Protein AF-0000000066034970 (afdb_homodimer)

Organism: Vibrio phage KVP40 (isolate Vibrio parahaemolyticus/Japan/Matsuzaki/1991) (NCBI:txid75320)

Foldseek 3Di:
DPFPPVDWAKWKWFFADQPPPPVLQRWTFTDTPPPFAFACDPVPGPPSVRGATAAEDDDPVAPSPPPGGDRNNADDGLWMWMWTARDDVSRYIYTYGTDWDAAADFFDLRTGRGHVVRPPPPPVRHRHTPPDCLQAQFQPPPVPPVVDDPVCVVVVNPPRRGPHDVLLVVQQVPWAFQCFFDDQVDTGGGGTHDHQLRDAHPRFWDWDAGPLGWIWIQGPPVPFGKTKTADSVGFIWMQTPVRDIDTDDPDDDDDDDPDDDDDDDPDDDTDDDPDDDDDDDPDDDDDDDPDDDGDDDPDDDDDDDPDDDDDDDPDDDDDDDPDDDDDDDPDDDDDDDPDDDDDDDPDDDDDDDPDDDDDDDPDDDDDDDPDDDDDDDPDDDDDDDPDDDDDDDPDDDDDDPDDDDDAPDDWDDDDPDIDSD/DDFPPVDWAKWKFFFADQPPPPVLQRWTFTATPPPAAFALDPVPHPPSVRGATAAEDDDPVAPSPPPGGDRNNADDGLWMWMWTARDDVSRYIYTYGTDWDAAADFFDLRTGRGHVVRPPPHPVRHRHTPPDLLQAQFQPPPVPPPVPDPVCVVVVNRPRRGPHDVLLVVQQVPWAFQCFFDPLPDGGGGGTHDHQLRDAHPRQWDWDAGPLGWIWIQGPPVPFGKTKTADSVGFIWMQTPVRDIDTDDPDDDDDDDPDDDDDDDPDDDTDDDPDDDDDDDPDDDDDDDPDDDRDHDPDDDDDDDPDDDDDDDPDDDDDDDPDDDDDDDPDDDDDDDPDDDDDDDPDDDDDDDPDDDDDDDPDDDDDDDPDDDDDDDPDDDDDDDPPDDDDDDPDDDDDDDPDDPPQVDDFDDDPPDTDSD

Nearest PDB structures (foldseek):
  1k28-assembly1_A  TM=7.660E-01  e=4.283E-24  Tequatrovirus T4
  2z6b-assembly1_A  TM=7.538E-01  e=1.970E-23  Tequatrovirus T4
  1wth-assembly1_A  TM=7.558E-01  e=2.085E-23  Tequatrovirus T4
  1k28-assembly1_A  TM=7.651E-01  e=2.099E-25  Tequatrovirus T4
  1wth-assembly1_A  TM=7.618E-01  e=1.270E-24  Tequatrovirus T4

InterPro domains:
  IPR009590 Protein Gp5, N-terminal OB-fold domain [PF06714] (34-162)
  IPR054030 Gp5/Type VI secretion system Vgr, C-terminal trimerisation domain [PF22178] (304-385)

Structure (mmCIF, N/CA/C/O backbone):
data_AF-0000000066034970-model_v1
#
loop_
_entity.id
_entity.type
_entity.pdbx_description
1 polymer 'Protein Gp5'
#
loop_
_atom_site.group_PDB
_atom_site.id
_atom_site.type_symbol
_atom_site.label_atom_id
_atom_site.label_alt_id
_atom_site.label_comp_id
_atom_site.label_asym_id
_atom_site.label_entity_id
_atom_site.label_seq_id
_atom_site.pdbx_PDB_ins_code
_atom_site.Cartn_x
_atom_site.Cartn_y
_atom_site.Cartn_z
_atom_site.occupancy
_atom_site.B_iso_or_equiv
_atom_site.auth_seq_id
_atom_site.auth_comp_id
_atom_site.auth_asym_id
_atom_site.auth_atom_id
_atom_site.pdbx_PDB_model_num
ATOM 1 N N . MET A 1 1 ? -17.391 -47.562 -35.406 1 32.03 1 MET A N 1
ATOM 2 C CA . MET A 1 1 ? -16.156 -47.875 -34.719 1 32.03 1 MET A CA 1
ATOM 3 C C . MET A 1 1 ? -15.773 -46.719 -33.75 1 32.03 1 MET A C 1
ATOM 5 O 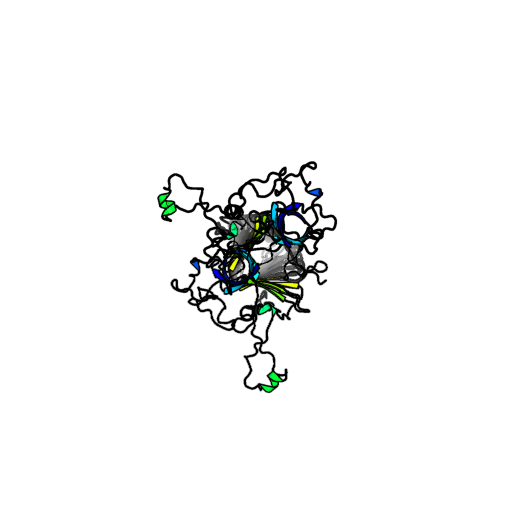O . MET A 1 1 ? -15.734 -45.562 -34.156 1 32.03 1 MET A O 1
ATOM 9 N N . PHE A 1 2 ? -16.141 -46.969 -32.562 1 37.25 2 PHE A N 1
ATOM 10 C CA . PHE A 1 2 ? -15.969 -45.938 -31.547 1 37.25 2 PHE A CA 1
ATOM 11 C C . PHE A 1 2 ? -14.523 -45.469 -31.484 1 37.25 2 PHE A C 1
ATOM 13 O O . PHE A 1 2 ? -13.594 -46.281 -31.516 1 37.25 2 PHE A O 1
ATOM 20 N N . MET A 1 3 ? -14.297 -44.375 -31.844 1 50.25 3 MET A N 1
ATOM 21 C CA . MET A 1 3 ? -13.016 -43.688 -31.719 1 50.25 3 MET A CA 1
ATOM 22 C C . MET A 1 3 ? -12.352 -44.031 -30.391 1 50.25 3 MET A C 1
ATOM 24 O O . MET A 1 3 ? -12.992 -44.031 -29.344 1 50.25 3 MET A O 1
ATOM 28 N N . GLY A 1 4 ? -11.227 -44.688 -30.375 1 55.44 4 GLY A N 1
ATOM 29 C CA . GLY A 1 4 ? -10.445 -45.031 -29.188 1 55.44 4 GLY A CA 1
ATOM 30 C C . GLY A 1 4 ? -10.359 -46.5 -28.938 1 55.44 4 GLY A C 1
ATOM 31 O O . GLY A 1 4 ? -9.555 -46.969 -28.109 1 55.44 4 GLY A O 1
ATOM 32 N N . LEU A 1 5 ? -11.227 -47.281 -29.562 1 56.97 5 LEU A N 1
ATOM 33 C CA . LEU A 1 5 ? -11.227 -48.719 -29.234 1 56.97 5 LEU A CA 1
ATOM 34 C C . LEU A 1 5 ? -10.094 -49.438 -29.969 1 56.97 5 LEU A C 1
ATOM 36 O O . LEU A 1 5 ? -9.68 -50.531 -29.562 1 56.97 5 LEU A O 1
ATOM 40 N N . ASP A 1 6 ? -9.734 -48.844 -31.094 1 58.19 6 ASP A N 1
ATOM 41 C CA . ASP A 1 6 ? -8.773 -49.562 -31.922 1 58.19 6 ASP A CA 1
ATOM 42 C C . ASP A 1 6 ? -7.348 -49.375 -31.391 1 58.19 6 ASP A C 1
ATOM 44 O O . ASP A 1 6 ? -6.395 -49.875 -32 1 58.19 6 ASP A O 1
ATOM 48 N N . GLY A 1 7 ? -7.145 -48.719 -30.219 1 70.88 7 GLY A N 1
ATOM 49 C CA . GLY A 1 7 ? -5.812 -48.656 -29.625 1 70.88 7 GLY A CA 1
ATOM 50 C C . GLY A 1 7 ? -5.359 -47.219 -29.359 1 70.88 7 GLY A C 1
ATOM 51 O O . GLY A 1 7 ? -6.035 -46.281 -29.75 1 70.88 7 GLY A O 1
ATOM 52 N N . PHE A 1 8 ? -4.516 -47.125 -28.531 1 80 8 PHE A N 1
ATOM 53 C CA . PHE A 1 8 ? -3.887 -45.875 -28.125 1 80 8 PHE A CA 1
ATOM 54 C C . PHE A 1 8 ? -2.451 -45.812 -28.641 1 80 8 PHE A C 1
ATOM 56 O O . PHE A 1 8 ? -1.542 -46.344 -28.016 1 80 8 PHE A O 1
ATOM 63 N N . GLU A 1 9 ? -2.328 -45.156 -29.906 1 83.5 9 GLU A N 1
ATOM 64 C CA . GLU A 1 9 ? -0.983 -45 -30.438 1 83.5 9 GLU A CA 1
ATOM 65 C C . GLU A 1 9 ? -0.372 -43.688 -30 1 83.5 9 GLU A C 1
ATOM 67 O O . GLU A 1 9 ? -0.836 -42.594 -30.391 1 83.5 9 GLU A O 1
ATOM 72 N N . TRP A 1 10 ? 0.595 -43.812 -29.188 1 88.88 10 TRP A N 1
ATOM 73 C CA . TRP A 1 10 ? 1.159 -42.594 -28.625 1 88.88 10 TRP A CA 1
ATOM 74 C C . TRP A 1 10 ? 2.527 -42.312 -29.234 1 88.88 10 TRP A C 1
ATOM 76 O O . TRP A 1 10 ? 3.113 -43.156 -29.906 1 88.88 10 TRP A O 1
ATOM 86 N N . TRP A 1 11 ? 2.984 -41.062 -29.156 1 89.75 11 TRP A N 1
ATOM 87 C CA . TRP A 1 11 ? 4.25 -40.562 -29.688 1 89.75 11 TRP A CA 1
ATOM 88 C C . TRP A 1 11 ? 4.855 -39.5 -28.781 1 89.75 11 TRP A C 1
ATOM 90 O O . TRP A 1 11 ? 4.16 -38.938 -27.922 1 89.75 11 TRP A O 1
ATOM 100 N N . THR A 1 12 ? 6.191 -39.438 -28.812 1 92.44 12 THR A N 1
ATOM 101 C CA . THR A 1 12 ? 6.914 -38.312 -28.234 1 92.44 12 THR A CA 1
ATOM 102 C C . THR A 1 12 ? 7.641 -37.5 -29.312 1 92.44 12 THR A C 1
ATOM 104 O O . THR A 1 12 ? 8.023 -38.062 -30.344 1 92.44 12 THR A O 1
ATOM 107 N N . GLY A 1 13 ? 7.68 -36.281 -29.062 1 94.25 13 GLY A N 1
ATOM 108 C CA . GLY A 1 13 ? 8.32 -35.438 -30.062 1 94.25 13 GLY A CA 1
ATOM 109 C C . GLY A 1 13 ? 8.711 -34.062 -29.531 1 94.25 13 GLY A C 1
ATOM 110 O O . GLY A 1 13 ? 8.602 -33.812 -28.328 1 94.25 13 GLY A O 1
ATOM 111 N N . VAL A 1 14 ? 9.258 -33.312 -30.453 1 95.06 14 VAL A N 1
ATOM 112 C CA . VAL A 1 14 ? 9.734 -31.969 -30.094 1 95.06 14 VAL A CA 1
ATOM 113 C C . VAL A 1 14 ? 8.984 -30.922 -30.922 1 95.06 14 VAL A C 1
ATOM 115 O O . VAL A 1 14 ? 8.766 -31.109 -32.125 1 95.06 14 VAL A O 1
ATOM 118 N N . VAL A 1 15 ? 8.555 -29.875 -30.219 1 96.25 15 VAL A N 1
ATOM 119 C CA . VAL A 1 15 ? 7.848 -28.797 -30.891 1 96.25 15 VAL A CA 1
ATOM 120 C C . VAL A 1 15 ? 8.828 -27.969 -31.719 1 96.25 15 VAL A C 1
ATOM 122 O O . VAL A 1 15 ? 9.836 -27.484 -31.203 1 96.25 15 VAL A O 1
ATOM 125 N N . GLU A 1 16 ? 8.5 -27.766 -32.969 1 96.38 16 GLU A N 1
ATOM 126 C CA . GLU A 1 16 ? 9.391 -27.016 -33.844 1 96.38 16 GLU A CA 1
ATOM 127 C C . GLU A 1 16 ? 8.75 -25.703 -34.312 1 96.38 16 GLU A C 1
ATOM 129 O O . GLU A 1 16 ? 9.438 -24.797 -34.75 1 96.38 16 GLU A O 1
ATOM 134 N N . ASP A 1 17 ? 7.441 -25.641 -34.219 1 95.56 17 ASP A N 1
ATOM 135 C CA . ASP A 1 17 ? 6.766 -24.422 -34.594 1 95.56 17 ASP A CA 1
ATOM 136 C C . ASP A 1 17 ? 5.477 -24.219 -33.812 1 95.56 17 ASP A C 1
ATOM 138 O O . ASP A 1 17 ? 4.68 -25.141 -33.656 1 95.56 17 ASP A O 1
ATOM 142 N N . ARG A 1 18 ? 5.309 -23 -33.344 1 94.19 18 ARG A N 1
ATOM 143 C CA . ARG A 1 18 ? 4.082 -22.625 -32.625 1 94.19 18 ARG A CA 1
ATOM 144 C C . ARG A 1 18 ? 3.543 -21.297 -33.156 1 94.19 18 ARG A C 1
ATOM 146 O O . ARG A 1 18 ? 2.461 -20.859 -32.781 1 94.19 18 ARG A O 1
ATOM 153 N N . THR A 1 19 ? 4.188 -20.562 -33.969 1 91.88 19 THR A N 1
ATOM 154 C CA . THR A 1 19 ? 3.916 -19.156 -34.25 1 91.88 19 THR A CA 1
ATOM 155 C C . THR A 1 19 ? 3.127 -19.016 -35.531 1 91.88 19 THR A C 1
ATOM 157 O O . THR A 1 19 ? 2.502 -17.969 -35.781 1 91.88 19 THR A O 1
ATOM 160 N N . THR A 1 20 ? 3.127 -20.016 -36.344 1 91.5 20 THR A N 1
ATOM 161 C CA . THR A 1 20 ? 2.572 -19.828 -37.656 1 91.5 20 THR A CA 1
ATOM 162 C C . THR A 1 20 ? 1.209 -20.5 -37.781 1 91.5 20 THR A C 1
ATOM 164 O O . THR A 1 20 ? 0.721 -20.734 -38.906 1 91.5 20 THR A O 1
ATOM 167 N N . ASP A 1 21 ? 0.642 -20.844 -36.719 1 93.62 21 ASP A N 1
ATOM 168 C CA . ASP A 1 21 ? -0.682 -21.453 -36.781 1 93.62 21 ASP A CA 1
ATOM 169 C C . ASP A 1 21 ? -1.706 -20.5 -37.375 1 93.62 21 ASP A C 1
ATOM 171 O O . ASP A 1 21 ? -2.102 -19.531 -36.75 1 93.62 21 ASP A O 1
ATOM 175 N N . PRO A 1 22 ? -2.229 -20.734 -38.531 1 92.06 22 PRO A N 1
ATOM 176 C CA . PRO A 1 22 ? -3.158 -19.797 -39.156 1 92.06 22 PRO A CA 1
ATOM 177 C C . PRO A 1 22 ? -4.496 -19.703 -38.438 1 92.06 22 PRO A C 1
ATOM 179 O O . PRO A 1 22 ? -5.168 -18.672 -38.5 1 92.06 22 PRO A O 1
ATOM 182 N N . LEU A 1 23 ? -4.953 -20.75 -37.75 1 92.31 23 LEU A N 1
ATOM 183 C CA . LEU A 1 23 ? -6.238 -20.75 -37.062 1 92.31 23 LEU A CA 1
ATOM 184 C C . LEU A 1 23 ? -6.105 -20.172 -35.656 1 92.31 23 LEU A C 1
ATOM 186 O O . LEU A 1 23 ? -7.109 -19.844 -35.031 1 92.31 23 LEU A O 1
ATOM 190 N N . LYS A 1 24 ? -4.938 -20.062 -35.156 1 92.19 24 LYS A N 1
ATOM 191 C CA . LYS A 1 24 ? -4.645 -19.516 -33.844 1 92.19 24 LYS A CA 1
ATOM 192 C C . LYS A 1 24 ? -5.406 -20.266 -32.75 1 92.19 24 LYS A C 1
ATOM 194 O O . LYS A 1 24 ? -5.996 -19.656 -31.859 1 92.19 24 LYS A O 1
ATOM 199 N N . LEU A 1 25 ? -5.438 -21.594 -32.875 1 90.31 25 LEU A N 1
ATOM 200 C CA . LEU A 1 25 ? -6.074 -22.484 -31.922 1 90.31 25 LEU A CA 1
ATOM 201 C C . LEU A 1 25 ? -5.051 -23.047 -30.938 1 90.31 25 LEU A C 1
ATOM 203 O O . LEU A 1 25 ? -5.367 -23.938 -30.141 1 90.31 25 LEU A O 1
ATOM 207 N N . GLY A 1 26 ? -3.898 -22.5 -31 1 91.44 26 GLY A N 1
ATOM 208 C CA . GLY A 1 26 ? -2.834 -23 -30.156 1 91.44 26 GLY A CA 1
ATOM 209 C C . GLY A 1 26 ? -2.207 -24.281 -30.688 1 91.44 26 GLY A C 1
ATOM 210 O O . GLY A 1 26 ? -1.59 -25.031 -29.938 1 91.44 26 GLY A O 1
ATOM 211 N N . ARG A 1 27 ? -2.373 -24.578 -32.031 1 94.44 27 ARG A N 1
ATOM 212 C CA . ARG A 1 27 ? -1.782 -25.781 -32.625 1 94.44 27 ARG A CA 1
ATOM 213 C C . ARG A 1 27 ? -0.275 -25.625 -32.781 1 94.44 27 ARG A C 1
ATOM 215 O O . ARG A 1 27 ? 0.228 -24.5 -32.906 1 94.44 27 ARG A O 1
ATOM 222 N N . ILE A 1 28 ? 0.365 -26.797 -32.719 1 95.69 28 ILE A N 1
ATOM 223 C CA . ILE A 1 28 ? 1.82 -26.797 -32.812 1 95.69 28 ILE A CA 1
ATOM 224 C C . ILE A 1 28 ? 2.27 -27.828 -33.844 1 95.69 28 ILE A C 1
ATOM 226 O O . ILE A 1 28 ? 1.534 -28.766 -34.156 1 95.69 28 ILE A O 1
ATOM 230 N N . LYS A 1 29 ? 3.41 -27.547 -34.438 1 96.25 29 LYS A N 1
ATOM 231 C CA . LYS A 1 29 ? 4.043 -28.547 -35.281 1 96.25 29 LYS A CA 1
ATOM 232 C C . LYS A 1 29 ? 5.105 -29.328 -34.5 1 96.25 29 LYS A C 1
ATOM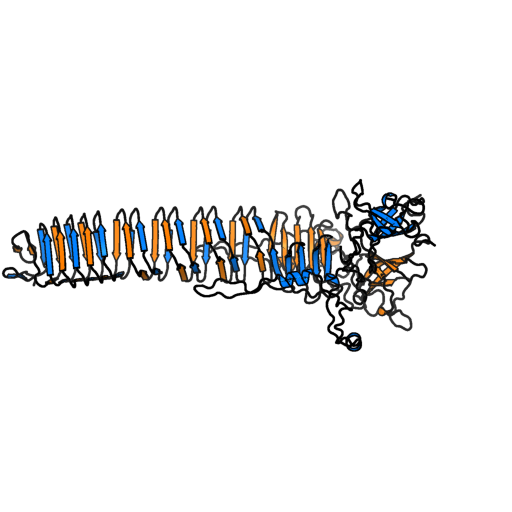 234 O O . LYS A 1 29 ? 6.027 -28.75 -33.938 1 96.25 29 LYS A O 1
ATOM 239 N N . VAL A 1 30 ? 4.906 -30.625 -34.5 1 96.25 30 VAL A N 1
ATOM 240 C CA . VAL A 1 30 ? 5.77 -31.469 -33.688 1 96.25 30 VAL A CA 1
ATOM 241 C C . VAL A 1 30 ? 6.473 -32.5 -34.562 1 96.25 30 VAL A C 1
ATOM 243 O O . VAL A 1 30 ? 5.848 -33.125 -35.438 1 96.25 30 VAL A O 1
ATOM 246 N N . ARG A 1 31 ? 7.848 -32.562 -34.406 1 95 31 ARG A N 1
ATOM 247 C CA . ARG A 1 31 ? 8.578 -33.688 -35.031 1 95 31 ARG A CA 1
ATOM 248 C C . ARG A 1 31 ? 8.594 -34.875 -34.094 1 95 31 ARG A C 1
ATOM 250 O O . ARG A 1 31 ? 9.133 -34.812 -33 1 95 31 ARG A O 1
ATOM 257 N N . MET A 1 32 ? 8.023 -35.938 -34.562 1 93.25 32 MET A N 1
ATOM 258 C CA . MET A 1 32 ? 7.773 -37.094 -33.719 1 93.25 32 MET A CA 1
ATOM 259 C C . MET A 1 32 ? 8.867 -38.156 -33.875 1 93.25 32 MET A C 1
ATOM 261 O O . MET A 1 32 ? 9.227 -38.5 -35 1 93.25 32 MET A O 1
ATOM 265 N N . ILE A 1 33 ? 9.344 -38.625 -32.812 1 91 33 ILE A N 1
ATOM 266 C CA . ILE A 1 33 ? 10.398 -39.625 -32.844 1 91 33 ILE A CA 1
ATOM 267 C C . ILE A 1 33 ? 9.883 -40.906 -33.469 1 91 33 ILE A C 1
ATOM 269 O O . ILE A 1 33 ? 8.797 -41.375 -33.125 1 91 33 ILE A O 1
ATOM 273 N N . GLY A 1 34 ? 10.664 -41.438 -34.344 1 86.75 34 GLY A N 1
ATOM 274 C CA . GLY A 1 34 ? 10.305 -42.688 -35 1 86.75 34 GLY A CA 1
ATOM 275 C C . GLY A 1 34 ? 9.469 -42.5 -36.25 1 86.75 34 GLY A C 1
ATOM 276 O O . GLY A 1 34 ? 9.453 -43.344 -37.125 1 86.75 34 GLY A O 1
ATOM 277 N N . LEU A 1 35 ? 8.758 -41.438 -36.312 1 87.44 35 LEU A N 1
ATOM 278 C CA . LEU A 1 35 ? 7.891 -41.188 -37.469 1 87.44 35 LEU A CA 1
ATOM 279 C C . LEU A 1 35 ? 8.523 -40.188 -38.438 1 87.44 35 LEU A C 1
ATOM 281 O O . LEU A 1 35 ? 8.258 -40.188 -39.625 1 87.44 35 LEU A O 1
ATOM 285 N N . HIS A 1 36 ? 9.266 -39.344 -37.844 1 89.25 36 HIS A N 1
ATOM 286 C CA . HIS A 1 36 ? 9.914 -38.312 -38.656 1 89.25 36 HIS A CA 1
ATOM 287 C C . HIS A 1 36 ? 11.43 -38.406 -38.531 1 89.25 36 HIS A C 1
ATOM 289 O O . HIS A 1 36 ? 11.969 -38.688 -37.469 1 89.25 36 HIS A O 1
ATOM 295 N N . PRO A 1 37 ? 12.102 -38.156 -39.656 1 88.5 37 PRO A N 1
ATOM 296 C CA . PRO A 1 37 ? 13.57 -38.156 -39.625 1 88.5 37 PRO A CA 1
ATOM 297 C C . PRO A 1 37 ? 14.141 -36.875 -38.969 1 88.5 37 PRO A C 1
ATOM 299 O O . PRO A 1 37 ? 13.406 -35.906 -38.781 1 88.5 37 PRO A O 1
ATOM 302 N N . ASP A 1 38 ? 15.406 -36.969 -38.625 1 89.81 38 ASP A N 1
ATOM 303 C CA . ASP A 1 38 ? 16.078 -35.844 -38.031 1 89.81 38 ASP A CA 1
ATOM 304 C C . ASP A 1 38 ? 16.531 -34.844 -39.125 1 89.81 38 ASP A C 1
ATOM 306 O O . ASP A 1 38 ? 16.859 -33.688 -38.812 1 89.81 38 ASP A O 1
ATOM 310 N N . LYS A 1 39 ? 16.516 -35.25 -40.375 1 89.44 39 LYS A N 1
ATOM 311 C CA . LYS A 1 39 ? 16.938 -34.406 -41.469 1 89.44 39 LYS A CA 1
ATOM 312 C C . LYS A 1 39 ? 15.789 -33.5 -41.906 1 89.44 39 LYS A C 1
ATOM 314 O O . LYS A 1 39 ? 14.656 -33.938 -42.062 1 89.44 39 LYS A O 1
ATOM 319 N N . LYS A 1 40 ? 16.109 -32.25 -42.062 1 88.19 40 LYS A N 1
ATOM 320 C CA . LYS A 1 40 ? 15.109 -31.234 -42.438 1 88.19 40 LYS A CA 1
ATOM 321 C C . LYS A 1 40 ? 15.148 -30.953 -43.938 1 88.19 40 LYS A C 1
ATOM 323 O O . LYS A 1 40 ? 14.312 -30.203 -44.469 1 88.19 40 LYS A O 1
ATOM 328 N N . SER A 1 41 ? 16.281 -31.531 -44.625 1 80 41 SER A N 1
ATOM 329 C CA . SER A 1 41 ? 16.422 -31.266 -46.062 1 80 41 SER A CA 1
ATOM 330 C C . SER A 1 41 ? 15.406 -32.094 -46.875 1 80 41 SER A C 1
ATOM 332 O O . SER A 1 41 ? 15.031 -33.188 -46.469 1 80 41 SER A O 1
ATOM 334 N N . SER A 1 42 ? 14.828 -31.484 -47.781 1 67.88 42 SER A N 1
ATOM 335 C CA . SER A 1 42 ? 13.727 -32 -48.594 1 67.88 42 SER A CA 1
ATOM 336 C C . SER A 1 42 ? 14.078 -33.344 -49.25 1 67.88 42 SER A C 1
ATOM 338 O O . SER A 1 42 ? 13.219 -34.219 -49.375 1 67.88 42 SER A O 1
ATOM 340 N N . GLU A 1 43 ? 15.312 -33.594 -49.625 1 72.25 43 GLU A N 1
ATOM 341 C CA . GLU A 1 43 ? 15.609 -34.812 -50.344 1 72.25 43 GLU A CA 1
ATOM 342 C C . GLU A 1 43 ? 15.531 -36.062 -49.438 1 72.25 43 GLU A C 1
ATOM 344 O O . GLU A 1 43 ? 15.023 -37.094 -49.844 1 72.25 43 GLU A O 1
ATOM 349 N N . GLN A 1 44 ? 15.938 -35.906 -48.188 1 76.56 44 GLN A N 1
ATOM 350 C CA . GLN A 1 44 ? 16 -37.062 -47.312 1 76.56 44 GLN A CA 1
ATOM 351 C C . GLN A 1 44 ? 15.273 -36.781 -46 1 76.56 44 GLN A C 1
ATOM 353 O O . GLN A 1 44 ? 15.109 -37.688 -45.156 1 76.56 44 GLN A O 1
ATOM 358 N N . GLY A 1 45 ? 14.734 -35.5 -45.969 1 83.31 45 GLY A N 1
ATOM 359 C CA . GLY A 1 45 ? 14.133 -35.156 -44.688 1 83.31 45 GLY A CA 1
ATOM 360 C C . GLY A 1 45 ? 12.781 -34.5 -44.812 1 83.31 45 GLY A C 1
ATOM 361 O O . GLY A 1 45 ? 12.172 -34.5 -45.875 1 83.31 45 GLY A O 1
ATOM 362 N N . ILE A 1 46 ? 12.094 -34.125 -43.75 1 88.62 46 ILE A N 1
ATOM 363 C CA . ILE A 1 46 ? 10.844 -33.375 -43.688 1 88.62 46 ILE A CA 1
ATOM 364 C C . ILE A 1 46 ? 11.094 -32 -43.062 1 88.62 46 ILE A C 1
ATOM 366 O O . ILE A 1 46 ? 11.633 -31.906 -41.969 1 88.62 46 ILE A O 1
ATOM 370 N N . ARG A 1 47 ? 10.805 -30.922 -44.125 1 89.31 47 ARG A N 1
ATOM 371 C CA . ARG A 1 47 ? 10.953 -29.562 -43.625 1 89.31 47 ARG A CA 1
ATOM 372 C C . ARG A 1 47 ? 9.945 -29.266 -42.531 1 89.31 47 ARG A C 1
ATOM 374 O O . ARG A 1 47 ? 8.875 -29.875 -42.469 1 89.31 47 ARG A O 1
ATOM 381 N N . THR A 1 48 ? 10.227 -28.438 -41.406 1 92.94 48 THR A N 1
ATOM 382 C CA . THR A 1 48 ? 9.359 -28.047 -40.312 1 92.94 48 THR A CA 1
ATOM 383 C C . THR A 1 48 ? 7.992 -27.609 -40.812 1 92.94 48 THR A C 1
ATOM 385 O O . THR A 1 48 ? 6.961 -27.922 -40.219 1 92.94 48 THR A O 1
ATOM 388 N N . GLU A 1 49 ? 7.969 -26.875 -41.938 1 90.94 49 GLU A N 1
ATOM 389 C CA . GLU A 1 49 ? 6.738 -26.328 -42.5 1 90.94 49 GLU A CA 1
ATOM 390 C C . GLU A 1 49 ? 5.812 -27.422 -43 1 90.94 49 GLU A C 1
ATOM 392 O O . GLU A 1 49 ? 4.609 -27.219 -43.156 1 90.94 49 GLU A O 1
ATOM 397 N N . GLU A 1 50 ? 6.395 -28.609 -43.188 1 90.81 50 GLU A N 1
ATOM 398 C CA . GLU A 1 50 ? 5.617 -29.703 -43.781 1 90.81 50 GLU A CA 1
ATOM 399 C C . GLU A 1 50 ? 5.078 -30.625 -42.688 1 90.81 50 GLU A C 1
ATOM 401 O O . GLU A 1 50 ? 4.316 -31.562 -42.969 1 90.81 50 GLU A O 1
ATOM 406 N N . LEU A 1 51 ? 5.438 -30.391 -41.469 1 93 51 LEU A N 1
ATOM 407 C CA . LEU A 1 51 ? 4.965 -31.219 -40.375 1 93 51 LEU A CA 1
ATOM 408 C C . LEU A 1 51 ? 3.473 -31.016 -40.125 1 93 51 LEU A C 1
ATOM 410 O O . LEU A 1 51 ? 2.936 -29.953 -40.469 1 93 51 LEU A O 1
ATOM 414 N N . LEU A 1 52 ? 2.85 -31.984 -39.625 1 90.88 52 LEU A N 1
ATOM 415 C CA . LEU A 1 52 ? 1.425 -31.922 -39.312 1 90.88 52 LEU A CA 1
ATOM 416 C C . LEU A 1 52 ? 1.154 -30.984 -38.125 1 90.88 52 LEU A C 1
ATOM 418 O O . LEU A 1 52 ? 1.969 -30.891 -37.219 1 90.88 52 LEU A O 1
ATOM 422 N N . TRP A 1 53 ? -0.008 -30.312 -38.281 1 94.31 53 TRP A N 1
ATOM 423 C CA . TRP A 1 53 ? -0.48 -29.547 -37.125 1 94.31 53 TRP A CA 1
ATOM 424 C C . TRP A 1 53 ? -1.044 -30.484 -36.031 1 94.31 53 TRP A C 1
ATOM 426 O O . TRP A 1 53 ? -1.889 -31.328 -36.344 1 94.31 53 TRP A O 1
ATOM 436 N N . VAL A 1 54 ? -0.539 -30.359 -34.875 1 95.5 54 VAL A N 1
ATOM 437 C CA . VAL A 1 54 ? -0.963 -31.156 -33.719 1 95.5 54 VAL A CA 1
ATOM 438 C C . VAL A 1 54 ? -1.871 -30.312 -32.812 1 95.5 54 VAL A C 1
ATOM 440 O O . VAL A 1 54 ? -1.54 -29.188 -32.469 1 95.5 54 VAL A O 1
ATOM 443 N N . HIS A 1 55 ? -3.072 -30.891 -32.438 1 93.56 55 HIS A N 1
ATOM 444 C CA . HIS A 1 55 ? -4.016 -30.203 -31.578 1 93.56 55 HIS A CA 1
ATOM 445 C C . HIS A 1 55 ? -3.611 -30.312 -30.109 1 93.56 55 HIS A C 1
ATOM 447 O O . HIS A 1 55 ? -3.289 -31.406 -29.641 1 93.56 55 HIS A O 1
ATOM 453 N N . PRO A 1 56 ? -3.617 -29.156 -29.438 1 91.81 56 PRO A N 1
ATOM 454 C CA . PRO A 1 56 ? -3.279 -29.219 -28 1 91.81 56 PRO A CA 1
ATOM 455 C C . PRO A 1 56 ? -4.457 -29.656 -27.141 1 91.81 56 PRO A C 1
ATOM 457 O O . PRO A 1 56 ? -5.547 -29.094 -27.234 1 91.81 56 PRO A O 1
ATOM 460 N N . MET A 1 57 ? -4.254 -30.656 -26.312 1 90.5 57 MET A N 1
ATOM 461 C CA . MET A 1 57 ? -5.207 -31.031 -25.281 1 90.5 57 MET A CA 1
ATOM 462 C C . MET A 1 57 ? -4.945 -30.234 -24 1 90.5 57 MET A C 1
ATOM 464 O O . MET A 1 57 ? -3.791 -30 -23.625 1 90.5 57 MET A O 1
ATOM 468 N N . GLN A 1 58 ? -6.043 -29.781 -23.375 1 86.19 58 GLN A N 1
ATOM 469 C CA . GLN A 1 58 ? -5.883 -29 -22.156 1 86.19 58 GLN A CA 1
ATOM 470 C C . GLN A 1 58 ? -6.426 -29.766 -20.953 1 86.19 58 GLN A C 1
ATOM 472 O O . GLN A 1 58 ? -7.184 -30.719 -21.109 1 86.19 58 GLN A O 1
ATOM 477 N N . SER A 1 59 ? -5.879 -29.375 -19.828 1 83.62 59 SER A N 1
ATOM 478 C CA . SER A 1 59 ? -6.309 -30 -18.578 1 83.62 59 SER A CA 1
ATOM 479 C C . SER A 1 59 ? -7.789 -29.734 -18.312 1 83.62 59 SER A C 1
ATOM 481 O O . SER A 1 59 ? -8.359 -28.781 -18.844 1 83.62 59 SER A O 1
ATOM 483 N N . LEU A 1 60 ? -8.484 -30.5 -17.5 1 74.19 60 LEU A N 1
ATOM 484 C CA . LEU A 1 60 ? -9.914 -30.406 -17.203 1 74.19 60 LEU A CA 1
ATOM 485 C C . LEU A 1 60 ? -10.219 -29.188 -16.359 1 74.19 60 LEU A C 1
ATOM 487 O O . LEU A 1 60 ? -11.375 -28.781 -16.234 1 74.19 60 LEU A O 1
ATOM 491 N N . ASP A 1 61 ? -9.133 -28.703 -15.797 1 77.62 61 ASP A N 1
ATOM 492 C CA . ASP A 1 61 ? -9.367 -27.469 -15.039 1 77.62 61 ASP A CA 1
ATOM 493 C C . ASP A 1 61 ? -9.539 -26.281 -15.969 1 77.62 61 ASP A C 1
ATOM 495 O O . ASP A 1 61 ? -9.859 -25.172 -15.523 1 77.62 61 ASP A O 1
ATOM 499 N N . ASN A 1 62 ? -9.453 -26.547 -17.234 1 81.19 62 ASN A N 1
ATOM 500 C CA . ASN A 1 62 ? -9.656 -25.516 -18.25 1 81.19 62 ASN A CA 1
ATOM 501 C C . ASN A 1 62 ? -10.953 -25.734 -19.016 1 81.19 62 ASN A C 1
ATOM 503 O O . ASN A 1 62 ? -11.281 -26.859 -19.406 1 81.19 62 ASN A O 1
ATOM 507 N N . ALA A 1 63 ? -11.742 -24.688 -19.219 1 75.31 63 ALA A N 1
ATOM 508 C CA . ALA A 1 63 ? -13.016 -24.797 -19.922 1 75.31 63 ALA A CA 1
ATOM 509 C C . ALA A 1 63 ? -12.789 -24.938 -21.438 1 75.31 63 ALA A C 1
ATOM 511 O O . ALA A 1 63 ? -13.469 -25.734 -22.094 1 75.31 63 ALA A O 1
ATOM 512 N N . ALA A 1 64 ? -11.812 -24.203 -21.953 1 81.75 64 ALA A N 1
ATOM 513 C CA . ALA A 1 64 ? -11.539 -24.172 -23.375 1 81.75 64 ALA A CA 1
ATOM 514 C C . ALA A 1 64 ? -12.82 -23.953 -24.188 1 81.75 64 ALA A C 1
ATOM 516 O O . ALA A 1 64 ? -13.094 -24.672 -25.141 1 81.75 64 ALA A O 1
ATOM 517 N N . MET A 1 65 ? -13.633 -23.047 -23.656 1 84.94 65 MET A N 1
ATOM 518 C CA . MET A 1 65 ? -14.898 -22.734 -24.312 1 84.94 65 MET A CA 1
ATOM 519 C C . MET A 1 65 ? -15.055 -21.234 -24.484 1 84.94 65 MET A C 1
ATOM 521 O O . MET A 1 65 ? -15.109 -20.484 -23.5 1 84.94 65 MET A O 1
ATOM 525 N N . ASN A 1 66 ? -15.078 -20.781 -25.781 1 86.38 66 ASN A N 1
ATOM 526 C CA . ASN A 1 66 ? -15.336 -19.391 -26.125 1 86.38 66 ASN A CA 1
ATOM 527 C C . ASN A 1 66 ? -14.453 -18.438 -25.328 1 86.38 66 ASN A C 1
ATOM 529 O O . ASN A 1 66 ? -14.922 -17.422 -24.812 1 86.38 66 ASN A O 1
ATOM 533 N N . GLY A 1 67 ? -13.312 -18.859 -25.156 1 84.62 67 GLY A N 1
ATOM 534 C CA . GLY A 1 67 ? -12.359 -17.969 -24.5 1 84.62 67 GLY A CA 1
ATOM 535 C C . GLY A 1 67 ? -12.336 -18.125 -23 1 84.62 67 GLY A C 1
ATOM 536 O O . GLY A 1 67 ? -11.531 -17.484 -22.312 1 84.62 67 GLY A O 1
ATOM 537 N N . ILE A 1 68 ? -13.289 -18.859 -22.422 1 86.62 68 ILE A N 1
ATOM 538 C CA . ILE A 1 68 ? -13.32 -19.109 -20.984 1 86.62 68 ILE A CA 1
ATOM 539 C C . ILE A 1 68 ? -12.25 -20.141 -20.609 1 86.62 68 ILE A C 1
ATOM 541 O O . ILE A 1 68 ? -12.125 -21.172 -21.266 1 86.62 68 ILE A O 1
ATOM 545 N N . GLY A 1 69 ? -11.453 -19.828 -19.656 1 86.62 69 GLY A N 1
ATOM 546 C CA . GLY A 1 69 ? -10.352 -20.672 -19.234 1 86.62 69 GLY A CA 1
ATOM 547 C C . GLY A 1 69 ? -8.992 -20.125 -19.641 1 86.62 69 GLY A C 1
ATOM 548 O O . GLY A 1 69 ? -8.82 -18.906 -19.766 1 86.62 69 GLY A O 1
ATOM 549 N N . ASN A 1 70 ? -7.992 -21.047 -19.688 1 85 70 ASN A N 1
ATOM 550 C CA . ASN A 1 70 ? -6.637 -20.672 -20.078 1 85 70 ASN A CA 1
ATOM 551 C C . ASN A 1 70 ? -6.426 -20.828 -21.578 1 85 70 ASN A C 1
ATOM 553 O O . ASN A 1 70 ? -6.961 -21.75 -22.188 1 85 70 ASN A O 1
ATOM 557 N N . ALA A 1 71 ? -5.695 -19.891 -22.141 1 83.5 71 ALA A N 1
ATOM 558 C CA . ALA A 1 71 ? -5.297 -20.047 -23.547 1 83.5 71 ALA A CA 1
ATOM 559 C C . ALA A 1 71 ? -4.277 -21.188 -23.688 1 83.5 71 ALA A C 1
ATOM 561 O O . ALA A 1 71 ? -3.375 -21.328 -22.859 1 83.5 71 ALA A O 1
ATOM 562 N N . PRO A 1 72 ? -4.363 -22.016 -24.609 1 82.25 72 PRO A N 1
ATOM 563 C CA . PRO A 1 72 ? -3.482 -23.172 -24.781 1 82.25 72 PRO A CA 1
ATOM 564 C C . PRO A 1 72 ? -2.188 -22.828 -25.5 1 82.25 72 PRO A C 1
ATOM 566 O O . PRO A 1 72 ? -1.811 -23.516 -26.453 1 82.25 72 PRO A O 1
ATOM 569 N N . ILE A 1 73 ? -1.441 -21.844 -25.109 1 84.81 73 ILE A N 1
ATOM 570 C CA . ILE A 1 73 ? -0.268 -21.359 -25.828 1 84.81 73 ILE A CA 1
ATOM 571 C C . ILE A 1 73 ? 0.938 -21.344 -24.891 1 84.81 73 ILE A C 1
ATOM 573 O O . ILE A 1 73 ? 1.74 -20.406 -24.922 1 84.81 73 ILE A O 1
ATOM 577 N N . GLY A 1 74 ? 1.108 -22.328 -24.125 1 86.88 74 GLY A N 1
ATOM 578 C CA . GLY A 1 74 ? 2.178 -22.328 -23.141 1 86.88 74 GLY A CA 1
ATOM 579 C C . GLY A 1 74 ? 3.475 -22.922 -23.656 1 86.88 74 GLY A C 1
ATOM 580 O O . GLY A 1 74 ? 4.562 -22.484 -23.266 1 86.88 74 GLY A O 1
ATOM 581 N N . VAL A 1 75 ? 3.457 -23.781 -24.641 1 92.25 75 VAL A N 1
ATOM 582 C CA . VAL A 1 75 ? 4.625 -24.516 -25.109 1 92.25 75 VAL A CA 1
ATOM 583 C C . VAL A 1 75 ? 5.492 -23.609 -25.984 1 92.25 75 VAL A C 1
ATOM 585 O O . VAL A 1 75 ? 4.977 -22.734 -26.672 1 92.25 75 VAL A O 1
ATOM 588 N N . VAL A 1 76 ? 6.789 -23.781 -25.891 1 93.5 76 VAL A N 1
ATOM 589 C CA . VAL A 1 76 ? 7.734 -23.078 -26.75 1 93.5 76 VAL A CA 1
ATOM 590 C C . VAL A 1 76 ? 8.461 -24.062 -27.656 1 93.5 76 VAL A C 1
ATOM 592 O O . VAL A 1 76 ? 8.375 -25.266 -27.469 1 93.5 76 VAL A O 1
ATOM 595 N N . GLU A 1 77 ? 9.102 -23.484 -28.688 1 95.25 77 GLU A N 1
ATOM 596 C CA . GLU A 1 77 ? 9.875 -24.359 -29.547 1 95.25 77 GLU A CA 1
ATOM 597 C C . GLU A 1 77 ? 10.977 -25.078 -28.781 1 95.25 77 GLU A C 1
ATOM 599 O O . GLU A 1 77 ? 11.633 -24.484 -27.922 1 95.25 77 GLU A O 1
ATOM 604 N N . GLY A 1 78 ? 11.133 -26.266 -29.094 1 93.69 78 GLY A N 1
ATOM 605 C CA . GLY A 1 78 ? 12.133 -27.047 -28.375 1 93.69 78 GLY A CA 1
ATOM 606 C C . GLY A 1 78 ? 11.547 -27.891 -27.266 1 93.69 78 GLY A C 1
ATOM 607 O O . GLY A 1 78 ? 12.211 -28.797 -26.75 1 93.69 78 GLY A O 1
ATOM 608 N N . THR A 1 79 ? 10.312 -27.594 -26.922 1 94.56 79 THR A N 1
ATOM 609 C CA . THR A 1 79 ? 9.656 -28.312 -25.844 1 94.56 79 THR A CA 1
ATOM 610 C C . THR A 1 79 ? 9.359 -29.75 -26.25 1 94.56 79 THR A C 1
ATOM 612 O O . THR A 1 79 ? 8.914 -30 -27.375 1 94.56 79 THR A O 1
ATOM 615 N N . TRP A 1 80 ? 9.602 -30.688 -25.359 1 94 80 TRP A N 1
ATOM 616 C CA . TRP A 1 80 ? 9.258 -32.094 -25.562 1 94 80 TRP A CA 1
ATOM 617 C C . TRP A 1 80 ? 7.809 -32.344 -25.172 1 94 80 TRP A C 1
ATOM 619 O O . TRP A 1 80 ? 7.367 -31.953 -24.094 1 94 80 TRP A O 1
ATOM 629 N N . VAL A 1 81 ? 7.109 -33 -26.141 1 94.25 81 VAL A N 1
ATOM 630 C CA . VAL A 1 81 ? 5.691 -33.219 -25.891 1 94.25 81 VAL A CA 1
ATOM 631 C C . VAL A 1 81 ? 5.355 -34.719 -26.094 1 94.25 81 VAL A C 1
ATOM 633 O O . VAL A 1 81 ? 6.109 -35.438 -26.734 1 94.25 81 VAL A O 1
ATOM 636 N N . PHE A 1 82 ? 4.32 -35.094 -25.406 1 93.19 82 PHE A N 1
ATOM 637 C CA . PHE A 1 82 ? 3.715 -36.406 -25.5 1 93.19 82 PHE A CA 1
ATOM 638 C C . PHE A 1 82 ? 2.311 -36.312 -26.078 1 93.19 82 PHE A C 1
ATOM 640 O O . PHE A 1 82 ? 1.548 -35.406 -25.734 1 93.19 82 PHE A O 1
ATOM 647 N N . GLY A 1 83 ? 2.012 -37.219 -27.031 1 92.62 83 GLY A N 1
ATOM 648 C CA . GLY A 1 83 ? 0.69 -37.188 -27.625 1 92.62 83 GLY A CA 1
ATOM 649 C C . GLY A 1 83 ? 0.275 -38.531 -28.219 1 92.62 83 GLY A C 1
ATOM 650 O O . GLY A 1 83 ? 0.915 -39.531 -27.969 1 92.62 83 GLY A O 1
ATOM 651 N N . PHE A 1 84 ? -0.913 -38.469 -28.891 1 90.31 84 PHE A N 1
ATOM 652 C CA . PHE A 1 84 ? -1.442 -39.656 -29.516 1 90.31 84 PHE A CA 1
ATOM 653 C C . PHE A 1 84 ? -2.203 -39.312 -30.797 1 90.31 84 PHE A C 1
ATOM 655 O O . PHE A 1 84 ? -2.494 -38.156 -31.047 1 90.31 84 PHE A O 1
ATOM 662 N N . PHE A 1 85 ? -2.369 -40.406 -31.594 1 89.19 85 PHE A N 1
ATOM 663 C CA . PHE A 1 85 ? -3.176 -40.25 -32.812 1 89.19 85 PHE A CA 1
ATOM 664 C C . PHE A 1 85 ? -4.621 -40.656 -32.531 1 89.19 85 PHE A C 1
ATOM 666 O O . PHE A 1 85 ? -4.871 -41.656 -31.875 1 89.19 85 PHE A O 1
ATOM 673 N N . ARG A 1 86 ? -5.465 -39.844 -33 1 86.06 86 ARG A N 1
ATOM 674 C CA . ARG A 1 86 ? -6.879 -40.156 -32.844 1 86.06 86 ARG A CA 1
ATOM 675 C C . ARG A 1 86 ? -7.363 -41.062 -33.969 1 86.06 86 ARG A C 1
ATOM 677 O O . ARG A 1 86 ? -8.438 -41.656 -33.875 1 86.06 86 ARG A O 1
ATOM 684 N N . ASP A 1 87 ? -6.547 -41.062 -35.062 1 83.12 87 ASP A N 1
ATOM 685 C CA . ASP A 1 87 ? -6.949 -41.875 -36.219 1 83.12 87 ASP A CA 1
ATOM 686 C C . ASP A 1 87 ? -5.914 -42.938 -36.531 1 83.12 87 ASP A C 1
ATOM 688 O O . ASP A 1 87 ? -4.766 -42.844 -36.094 1 83.12 87 ASP A O 1
ATOM 692 N N . LYS A 1 88 ? -6.246 -43.844 -37.375 1 79.56 88 LYS A N 1
ATOM 693 C CA . LYS A 1 88 ? -5.391 -44.969 -37.719 1 79.56 88 LYS A CA 1
ATOM 694 C C . LYS A 1 88 ? -4.344 -44.562 -38.75 1 79.56 88 LYS A C 1
ATOM 696 O O . LYS A 1 88 ? -3.256 -45.156 -38.812 1 79.56 88 LYS A O 1
ATOM 701 N N . LEU A 1 89 ? -4.695 -43.625 -39.562 1 82.69 89 LEU A N 1
ATOM 702 C CA . LEU A 1 89 ? -3.803 -43.219 -40.656 1 82.69 89 LEU A CA 1
ATOM 703 C C . LEU A 1 89 ? -2.785 -42.188 -40.156 1 82.69 89 LEU A C 1
ATOM 705 O O . LEU A 1 89 ? -1.983 -41.688 -40.969 1 82.69 89 LEU A O 1
ATOM 709 N N . ARG A 1 90 ? -2.822 -41.875 -38.875 1 87.12 90 ARG A N 1
ATOM 710 C CA . ARG A 1 90 ? -1.861 -41 -38.219 1 87.12 90 ARG A CA 1
ATOM 711 C C . ARG A 1 90 ? -1.855 -39.625 -38.875 1 87.12 90 ARG A C 1
ATOM 713 O O . ARG A 1 90 ? -0.791 -39.094 -39.156 1 87.12 90 ARG A O 1
ATOM 720 N N . GLN A 1 91 ? -3.07 -39.188 -39.188 1 86.81 91 GLN A N 1
ATOM 721 C CA . GLN A 1 91 ? -3.217 -37.875 -39.812 1 86.81 91 GLN A CA 1
ATOM 722 C C . GLN A 1 91 ? -3.766 -36.875 -38.812 1 86.81 91 GLN A C 1
ATOM 724 O O . GLN A 1 91 ? -3.736 -35.656 -39.062 1 86.81 91 GLN A O 1
ATOM 729 N N . ASP A 1 92 ? -4.27 -37.406 -37.75 1 90.5 92 ASP A N 1
ATOM 730 C CA . ASP A 1 92 ? -4.836 -36.531 -36.719 1 90.5 92 ASP A CA 1
ATOM 731 C C . ASP A 1 92 ? -4.152 -36.781 -35.375 1 90.5 92 ASP A C 1
ATOM 733 O O . ASP A 1 92 ? -4.484 -37.719 -34.656 1 90.5 92 ASP A O 1
ATOM 737 N N . ALA A 1 93 ? -3.256 -35.844 -35.031 1 92.12 93 ALA A N 1
ATOM 738 C CA . ALA A 1 93 ? -2.453 -36 -33.812 1 92.12 93 ALA A CA 1
ATOM 739 C C . ALA A 1 93 ? -2.869 -35 -32.75 1 92.12 93 ALA A C 1
ATOM 741 O O . ALA A 1 93 ? -3.219 -33.875 -33.062 1 92.12 93 ALA A O 1
ATOM 742 N N . VAL A 1 94 ? -2.857 -35.469 -31.484 1 93.38 94 VAL A N 1
ATOM 743 C CA . VAL A 1 94 ? -3.164 -34.625 -30.312 1 93.38 94 VAL A CA 1
ATOM 744 C C . VAL A 1 94 ? -1.996 -34.688 -29.328 1 93.38 94 VAL A C 1
ATOM 746 O O . VAL A 1 94 ? -1.435 -35.75 -29.078 1 93.38 94 VAL A O 1
ATOM 749 N N . ALA A 1 95 ? -1.578 -33.5 -28.969 1 93.5 95 ALA A N 1
ATOM 750 C CA . ALA A 1 95 ? -0.58 -33.438 -27.906 1 93.5 95 ALA A CA 1
ATOM 751 C C . ALA A 1 95 ? -1.243 -33.406 -26.531 1 93.5 95 ALA A C 1
ATOM 753 O O . ALA A 1 95 ? -2.158 -32.625 -26.297 1 93.5 95 ALA A O 1
ATOM 754 N N . MET A 1 96 ? -0.782 -34.188 -25.594 1 91 96 MET A N 1
ATOM 755 C CA . MET A 1 96 ? -1.447 -34.375 -24.297 1 91 96 MET A CA 1
ATOM 756 C C . MET A 1 96 ? -0.682 -33.656 -23.188 1 91 96 MET A C 1
ATOM 758 O O . MET A 1 96 ? -1.279 -33.188 -22.219 1 91 96 MET A O 1
ATOM 762 N N . GLY A 1 97 ? 0.607 -33.688 -23.281 1 92.62 97 GLY A N 1
ATOM 763 C CA . GLY A 1 97 ? 1.381 -33.094 -22.219 1 92.62 97 GLY A CA 1
ATOM 764 C C . GLY A 1 97 ? 2.818 -32.812 -22.609 1 92.62 97 GLY A C 1
ATOM 765 O O . GLY A 1 97 ? 3.25 -33.156 -23.703 1 92.62 97 GLY A O 1
ATOM 766 N N . VAL A 1 98 ? 3.449 -32.094 -21.719 1 93.25 98 VAL A N 1
ATOM 767 C CA . VAL A 1 98 ? 4.852 -31.75 -21.922 1 93.25 98 VAL A CA 1
ATOM 768 C C . VAL A 1 98 ? 5.73 -32.562 -20.984 1 93.25 98 VAL A C 1
ATOM 770 O O . VAL A 1 98 ? 5.305 -32.938 -19.891 1 93.25 98 VAL A O 1
ATOM 773 N N . LEU A 1 99 ? 6.922 -32.844 -21.375 1 91.44 99 LEU A N 1
ATOM 774 C CA . LEU A 1 99 ? 7.875 -33.656 -20.625 1 91.44 99 LEU A CA 1
ATOM 775 C C . LEU A 1 99 ? 9.125 -32.844 -20.297 1 91.44 99 LEU A C 1
ATOM 777 O O . LEU A 1 99 ? 10.008 -32.688 -21.141 1 91.44 99 LEU A O 1
ATOM 781 N N . PRO A 1 100 ? 9.164 -32.438 -19.016 1 90.94 100 PRO A N 1
ATOM 782 C CA . PRO A 1 100 ? 10.359 -31.703 -18.625 1 90.94 100 PRO A CA 1
ATOM 783 C C . PRO A 1 100 ? 11.617 -32.562 -18.609 1 90.94 100 PRO A C 1
ATOM 785 O O . PRO A 1 100 ? 11.516 -33.781 -18.531 1 90.94 100 PRO A O 1
ATOM 788 N N . GLY A 1 101 ? 12.82 -31.938 -18.75 1 91.56 101 GLY A N 1
ATOM 789 C CA . GLY A 1 101 ? 14.102 -32.625 -18.719 1 91.56 101 GLY A CA 1
ATOM 790 C C . GLY A 1 101 ? 15.258 -31.734 -18.328 1 91.56 101 GLY A C 1
ATOM 791 O O . GLY A 1 101 ? 15.086 -30.781 -17.578 1 91.56 101 GLY A O 1
ATOM 792 N N . ILE A 1 102 ? 16.422 -32.25 -18.578 1 91.12 102 ILE A N 1
ATOM 793 C CA . ILE A 1 102 ? 17.672 -31.531 -18.359 1 91.12 102 ILE A CA 1
ATOM 794 C C . ILE A 1 102 ? 18.391 -31.344 -19.703 1 91.12 102 ILE A C 1
ATOM 796 O O . ILE A 1 102 ? 19.172 -32.188 -20.109 1 91.12 102 ILE A O 1
ATOM 800 N N . PRO A 1 103 ? 18.062 -30.203 -20.312 1 91.38 103 PRO A N 1
ATOM 801 C CA . PRO A 1 103 ? 18.719 -29.984 -21.594 1 91.38 103 PRO A CA 1
ATOM 802 C C . PRO A 1 103 ? 20.234 -29.859 -21.453 1 91.38 103 PRO A C 1
ATOM 804 O O . PRO A 1 103 ? 20.734 -29.156 -20.562 1 91.38 103 PRO A O 1
ATOM 807 N N . GLU A 1 104 ? 20.984 -30.516 -22.328 1 89.94 104 GLU A N 1
ATOM 808 C CA . GLU A 1 104 ? 22.438 -30.562 -22.203 1 89.94 104 GLU A CA 1
ATOM 809 C C . GLU A 1 104 ? 23.109 -29.781 -23.344 1 89.94 104 GLU A C 1
ATOM 811 O O . GLU A 1 104 ? 24.219 -29.281 -23.188 1 89.94 104 GLU A O 1
ATOM 816 N N . ASP A 1 105 ? 22.438 -29.781 -24.5 1 91.38 105 ASP A N 1
ATOM 817 C CA . ASP A 1 105 ? 23.078 -29.188 -25.672 1 91.38 105 ASP A CA 1
ATOM 818 C C . ASP A 1 105 ? 22.281 -27.984 -26.172 1 91.38 105 ASP A C 1
ATOM 820 O O . ASP A 1 105 ? 21.062 -27.906 -26.016 1 91.38 105 ASP A O 1
ATOM 824 N N . LEU A 1 106 ? 23.031 -27.109 -26.797 1 93.25 106 LEU A N 1
ATOM 825 C CA . LEU A 1 106 ? 22.406 -26 -27.484 1 93.25 106 LEU A CA 1
ATOM 826 C C . LEU A 1 106 ? 21.625 -26.484 -28.688 1 93.25 106 LEU A C 1
ATOM 828 O O . LEU A 1 106 ? 21.984 -27.484 -29.312 1 93.25 106 LEU A O 1
ATOM 832 N N . PRO A 1 107 ? 20.562 -25.688 -28.984 1 93.38 107 PRO A N 1
ATOM 833 C CA . PRO A 1 107 ? 19.766 -26.109 -30.141 1 93.38 107 PRO A CA 1
ATOM 834 C C . PRO A 1 107 ? 20.5 -25.891 -31.469 1 93.38 107 PRO A C 1
ATOM 836 O O . PRO A 1 107 ? 21.234 -24.906 -31.609 1 93.38 107 PRO A O 1
ATOM 839 N N . ASN A 1 108 ? 20.406 -26.859 -32.344 1 93.12 108 ASN A N 1
ATOM 840 C CA . ASN A 1 108 ? 20.844 -26.734 -33.719 1 93.12 108 ASN A CA 1
ATOM 841 C C . ASN A 1 108 ? 19.656 -26.641 -34.688 1 93.12 108 ASN A C 1
ATOM 843 O O . ASN A 1 108 ? 19 -27.641 -34.969 1 93.12 108 ASN A O 1
ATOM 847 N N . GLY A 1 109 ? 19.391 -25.5 -35.156 1 91.31 109 GLY A N 1
ATOM 848 C CA . GLY A 1 109 ? 18.219 -25.234 -35.969 1 91.31 109 GLY A CA 1
ATOM 849 C C . GLY A 1 109 ? 18.219 -25.984 -37.281 1 91.31 109 GLY A C 1
ATOM 850 O O . GLY A 1 109 ? 17.172 -26.109 -37.938 1 91.31 109 GLY A O 1
ATOM 851 N N . SER A 1 110 ? 19.359 -26.562 -37.656 1 89.88 110 SER A N 1
ATOM 852 C CA . SER A 1 110 ? 19.484 -27.266 -38.938 1 89.88 110 SER A CA 1
ATOM 853 C C . SER A 1 110 ? 19.156 -28.75 -38.781 1 89.88 110 SER A C 1
ATOM 855 O O . SER A 1 110 ? 19 -29.469 -39.781 1 89.88 110 SER A O 1
ATOM 857 N N . VAL A 1 111 ? 19.109 -29.188 -37.531 1 91.75 111 VAL A N 1
ATOM 858 C CA . VAL A 1 111 ? 18.812 -30.594 -37.25 1 91.75 111 VAL A CA 1
ATOM 859 C C . VAL A 1 111 ? 17.406 -30.719 -36.688 1 91.75 111 VAL A C 1
ATOM 861 O O . VAL A 1 111 ? 16.969 -29.875 -35.938 1 91.75 111 VAL A O 1
ATOM 864 N N . GLY A 1 112 ? 16.703 -31.766 -37.094 1 92.12 112 GLY A N 1
ATOM 865 C CA . GLY A 1 112 ? 15.383 -32.031 -36.531 1 92.12 112 GLY A CA 1
ATOM 866 C C . GLY A 1 112 ? 15.391 -32.25 -35.031 1 92.12 112 GLY A C 1
ATOM 867 O O . GLY A 1 112 ? 16.453 -32.438 -34.438 1 92.12 112 GLY A O 1
ATOM 868 N N . PHE A 1 113 ? 14.242 -32.094 -34.406 1 94.06 113 PHE A N 1
ATOM 869 C CA . PHE A 1 113 ? 14.031 -32.281 -33 1 94.06 113 PHE A CA 1
ATOM 870 C C . PHE A 1 113 ? 14.688 -31.172 -32.188 1 94.06 113 PHE A C 1
ATOM 872 O O . PHE A 1 113 ? 15.117 -31.391 -31.047 1 94.06 113 PHE A O 1
ATOM 879 N N . ASN A 1 114 ? 14.953 -30.141 -32.844 1 93.94 114 ASN A N 1
ATOM 880 C CA . ASN A 1 114 ? 15.492 -28.938 -32.219 1 93.94 114 ASN A CA 1
ATOM 881 C C . ASN A 1 114 ? 14.641 -27.719 -32.531 1 93.94 114 ASN A C 1
ATOM 883 O O . ASN A 1 114 ? 13.859 -27.719 -33.469 1 93.94 114 ASN A O 1
ATOM 887 N N . ASP A 1 115 ? 14.758 -26.672 -31.641 1 94.88 115 ASP A N 1
ATOM 888 C CA . ASP A 1 115 ? 14.164 -25.375 -31.953 1 94.88 115 ASP A CA 1
ATOM 889 C C . ASP A 1 115 ? 14.781 -24.766 -33.219 1 94.88 115 ASP A C 1
ATOM 891 O O . ASP A 1 115 ? 15.969 -24.438 -33.25 1 94.88 115 ASP A O 1
ATOM 895 N N . PRO A 1 116 ? 14 -24.609 -34.156 1 94.06 116 PRO A N 1
ATOM 896 C CA . PRO A 1 116 ? 14.547 -24.047 -35.406 1 94.06 116 PRO A CA 1
ATOM 897 C C . PRO A 1 116 ? 15.086 -22.641 -35.25 1 94.06 116 PRO A C 1
ATOM 899 O O . PRO A 1 116 ? 15.922 -22.188 -36.031 1 94.06 116 PRO A O 1
ATOM 902 N N . ASN A 1 117 ? 14.625 -21.891 -34.281 1 93.88 117 ASN A N 1
ATOM 903 C CA . ASN A 1 117 ? 15.047 -20.516 -34.031 1 93.88 117 ASN A CA 1
ATOM 904 C C . ASN A 1 117 ? 16.297 -20.469 -33.188 1 93.88 117 ASN A C 1
ATOM 906 O O . ASN A 1 117 ? 16.859 -19.391 -32.938 1 93.88 117 ASN A O 1
ATOM 910 N N . GLU A 1 118 ? 16.703 -21.594 -32.656 1 95.12 118 GLU A N 1
ATOM 911 C CA . GLU A 1 118 ? 17.922 -21.766 -31.844 1 95.12 118 GLU A CA 1
ATOM 912 C C . GLU A 1 118 ? 17.875 -20.891 -30.594 1 95.12 118 GLU A C 1
ATOM 914 O O . GLU A 1 118 ? 18.875 -20.312 -30.188 1 95.12 118 GLU A O 1
ATOM 919 N N . LYS A 1 119 ? 16.734 -20.766 -30.141 1 94 119 LYS A N 1
ATOM 920 C CA . LYS A 1 119 ? 16.578 -20 -28.906 1 94 119 LYS A CA 1
ATOM 921 C C . LYS A 1 119 ? 16.578 -20.906 -27.688 1 94 119 LYS A C 1
ATOM 923 O O . LYS A 1 119 ? 17.266 -20.609 -26.703 1 94 119 LYS A O 1
ATOM 928 N N . TYR A 1 120 ? 15.82 -21.969 -27.734 1 94.31 120 TYR A N 1
ATOM 929 C CA . TYR A 1 120 ? 15.695 -22.891 -26.609 1 94.31 120 TYR A CA 1
ATOM 930 C C . TYR A 1 120 ? 16.375 -24.219 -26.906 1 94.31 120 TYR A C 1
ATOM 932 O O . TYR A 1 120 ? 16.328 -24.703 -28.031 1 94.31 120 TYR A O 1
ATOM 940 N N . PRO A 1 121 ? 16.891 -24.797 -25.922 1 93.88 121 PRO A N 1
ATOM 941 C CA . PRO A 1 121 ? 17.109 -24.328 -24.547 1 93.88 121 PRO A CA 1
ATOM 942 C C . PRO A 1 121 ? 18.031 -23.125 -24.469 1 93.88 121 PRO A C 1
ATOM 944 O O . PRO A 1 121 ? 18.891 -22.922 -25.344 1 93.88 121 PRO A O 1
ATOM 947 N N . LEU A 1 122 ? 17.828 -22.359 -23.453 1 91.75 122 LEU A N 1
ATOM 948 C CA . LEU A 1 122 ? 18.641 -21.156 -23.25 1 91.75 122 LEU A CA 1
ATOM 949 C C . LEU A 1 122 ? 20.078 -21.531 -22.875 1 91.75 122 LEU A C 1
ATOM 951 O O . LEU A 1 122 ? 20.297 -22.469 -22.094 1 91.75 122 LEU A O 1
ATOM 955 N N . ALA A 1 123 ? 21.016 -20.797 -23.312 1 89.62 123 ALA A N 1
ATOM 956 C CA . ALA A 1 123 ? 22.438 -21.094 -23.172 1 89.62 123 ALA A CA 1
ATOM 957 C C . ALA A 1 123 ? 22.859 -21.062 -21.703 1 89.62 123 ALA A C 1
ATOM 959 O O . ALA A 1 123 ? 23.688 -21.875 -21.281 1 89.62 123 ALA A O 1
ATOM 960 N N . ASP A 1 124 ? 22.328 -20.172 -20.922 1 85 124 ASP A N 1
ATOM 961 C CA . ASP A 1 124 ? 22.766 -20 -19.547 1 85 124 ASP A CA 1
ATOM 962 C C . ASP A 1 124 ? 22.062 -20.984 -18.609 1 85 124 ASP A C 1
ATOM 964 O O . ASP A 1 124 ? 22.25 -20.953 -17.406 1 85 124 ASP A O 1
ATOM 968 N N . LYS A 1 125 ? 21.234 -21.875 -19.141 1 87.75 125 LYS A N 1
ATOM 969 C CA . LYS A 1 125 ? 20.469 -22.797 -18.312 1 87.75 125 LYS A CA 1
ATOM 970 C C . LYS A 1 125 ? 20.656 -24.234 -18.766 1 87.75 125 LYS A C 1
ATOM 972 O O . LYS A 1 125 ? 19.781 -25.078 -18.578 1 87.75 125 LYS A O 1
ATOM 977 N N . LEU A 1 126 ? 21.766 -24.531 -19.391 1 87.19 126 LEU A N 1
ATOM 978 C CA . LEU A 1 126 ? 22.078 -25.891 -19.812 1 87.19 126 LEU A CA 1
ATOM 979 C C . LEU A 1 126 ? 22.516 -26.734 -18.625 1 87.19 126 LEU A C 1
ATOM 981 O O . LEU A 1 126 ? 23.062 -26.203 -17.641 1 87.19 126 LEU A O 1
ATOM 985 N N . ASN A 1 127 ? 22.219 -27.984 -18.672 1 85.62 127 ASN A N 1
ATOM 986 C CA . ASN A 1 127 ? 22.609 -28.969 -17.672 1 85.62 127 ASN A CA 1
ATOM 987 C C . ASN A 1 127 ? 21.906 -28.688 -16.344 1 85.62 127 ASN A C 1
ATOM 989 O O . ASN A 1 127 ? 22.5 -28.906 -15.273 1 85.62 127 ASN A O 1
ATOM 993 N N . GLU A 1 128 ? 20.828 -28.031 -16.406 1 85.44 128 GLU A N 1
ATOM 994 C CA . GLU A 1 128 ? 19.969 -27.844 -15.242 1 85.44 128 GLU A CA 1
ATOM 995 C C . GLU A 1 128 ? 18.547 -28.297 -15.531 1 85.44 128 GLU A C 1
ATOM 997 O O . GLU A 1 128 ? 18.109 -28.312 -16.688 1 85.44 128 GLU A O 1
ATOM 1002 N N . PRO A 1 129 ? 17.875 -28.719 -14.453 1 89 129 PRO A N 1
ATOM 1003 C CA . PRO A 1 129 ? 16.484 -29.141 -14.672 1 89 129 PRO A CA 1
ATOM 1004 C C . PRO A 1 129 ? 15.602 -28.016 -15.195 1 89 129 PRO A C 1
ATOM 1006 O O . PRO A 1 129 ? 15.844 -26.844 -14.891 1 89 129 PRO A O 1
ATOM 1009 N N . ASP A 1 130 ? 14.57 -28.344 -15.945 1 91.69 130 ASP A N 1
ATOM 1010 C CA . ASP A 1 130 ? 13.617 -27.375 -16.469 1 91.69 130 ASP A CA 1
ATOM 1011 C C . ASP A 1 130 ? 12.805 -26.734 -15.352 1 91.69 130 ASP A C 1
ATOM 1013 O O . ASP A 1 130 ? 12.086 -25.75 -15.578 1 91.69 130 ASP A O 1
ATOM 1017 N N . THR A 1 131 ? 12.922 -27.297 -14.125 1 90.81 131 THR A N 1
ATOM 1018 C CA . THR A 1 131 ? 12.289 -26.672 -12.969 1 90.81 131 THR A CA 1
ATOM 1019 C C . THR A 1 131 ? 12.93 -25.328 -12.672 1 90.81 131 THR A C 1
ATOM 1021 O O . THR A 1 131 ? 14.156 -25.203 -12.633 1 90.81 131 THR A O 1
ATOM 1024 N N . ASN A 1 132 ? 12.117 -24.344 -12.492 1 92.69 132 ASN A N 1
ATOM 1025 C CA . ASN A 1 132 ? 12.578 -22.984 -12.305 1 92.69 132 ASN A CA 1
ATOM 1026 C C . ASN A 1 132 ? 13.586 -22.875 -11.156 1 92.69 132 ASN A C 1
ATOM 1028 O O . ASN A 1 132 ? 13.406 -23.516 -10.117 1 92.69 132 ASN A O 1
ATOM 1032 N N . ARG A 1 133 ? 14.625 -22.062 -11.305 1 90.06 133 ARG A N 1
ATOM 1033 C CA . ARG A 1 133 ? 15.656 -21.891 -10.289 1 90.06 133 ARG A CA 1
ATOM 1034 C C . ARG A 1 133 ? 15.055 -21.406 -8.977 1 90.06 133 ARG A C 1
ATOM 1036 O O . ARG A 1 133 ? 15.539 -21.766 -7.898 1 90.06 133 ARG A O 1
ATOM 1043 N N . LEU A 1 134 ? 14.008 -20.562 -9.031 1 92.62 134 LEU A N 1
ATOM 1044 C CA . LEU A 1 134 ? 13.367 -20.031 -7.828 1 92.62 134 LEU A CA 1
ATOM 1045 C C . LEU A 1 134 ? 12.719 -21.156 -7.031 1 92.62 134 LEU A C 1
ATOM 1047 O O . LEU A 1 134 ? 12.578 -21.062 -5.809 1 92.62 134 LEU A O 1
ATOM 1051 N N . ALA A 1 135 ? 12.297 -22.234 -7.715 1 92.94 135 ALA A N 1
ATOM 1052 C CA . ALA A 1 135 ? 11.656 -23.375 -7.051 1 92.94 135 ALA A CA 1
ATOM 1053 C C . ALA A 1 135 ? 12.703 -24.312 -6.465 1 92.94 135 ALA A C 1
ATOM 1055 O O . ALA A 1 135 ? 12.422 -25.031 -5.504 1 92.94 135 ALA A O 1
ATOM 1056 N N . ARG A 1 136 ? 13.891 -24.344 -7.07 1 89.75 136 ARG A N 1
ATOM 1057 C CA . ARG A 1 136 ? 14.906 -25.312 -6.68 1 89.75 136 ARG A CA 1
ATOM 1058 C C . ARG A 1 136 ? 15.852 -24.734 -5.641 1 89.75 136 ARG A C 1
ATOM 1060 O O . ARG A 1 136 ? 16.25 -25.422 -4.699 1 89.75 136 ARG A O 1
ATOM 1067 N N . ASN A 1 137 ? 16.078 -23.422 -5.816 1 86.25 137 ASN A N 1
ATOM 1068 C CA . ASN A 1 137 ? 17.062 -22.75 -4.973 1 86.25 137 ASN A CA 1
ATOM 1069 C C . ASN A 1 137 ? 18.344 -23.578 -4.84 1 86.25 137 ASN A C 1
ATOM 1071 O O . ASN A 1 137 ? 18.828 -23.797 -3.73 1 86.25 137 ASN A O 1
ATOM 1075 N N . ASP A 1 138 ? 18.812 -24.172 -6.047 1 74.25 138 ASP A N 1
ATOM 1076 C CA . ASP A 1 138 ? 19.953 -25.078 -6.113 1 74.25 138 ASP A CA 1
ATOM 1077 C C . ASP A 1 138 ? 21.25 -24.344 -5.75 1 74.25 138 ASP A C 1
ATOM 1079 O O . ASP A 1 138 ? 21.359 -23.141 -5.949 1 74.25 138 ASP A O 1
ATOM 1083 N N . VAL A 1 139 ? 21.984 -25.078 -5.031 1 59.34 139 VAL A N 1
ATOM 1084 C CA . VAL A 1 139 ? 23.359 -24.656 -4.781 1 59.34 139 VAL A CA 1
ATOM 1085 C C . VAL A 1 139 ? 24.266 -25.094 -5.938 1 59.34 139 VAL A C 1
ATOM 1087 O O . VAL A 1 139 ? 24.078 -26.172 -6.492 1 59.34 139 VAL A O 1
ATOM 1090 N N . ASP A 1 140 ? 24.656 -24.25 -6.898 1 53.25 140 ASP A N 1
ATOM 1091 C CA . ASP A 1 140 ? 25.5 -24.594 -8.023 1 53.25 140 ASP A CA 1
ATOM 1092 C C . ASP A 1 140 ? 26.609 -25.562 -7.598 1 53.25 140 ASP A C 1
ATOM 1094 O O . ASP A 1 140 ? 27.422 -25.25 -6.727 1 53.25 140 ASP A O 1
ATOM 1098 N N . PRO A 1 141 ? 26.453 -26.781 -8.133 1 46.44 141 PRO A N 1
ATOM 1099 C CA . PRO A 1 141 ? 27.531 -27.734 -7.84 1 46.44 141 PRO A CA 1
ATOM 1100 C C . PRO A 1 141 ? 28.891 -27.25 -8.328 1 46.44 141 PRO A C 1
ATOM 1102 O O . PRO A 1 141 ? 29.922 -27.578 -7.73 1 46.44 141 PRO A O 1
ATOM 1105 N N . ASP A 1 142 ? 28.953 -26.75 -9.547 1 45.66 142 ASP A N 1
ATOM 1106 C CA . ASP A 1 142 ? 30.234 -26.5 -10.203 1 45.66 142 ASP A CA 1
ATOM 1107 C C . ASP A 1 142 ? 30.969 -25.344 -9.531 1 45.66 142 ASP A C 1
ATOM 1109 O O . ASP A 1 142 ? 32.125 -25.062 -9.867 1 45.66 142 ASP A O 1
ATOM 1113 N N . VAL A 1 143 ? 30.344 -24.297 -9.164 1 45.28 143 VAL A N 1
ATOM 1114 C CA . VAL A 1 143 ? 31.234 -23.266 -8.648 1 45.28 143 VAL A CA 1
ATOM 1115 C C . VAL A 1 143 ? 31.891 -23.734 -7.355 1 45.28 143 VAL A C 1
ATOM 1117 O O . VAL A 1 143 ? 31.297 -23.656 -6.281 1 45.28 143 VAL A O 1
ATOM 1120 N N . TYR A 1 144 ? 32.5 -24.891 -7.402 1 40.47 144 TYR A N 1
ATOM 1121 C CA . TYR A 1 144 ? 33.594 -25.344 -6.566 1 40.47 144 TYR A CA 1
ATOM 1122 C C . TYR A 1 144 ? 34.594 -24.203 -6.312 1 40.47 144 TYR A C 1
ATOM 1124 O O . TYR A 1 144 ? 35.156 -23.641 -7.258 1 40.47 144 TYR A O 1
ATOM 1132 N N . ASP A 1 145 ? 34.438 -23.375 -5.336 1 42.84 145 ASP A N 1
ATOM 1133 C CA . ASP A 1 145 ? 35.719 -22.75 -4.988 1 42.84 145 ASP A CA 1
ATOM 1134 C C . ASP A 1 145 ? 36.844 -23.766 -4.984 1 42.84 145 ASP A C 1
ATOM 1136 O O . ASP A 1 145 ? 36.781 -24.781 -4.289 1 42.84 145 ASP A O 1
ATOM 1140 N N . GLU A 1 146 ? 37.688 -23.969 -5.992 1 41.91 146 GLU A N 1
ATOM 1141 C CA . GLU A 1 146 ? 38.969 -24.703 -6.078 1 41.91 146 GLU A CA 1
ATOM 1142 C C . GLU A 1 146 ? 39.594 -24.859 -4.703 1 41.91 146 GLU A C 1
ATOM 1144 O O . GLU A 1 146 ? 40.344 -25.812 -4.461 1 41.91 146 GLU A O 1
ATOM 1149 N N . SER A 1 147 ? 39.688 -23.859 -3.865 1 41.12 147 SER A N 1
ATOM 1150 C CA . SER A 1 147 ? 40.406 -24.031 -2.598 1 41.12 147 SER A CA 1
ATOM 1151 C C . SER A 1 147 ? 39.656 -25 -1.685 1 41.12 147 SER A C 1
ATOM 1153 O O . SER A 1 147 ? 40.188 -25.406 -0.645 1 41.12 147 SER A O 1
ATOM 1155 N N . GLN A 1 148 ? 38.312 -25.219 -1.886 1 43.19 148 GLN A N 1
ATOM 1156 C CA . GLN A 1 148 ? 37.688 -26.188 -1.006 1 43.19 148 GLN A CA 1
ATOM 1157 C C . GLN A 1 148 ? 37.688 -27.578 -1.64 1 43.19 148 GLN A C 1
ATOM 1159 O O . GLN A 1 148 ? 37.562 -27.703 -2.857 1 43.19 148 GLN A O 1
ATOM 1164 N N . SER A 1 149 ? 38.344 -28.609 -0.991 1 42.84 149 SER A N 1
ATOM 1165 C CA . SER A 1 149 ? 38.625 -29.984 -1.411 1 42.84 149 SER A CA 1
ATOM 1166 C C . SER A 1 149 ? 37.344 -30.703 -1.851 1 42.84 149 SER A C 1
ATOM 1168 O O . SER A 1 149 ? 36.25 -30.391 -1.384 1 42.84 149 SER A O 1
ATOM 1170 N N . GLN A 1 150 ? 37.281 -31.438 -2.973 1 42.78 150 GLN A N 1
ATOM 1171 C CA . GLN A 1 150 ? 36.281 -32.438 -3.332 1 42.78 150 GLN A CA 1
ATOM 1172 C C . GLN A 1 150 ? 35.781 -33.156 -2.1 1 42.78 150 GLN A C 1
ATOM 1174 O O . GLN A 1 150 ? 34.594 -33.469 -1.996 1 42.78 150 GLN A O 1
ATOM 1179 N N . THR A 1 151 ? 36.594 -33.438 -1.099 1 46.25 151 THR A N 1
ATOM 1180 C CA . THR A 1 151 ? 36.281 -34.156 0.145 1 46.25 151 THR A CA 1
ATOM 1181 C C . THR A 1 151 ? 35.312 -33.312 1 1 46.25 151 THR A C 1
ATOM 1183 O O . THR A 1 151 ? 34.375 -33.875 1.567 1 46.25 151 THR A O 1
ATOM 1186 N N . ALA A 1 152 ? 35.625 -31.969 1.216 1 46.78 152 ALA A N 1
ATOM 1187 C CA . ALA A 1 152 ? 34.719 -31.156 2.029 1 46.78 152 ALA A CA 1
ATOM 1188 C C . ALA A 1 152 ? 33.375 -31 1.358 1 46.78 152 ALA A C 1
ATOM 1190 O O . ALA A 1 152 ? 32.344 -30.922 2.037 1 46.78 152 ALA A O 1
ATOM 1191 N N . PHE A 1 153 ? 33.25 -31.047 -0.042 1 43.09 153 PHE A N 1
ATOM 1192 C CA . PHE A 1 153 ? 32.031 -31.141 -0.804 1 43.09 153 PHE A CA 1
ATOM 1193 C C . PHE A 1 153 ? 31.344 -32.469 -0.553 1 43.09 153 PHE A C 1
ATOM 1195 O O . PHE A 1 153 ? 30.141 -32.531 -0.279 1 43.09 153 PHE A O 1
ATOM 1202 N N . ASP A 1 154 ? 32.031 -33.5 -0.684 1 44.19 154 ASP A N 1
ATOM 1203 C CA . ASP A 1 154 ? 31.531 -34.875 -0.475 1 44.19 154 ASP A CA 1
ATOM 1204 C C . ASP A 1 154 ? 31.109 -35.094 0.975 1 44.19 154 ASP A C 1
ATOM 1206 O O . ASP A 1 154 ? 30.188 -35.844 1.249 1 44.19 154 ASP A O 1
ATOM 1210 N N . ASN A 1 155 ? 31.812 -34.375 1.927 1 47.91 155 ASN A N 1
ATOM 1211 C CA . ASN A 1 155 ? 31.5 -34.562 3.34 1 47.91 155 ASN A CA 1
ATOM 1212 C C . ASN A 1 155 ? 30.5 -33.5 3.816 1 47.91 155 ASN A C 1
ATOM 1214 O O . ASN A 1 155 ? 30.234 -33.375 5.016 1 47.91 155 ASN A O 1
ATOM 1218 N N . GLY A 1 156 ? 29.703 -32.719 2.961 1 43.22 156 GLY A N 1
ATOM 1219 C CA . GLY A 1 156 ? 28.688 -31.734 3.264 1 43.22 156 GLY A CA 1
ATOM 1220 C C . GLY A 1 156 ? 29.266 -30.438 3.799 1 43.22 156 GLY A C 1
ATOM 1221 O O . GLY A 1 156 ? 28.531 -29.609 4.34 1 43.22 156 GLY A O 1
ATOM 1222 N N . GLU A 1 157 ? 30.469 -30.172 3.971 1 45.06 157 GLU A N 1
ATOM 1223 C CA . GLU A 1 157 ? 31.141 -29.031 4.59 1 45.06 157 GLU A CA 1
ATOM 1224 C C . GLU A 1 157 ? 31.406 -27.922 3.57 1 45.06 157 GLU A C 1
ATOM 1226 O O . GLU A 1 157 ? 31.797 -26.812 3.936 1 45.06 157 GLU A O 1
ATOM 1231 N N . ALA A 1 158 ? 31.766 -28.078 2.312 1 45.09 158 ALA A N 1
ATOM 1232 C CA . ALA A 1 158 ? 32 -26.984 1.367 1 45.09 158 ALA A CA 1
ATOM 1233 C C . ALA A 1 158 ? 30.766 -26.125 1.178 1 45.09 158 ALA A C 1
ATOM 1235 O O . ALA A 1 158 ? 29.656 -26.641 1.024 1 45.09 158 ALA A O 1
ATOM 1236 N N . PRO A 1 159 ? 30.891 -24.75 1.483 1 40.78 159 PRO A N 1
ATOM 1237 C CA . PRO A 1 159 ? 29.719 -23.906 1.289 1 40.78 159 PRO A CA 1
ATOM 1238 C C . PRO A 1 159 ? 29.125 -24.031 -0.118 1 40.78 159 PRO A C 1
ATOM 1240 O O . PRO A 1 159 ? 29.875 -24.141 -1.093 1 40.78 159 PRO A O 1
ATOM 1243 N N . TYR A 1 160 ? 28.047 -24.672 -0.488 1 42.25 160 TYR A N 1
ATOM 1244 C CA . TYR A 1 160 ? 27.125 -24.781 -1.613 1 42.25 160 TYR A CA 1
ATOM 1245 C C . TYR A 1 160 ? 27 -23.453 -2.35 1 42.25 160 TYR A C 1
ATOM 1247 O O . TYR A 1 160 ? 26.828 -22.391 -1.724 1 42.25 160 TYR A O 1
ATOM 1255 N N . VAL A 1 161 ? 27.875 -23.203 -3.383 1 45.53 161 VAL A N 1
ATOM 1256 C CA . VAL A 1 161 ? 27.641 -21.922 -4.035 1 45.53 161 VAL A CA 1
ATOM 1257 C C . VAL A 1 161 ? 26.234 -21.891 -4.645 1 45.53 161 VAL A C 1
ATOM 1259 O O . VAL A 1 161 ? 25.906 -22.75 -5.473 1 45.53 161 VAL A O 1
ATOM 1262 N N . TYR A 1 162 ? 25.203 -21.359 -4.383 1 54.66 162 TYR A N 1
ATOM 1263 C CA . TYR A 1 162 ? 23.828 -20.953 -4.672 1 54.66 162 TYR A CA 1
ATOM 1264 C C . TYR A 1 162 ? 23.75 -20.219 -6 1 54.66 162 TYR A C 1
ATOM 1266 O O . TYR A 1 162 ? 24.578 -19.344 -6.277 1 54.66 162 TYR A O 1
ATOM 1274 N N . ARG A 1 163 ? 23.344 -20.938 -7.32 1 68.25 163 ARG A N 1
ATOM 1275 C CA . ARG A 1 163 ? 22.953 -20.172 -8.5 1 68.25 163 ARG A CA 1
ATOM 1276 C C . ARG A 1 163 ? 21.594 -19.5 -8.297 1 68.25 163 ARG A C 1
ATOM 1278 O O . ARG A 1 163 ? 20.578 -20.031 -8.75 1 68.25 163 ARG A O 1
ATOM 1285 N N . PRO A 1 164 ? 21.594 -18.547 -7.805 1 74.12 164 PRO A N 1
ATOM 1286 C CA . PRO A 1 164 ? 20.328 -17.875 -7.516 1 74.12 164 PRO A CA 1
ATOM 1287 C C . PRO A 1 164 ? 19.656 -17.297 -8.766 1 74.12 164 PRO A C 1
ATOM 1289 O O . PRO A 1 164 ? 20.344 -17.047 -9.766 1 74.12 164 PRO A O 1
ATOM 1292 N N . HIS A 1 165 ? 18.438 -17.5 -8.883 1 87.62 165 HIS A N 1
ATOM 1293 C CA . HIS A 1 165 ? 17.734 -16.781 -9.93 1 87.62 165 HIS A CA 1
ATOM 1294 C C . HIS A 1 165 ? 18.125 -15.305 -9.969 1 87.62 165 HIS A C 1
ATOM 1296 O O . HIS A 1 165 ? 18.219 -14.664 -8.922 1 87.62 165 HIS A O 1
ATOM 1302 N N . PRO A 1 166 ? 18.438 -14.734 -11.055 1 87.12 166 PRO A N 1
ATOM 1303 C CA . PRO A 1 166 ? 18.953 -13.367 -11.164 1 87.12 166 PRO A CA 1
ATOM 1304 C C . PRO A 1 166 ? 18.031 -12.336 -10.508 1 87.12 166 PRO A C 1
ATOM 1306 O O . PRO A 1 166 ? 18.5 -11.289 -10.055 1 87.12 166 PRO A O 1
ATOM 1309 N N . ILE A 1 167 ? 16.766 -12.609 -10.438 1 90.56 167 ILE A N 1
ATOM 1310 C CA . ILE A 1 167 ? 15.836 -11.594 -9.938 1 90.56 167 ILE A CA 1
ATOM 1311 C C . ILE A 1 167 ? 16.094 -11.352 -8.453 1 90.56 167 ILE A C 1
ATOM 1313 O O . ILE A 1 167 ? 15.836 -10.258 -7.945 1 90.56 167 ILE A O 1
ATOM 1317 N N . ILE A 1 168 ? 16.484 -12.414 -7.711 1 90.25 168 ILE A N 1
ATOM 1318 C CA . ILE A 1 168 ? 16.719 -12.25 -6.281 1 90.25 168 ILE A CA 1
ATOM 1319 C C . ILE A 1 168 ? 17.875 -11.281 -6.059 1 90.25 168 ILE A C 1
ATOM 1321 O O . ILE A 1 168 ? 17.781 -10.367 -5.23 1 90.25 168 ILE A O 1
ATOM 1325 N N . ALA A 1 169 ? 18.984 -11.453 -6.805 1 85.38 169 ALA A N 1
ATOM 1326 C CA . ALA A 1 169 ? 20.109 -10.539 -6.727 1 85.38 169 ALA A CA 1
ATOM 1327 C C . ALA A 1 169 ? 19.703 -9.117 -7.121 1 85.38 169 ALA A C 1
ATOM 1329 O O . ALA A 1 169 ? 20.094 -8.148 -6.477 1 85.38 169 ALA A O 1
ATOM 1330 N N . SER A 1 170 ? 18.953 -9.055 -8.188 1 90.31 170 SER A N 1
ATOM 1331 C CA . SER A 1 170 ? 18.5 -7.746 -8.656 1 90.31 170 SER A CA 1
ATOM 1332 C C . SER A 1 170 ? 17.641 -7.051 -7.609 1 90.31 170 SER A C 1
ATOM 1334 O O . SER A 1 170 ? 17.797 -5.852 -7.367 1 90.31 170 SER A O 1
ATOM 1336 N N . LYS A 1 171 ? 16.719 -7.734 -6.98 1 91.88 171 LYS A N 1
ATOM 1337 C CA . LYS A 1 171 ? 15.852 -7.16 -5.953 1 91.88 171 LYS A CA 1
ATOM 1338 C C . LYS A 1 171 ? 16.656 -6.707 -4.742 1 91.88 171 LYS A C 1
ATOM 1340 O O . LYS A 1 171 ? 16.391 -5.648 -4.172 1 91.88 171 LYS A O 1
ATOM 1345 N N . ARG A 1 172 ? 17.625 -7.57 -4.32 1 90.62 172 ARG A N 1
ATOM 1346 C CA . ARG A 1 172 ? 18.453 -7.215 -3.168 1 90.62 172 ARG A CA 1
ATOM 1347 C C . ARG A 1 172 ? 19.312 -5.992 -3.465 1 90.62 172 ARG A C 1
ATOM 1349 O O . ARG A 1 172 ? 19.484 -5.129 -2.602 1 90.62 172 ARG A O 1
ATOM 1356 N N . ALA A 1 173 ? 19.812 -5.887 -4.652 1 89.75 173 ALA A N 1
ATOM 1357 C CA . ALA A 1 173 ? 20.625 -4.742 -5.062 1 89.75 173 ALA A CA 1
ATOM 1358 C C . ALA A 1 173 ? 19.781 -3.475 -5.145 1 89.75 173 ALA A C 1
ATOM 1360 O O . ALA A 1 173 ? 20.281 -2.369 -4.93 1 89.75 173 ALA A O 1
ATOM 1361 N N . ALA A 1 174 ? 18.5 -3.643 -5.438 1 92.19 174 ALA A N 1
ATOM 1362 C CA . ALA A 1 174 ? 17.625 -2.496 -5.645 1 92.19 174 ALA A CA 1
ATOM 1363 C C . ALA A 1 174 ? 16.922 -2.111 -4.348 1 92.19 174 ALA A C 1
ATOM 1365 O O . ALA A 1 174 ? 16.062 -1.224 -4.344 1 92.19 174 ALA A O 1
ATOM 1366 N N . GLU A 1 175 ? 17.234 -2.758 -3.264 1 92.94 175 GLU A N 1
ATOM 1367 C CA . GLU A 1 175 ? 16.625 -2.422 -1.983 1 92.94 175 GLU A CA 1
ATOM 1368 C C . GLU A 1 175 ? 16.922 -0.979 -1.587 1 92.94 175 GLU A C 1
ATOM 1370 O O . GLU A 1 175 ? 18.078 -0.543 -1.643 1 92.94 175 GLU A O 1
ATOM 1375 N N . GLU A 1 176 ? 15.922 -0.202 -1.259 1 94.31 176 GLU A N 1
ATOM 1376 C CA . GLU A 1 176 ? 16.125 1.166 -0.791 1 94.31 176 GLU A CA 1
ATOM 1377 C C . GLU A 1 176 ? 16.672 1.188 0.636 1 94.31 176 GLU A C 1
ATOM 1379 O O . GLU A 1 176 ? 16.094 0.567 1.532 1 94.31 176 GLU A O 1
ATOM 1384 N N . LYS A 1 177 ? 17.734 1.783 0.775 1 93.75 177 LYS A N 1
ATOM 1385 C CA . LYS A 1 177 ? 18.359 1.906 2.088 1 93.75 177 LYS A CA 1
ATOM 1386 C C . LYS A 1 177 ? 18.328 3.352 2.578 1 93.75 177 LYS A C 1
ATOM 1388 O O . LYS A 1 177 ? 18.25 4.281 1.775 1 93.75 177 LYS A O 1
ATOM 1393 N N . GLU A 1 178 ? 18.344 3.57 3.949 1 94.19 178 GLU A N 1
ATOM 1394 C CA . GLU A 1 178 ? 18.469 4.859 4.621 1 94.19 178 GLU A CA 1
ATOM 1395 C C . GLU A 1 178 ? 17.391 5.836 4.152 1 94.19 178 GLU A C 1
ATOM 1397 O O . GLU A 1 178 ? 17.703 6.98 3.805 1 94.19 178 GLU A O 1
ATOM 1402 N N . ILE A 1 179 ? 16.156 5.359 4.078 1 93.44 179 ILE A N 1
ATOM 1403 C CA . ILE A 1 179 ? 15.031 6.223 3.744 1 93.44 179 ILE A CA 1
ATOM 1404 C C . ILE A 1 179 ? 14.781 7.211 4.879 1 93.44 179 ILE A C 1
ATOM 1406 O O . ILE A 1 179 ? 14.516 6.805 6.016 1 93.44 179 ILE A O 1
ATOM 1410 N N . PRO A 1 180 ? 14.836 8.492 4.633 1 94 180 PRO A N 1
ATOM 1411 C CA . PRO A 1 180 ? 14.711 9.477 5.711 1 94 180 PRO A CA 1
ATOM 1412 C C . PRO A 1 180 ? 13.258 9.695 6.137 1 94 180 PRO A C 1
ATOM 1414 O O . PRO A 1 180 ? 12.352 9.664 5.301 1 94 180 PRO A O 1
ATOM 1417 N N . LEU A 1 181 ? 13.023 9.867 7.395 1 93.31 181 LEU A N 1
ATOM 1418 C CA . LEU A 1 181 ? 11.773 10.344 7.973 1 93.31 181 LEU A CA 1
ATOM 1419 C C . LEU A 1 181 ? 11.898 11.797 8.422 1 93.31 181 LEU A C 1
ATOM 1421 O O . LEU A 1 181 ? 13.016 12.297 8.609 1 93.31 181 LEU A O 1
ATOM 1425 N N . ALA A 1 182 ? 10.805 12.414 8.516 1 90.81 182 ALA A N 1
ATOM 1426 C CA . ALA A 1 182 ? 10.828 13.805 8.969 1 90.81 182 ALA A CA 1
ATOM 1427 C C . ALA A 1 182 ? 11.375 13.914 10.391 1 90.81 182 ALA A C 1
ATOM 1429 O O . ALA A 1 182 ? 11.062 13.086 11.242 1 90.81 182 ALA A O 1
ATOM 1430 N N . GLY A 1 183 ? 12.375 14.836 10.484 1 83.5 183 GLY A N 1
ATOM 1431 C CA . GLY A 1 183 ? 12.883 15.242 11.781 1 83.5 183 GLY A CA 1
ATOM 1432 C C . GLY A 1 183 ? 12.625 16.703 12.086 1 83.5 183 GLY A C 1
ATOM 1433 O O . GLY A 1 183 ? 12.656 17.547 11.18 1 83.5 183 GLY A O 1
ATOM 1434 N N . TYR A 1 184 ? 11.711 16.969 12.93 1 84.19 184 TYR A N 1
ATOM 1435 C CA . TYR A 1 184 ? 11.461 18.359 13.297 1 84.19 184 TYR A CA 1
ATOM 1436 C C . TYR A 1 184 ? 12.742 19.016 13.812 1 84.19 184 TYR A C 1
ATOM 1438 O O . TYR A 1 184 ? 13.211 18.703 14.906 1 84.19 184 TYR A O 1
ATOM 1446 N N . ASN A 1 185 ? 13.328 20.031 13.023 1 78.44 185 ASN A N 1
ATOM 1447 C CA . ASN A 1 185 ? 14.516 20.828 13.305 1 78.44 185 ASN A CA 1
ATOM 1448 C C . ASN A 1 185 ? 15.742 19.953 13.523 1 78.44 185 ASN A C 1
ATOM 1450 O O . ASN A 1 185 ? 16.625 20.297 14.305 1 78.44 185 ASN A O 1
ATOM 1454 N N . ALA A 1 186 ? 15.75 18.703 13.133 1 83.19 186 ALA A N 1
ATOM 1455 C CA . ALA A 1 186 ? 16.844 17.719 13.188 1 83.19 186 ALA A CA 1
ATOM 1456 C C . ALA A 1 186 ? 16.672 16.656 12.117 1 83.19 186 ALA A C 1
ATOM 1458 O O . ALA A 1 186 ? 15.648 16.594 11.438 1 83.19 186 ALA A O 1
ATOM 1459 N N . GLU A 1 187 ? 17.875 16.078 11.938 1 85.94 187 GLU A N 1
ATOM 1460 C CA . GLU A 1 187 ? 17.75 14.945 11.031 1 85.94 187 GLU A CA 1
ATOM 1461 C C . GLU A 1 187 ? 16.859 13.859 11.617 1 85.94 187 GLU A C 1
ATOM 1463 O O . GLU A 1 187 ? 16.984 13.523 12.797 1 85.94 187 GLU A O 1
ATOM 1468 N N . GL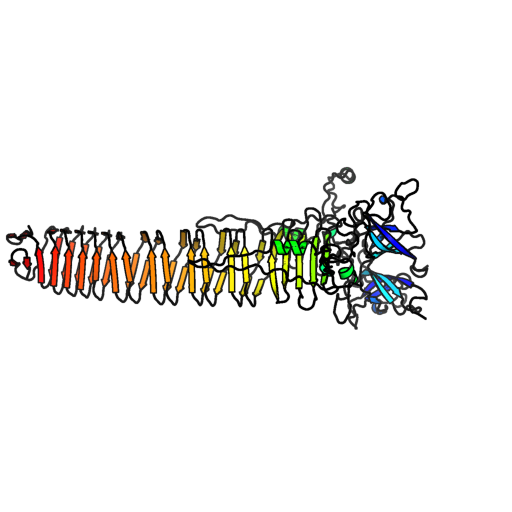Y A 1 188 ? 15.852 13.453 10.836 1 88.69 188 GLY A N 1
ATOM 1469 C CA . GLY A 1 188 ? 14.969 12.406 11.312 1 88.69 188 GLY A CA 1
ATOM 1470 C C . GLY A 1 188 ? 15.594 11.023 11.242 1 88.69 188 GLY A C 1
ATOM 1471 O O . GLY A 1 188 ? 16.656 10.852 10.648 1 88.69 188 GLY A O 1
ATOM 1472 N N . PRO A 1 189 ? 14.969 10.133 11.898 1 91.12 189 PRO A N 1
ATOM 1473 C CA . PRO A 1 189 ? 15.453 8.758 11.773 1 91.12 189 PRO A CA 1
ATOM 1474 C C . PRO A 1 189 ? 15.367 8.234 10.344 1 91.12 189 PRO A C 1
ATOM 1476 O O . PRO A 1 189 ? 14.695 8.82 9.5 1 91.12 189 PRO A O 1
ATOM 1479 N N . LYS A 1 190 ? 16.234 7.27 10.055 1 93.88 190 LYS A N 1
ATOM 1480 C CA . LYS A 1 190 ? 16.234 6.605 8.75 1 93.88 190 LYS A CA 1
ATOM 1481 C C . LYS A 1 190 ? 15.852 5.137 8.883 1 93.88 190 LYS A C 1
ATOM 1483 O O . LYS A 1 190 ? 16 4.543 9.953 1 93.88 190 LYS A O 1
ATOM 1488 N N . TYR A 1 191 ? 15.164 4.609 7.871 1 93.44 191 TYR A N 1
ATOM 1489 C CA . TYR A 1 191 ? 14.844 3.186 7.844 1 93.44 191 TYR A CA 1
ATOM 1490 C C . TYR A 1 191 ? 15.125 2.588 6.473 1 93.44 191 TYR A C 1
ATOM 1492 O O . TYR A 1 191 ? 15.352 3.316 5.504 1 93.44 191 TYR A O 1
ATOM 1500 N N . ASP A 1 192 ? 15.195 1.205 6.387 1 94.94 192 ASP A N 1
ATOM 1501 C CA . ASP A 1 192 ? 15.445 0.489 5.141 1 94.94 192 ASP A CA 1
ATOM 1502 C C . ASP A 1 192 ? 14.195 -0.246 4.664 1 94.94 192 ASP A C 1
ATOM 1504 O O . ASP A 1 192 ? 13.359 -0.641 5.473 1 94.94 192 ASP A O 1
ATOM 1508 N N . GLU A 1 193 ? 14.078 -0.29 3.355 1 94.5 193 GLU A N 1
ATOM 1509 C CA . GLU A 1 193 ? 13.094 -1.206 2.795 1 94.5 193 GLU A CA 1
ATOM 1510 C C . GLU A 1 193 ? 13.281 -2.621 3.336 1 94.5 193 GLU A C 1
ATOM 1512 O O . GLU A 1 193 ? 14.414 -3.066 3.539 1 94.5 193 GLU A O 1
ATOM 1517 N N . LYS A 1 194 ? 12.188 -3.262 3.6 1 93.81 194 LYS A N 1
ATOM 1518 C CA . LYS A 1 194 ? 12.305 -4.648 4.047 1 93.81 194 LYS A CA 1
ATOM 1519 C C . LYS A 1 194 ? 12.805 -5.547 2.92 1 93.81 194 LYS A C 1
ATOM 1521 O O . LYS A 1 194 ? 12.172 -5.629 1.861 1 93.81 194 LYS A O 1
ATOM 1526 N N . GLY A 1 195 ? 13.867 -6.16 3.105 1 92.81 195 GLY A N 1
ATOM 1527 C CA . GLY A 1 195 ? 14.461 -7.012 2.086 1 92.81 195 GLY A CA 1
ATOM 1528 C C . GLY A 1 195 ? 13.664 -8.281 1.835 1 92.81 195 GLY A C 1
ATOM 1529 O O . GLY A 1 195 ? 12.914 -8.734 2.703 1 92.81 195 GLY A O 1
ATOM 1530 N N . THR A 1 196 ? 13.812 -8.836 0.604 1 93.88 196 THR A N 1
ATOM 1531 C CA . THR A 1 196 ? 13.117 -10.07 0.262 1 93.88 196 THR A CA 1
ATOM 1532 C C . THR A 1 196 ? 13.555 -11.211 1.186 1 93.88 196 THR A C 1
ATOM 1534 O O . THR A 1 196 ? 14.75 -11.43 1.387 1 93.88 196 THR A O 1
ATOM 1537 N N . PRO A 1 197 ? 12.641 -11.875 1.749 1 92.69 197 PRO A N 1
ATOM 1538 C CA . PRO A 1 197 ? 12.945 -13.008 2.633 1 92.69 197 PRO A CA 1
ATOM 1539 C C . PRO A 1 197 ? 13.086 -14.328 1.879 1 92.69 197 PRO A C 1
ATOM 1541 O O . PRO A 1 197 ? 12.82 -15.391 2.438 1 92.69 197 PRO A O 1
ATOM 1544 N N . TYR A 1 198 ? 13.406 -14.312 0.62 1 93.25 198 TYR A N 1
ATOM 1545 C CA . TYR A 1 198 ? 13.492 -15.508 -0.214 1 93.25 198 TYR A CA 1
ATOM 1546 C C . TYR A 1 198 ? 14.445 -16.531 0.4 1 93.25 198 TYR A C 1
ATOM 1548 O O . TYR A 1 198 ? 15.617 -16.234 0.646 1 93.25 198 TYR A O 1
ATOM 1556 N N . ALA A 1 199 ? 13.945 -17.719 0.682 1 91 199 ALA A N 1
ATOM 1557 C CA . ALA A 1 199 ? 14.664 -18.875 1.196 1 91 199 ALA A CA 1
ATOM 1558 C C . ALA A 1 199 ? 13.93 -20.172 0.863 1 91 199 ALA A C 1
ATOM 1560 O O . ALA A 1 199 ? 13.695 -21 1.742 1 91 199 ALA A O 1
ATOM 1561 N N . ALA A 1 200 ? 13.656 -20.344 -0.396 1 91.88 200 ALA A N 1
ATOM 1562 C CA . ALA A 1 200 ? 12.812 -21.438 -0.849 1 91.88 200 ALA A CA 1
ATOM 1563 C C . ALA A 1 200 ? 13.5 -22.781 -0.64 1 91.88 200 ALA A C 1
ATOM 1565 O O . ALA A 1 200 ? 14.719 -22.906 -0.814 1 91.88 200 ALA A O 1
ATOM 1566 N N . GLN A 1 201 ? 12.758 -23.781 -0.24 1 90.06 201 GLN A N 1
ATOM 1567 C CA . GLN A 1 201 ? 13.172 -25.172 -0.191 1 90.06 201 GLN A CA 1
ATOM 1568 C C . GLN A 1 201 ? 12.367 -26.016 -1.168 1 90.06 201 GLN A C 1
ATOM 1570 O O . GLN A 1 201 ? 11.141 -25.922 -1.227 1 90.06 201 GLN A O 1
ATOM 1575 N N . TYR A 1 202 ? 13.109 -26.781 -1.99 1 89.88 202 TYR A N 1
ATOM 1576 C CA . TYR A 1 202 ? 12.438 -27.688 -2.918 1 89.88 202 TYR A CA 1
ATOM 1577 C C . TYR A 1 202 ? 11.68 -28.781 -2.168 1 89.88 202 TYR A C 1
ATOM 1579 O O . TYR A 1 202 ? 12.188 -29.344 -1.193 1 89.88 202 TYR A O 1
ATOM 1587 N N . PRO A 1 203 ? 10.484 -29.125 -2.512 1 94.25 203 PRO A N 1
ATOM 1588 C CA . PRO A 1 203 ? 9.664 -28.641 -3.613 1 94.25 203 PRO A CA 1
ATOM 1589 C C . PRO A 1 203 ? 8.492 -27.781 -3.135 1 94.25 203 PRO A C 1
ATOM 1591 O O . PRO A 1 203 ? 7.363 -27.953 -3.605 1 94.25 203 PRO A O 1
ATOM 1594 N N . TYR A 1 204 ? 8.773 -26.719 -2.316 1 94.31 204 TYR A N 1
ATOM 1595 C CA . TYR A 1 204 ? 7.672 -26.047 -1.638 1 94.31 204 TYR A CA 1
ATOM 1596 C C . TYR A 1 204 ? 7.391 -24.688 -2.268 1 94.31 204 TYR A C 1
ATOM 1598 O O . TYR A 1 204 ? 6.402 -24.031 -1.928 1 94.31 204 TYR A O 1
ATOM 1606 N N . ASN A 1 205 ? 8.195 -24.188 -3.102 1 95 205 ASN A N 1
ATOM 1607 C CA . ASN A 1 205 ? 7.953 -22.922 -3.779 1 95 205 ASN A CA 1
ATOM 1608 C C . ASN A 1 205 ? 7.375 -23.141 -5.176 1 95 205 ASN A C 1
ATOM 1610 O O . ASN A 1 205 ? 8.078 -23.578 -6.086 1 95 205 ASN A O 1
ATOM 1614 N N . HIS A 1 206 ? 6.121 -22.828 -5.367 1 95 206 HIS A N 1
ATOM 1615 C CA . HIS A 1 206 ? 5.453 -22.922 -6.66 1 95 206 HIS A CA 1
ATOM 1616 C C . HIS A 1 206 ? 5.703 -21.688 -7.5 1 95 206 HIS A C 1
ATOM 1618 O O . HIS A 1 206 ? 5.23 -20.594 -7.16 1 95 206 HIS A O 1
ATOM 1624 N N . VAL A 1 207 ? 6.449 -21.859 -8.562 1 95.44 207 VAL A N 1
ATOM 1625 C CA . VAL A 1 207 ? 6.898 -20.719 -9.359 1 95.44 207 VAL A CA 1
ATOM 1626 C C . VAL A 1 207 ? 6.328 -20.812 -10.773 1 95.44 207 VAL A C 1
ATOM 1628 O O . VAL A 1 207 ? 6.309 -21.891 -11.367 1 95.44 207 VAL A O 1
ATOM 1631 N N . ARG A 1 208 ? 5.82 -19.781 -11.281 1 95.12 208 ARG A N 1
ATOM 1632 C CA . ARG A 1 208 ? 5.488 -19.609 -12.688 1 95.12 208 ARG A CA 1
ATOM 1633 C C . ARG A 1 208 ? 6.277 -18.453 -13.297 1 95.12 208 ARG A C 1
ATOM 1635 O O . ARG A 1 208 ? 6.223 -17.328 -12.797 1 95.12 208 ARG A O 1
ATOM 1642 N N . GLU A 1 209 ? 7.012 -18.703 -14.305 1 94.75 209 GLU A N 1
ATOM 1643 C CA . GLU A 1 209 ? 7.762 -17.656 -15.016 1 94.75 209 GLU A CA 1
ATOM 1644 C C . GLU A 1 209 ? 7.398 -17.641 -16.5 1 94.75 209 GLU A C 1
ATOM 1646 O O . GLU A 1 209 ? 7.34 -18.688 -17.141 1 94.75 209 GLU A O 1
ATOM 1651 N N . SER A 1 210 ? 7.098 -16.484 -17.016 1 94.25 210 SER A N 1
ATOM 1652 C CA . SER A 1 210 ? 6.77 -16.312 -18.438 1 94.25 210 SER A CA 1
ATOM 1653 C C . SER A 1 210 ? 8.031 -16.141 -19.281 1 94.25 210 SER A C 1
ATOM 1655 O O . SER A 1 210 ? 9.133 -16.016 -18.734 1 94.25 210 SER A O 1
ATOM 1657 N N . GLU A 1 211 ? 7.816 -16.141 -20.609 1 93.12 211 GLU A N 1
ATOM 1658 C CA . GLU A 1 211 ? 8.93 -16.094 -21.547 1 93.12 211 GLU A CA 1
ATOM 1659 C C . GLU A 1 211 ? 9.734 -14.812 -21.391 1 93.12 211 GLU A C 1
ATOM 1661 O O . GLU A 1 211 ? 10.953 -14.812 -21.578 1 93.12 211 GLU A O 1
ATOM 1666 N N . SER A 1 212 ? 9.008 -13.719 -21.047 1 94 212 SER A N 1
ATOM 1667 C CA . SER A 1 212 ? 9.688 -12.43 -20.984 1 94 212 SER A CA 1
ATOM 1668 C C . SER A 1 212 ? 10.258 -12.18 -19.594 1 94 212 SER A C 1
ATOM 1670 O O . SER A 1 212 ? 11 -11.219 -19.375 1 94 212 SER A O 1
ATOM 1672 N N . GLY A 1 213 ? 9.812 -12.984 -18.578 1 94.19 213 GLY A N 1
ATOM 1673 C CA . GLY A 1 213 ? 10.43 -12.852 -17.266 1 94.19 213 GLY A CA 1
ATOM 1674 C C . GLY A 1 213 ? 9.461 -12.391 -16.203 1 94.19 213 GLY A C 1
ATOM 1675 O O . GLY A 1 213 ? 9.875 -11.906 -15.141 1 94.19 213 GLY A O 1
ATOM 1676 N N . HIS A 1 214 ? 8.141 -12.414 -16.406 1 96.81 214 HIS A N 1
ATOM 1677 C CA . HIS A 1 214 ? 7.18 -12.203 -15.336 1 96.81 214 HIS A CA 1
ATOM 1678 C C . HIS A 1 214 ? 7.129 -13.406 -14.398 1 96.81 214 HIS A C 1
ATOM 1680 O O . HIS A 1 214 ? 7.215 -14.555 -14.852 1 96.81 214 HIS A O 1
ATOM 1686 N N . ILE A 1 215 ? 7.008 -13.125 -13.188 1 97 215 ILE A N 1
ATOM 1687 C CA . ILE A 1 215 ? 7.094 -14.234 -12.234 1 97 215 ILE A CA 1
ATOM 1688 C C . ILE A 1 215 ? 5.922 -14.164 -11.258 1 97 215 ILE A C 1
ATOM 1690 O O . ILE A 1 215 ? 5.527 -13.078 -10.828 1 97 215 ILE A O 1
ATOM 1694 N N . HIS A 1 216 ? 5.332 -15.258 -10.914 1 97.06 216 HIS A N 1
ATOM 1695 C CA . HIS A 1 216 ? 4.379 -15.469 -9.828 1 97.06 216 HIS A CA 1
ATOM 1696 C C . HIS A 1 216 ? 4.812 -16.625 -8.938 1 97.06 216 HIS A C 1
ATOM 1698 O O . HIS A 1 216 ? 5.086 -17.719 -9.422 1 97.06 216 HIS A O 1
ATOM 1704 N N . GLU A 1 217 ? 4.902 -16.391 -7.645 1 97.31 217 GLU A N 1
ATOM 1705 C CA . GLU A 1 217 ? 5.355 -17.406 -6.703 1 97.31 217 GLU A CA 1
ATOM 1706 C C . GLU A 1 217 ? 4.371 -17.562 -5.551 1 97.31 217 GLU A C 1
ATOM 1708 O O . GLU A 1 217 ? 3.855 -16.578 -5.02 1 97.31 217 GLU A O 1
ATOM 1713 N N . ILE A 1 218 ? 4.082 -18.75 -5.195 1 97.5 218 ILE A N 1
ATOM 1714 C CA . ILE A 1 218 ? 3.424 -19.172 -3.965 1 97.5 218 ILE A CA 1
ATOM 1715 C C . ILE A 1 218 ? 4.359 -20.078 -3.164 1 97.5 218 ILE A C 1
ATOM 1717 O O . ILE A 1 218 ? 4.469 -21.281 -3.441 1 97.5 218 ILE A O 1
ATOM 1721 N N . ASP A 1 219 ? 5.043 -19.531 -2.227 1 97.31 219 ASP A N 1
ATOM 1722 C CA . ASP A 1 219 ? 6.074 -20.234 -1.468 1 97.31 219 ASP A CA 1
ATOM 1723 C C . ASP A 1 219 ? 5.523 -20.766 -0.148 1 97.31 219 ASP A C 1
ATOM 1725 O O . ASP A 1 219 ? 5.105 -19.984 0.714 1 97.31 219 ASP A O 1
ATOM 1729 N N . ASP A 1 220 ? 5.57 -22.047 -0.016 1 97.06 220 ASP A N 1
ATOM 1730 C CA . ASP A 1 220 ? 5.074 -22.719 1.185 1 97.06 220 ASP A CA 1
ATOM 1731 C C . ASP A 1 220 ? 6.23 -23.203 2.053 1 97.06 220 ASP A C 1
ATOM 1733 O O . ASP A 1 220 ? 6.031 -24.047 2.936 1 97.06 220 ASP A O 1
ATOM 1737 N N . THR A 1 221 ? 7.422 -22.719 1.725 1 95.5 221 THR A N 1
ATOM 1738 C CA . THR A 1 221 ? 8.578 -23.109 2.529 1 95.5 221 THR A CA 1
ATOM 1739 C C . THR A 1 221 ? 8.367 -22.734 3.992 1 95.5 221 THR A C 1
ATOM 1741 O O . THR A 1 221 ? 8.047 -21.594 4.301 1 95.5 221 THR A O 1
ATOM 1744 N N . GLU A 1 222 ? 8.609 -23.766 4.848 1 94.62 222 GLU A N 1
ATOM 1745 C CA . GLU A 1 222 ? 8.398 -23.516 6.27 1 94.62 222 GLU A CA 1
ATOM 1746 C C . GLU A 1 222 ? 9.289 -22.391 6.773 1 94.62 222 GLU A C 1
ATOM 1748 O O . GLU A 1 222 ? 10.516 -22.453 6.629 1 94.62 222 GLU A O 1
ATOM 1753 N N . GLY A 1 223 ? 8.68 -21.375 7.297 1 94 223 GLY A N 1
ATOM 1754 C CA . GLY A 1 223 ? 9.406 -20.234 7.84 1 94 223 GLY A CA 1
ATOM 1755 C C . GLY A 1 223 ? 9.664 -19.141 6.816 1 94 223 GLY A C 1
ATOM 1756 O O . GLY A 1 223 ? 10.117 -18.047 7.16 1 94 223 GLY A O 1
ATOM 1757 N N . ALA A 1 224 ? 9.477 -19.438 5.578 1 95.19 224 ALA A N 1
ATOM 1758 C CA . ALA A 1 224 ? 9.703 -18.484 4.5 1 95.19 224 ALA A CA 1
ATOM 1759 C C . ALA A 1 224 ? 8.5 -18.406 3.561 1 95.19 224 ALA A C 1
ATOM 1761 O O . ALA A 1 224 ? 8.664 -18.281 2.346 1 95.19 224 ALA A O 1
ATOM 1762 N N . GLU A 1 225 ? 7.309 -18.656 4.16 1 97.44 225 GLU A N 1
ATOM 1763 C CA . GLU A 1 225 ? 6.086 -18.594 3.359 1 97.44 225 GLU A CA 1
ATOM 1764 C C . GLU A 1 225 ? 5.871 -17.203 2.771 1 97.44 225 GLU A C 1
ATOM 1766 O O . GLU A 1 225 ? 5.863 -16.219 3.502 1 97.44 225 GLU A O 1
ATOM 1771 N N . ARG A 1 226 ? 5.656 -17.125 1.485 1 96.94 226 ARG A N 1
ATOM 1772 C CA . ARG A 1 226 ? 5.535 -15.797 0.895 1 96.94 226 ARG A CA 1
ATOM 1773 C C . ARG A 1 226 ? 4.75 -15.852 -0.412 1 96.94 226 ARG A C 1
ATOM 1775 O O . ARG A 1 226 ? 4.664 -16.906 -1.048 1 96.94 226 ARG A O 1
ATOM 1782 N N . LEU A 1 227 ? 4.09 -14.812 -0.75 1 98.19 227 LEU A N 1
ATOM 1783 C CA . LEU A 1 227 ? 3.482 -14.562 -2.053 1 98.19 227 LEU A CA 1
ATOM 1784 C C . LEU A 1 227 ? 4.25 -13.484 -2.812 1 98.19 227 LEU A C 1
ATOM 1786 O O . LEU A 1 227 ? 4.652 -12.477 -2.229 1 98.19 227 LEU A O 1
ATOM 1790 N N . HIS A 1 228 ? 4.543 -13.719 -4.031 1 97.75 228 HIS A N 1
ATOM 1791 C CA . HIS A 1 228 ? 5.387 -12.797 -4.789 1 97.75 228 HIS A CA 1
ATOM 1792 C C . HIS A 1 228 ? 4.914 -12.68 -6.234 1 97.75 228 HIS A C 1
ATOM 1794 O O . HIS A 1 228 ? 4.68 -13.695 -6.902 1 97.75 228 HIS A O 1
ATOM 1800 N N . THR A 1 229 ? 4.617 -11.5 -6.719 1 98 229 THR A N 1
ATOM 1801 C CA . THR A 1 229 ? 4.348 -11.172 -8.117 1 98 229 THR A CA 1
ATOM 1802 C C . THR A 1 229 ? 5.348 -10.133 -8.625 1 98 229 THR A C 1
ATOM 1804 O O . THR A 1 229 ? 5.516 -9.07 -8.016 1 98 229 THR A O 1
ATOM 1807 N N . TYR A 1 230 ? 6.035 -10.43 -9.742 1 97.81 230 TYR A N 1
ATOM 1808 C CA . TYR A 1 230 ? 7.137 -9.609 -10.234 1 97.81 230 TYR A CA 1
ATOM 1809 C C . TYR A 1 230 ? 6.992 -9.344 -11.734 1 97.81 230 TYR A C 1
ATOM 1811 O O . TYR A 1 230 ? 6.836 -10.273 -12.523 1 97.81 230 TYR A O 1
ATOM 1819 N N . HIS A 1 231 ? 6.973 -8.07 -12.156 1 97.62 231 HIS A N 1
ATOM 1820 C CA . HIS A 1 231 ? 7.074 -7.664 -13.547 1 97.62 231 HIS A CA 1
ATOM 1821 C C . HIS A 1 231 ? 8.531 -7.574 -13.992 1 97.62 231 HIS A C 1
ATOM 1823 O O . HIS A 1 231 ? 9.391 -7.141 -13.227 1 97.62 231 HIS A O 1
ATOM 1829 N N . ARG A 1 232 ? 8.789 -7.914 -15.211 1 95.94 232 ARG A N 1
ATOM 1830 C CA . ARG A 1 232 ? 10.148 -8.008 -15.734 1 95.94 232 ARG A CA 1
ATOM 1831 C C . ARG A 1 232 ? 10.891 -6.691 -15.547 1 95.94 232 ARG A C 1
ATOM 1833 O O . ARG A 1 232 ? 12.125 -6.668 -15.562 1 95.94 232 ARG A O 1
ATOM 1840 N N . THR A 1 233 ? 10.234 -5.551 -15.328 1 95.38 233 THR A N 1
ATOM 1841 C CA . THR A 1 233 ? 10.875 -4.242 -15.211 1 95.38 233 THR A CA 1
ATOM 1842 C C . THR A 1 233 ? 11.422 -4.039 -13.797 1 95.38 233 THR A C 1
ATOM 1844 O O . THR A 1 233 ? 12.227 -3.135 -13.562 1 95.38 233 THR A O 1
ATOM 1847 N N . GLY A 1 234 ? 10.891 -4.836 -12.875 1 95.81 234 GLY A N 1
ATOM 1848 C CA . GLY A 1 234 ? 11.32 -4.672 -11.5 1 95.81 234 GLY A CA 1
ATOM 1849 C C . GLY A 1 234 ? 10.188 -4.289 -10.562 1 95.81 234 GLY A C 1
ATOM 1850 O O . GLY A 1 234 ? 10.352 -4.297 -9.336 1 95.81 234 GLY A O 1
ATOM 1851 N N . THR A 1 235 ? 9.055 -3.834 -11.172 1 97.12 235 THR A N 1
ATOM 1852 C CA . THR A 1 235 ? 7.875 -3.602 -10.344 1 97.12 235 THR A CA 1
ATOM 1853 C C . THR A 1 235 ? 7.383 -4.906 -9.719 1 97.12 235 THR A C 1
ATOM 1855 O O . THR A 1 235 ? 7.301 -5.93 -10.398 1 97.12 235 THR A O 1
ATOM 1858 N N . PHE A 1 236 ? 7.137 -4.898 -8.422 1 97.94 236 PHE A N 1
ATOM 1859 C CA . PHE A 1 236 ? 6.707 -6.152 -7.82 1 97.94 236 PHE A CA 1
ATOM 1860 C C . PHE A 1 236 ? 5.867 -5.895 -6.578 1 97.94 236 PHE A C 1
ATOM 1862 O O . PHE A 1 236 ? 5.789 -4.762 -6.098 1 97.94 236 PHE A O 1
ATOM 1869 N N . GLU A 1 237 ? 5.16 -6.852 -6.105 1 97.94 237 GLU A N 1
ATOM 1870 C CA . GLU A 1 237 ? 4.488 -6.98 -4.812 1 97.94 237 GLU A CA 1
ATOM 1871 C C . GLU A 1 237 ? 4.863 -8.289 -4.125 1 97.94 237 GLU A C 1
ATOM 1873 O O . GLU A 1 237 ? 4.895 -9.344 -4.758 1 97.94 237 GLU A O 1
ATOM 1878 N N . GLU A 1 238 ? 5.242 -8.211 -2.932 1 98 238 GLU A N 1
ATOM 1879 C CA . GLU A 1 238 ? 5.656 -9.383 -2.166 1 98 238 GLU A CA 1
ATOM 1880 C C . GLU A 1 238 ? 5.109 -9.336 -0.742 1 98 238 GLU A C 1
ATOM 1882 O O . GLU A 1 238 ? 5.195 -8.305 -0.073 1 98 238 GLU A O 1
ATOM 1887 N N . ILE A 1 239 ? 4.469 -10.367 -0.264 1 98.38 239 ILE A N 1
ATOM 1888 C CA . ILE A 1 239 ? 4.027 -10.523 1.117 1 98.38 239 ILE A CA 1
ATOM 1889 C C . ILE A 1 239 ? 4.957 -11.477 1.855 1 98.38 239 ILE A C 1
ATOM 1891 O O . ILE A 1 239 ? 5.098 -12.641 1.466 1 98.38 239 ILE A O 1
ATOM 1895 N N . HIS A 1 240 ? 5.543 -11.023 2.879 1 98.06 240 HIS A N 1
ATOM 1896 C CA . HIS A 1 240 ? 6.57 -11.734 3.631 1 98.06 240 HIS A CA 1
ATOM 1897 C C . HIS A 1 240 ? 5.953 -12.711 4.633 1 98.06 240 HIS A C 1
ATOM 1899 O O . HIS A 1 240 ? 4.742 -12.68 4.859 1 98.06 240 HIS A O 1
ATOM 1905 N N . PRO A 1 241 ? 6.809 -13.586 5.203 1 97.12 241 PRO A N 1
ATOM 1906 C CA . PRO A 1 241 ? 6.293 -14.602 6.129 1 97.12 241 PRO A CA 1
ATOM 1907 C C . PRO A 1 241 ? 5.609 -13.992 7.352 1 97.12 241 PRO A C 1
ATOM 1909 O O . PRO A 1 241 ? 4.754 -14.625 7.965 1 97.12 241 PRO A O 1
ATOM 1912 N N . ASP A 1 242 ? 5.906 -12.75 7.684 1 96.75 242 ASP A N 1
ATOM 1913 C CA . ASP A 1 242 ? 5.316 -12.125 8.859 1 96.75 242 ASP A CA 1
ATOM 1914 C C . ASP A 1 242 ? 4.066 -11.328 8.492 1 96.75 242 ASP A C 1
ATOM 1916 O O . ASP A 1 242 ? 3.502 -10.625 9.336 1 96.75 242 ASP A O 1
ATOM 1920 N N . GLY A 1 243 ? 3.684 -11.398 7.219 1 97 243 GLY A N 1
ATOM 1921 C CA . GLY A 1 243 ? 2.469 -10.727 6.781 1 97 243 GLY A CA 1
ATOM 1922 C C . GLY A 1 243 ? 2.713 -9.32 6.258 1 97 243 GLY A C 1
ATOM 1923 O O . GLY A 1 243 ? 1.777 -8.641 5.836 1 97 243 GLY A O 1
ATOM 1924 N N . SER A 1 244 ? 3.984 -8.844 6.309 1 97.62 244 SER A N 1
ATOM 1925 C CA . SER A 1 244 ? 4.312 -7.543 5.742 1 97.62 244 SER A CA 1
ATOM 1926 C C . SER A 1 244 ? 4.227 -7.562 4.219 1 97.62 244 SER A C 1
ATOM 1928 O O . SER A 1 244 ? 4.449 -8.602 3.592 1 97.62 244 SER A O 1
ATOM 1930 N N . ARG A 1 245 ? 3.891 -6.465 3.646 1 98 245 ARG A N 1
ATOM 1931 C CA . ARG A 1 245 ? 3.805 -6.324 2.195 1 98 245 ARG A CA 1
ATOM 1932 C C . ARG A 1 245 ? 4.793 -5.277 1.688 1 98 245 ARG A C 1
ATOM 1934 O O . ARG A 1 245 ? 4.945 -4.215 2.295 1 98 245 ARG A O 1
ATOM 1941 N N . VAL A 1 246 ? 5.559 -5.566 0.745 1 97.5 246 VAL A N 1
ATOM 1942 C CA . VAL A 1 246 ? 6.438 -4.625 0.056 1 97.5 246 VAL A CA 1
ATOM 1943 C C . VAL A 1 246 ? 5.988 -4.465 -1.395 1 97.5 246 VAL A C 1
ATOM 1945 O O . VAL A 1 246 ? 5.938 -5.441 -2.146 1 97.5 246 VAL A O 1
ATOM 1948 N N . THR A 1 247 ? 5.562 -3.336 -1.774 1 97.69 247 THR A N 1
ATOM 1949 C CA . THR A 1 247 ? 5.227 -2.988 -3.15 1 97.69 247 THR A CA 1
ATOM 1950 C C . THR A 1 247 ? 6.219 -1.976 -3.711 1 97.69 247 THR A C 1
ATOM 1952 O O . THR A 1 247 ? 6.434 -0.916 -3.117 1 97.69 247 THR A O 1
ATOM 1955 N N . LYS A 1 248 ? 6.902 -2.307 -4.766 1 96.88 248 LYS A N 1
ATOM 1956 C CA . LYS A 1 248 ? 7.82 -1.402 -5.449 1 96.88 248 LYS A CA 1
ATOM 1957 C C . LYS A 1 248 ? 7.352 -1.115 -6.875 1 96.88 248 LYS A C 1
ATOM 1959 O O . LYS A 1 248 ? 7.051 -2.041 -7.629 1 96.88 248 LYS A O 1
ATOM 1964 N N . ILE A 1 249 ? 7.188 0.121 -7.242 1 97.31 249 ILE A N 1
ATOM 1965 C CA . ILE A 1 249 ? 6.762 0.565 -8.562 1 97.31 249 ILE A CA 1
ATOM 1966 C C . ILE A 1 249 ? 7.887 1.354 -9.234 1 97.31 249 ILE A C 1
ATOM 1968 O O . ILE A 1 249 ? 8.242 2.447 -8.781 1 97.31 249 ILE A O 1
ATOM 1972 N N . ILE A 1 250 ? 8.359 0.86 -10.281 1 96.12 250 ILE A N 1
ATOM 1973 C CA . ILE A 1 250 ? 9.523 1.458 -10.93 1 96.12 250 ILE A CA 1
ATOM 1974 C C . ILE A 1 250 ? 9.086 2.668 -11.75 1 96.12 250 ILE A C 1
ATOM 1976 O O . ILE A 1 250 ? 9.805 3.666 -11.828 1 96.12 250 ILE A O 1
ATOM 1980 N N . GLY A 1 251 ? 7.934 2.641 -12.422 1 95.94 251 GLY A N 1
ATOM 1981 C CA . GLY A 1 251 ? 7.402 3.762 -13.18 1 95.94 251 GLY A CA 1
ATOM 1982 C C . GLY A 1 251 ? 6.484 4.652 -12.367 1 95.94 251 GLY A C 1
ATOM 1983 O O . GLY A 1 251 ? 6.703 4.848 -11.172 1 95.94 251 GLY A O 1
ATOM 1984 N N . ASP A 1 252 ? 5.465 5.254 -13.047 1 95.5 252 ASP A N 1
ATOM 1985 C CA . ASP A 1 252 ? 4.453 6.059 -12.359 1 95.5 252 ASP A CA 1
ATOM 1986 C C . ASP A 1 252 ? 3.346 5.18 -11.789 1 95.5 252 ASP A C 1
ATOM 1988 O O . ASP A 1 252 ? 3.023 4.129 -12.352 1 95.5 252 ASP A O 1
ATOM 1992 N N . ASP A 1 253 ? 2.852 5.625 -10.727 1 96.31 253 ASP A N 1
ATOM 1993 C CA . ASP A 1 253 ? 1.723 4.934 -10.109 1 96.31 253 ASP A CA 1
ATOM 1994 C C . ASP A 1 253 ? 0.444 5.762 -10.234 1 96.31 253 ASP A C 1
ATOM 1996 O O . ASP A 1 253 ? 0.432 6.945 -9.898 1 96.31 253 ASP A O 1
ATOM 2000 N N . PHE A 1 254 ? -0.627 5.195 -10.75 1 95 254 PHE A N 1
ATOM 2001 C CA . PHE A 1 254 ? -1.943 5.816 -10.836 1 95 254 PHE A CA 1
ATOM 2002 C C . PHE A 1 254 ? -2.969 5.023 -10.039 1 95 254 PHE A C 1
ATOM 2004 O O . PHE A 1 254 ? -3.174 3.834 -10.281 1 95 254 PHE A O 1
ATOM 2011 N N . GLU A 1 255 ? -3.561 5.594 -9.023 1 94.81 255 GLU A N 1
ATOM 2012 C CA . GLU A 1 255 ? -4.676 5.027 -8.273 1 94.81 255 GLU A CA 1
ATOM 2013 C C . GLU A 1 255 ? -5.926 5.895 -8.398 1 94.81 255 GLU A C 1
ATOM 2015 O O . GLU A 1 255 ? -5.941 7.039 -7.941 1 94.81 255 GLU A O 1
ATOM 2020 N N . ILE A 1 256 ? -7 5.434 -9.031 1 95.56 256 ILE A N 1
ATOM 2021 C CA . ILE A 1 256 ? -8.258 6.141 -9.242 1 95.56 256 ILE A CA 1
ATOM 2022 C C . ILE A 1 256 ? -9.391 5.406 -8.531 1 95.56 256 ILE A C 1
ATOM 2024 O O . ILE A 1 256 ? -9.656 4.238 -8.82 1 95.56 256 ILE A O 1
ATOM 2028 N N . VAL A 1 257 ? -9.953 5.984 -7.574 1 95.38 257 VAL A N 1
ATOM 2029 C CA . VAL A 1 257 ? -11.055 5.438 -6.789 1 95.38 257 VAL A CA 1
ATOM 2030 C C . VAL A 1 257 ? -12.352 6.168 -7.133 1 95.38 257 VAL A C 1
ATOM 2032 O O . VAL A 1 257 ? -12.461 7.379 -6.926 1 95.38 257 VAL A O 1
ATOM 2035 N N . HIS A 1 258 ? -13.297 5.453 -7.57 1 94 258 HIS A N 1
ATOM 2036 C CA . HIS A 1 258 ? -14.516 6.078 -8.07 1 94 258 HIS A CA 1
ATOM 2037 C C . HIS A 1 258 ? -15.438 6.469 -6.926 1 94 258 HIS A C 1
ATOM 2039 O O . HIS A 1 258 ? -16.312 7.316 -7.094 1 94 258 HIS A O 1
ATOM 2045 N N . LYS A 1 259 ? -15.266 5.812 -5.719 1 96.12 259 LYS A N 1
ATOM 2046 C CA . LYS A 1 259 ? -16.047 6.168 -4.535 1 96.12 259 LYS A CA 1
ATOM 2047 C C . LYS A 1 259 ? -15.133 6.566 -3.375 1 96.12 259 LYS A C 1
ATOM 2049 O O . LYS A 1 259 ? -14.234 7.391 -3.541 1 96.12 259 LYS A O 1
ATOM 2054 N N . ASN A 1 260 ? -15.344 6.039 -2.195 1 95.62 260 ASN A N 1
ATOM 2055 C CA . ASN A 1 260 ? -14.578 6.5 -1.043 1 95.62 260 ASN A CA 1
ATOM 2056 C C . ASN A 1 260 ? -13.336 5.645 -0.818 1 95.62 260 ASN A C 1
ATOM 2058 O O . ASN A 1 260 ? -13.336 4.449 -1.114 1 95.62 260 ASN A O 1
ATOM 2062 N N . GLN A 1 261 ? -12.328 6.254 -0.394 1 96.06 261 GLN A N 1
ATOM 2063 C CA . GLN A 1 261 ? -11.141 5.559 0.082 1 96.06 261 GLN A CA 1
ATOM 2064 C C . GLN A 1 261 ? -10.992 5.699 1.595 1 96.06 261 GLN A C 1
ATOM 2066 O O . GLN A 1 261 ? -10.992 6.812 2.123 1 96.06 261 GLN A O 1
ATOM 2071 N N . ASN A 1 262 ? -11.031 4.656 2.271 1 96.25 262 ASN A N 1
ATOM 2072 C CA . ASN A 1 262 ? -10.844 4.598 3.719 1 96.25 262 ASN A CA 1
ATOM 2073 C C . ASN A 1 262 ? -9.539 3.898 4.086 1 96.25 262 ASN A C 1
ATOM 2075 O O . ASN A 1 262 ? -9.312 2.752 3.699 1 96.25 262 ASN A O 1
ATOM 2079 N N . VAL A 1 263 ? -8.656 4.586 4.734 1 96 263 VAL A N 1
ATOM 2080 C CA . VAL A 1 263 ? -7.371 4.043 5.156 1 96 263 VAL A CA 1
ATOM 2081 C C . VAL A 1 263 ? -7.285 4.039 6.68 1 96 263 VAL A C 1
ATOM 2083 O O . VAL A 1 263 ? -7.492 5.07 7.32 1 96 263 VAL A O 1
ATOM 2086 N N . TYR A 1 264 ? -7.168 2.908 7.332 1 96.19 264 TYR A N 1
ATOM 2087 C CA . TYR A 1 264 ? -7.023 2.744 8.773 1 96.19 264 TYR A CA 1
ATOM 2088 C C . TYR A 1 264 ? -5.695 2.082 9.117 1 96.19 264 TYR A C 1
ATOM 2090 O O . TYR A 1 264 ? -5.461 0.925 8.766 1 96.19 264 TYR A O 1
ATOM 2098 N N . ILE A 1 265 ? -4.793 2.822 9.734 1 96.62 265 ILE A N 1
ATOM 2099 C CA . ILE A 1 265 ? -3.455 2.359 10.086 1 96.62 265 ILE A CA 1
ATOM 2100 C C . ILE A 1 265 ? -3.33 2.244 11.602 1 96.62 265 ILE A C 1
ATOM 2102 O O . ILE A 1 265 ? -3.379 3.252 12.312 1 96.62 265 ILE A O 1
ATOM 2106 N N . LYS A 1 266 ? -3.178 1.107 12.125 1 95.56 266 LYS A N 1
ATOM 2107 C CA . LYS A 1 266 ? -3.143 0.878 13.57 1 95.56 266 LYS A CA 1
ATOM 2108 C C . LYS A 1 266 ? -1.757 1.164 14.133 1 95.56 266 LYS A C 1
ATOM 2110 O O . LYS A 1 266 ? -1.596 1.308 15.352 1 95.56 266 LYS A O 1
ATOM 2115 N N . GLY A 1 267 ? -0.7 1.246 13.336 1 96.06 267 GLY A N 1
ATOM 2116 C CA . GLY A 1 267 ? 0.638 1.662 13.727 1 96.06 267 GLY A CA 1
ATOM 2117 C C . GLY A 1 267 ? 0.949 3.098 13.352 1 96.06 267 GLY A C 1
ATOM 2118 O O . GLY A 1 267 ? 0.181 4.008 13.672 1 96.06 267 GLY A O 1
ATOM 2119 N N . ASN A 1 268 ? 2.17 3.281 12.734 1 96.12 268 ASN A N 1
ATOM 2120 C CA . ASN A 1 268 ? 2.584 4.609 12.297 1 96.12 268 ASN A CA 1
ATOM 2121 C C . ASN A 1 268 ? 2.479 4.762 10.781 1 96.12 268 ASN A C 1
ATOM 2123 O O . ASN A 1 268 ? 2.549 3.775 10.055 1 96.12 268 ASN A O 1
ATOM 2127 N N . LEU A 1 269 ? 2.223 5.969 10.312 1 96.75 269 LEU A N 1
ATOM 2128 C CA . LEU A 1 269 ? 2.258 6.328 8.906 1 96.75 269 LEU A CA 1
ATOM 2129 C C . LEU A 1 269 ? 3.48 7.188 8.594 1 96.75 269 LEU A C 1
ATOM 2131 O O . LEU A 1 269 ? 3.689 8.227 9.219 1 96.75 269 LEU A O 1
ATOM 2135 N N . ASN A 1 270 ? 4.355 6.762 7.793 1 95.88 270 ASN A N 1
ATOM 2136 C CA . ASN A 1 270 ? 5.516 7.523 7.328 1 95.88 270 ASN A CA 1
ATOM 2137 C C . ASN A 1 270 ? 5.488 7.711 5.812 1 95.88 270 ASN A C 1
ATOM 2139 O O . ASN A 1 270 ? 5.578 6.742 5.059 1 95.88 270 ASN A O 1
ATOM 2143 N N . ILE A 1 271 ? 5.301 8.898 5.367 1 95.94 271 ILE A N 1
ATOM 2144 C CA . ILE A 1 271 ? 5.332 9.227 3.945 1 95.94 271 ILE A CA 1
ATOM 2145 C C . ILE A 1 271 ? 6.512 10.148 3.652 1 95.94 271 ILE A C 1
ATOM 2147 O O . ILE A 1 271 ? 6.652 11.203 4.273 1 95.94 271 ILE A O 1
ATOM 2151 N N . THR A 1 272 ? 7.418 9.734 2.848 1 95.75 272 THR A N 1
ATOM 2152 C CA . THR A 1 272 ? 8.523 10.555 2.361 1 95.75 272 THR A CA 1
ATOM 2153 C C . THR A 1 272 ? 8.422 10.758 0.852 1 95.75 272 THR A C 1
ATOM 2155 O O . THR A 1 272 ? 8.305 9.789 0.097 1 95.75 272 THR A O 1
ATOM 2158 N N . VAL A 1 273 ? 8.375 11.953 0.416 1 95.81 273 VAL A N 1
ATOM 2159 C CA . VAL A 1 273 ? 8.32 12.32 -0.995 1 95.81 273 VAL A CA 1
ATOM 2160 C C . VAL A 1 273 ? 9.578 13.102 -1.37 1 95.81 273 VAL A C 1
ATOM 2162 O O . VAL A 1 273 ? 9.852 14.164 -0.8 1 95.81 273 VAL A O 1
ATOM 2165 N N . VAL A 1 274 ? 10.281 12.57 -2.213 1 94.88 274 VAL A N 1
ATOM 2166 C CA . VAL A 1 274 ? 11.531 13.203 -2.615 1 94.88 274 VAL A CA 1
ATOM 2167 C C . VAL A 1 274 ? 11.234 14.414 -3.498 1 94.88 274 VAL A C 1
ATOM 2169 O O . VAL A 1 274 ? 11.891 15.453 -3.385 1 94.88 274 VAL A O 1
ATOM 2172 N N . GLY A 1 275 ? 10.227 14.336 -4.406 1 95.5 275 GLY A N 1
ATOM 2173 C CA . GLY A 1 275 ? 9.82 15.445 -5.254 1 95.5 275 GLY A CA 1
ATOM 2174 C C . GLY A 1 275 ? 8.836 16.375 -4.578 1 95.5 275 GLY A C 1
ATOM 2175 O O . GLY A 1 275 ? 8.992 16.719 -3.404 1 95.5 275 GLY A O 1
ATOM 2176 N N . ASP A 1 276 ? 7.824 16.875 -5.348 1 95.75 276 ASP A N 1
ATOM 2177 C CA . ASP A 1 276 ? 6.773 17.75 -4.836 1 95.75 276 ASP A CA 1
ATOM 2178 C C . ASP A 1 276 ? 5.535 16.953 -4.438 1 95.75 276 ASP A C 1
ATOM 2180 O O . ASP A 1 276 ? 5.297 15.859 -4.969 1 95.75 276 ASP A O 1
ATOM 2184 N N . ALA A 1 277 ? 4.859 17.391 -3.467 1 95.31 277 ALA A N 1
ATOM 2185 C CA . ALA A 1 277 ? 3.576 16.812 -3.078 1 95.31 277 ALA A CA 1
ATOM 2186 C C . ALA A 1 277 ? 2.436 17.797 -3.297 1 95.31 277 ALA A C 1
ATOM 2188 O O . ALA A 1 277 ? 2.543 18.969 -2.928 1 95.31 277 ALA A O 1
ATOM 2189 N N . THR A 1 278 ? 1.433 17.453 -4.02 1 95.25 278 THR A N 1
ATOM 2190 C CA . THR A 1 278 ? 0.228 18.25 -4.215 1 95.25 278 THR A CA 1
ATOM 2191 C C . THR A 1 278 ? -0.991 17.547 -3.631 1 95.25 278 THR A C 1
ATOM 2193 O O . THR A 1 278 ? -1.183 16.344 -3.848 1 95.25 278 THR A O 1
ATOM 2196 N N . PHE A 1 279 ? -1.731 18.203 -2.797 1 94.88 279 PHE A N 1
ATOM 2197 C CA . PHE A 1 279 ? -2.99 17.734 -2.236 1 94.88 279 PHE A CA 1
ATOM 2198 C C . PHE A 1 279 ? -4.133 18.672 -2.602 1 94.88 279 PHE A C 1
ATOM 2200 O O . PHE A 1 279 ? -4.164 19.828 -2.162 1 94.88 279 PHE A O 1
ATOM 2207 N N . TYR A 1 280 ? -5.059 18.266 -3.471 1 95.12 280 TYR A N 1
ATOM 2208 C CA . TYR A 1 280 ? -6.195 19.062 -3.932 1 95.12 280 TYR A CA 1
ATOM 2209 C C . TYR A 1 280 ? -7.512 18.406 -3.525 1 95.12 280 TYR A C 1
ATOM 2211 O O . TYR A 1 280 ? -7.852 17.328 -4.004 1 95.12 280 TYR A O 1
ATOM 2219 N N . CYS A 1 281 ? -8.195 19.016 -2.658 1 95.31 281 CYS A N 1
ATOM 2220 C CA . CYS A 1 281 ? -9.508 18.562 -2.211 1 95.31 281 CYS A CA 1
ATOM 2221 C C . CYS A 1 281 ? -10.602 19.531 -2.648 1 95.31 281 CYS A C 1
ATOM 2223 O O . CYS A 1 281 ? -10.602 20.688 -2.244 1 95.31 281 CYS A O 1
ATOM 2225 N N . GLN A 1 282 ? -11.469 19.062 -3.334 1 93 282 GLN A N 1
ATOM 2226 C CA . GLN A 1 282 ? -12.453 19.938 -3.973 1 93 282 GLN A CA 1
ATOM 2227 C C . GLN A 1 282 ? -13.633 20.203 -3.043 1 93 282 GLN A C 1
ATOM 2229 O O . GLN A 1 282 ? -14.609 20.844 -3.439 1 93 282 GLN A O 1
ATOM 2234 N N . GLN A 1 283 ? -13.602 19.719 -1.766 1 96.06 283 GLN A N 1
ATOM 2235 C CA . GLN A 1 283 ? -14.586 20.016 -0.728 1 96.06 283 GLN A CA 1
ATOM 2236 C C . GLN A 1 283 ? -13.906 20.328 0.6 1 96.06 283 GLN A C 1
ATOM 2238 O O . GLN A 1 283 ? -13.023 21.188 0.663 1 96.06 283 GLN A O 1
ATOM 2243 N N . ASN A 1 284 ? -14.258 19.656 1.695 1 93.88 284 ASN A N 1
ATOM 2244 C CA . ASN A 1 284 ? -13.75 20.047 3.004 1 93.88 284 ASN A CA 1
ATOM 2245 C C . ASN A 1 284 ? -12.688 19.062 3.504 1 93.88 284 ASN A C 1
ATOM 2247 O O . ASN A 1 284 ? -12.703 17.891 3.15 1 93.88 284 ASN A O 1
ATOM 2251 N N . VAL A 1 285 ? -11.766 19.562 4.227 1 94.19 285 VAL A N 1
ATOM 2252 C CA . VAL A 1 285 ? -10.773 18.75 4.918 1 94.19 285 VAL A CA 1
ATOM 2253 C C . VAL A 1 285 ? -10.93 18.922 6.43 1 94.19 285 VAL A C 1
ATOM 2255 O O . VAL A 1 285 ? -11.031 20.031 6.93 1 94.19 285 VAL A O 1
ATOM 2258 N N . THR A 1 286 ? -11.164 17.859 7.129 1 93.31 286 THR A N 1
ATOM 2259 C CA . THR A 1 286 ? -11.125 17.828 8.586 1 93.31 286 THR A CA 1
ATOM 2260 C C . THR A 1 286 ? -9.914 17.047 9.078 1 93.31 286 THR A C 1
ATOM 2262 O O . THR A 1 286 ? -9.734 15.875 8.734 1 93.31 286 THR A O 1
ATOM 2265 N N . GLN A 1 287 ? -9.086 17.719 9.781 1 93.5 287 GLN A N 1
ATOM 2266 C CA . GLN A 1 287 ? -7.887 17.109 10.344 1 93.5 287 GLN A CA 1
ATOM 2267 C C . GLN A 1 287 ? -7.902 17.172 11.867 1 93.5 287 GLN A C 1
ATOM 2269 O O . GLN A 1 287 ? -8.016 18.266 12.445 1 93.5 287 GLN A O 1
ATOM 2274 N N . GLN A 1 288 ? -7.875 16.047 12.523 1 93.69 288 GLN A N 1
ATOM 2275 C CA . GLN A 1 288 ? -7.805 15.969 13.977 1 93.69 288 GLN A CA 1
ATOM 2276 C C . GLN A 1 288 ? -6.559 15.211 14.43 1 93.69 288 GLN A C 1
ATOM 2278 O O . GLN A 1 288 ? -6.289 14.109 13.945 1 93.69 288 GLN A O 1
ATOM 2283 N N . ILE A 1 289 ? -5.746 15.766 15.258 1 94.56 289 ILE A N 1
ATOM 2284 C CA . ILE A 1 289 ? -4.535 15.188 15.82 1 94.56 289 ILE A CA 1
ATOM 2285 C C . ILE A 1 289 ? -4.648 15.141 17.344 1 94.56 289 ILE A C 1
ATOM 2287 O O . ILE A 1 289 ? -4.719 16.188 18 1 94.56 289 ILE A O 1
ATOM 2291 N N . ASP A 1 290 ? -4.719 14.016 17.891 1 92.44 290 ASP A N 1
ATOM 2292 C CA . ASP A 1 290 ? -4.922 13.875 19.328 1 92.44 290 ASP A CA 1
ATOM 2293 C C . ASP A 1 290 ? -3.619 14.109 20.094 1 92.44 290 ASP A C 1
ATOM 2295 O O . ASP A 1 290 ? -3.629 14.266 21.312 1 92.44 290 ASP A O 1
ATOM 2299 N N . GLY A 1 291 ? -2.482 14.148 19.391 1 94.56 291 GLY A N 1
ATOM 2300 C CA . GLY A 1 291 ? -1.193 14.5 19.969 1 94.56 291 GLY A CA 1
ATOM 2301 C C . GLY A 1 291 ? -0.693 15.859 19.547 1 94.56 291 GLY A C 1
ATOM 2302 O O . GLY A 1 291 ? -1.437 16.844 19.578 1 94.56 291 GLY A O 1
ATOM 2303 N N . ASP A 1 292 ? 0.657 15.953 19.156 1 94 292 ASP A N 1
ATOM 2304 C CA . ASP A 1 292 ? 1.28 17.203 18.734 1 94 292 ASP A CA 1
ATOM 2305 C C . ASP A 1 292 ? 1.401 17.281 17.219 1 94 292 ASP A C 1
ATOM 2307 O O . ASP A 1 292 ? 1.499 16.25 16.547 1 94 292 ASP A O 1
ATOM 2311 N N . LEU A 1 293 ? 1.272 18.469 16.672 1 94.44 293 LEU A N 1
ATOM 2312 C CA . LEU A 1 293 ? 1.578 18.75 15.266 1 94.44 293 LEU A CA 1
ATOM 2313 C C . LEU A 1 293 ? 2.873 19.547 15.141 1 94.44 293 LEU A C 1
ATOM 2315 O O . LEU A 1 293 ? 2.973 20.656 15.656 1 94.44 293 LEU A O 1
ATOM 2319 N N . LYS A 1 294 ? 3.918 18.953 14.641 1 93.06 294 LYS A N 1
ATOM 2320 C CA . LYS A 1 294 ? 5.176 19.641 14.359 1 93.06 294 LYS A CA 1
ATOM 2321 C C . LYS A 1 294 ? 5.387 19.797 12.852 1 93.06 294 LYS A C 1
ATOM 2323 O O . LYS A 1 294 ? 5.363 18.812 12.109 1 93.06 294 LYS A O 1
ATOM 2328 N N . GLN A 1 295 ? 5.516 21.047 12.414 1 93.25 295 GLN A N 1
ATOM 2329 C CA . GLN A 1 295 ? 5.727 21.359 11 1 93.25 295 GLN A CA 1
ATOM 2330 C C . GLN A 1 295 ? 7 22.172 10.805 1 93.25 295 GLN A C 1
ATOM 2332 O O . GLN A 1 295 ? 7.168 23.234 11.414 1 93.25 295 GLN A O 1
ATOM 2337 N N . HIS A 1 296 ? 7.965 21.641 10.047 1 92.5 296 HIS A N 1
ATOM 2338 C CA . HIS A 1 296 ? 9.188 22.344 9.68 1 92.5 296 HIS A CA 1
ATOM 2339 C C . HIS A 1 296 ? 9.258 22.594 8.18 1 92.5 296 HIS A C 1
ATOM 2341 O O . HIS A 1 296 ? 9.312 21.641 7.395 1 92.5 296 HIS A O 1
ATOM 2347 N N . VAL A 1 297 ? 9.156 23.812 7.719 1 93 297 VAL A N 1
ATOM 2348 C CA . VAL A 1 297 ? 9.211 24.188 6.312 1 93 297 VAL A CA 1
ATOM 2349 C C . VAL A 1 297 ? 10.492 24.984 6.043 1 93 297 VAL A C 1
ATOM 2351 O O . VAL A 1 297 ? 10.672 26.094 6.559 1 93 297 VAL A O 1
ATOM 2354 N N . LYS A 1 298 ? 11.367 24.422 5.336 1 89.88 298 LYS A N 1
ATOM 2355 C CA . LYS A 1 298 ? 12.648 25.078 5.059 1 89.88 298 LYS A CA 1
ATOM 2356 C C . LYS A 1 298 ? 12.477 26.219 4.07 1 89.88 298 LYS A C 1
ATOM 2358 O O . LYS A 1 298 ? 13.281 27.156 4.055 1 89.88 298 LYS A O 1
ATOM 2363 N N . GLY A 1 299 ? 11.453 26.234 3.277 1 93.06 299 GLY A N 1
ATOM 2364 C CA . GLY A 1 299 ? 11.148 27.312 2.346 1 93.06 299 GLY A CA 1
ATOM 2365 C C . GLY A 1 299 ? 10.117 28.281 2.877 1 93.06 299 GLY A C 1
ATOM 2366 O O . GLY A 1 299 ? 10.227 28.75 4.016 1 93.06 299 GLY A O 1
ATOM 2367 N N . ASN A 1 300 ? 9.133 28.719 1.969 1 90.44 300 ASN A N 1
ATOM 2368 C CA . ASN A 1 300 ? 8.078 29.688 2.303 1 90.44 300 ASN A CA 1
ATOM 2369 C C . ASN A 1 300 ? 6.75 28.984 2.557 1 90.44 300 ASN A C 1
ATOM 2371 O O . ASN A 1 300 ? 6.516 27.875 2.061 1 90.44 300 ASN A O 1
ATOM 2375 N N . VAL A 1 301 ? 5.953 29.469 3.451 1 92.38 301 VAL A N 1
ATOM 2376 C CA . VAL A 1 301 ? 4.555 29.078 3.59 1 92.38 301 VAL A CA 1
ATOM 2377 C C . VAL A 1 301 ? 3.66 30.172 3.01 1 92.38 301 VAL A C 1
ATOM 2379 O O . VAL A 1 301 ? 3.707 31.328 3.453 1 92.38 301 VAL A O 1
ATOM 2382 N N . ASP A 1 302 ? 2.965 29.938 1.939 1 91.25 302 ASP A N 1
ATOM 2383 C CA . ASP A 1 302 ? 1.968 30.828 1.343 1 91.25 302 ASP A CA 1
ATOM 2384 C C . ASP A 1 302 ? 0.559 30.266 1.52 1 91.25 302 ASP A C 1
ATOM 2386 O O . ASP A 1 302 ? 0.227 29.219 0.954 1 91.25 302 ASP A O 1
ATOM 2390 N N . GLN A 1 303 ? -0.228 30.938 2.344 1 91.94 303 GLN A N 1
ATOM 2391 C CA . GLN A 1 303 ? -1.6 30.5 2.604 1 91.94 303 GLN A CA 1
ATOM 2392 C C . GLN A 1 303 ? -2.6 31.562 2.137 1 91.94 303 GLN A C 1
ATOM 2394 O O . GLN A 1 303 ? -2.496 32.719 2.512 1 91.94 303 GLN A O 1
ATOM 2399 N N . HIS A 1 304 ? -3.48 31.234 1.21 1 92.31 304 HIS A N 1
ATOM 2400 C CA . HIS A 1 304 ? -4.594 32.062 0.793 1 92.31 304 HIS A CA 1
ATOM 2401 C C . HIS A 1 304 ? -5.93 31.453 1.186 1 92.31 304 HIS A C 1
ATOM 2403 O O . HIS A 1 304 ? -6.266 30.344 0.733 1 92.31 304 HIS A O 1
ATOM 2409 N N . VAL A 1 305 ? -6.641 32.031 2.043 1 92.62 305 VAL A N 1
ATOM 2410 C CA . VAL A 1 305 ? -7.953 31.594 2.498 1 92.62 305 VAL A CA 1
ATOM 2411 C C . VAL A 1 305 ? -9.023 32.562 1.983 1 92.62 305 VAL A C 1
ATOM 2413 O O . VAL A 1 305 ? -9.023 33.75 2.328 1 92.62 305 VAL A O 1
ATOM 2416 N N . GLU A 1 306 ? -9.875 32.125 1.212 1 89.19 306 GLU A N 1
ATOM 2417 C CA . GLU A 1 306 ? -10.852 32.969 0.545 1 89.19 306 GLU A CA 1
ATOM 2418 C C . GLU A 1 306 ? -11.969 33.375 1.499 1 89.19 306 GLU A C 1
ATOM 2420 O O . GLU A 1 306 ? -12.703 34.312 1.228 1 89.19 306 GLU A O 1
ATOM 2425 N N . MET A 1 307 ? -12.125 32.688 2.678 1 93.94 307 MET A N 1
ATOM 2426 C CA . MET A 1 307 ? -13.156 33.031 3.652 1 93.94 307 MET A CA 1
ATOM 2427 C C . MET A 1 307 ? -12.539 33.375 5 1 93.94 307 MET A C 1
ATOM 2429 O O . MET A 1 307 ? -11.672 34.25 5.078 1 93.94 307 MET A O 1
ATOM 2433 N N . ASN A 1 308 ? -13.031 32.75 6.09 1 90.56 308 ASN A N 1
ATOM 2434 C CA . ASN A 1 308 ? -12.586 33.156 7.426 1 90.56 308 ASN A CA 1
ATOM 2435 C C . ASN A 1 308 ? -11.555 32.156 7.984 1 90.56 308 ASN A C 1
ATOM 2437 O O . ASN A 1 308 ? -11.508 31 7.574 1 90.56 308 ASN A O 1
ATOM 2441 N N . VAL A 1 309 ? -10.617 32.594 8.711 1 90.88 309 VAL A N 1
ATOM 2442 C CA . VAL A 1 309 ? -9.766 31.75 9.555 1 90.88 309 VAL A CA 1
ATOM 2443 C C . VAL A 1 309 ? -10.18 31.906 11.016 1 90.88 309 VAL A C 1
ATOM 2445 O O . VAL A 1 309 ? -10.266 33.031 11.531 1 90.88 309 VAL A O 1
ATOM 2448 N N . THR A 1 310 ? -10.602 30.875 11.648 1 87.31 310 THR A N 1
ATOM 2449 C CA . THR A 1 310 ? -10.828 30.844 13.094 1 87.31 310 THR A CA 1
ATOM 2450 C C . THR A 1 310 ? -9.82 29.938 13.781 1 87.31 310 THR A C 1
ATOM 2452 O O . THR A 1 310 ? -9.711 28.75 13.438 1 87.31 310 THR A O 1
ATOM 2455 N N . GLN A 1 311 ? -9.008 30.469 14.672 1 90 311 GLN A N 1
ATOM 2456 C CA . GLN A 1 311 ? -8.047 29.719 15.461 1 90 311 GLN A CA 1
ATOM 2457 C C . GLN A 1 311 ? -8.344 29.844 16.953 1 90 311 GLN A C 1
ATOM 2459 O O . GLN A 1 311 ? -8.391 30.953 17.5 1 90 311 GLN A O 1
ATOM 2464 N N . THR A 1 312 ? -8.656 28.703 17.641 1 87.75 312 THR A N 1
ATOM 2465 C CA . THR A 1 312 ? -8.789 28.656 19.078 1 87.75 312 THR A CA 1
ATOM 2466 C C . THR A 1 312 ? -7.652 27.844 19.703 1 87.75 312 THR A C 1
ATOM 2468 O O . THR A 1 312 ? -7.445 26.688 19.359 1 87.75 312 THR A O 1
ATOM 2471 N N . VAL A 1 313 ? -6.895 28.453 20.562 1 89.81 313 VAL A N 1
ATOM 2472 C CA . VAL A 1 313 ? -5.797 27.812 21.297 1 89.81 313 VAL A CA 1
ATOM 2473 C C . VAL A 1 313 ? -6.094 27.828 22.797 1 89.81 313 VAL A C 1
ATOM 2475 O O . VAL A 1 313 ? -6.223 28.891 23.406 1 89.81 313 VAL A O 1
ATOM 2478 N N . ASP A 1 314 ? -6.219 26.75 23.391 1 86.12 314 ASP A N 1
ATOM 2479 C CA . ASP A 1 314 ? -6.648 26.641 24.781 1 86.12 314 ASP A CA 1
ATOM 2480 C C . ASP A 1 314 ? -5.559 27.109 25.734 1 86.12 314 ASP A C 1
ATOM 2482 O O . ASP A 1 314 ? -5.844 27.516 26.859 1 86.12 314 ASP A O 1
ATOM 2486 N N . LYS A 1 315 ? -4.258 27.094 25.266 1 92.56 315 LYS A N 1
ATOM 2487 C CA . LYS A 1 315 ? -3.152 27.531 26.109 1 92.56 315 LYS A CA 1
ATOM 2488 C C . LYS A 1 315 ? -2.4 28.688 25.484 1 92.56 315 LYS A C 1
ATOM 2490 O O . LYS A 1 315 ? -3 29.719 25.156 1 92.56 315 LYS A O 1
ATOM 2495 N N . ASP A 1 316 ? -1.067 28.547 25.172 1 87.5 316 ASP A N 1
ATOM 2496 C CA . ASP A 1 316 ? -0.247 29.688 24.781 1 87.5 316 ASP A CA 1
ATOM 2497 C C . ASP A 1 316 ? 0.071 29.656 23.297 1 87.5 316 ASP A C 1
ATOM 2499 O O . ASP A 1 316 ? 0.096 28.578 22.688 1 87.5 316 ASP A O 1
ATOM 2503 N N . VAL A 1 317 ? 0.098 30.766 22.609 1 89.75 317 VAL A N 1
ATOM 2504 C CA . VAL A 1 317 ? 0.706 30.938 21.297 1 89.75 317 VAL A CA 1
ATOM 2505 C C . VAL A 1 317 ? 2.068 31.609 21.422 1 89.75 317 VAL A C 1
ATOM 2507 O O . VAL A 1 317 ? 2.18 32.656 22.047 1 89.75 317 VAL A O 1
ATOM 2510 N N . THR A 1 318 ? 3.121 30.953 21.016 1 87 318 THR A N 1
ATOM 2511 C CA . THR A 1 318 ? 4.441 31.547 20.906 1 87 318 THR A CA 1
ATOM 2512 C C . THR A 1 318 ? 4.848 31.688 19.438 1 87 318 THR A C 1
ATOM 2514 O O . THR A 1 318 ? 4.883 30.688 18.703 1 87 318 THR A O 1
ATOM 2517 N N . GLN A 1 319 ? 5.074 32.969 18.922 1 88.38 319 GLN A N 1
ATOM 2518 C CA . GLN A 1 319 ? 5.543 33.219 17.578 1 88.38 319 GLN A CA 1
ATOM 2519 C C . GLN A 1 319 ? 6.898 33.938 17.594 1 88.38 319 GLN A C 1
ATOM 2521 O O . GLN A 1 319 ? 7.043 35 18.203 1 88.38 319 GLN A O 1
ATOM 2526 N N . VAL A 1 320 ? 7.91 33.312 16.969 1 86.44 320 VAL A N 1
ATOM 2527 C CA . VAL A 1 320 ? 9.219 33.938 16.781 1 86.44 320 VAL A CA 1
ATOM 2528 C C . VAL A 1 320 ? 9.461 34.188 15.305 1 86.44 320 VAL A C 1
ATOM 2530 O O . VAL A 1 320 ? 9.445 33.25 14.492 1 86.44 320 VAL A O 1
ATOM 2533 N N . VAL A 1 321 ? 9.641 35.438 14.891 1 88.31 321 VAL A N 1
ATOM 2534 C CA . VAL A 1 321 ? 9.945 35.844 13.523 1 88.31 321 VAL A CA 1
ATOM 2535 C C . VAL A 1 321 ? 11.305 36.562 13.484 1 88.31 321 VAL A C 1
ATOM 2537 O O . VAL A 1 321 ? 11.477 37.625 14.102 1 88.31 321 VAL A O 1
ATOM 2540 N N . HIS A 1 322 ? 12.227 36.062 12.836 1 86.31 322 HIS A N 1
ATOM 2541 C CA . HIS A 1 322 ? 13.602 36.562 12.875 1 86.31 322 HIS A CA 1
ATOM 2542 C C . HIS A 1 322 ? 13.781 37.781 11.992 1 86.31 322 HIS A C 1
ATOM 2544 O O . HIS A 1 322 ? 14.828 38.438 12.031 1 86.31 322 HIS A O 1
ATOM 2550 N N . GLN A 1 323 ? 12.805 38.156 11.164 1 89.94 323 GLN A N 1
ATOM 2551 C CA . GLN A 1 323 ? 12.852 39.375 10.375 1 89.94 323 GLN A CA 1
ATOM 2552 C C . GLN A 1 323 ? 11.594 40.219 10.602 1 89.94 323 GLN A C 1
ATOM 2554 O O . GLN A 1 323 ? 11.305 40.625 11.734 1 89.94 323 GLN A O 1
ATOM 2559 N N . ASN A 1 324 ? 10.742 40.438 9.555 1 80.75 324 ASN A N 1
ATOM 2560 C CA . ASN A 1 324 ? 9.656 41.406 9.664 1 80.75 324 ASN A CA 1
ATOM 2561 C C . ASN A 1 324 ? 8.289 40.719 9.703 1 80.75 324 ASN A C 1
ATOM 2563 O O . ASN A 1 324 ? 8.133 39.625 9.188 1 80.75 324 ASN A O 1
ATOM 2567 N N . VAL A 1 325 ? 7.348 41.188 10.453 1 86.06 325 VAL A N 1
ATOM 2568 C CA . VAL A 1 325 ? 5.926 40.906 10.312 1 86.06 325 VAL A CA 1
ATOM 2569 C C . VAL A 1 325 ? 5.219 42.062 9.617 1 86.06 325 VAL A C 1
ATOM 2571 O O . VAL A 1 325 ? 5.344 43.219 10.031 1 86.06 325 VAL A O 1
ATOM 2574 N N . THR A 1 326 ? 4.641 41.781 8.414 1 81.88 326 THR A N 1
ATOM 2575 C CA . THR A 1 326 ? 3.775 42.75 7.742 1 81.88 326 THR A CA 1
ATOM 2576 C C . THR A 1 326 ? 2.332 42.25 7.727 1 81.88 326 THR A C 1
ATOM 2578 O O . THR A 1 326 ? 2.049 41.156 7.238 1 81.88 326 THR A O 1
ATOM 2581 N N . GLN A 1 327 ? 1.423 43 8.391 1 86.06 327 GLN A N 1
ATOM 2582 C CA . GLN A 1 327 ? 0.001 42.688 8.406 1 86.06 327 GLN A CA 1
ATOM 2583 C C . GLN A 1 327 ? -0.83 43.812 7.785 1 86.06 327 GLN A C 1
ATOM 2585 O O . GLN A 1 327 ? -0.709 44.969 8.18 1 86.06 327 GLN A O 1
ATOM 2590 N N . THR A 1 328 ? -1.609 43.438 6.719 1 80.31 328 THR A N 1
ATOM 2591 C CA . THR A 1 328 ? -2.605 44.344 6.16 1 80.31 328 THR A CA 1
ATOM 2592 C C . THR A 1 328 ? -4.016 43.812 6.402 1 80.31 328 THR A C 1
ATOM 2594 O O . THR A 1 328 ? -4.336 42.688 6.016 1 80.31 328 THR A O 1
ATOM 2597 N N . VAL A 1 329 ? -4.824 44.594 7.137 1 83.12 329 VAL A N 1
ATOM 2598 C CA . VAL A 1 329 ? -6.223 44.281 7.41 1 83.12 329 VAL A CA 1
ATOM 2599 C C . VAL A 1 329 ? -7.133 45.312 6.746 1 83.12 329 VAL A C 1
ATOM 2601 O O . VAL A 1 329 ? -7.082 46.5 7.078 1 83.12 329 VAL A O 1
ATOM 2604 N N . ASP A 1 330 ? -7.879 44.938 5.848 1 77.75 330 ASP A N 1
ATOM 2605 C CA . ASP A 1 330 ? -8.688 45.844 5.047 1 77.75 330 ASP A CA 1
ATOM 2606 C C . ASP A 1 330 ? -9.82 46.469 5.879 1 77.75 330 ASP A C 1
ATOM 2608 O O . ASP A 1 330 ? -10.344 47.531 5.547 1 77.75 330 ASP A O 1
ATOM 2612 N N . MET A 1 331 ? -10.289 45.75 7.02 1 87.5 331 MET A N 1
ATOM 2613 C CA . MET A 1 331 ? -11.383 46.25 7.848 1 87.5 331 MET A CA 1
ATOM 2614 C C . MET A 1 331 ? -10.914 46.469 9.281 1 87.5 331 MET A C 1
ATOM 2616 O O . MET A 1 331 ? -10.031 47.312 9.531 1 87.5 331 MET A O 1
ATOM 2620 N N . ASN A 1 332 ? -11.484 45.75 10.273 1 73.75 332 ASN A N 1
ATOM 2621 C CA . ASN A 1 332 ? -11.242 46.094 11.672 1 73.75 332 ASN A CA 1
ATOM 2622 C C . ASN A 1 332 ? -10.367 45.031 12.359 1 73.75 332 ASN A C 1
ATOM 2624 O O . ASN A 1 332 ? -10.344 43.875 11.953 1 73.75 332 ASN A O 1
ATOM 2628 N N . VAL A 1 333 ? -9.445 45.406 13.242 1 81.5 333 VAL A N 1
ATOM 2629 C CA . VAL A 1 333 ? -8.797 44.531 14.211 1 81.5 333 VAL A CA 1
ATOM 2630 C C . VAL A 1 333 ? -9.469 44.688 15.578 1 81.5 333 VAL A C 1
ATOM 2632 O O . VAL A 1 333 ? -9.578 45.781 16.109 1 81.5 333 VAL A O 1
ATOM 2635 N N . THR A 1 334 ? -10.133 43.625 16.109 1 69.69 334 THR A N 1
ATOM 2636 C CA . THR A 1 334 ? -10.641 43.594 17.469 1 69.69 334 THR A CA 1
ATOM 2637 C C . THR A 1 334 ? -9.812 42.656 18.344 1 69.69 334 THR A C 1
ATOM 2639 O O . THR A 1 334 ? -9.68 41.469 18.031 1 69.69 334 THR A O 1
ATOM 2642 N N . GLN A 1 335 ? -9.148 43.219 19.391 1 79.69 335 GLN A N 1
ATOM 2643 C CA . GLN A 1 335 ? -8.352 42.438 20.312 1 79.69 335 GLN A CA 1
ATOM 2644 C C . GLN A 1 335 ? -8.867 42.594 21.75 1 79.69 335 GLN A C 1
ATOM 2646 O O . GLN A 1 335 ? -8.977 43.719 22.25 1 79.69 335 GLN A O 1
ATOM 2651 N N . THR A 1 336 ? -9.328 41.438 22.375 1 70.38 336 THR A N 1
ATOM 2652 C CA . THR A 1 336 ? -9.648 41.406 23.797 1 70.38 336 THR A CA 1
ATOM 2653 C C . THR A 1 336 ? -8.602 40.594 24.562 1 70.38 336 THR A C 1
ATOM 2655 O O . THR A 1 336 ? -8.398 39.406 24.297 1 70.38 336 THR A O 1
ATOM 2658 N N . VAL A 1 337 ? -7.887 41.25 25.469 1 76.88 337 VAL A N 1
ATOM 2659 C CA . VAL A 1 337 ? -6.887 40.625 26.312 1 76.88 337 VAL A CA 1
ATOM 2660 C C . VAL A 1 337 ? -7.371 40.594 27.766 1 76.88 337 VAL A C 1
ATOM 2662 O O . VAL A 1 337 ? -7.488 41.656 28.391 1 76.88 337 VAL A O 1
ATOM 2665 N N . HIS A 1 338 ? -7.688 39.531 28.297 1 75.69 338 HIS A N 1
ATOM 2666 C CA . HIS A 1 338 ? -8.305 39.406 29.609 1 75.69 338 HIS A CA 1
ATOM 2667 C C . HIS A 1 338 ? -7.289 39.625 30.719 1 75.69 338 HIS A C 1
ATOM 2669 O O . HIS A 1 338 ? -7.664 39.812 31.891 1 75.69 338 HIS A O 1
ATOM 2675 N N . GLN A 1 339 ? -5.977 39.625 30.422 1 83.25 339 GLN A N 1
ATOM 2676 C CA . GLN A 1 339 ? -4.945 39.938 31.406 1 83.25 339 GLN A CA 1
ATOM 2677 C C . GLN A 1 339 ? -4.059 41.094 30.922 1 83.25 339 GLN A C 1
ATOM 2679 O O . GLN A 1 339 ? -4.555 42.156 30.594 1 83.25 339 GLN A O 1
ATOM 2684 N N . ASN A 1 340 ? -2.732 40.875 30.719 1 70.25 340 ASN A N 1
ATOM 2685 C CA . ASN A 1 340 ? -1.827 42 30.484 1 70.25 340 ASN A CA 1
ATOM 2686 C C . ASN A 1 340 ? -1.271 41.969 29.062 1 70.25 340 ASN A C 1
ATOM 2688 O O . ASN A 1 340 ? -1.216 40.906 28.422 1 70.25 340 ASN A O 1
ATOM 2692 N N . VAL A 1 341 ? -1.072 43.094 28.406 1 76.81 341 VAL A N 1
ATOM 2693 C CA . VAL A 1 341 ? -0.28 43.281 27.188 1 76.81 341 VAL A CA 1
ATOM 2694 C C . VAL A 1 341 ? 1.096 43.844 27.531 1 76.81 341 VAL A C 1
ATOM 2696 O O . VAL A 1 341 ? 1.198 44.875 28.203 1 76.81 341 VAL A O 1
ATOM 2699 N N . THR A 1 342 ? 2.191 43.094 27.266 1 70.94 342 THR A N 1
ATOM 2700 C CA . THR A 1 342 ? 3.559 43.594 27.359 1 70.94 342 THR A CA 1
ATOM 2701 C C . THR A 1 342 ? 4.211 43.656 25.984 1 70.94 342 THR A C 1
ATOM 2703 O O . THR A 1 342 ? 4.262 42.656 25.266 1 70.94 342 THR A O 1
ATOM 2706 N N . GLN A 1 343 ? 4.582 44.875 25.516 1 77.19 343 GLN A N 1
ATOM 2707 C CA . GLN A 1 343 ? 5.262 45.062 24.25 1 77.19 343 GLN A CA 1
ATOM 2708 C C . GLN A 1 343 ? 6.629 45.719 24.438 1 77.19 343 GLN A C 1
ATOM 2710 O O . GLN A 1 343 ? 6.73 46.75 25.062 1 77.19 343 GLN A O 1
ATOM 2715 N N . THR A 1 344 ? 7.762 45.031 23.984 1 70.31 344 THR A N 1
ATOM 2716 C CA . THR A 1 344 ? 9.094 45.625 23.938 1 70.31 344 THR A CA 1
ATOM 2717 C C . THR A 1 344 ? 9.539 45.844 22.484 1 70.31 344 THR A C 1
ATOM 2719 O O . THR 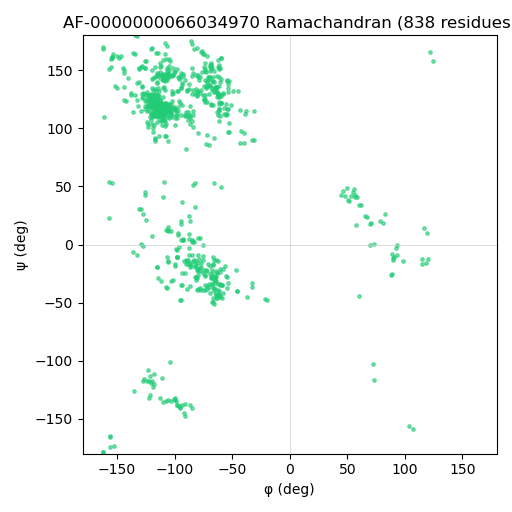A 1 344 ? 9.586 44.906 21.703 1 70.31 344 THR A O 1
ATOM 2722 N N . VAL A 1 345 ? 9.734 47.125 22.141 1 73.31 345 VAL A N 1
ATOM 2723 C CA . VAL A 1 345 ? 10.203 47.5 20.812 1 73.31 345 VAL A CA 1
ATOM 2724 C C . VAL A 1 345 ? 11.586 48.156 20.922 1 73.31 345 VAL A C 1
ATOM 2726 O O . VAL A 1 345 ? 11.734 49.219 21.516 1 73.31 345 VAL A O 1
ATOM 2729 N N . ASP A 1 346 ? 12.578 47.562 20.469 1 68.81 346 ASP A N 1
ATOM 2730 C CA . ASP A 1 346 ? 13.938 48.094 20.531 1 68.81 346 ASP A CA 1
ATOM 2731 C C . ASP A 1 346 ? 14.094 49.344 19.656 1 68.81 346 ASP A C 1
ATOM 2733 O O . ASP A 1 346 ? 14.898 50.219 19.953 1 68.81 346 ASP A O 1
ATOM 2737 N N . GLY A 1 347 ? 13.297 49.469 18.625 1 76.81 347 GLY A N 1
ATOM 2738 C CA . GLY A 1 347 ? 13.359 50.594 17.703 1 76.81 347 GLY A CA 1
ATOM 2739 C C . GLY A 1 347 ? 12.328 51.656 17.984 1 76.81 347 GLY A C 1
ATOM 2740 O O . GLY A 1 347 ? 12.188 52.125 19.125 1 76.81 347 GLY A O 1
ATOM 2741 N N . ASP A 1 348 ? 11.586 52.188 16.828 1 70 348 ASP A N 1
ATOM 2742 C CA . ASP A 1 348 ? 10.594 53.25 16.938 1 70 348 ASP A CA 1
ATOM 2743 C C . ASP A 1 348 ? 9.18 52.688 16.781 1 70 348 ASP A C 1
ATOM 2745 O O . ASP A 1 348 ? 8.969 51.688 16.125 1 70 348 ASP A O 1
ATOM 2749 N N . VAL A 1 349 ? 8.195 53.219 17.484 1 74.69 349 VAL A N 1
ATOM 2750 C CA . VAL A 1 349 ? 6.773 53 17.219 1 74.69 349 VAL A CA 1
ATOM 2751 C C . VAL A 1 349 ? 6.219 54.188 16.438 1 74.69 349 VAL A C 1
ATOM 2753 O O . VAL A 1 349 ? 6.277 55.344 16.891 1 74.69 349 VAL A O 1
ATOM 2756 N N . ASN A 1 350 ? 5.867 53.938 15.188 1 71.88 350 ASN A N 1
ATOM 2757 C CA . ASN A 1 350 ? 5.172 54.906 14.367 1 71.88 350 ASN A CA 1
ATOM 2758 C C . ASN A 1 350 ? 3.721 54.531 14.117 1 71.88 350 ASN A C 1
ATOM 2760 O O . ASN A 1 350 ? 3.451 53.438 13.562 1 71.88 350 ASN A O 1
ATOM 2764 N N . GLN A 1 351 ? 2.814 55.281 14.562 1 77.94 351 GLN A N 1
ATOM 2765 C CA . GLN A 1 351 ? 1.388 55.031 14.383 1 77.94 351 GLN A CA 1
ATOM 2766 C C . GLN A 1 351 ? 0.716 56.188 13.648 1 77.94 351 GLN A C 1
ATOM 2768 O O . GLN A 1 351 ? 0.869 57.344 14.039 1 77.94 351 GLN A O 1
ATOM 2773 N N . THR A 1 352 ? 0.088 55.906 12.477 1 69.56 352 THR A N 1
ATOM 2774 C CA . THR A 1 352 ? -0.785 56.875 11.805 1 69.56 352 THR A CA 1
ATOM 2775 C C . THR A 1 352 ? -2.225 56.375 11.789 1 69.56 352 THR A C 1
ATOM 2777 O O . THR A 1 352 ? -2.498 55.25 11.312 1 69.56 352 THR A O 1
ATOM 2780 N N . VAL A 1 353 ? -3.105 57.125 12.375 1 76.06 353 VAL A N 1
ATOM 2781 C CA . VAL A 1 353 ? -4.52 56.75 12.453 1 76.06 353 VAL A CA 1
ATOM 2782 C C . VAL A 1 353 ? -5.359 57.812 11.742 1 76.06 353 VAL A C 1
ATOM 2784 O O . VAL A 1 353 ? -5.363 58.969 12.125 1 76.06 353 VAL A O 1
ATOM 2787 N N . GLY A 1 354 ? -5.938 57.5 10.719 1 69.56 354 GLY A N 1
ATOM 2788 C CA . GLY A 1 354 ? -6.785 58.406 9.953 1 69.56 354 GLY A CA 1
ATOM 2789 C C . GLY A 1 354 ? -8.07 58.75 10.672 1 69.56 354 GLY A C 1
ATOM 2790 O O . GLY A 1 354 ? -8.719 59.75 10.336 1 69.56 354 GLY A O 1
ATOM 2791 N N . GLY A 1 355 ? -8.516 58.031 11.641 1 78.62 355 GLY A N 1
ATOM 2792 C CA . GLY A 1 355 ? -9.711 58.25 12.438 1 78.62 355 GLY A CA 1
ATOM 2793 C C . GLY A 1 355 ? -9.406 58.594 13.883 1 78.62 355 GLY A C 1
ATOM 2794 O O . GLY A 1 355 ? -8.602 59.469 14.164 1 78.62 355 GLY A O 1
ATOM 2795 N N . ASN A 1 356 ? -10.164 57.844 14.82 1 74.94 356 ASN A N 1
ATOM 2796 C CA . ASN A 1 356 ? -9.992 58.094 16.25 1 74.94 356 ASN A CA 1
ATOM 2797 C C . ASN A 1 356 ? -9.18 56.969 16.906 1 74.94 356 ASN A C 1
ATOM 2799 O O . ASN A 1 356 ? -9.102 55.875 16.375 1 74.94 356 ASN A O 1
ATOM 2803 N N . VAL A 1 357 ? -8.367 57.25 17.922 1 74.75 357 VAL A N 1
ATOM 2804 C CA . VAL A 1 357 ? -7.758 56.25 18.781 1 74.75 357 VAL A CA 1
ATOM 2805 C C . VAL A 1 357 ? -8.594 56.094 20.062 1 74.75 357 VAL A C 1
ATOM 2807 O O . VAL A 1 357 ? -8.906 57.094 20.719 1 74.75 357 VAL A O 1
ATOM 2810 N N . GLN A 1 358 ? -9.148 54.906 20.188 1 72.56 358 GLN A N 1
ATOM 2811 C CA . GLN A 1 358 ? -9.805 54.594 21.453 1 72.56 358 GLN A CA 1
ATOM 2812 C C . GLN A 1 358 ? -9.102 53.438 22.156 1 72.56 358 GLN A C 1
ATOM 2814 O O . GLN A 1 358 ? -8.953 52.344 21.578 1 72.56 358 GLN A O 1
ATOM 2819 N N . SER A 1 359 ? -8.562 53.719 23.375 1 76.38 359 SER A N 1
ATOM 2820 C CA . SER A 1 359 ? -7.934 52.688 24.203 1 76.38 359 SER A CA 1
ATOM 2821 C C . SER A 1 359 ? -8.547 52.656 25.609 1 76.38 359 SER A C 1
ATOM 2823 O O . SER A 1 359 ? -8.672 53.688 26.25 1 76.38 359 SER A O 1
ATOM 2825 N N . ASN A 1 360 ? -9.078 51.469 26.062 1 73.31 360 ASN A N 1
ATOM 2826 C CA . ASN A 1 360 ? -9.562 51.219 27.422 1 73.31 360 ASN A CA 1
ATOM 2827 C C . ASN A 1 360 ? -8.688 50.219 28.172 1 73.31 360 ASN A C 1
ATOM 2829 O O . ASN A 1 360 ? -8.516 49.094 27.719 1 73.31 360 ASN A O 1
ATOM 2833 N N . VAL A 1 361 ? -8.102 50.625 29.297 1 75 361 VAL A N 1
ATOM 2834 C CA . VAL A 1 361 ? -7.254 49.781 30.125 1 75 361 VAL A CA 1
ATOM 2835 C C . VAL A 1 361 ? -7.816 49.75 31.547 1 75 361 VAL A C 1
ATOM 2837 O O . VAL A 1 361 ? -7.957 50.781 32.219 1 75 361 VAL A O 1
ATOM 2840 N N . THR A 1 362 ? -8.266 48.594 32 1 77 362 THR A N 1
ATOM 2841 C CA . THR A 1 362 ? -8.836 48.469 33.344 1 77 362 THR A CA 1
ATOM 2842 C C . THR A 1 362 ? -7.742 48.531 34.406 1 77 362 THR A C 1
ATOM 2844 O O . THR A 1 362 ? -7.98 49.031 35.531 1 77 362 THR A O 1
ATOM 2847 N N . GLY A 1 363 ? -6.547 48.156 34.094 1 81.25 363 GLY A N 1
ATOM 2848 C CA . GLY A 1 363 ? -5.418 48.219 35 1 81.25 363 GLY A CA 1
ATOM 2849 C C . GLY A 1 363 ? -4.582 49.5 34.812 1 81.25 363 GLY A C 1
ATOM 2850 O O . GLY A 1 363 ? -5.125 50.594 34.688 1 81.25 363 GLY A O 1
ATOM 2851 N N . ASP A 1 364 ? -3.205 49.312 34.906 1 76.12 364 ASP A N 1
ATOM 2852 C CA . ASP A 1 364 ? -2.262 50.438 34.75 1 76.12 364 ASP A CA 1
ATOM 2853 C C . ASP A 1 364 ? -1.748 50.531 33.312 1 76.12 364 ASP A C 1
ATOM 2855 O O . ASP A 1 364 ? -1.695 49.562 32.594 1 76.12 364 ASP A O 1
ATOM 2859 N N . TYR A 1 365 ? -1.538 51.75 32.844 1 83.94 365 TYR A N 1
ATOM 2860 C CA . TYR A 1 365 ? -0.845 52.031 31.578 1 83.94 365 TYR A CA 1
ATOM 2861 C C . TYR A 1 365 ? 0.536 52.625 31.844 1 83.94 365 TYR A C 1
ATOM 2863 O O . TYR A 1 365 ? 0.657 53.719 32.344 1 83.94 365 TYR A O 1
ATOM 2871 N N . THR A 1 366 ? 1.579 51.781 31.609 1 79.31 366 THR A N 1
ATOM 2872 C CA . THR A 1 366 ? 2.957 52.219 31.781 1 79.31 366 THR A CA 1
ATOM 2873 C C . THR A 1 366 ? 3.693 52.25 30.453 1 79.31 366 THR A C 1
ATOM 2875 O O . THR A 1 366 ? 3.703 51.25 29.719 1 79.31 366 THR A O 1
ATOM 2878 N N . GLN A 1 367 ? 4.25 53.344 30.062 1 84.75 367 GLN A N 1
ATOM 2879 C CA . GLN A 1 367 ? 5.078 53.469 28.859 1 84.75 367 GLN A CA 1
ATOM 2880 C C . GLN A 1 367 ? 6.461 54 29.219 1 84.75 367 GLN A C 1
ATOM 2882 O O . GLN A 1 367 ? 6.574 55.062 29.859 1 84.75 367 GLN A O 1
ATOM 2887 N N . ASN A 1 368 ? 7.512 53.281 28.875 1 80.94 368 ASN A N 1
ATOM 2888 C CA . ASN A 1 368 ? 8.898 53.719 28.969 1 80.94 368 ASN A CA 1
ATOM 2889 C C . ASN A 1 368 ? 9.508 53.938 27.578 1 80.94 368 ASN A C 1
ATOM 2891 O O . ASN A 1 368 ? 9.688 53 26.812 1 80.94 368 ASN A O 1
ATOM 2895 N N . ILE A 1 369 ? 9.82 55.219 27.312 1 80.38 369 ILE A N 1
ATOM 2896 C CA . ILE A 1 369 ? 10.359 55.594 26 1 80.38 369 ILE A CA 1
ATOM 2897 C C . ILE A 1 369 ? 11.766 56.156 26.172 1 80.38 369 ILE A C 1
ATOM 2899 O O . ILE A 1 369 ? 11.945 57.188 26.844 1 80.38 369 ILE A O 1
ATOM 2903 N N . SER A 1 370 ? 12.758 55.562 25.688 1 79.12 370 SER A N 1
ATOM 2904 C CA . SER A 1 370 ? 14.133 56.031 25.797 1 79.12 370 SER A CA 1
ATOM 2905 C C . SER A 1 370 ? 14.336 57.281 24.953 1 79.12 370 SER A C 1
ATOM 2907 O O . SER A 1 370 ? 15.117 58.188 25.344 1 79.12 370 SER A O 1
ATOM 2909 N N . GLY A 1 371 ? 13.68 57.406 23.828 1 80.69 371 GLY A N 1
ATOM 2910 C CA . GLY A 1 371 ? 13.797 58.531 22.938 1 80.69 371 GLY A CA 1
ATOM 2911 C C . GLY A 1 371 ? 12.781 59.625 23.234 1 80.69 371 GLY A C 1
ATOM 2912 O O . GLY A 1 371 ? 12.586 60 24.391 1 80.69 371 GLY A O 1
ATOM 2913 N N . ASN A 1 372 ? 12.211 60.156 22.094 1 76.31 372 ASN A N 1
ATOM 2914 C CA . ASN A 1 372 ? 11.219 61.25 22.219 1 76.31 372 ASN A CA 1
ATOM 2915 C C . ASN A 1 372 ? 9.797 60.688 22.078 1 76.31 372 ASN A C 1
ATOM 2917 O O . ASN A 1 372 ? 9.578 59.656 21.453 1 76.31 372 ASN A O 1
ATOM 2921 N N . TYR A 1 373 ? 8.852 61.344 22.797 1 84.19 373 TYR A N 1
ATOM 2922 C CA . TYR A 1 373 ? 7.426 61.094 22.656 1 84.19 373 TYR A CA 1
ATOM 2923 C C . TYR A 1 373 ? 6.727 62.281 21.984 1 84.19 373 TYR A C 1
ATOM 2925 O O . TYR A 1 373 ? 6.73 63.375 22.516 1 84.19 373 TYR A O 1
ATOM 2933 N N . THR A 1 374 ? 6.32 62.062 20.75 1 76.5 374 THR A N 1
ATOM 2934 C CA . THR A 1 374 ? 5.57 63.094 20.031 1 76.5 374 THR A CA 1
ATOM 2935 C C . THR A 1 374 ? 4.184 62.562 19.641 1 76.5 374 THR A C 1
ATOM 2937 O O . THR A 1 374 ? 4.062 61.562 18.969 1 76.5 374 THR A O 1
ATOM 2940 N N . ILE A 1 375 ? 3.113 63.188 20.062 1 81.56 375 ILE A N 1
ATOM 2941 C CA . ILE A 1 375 ? 1.769 62.875 19.594 1 81.56 375 ILE A CA 1
ATOM 2942 C C . ILE A 1 375 ? 1.12 64.125 19.016 1 81.56 375 ILE A C 1
ATOM 2944 O O . ILE A 1 375 ? 1.165 65.188 19.641 1 81.56 375 ILE A O 1
ATOM 2948 N N . THR A 1 376 ? 0.651 64.062 17.781 1 75.88 376 THR A N 1
ATOM 2949 C CA . THR A 1 376 ? -0.14 65.125 17.125 1 75.88 376 THR A CA 1
ATOM 2950 C C . THR A 1 376 ? -1.58 64.625 16.922 1 75.88 376 THR A C 1
ATOM 2952 O O . THR A 1 376 ? -1.828 63.625 16.266 1 75.88 376 THR A O 1
ATOM 2955 N N . VAL A 1 377 ? -2.477 65.375 17.547 1 79.12 377 VAL A N 1
ATOM 2956 C CA . VAL A 1 377 ? -3.895 65.062 17.469 1 79.12 377 VAL A CA 1
ATOM 2957 C C . VAL A 1 377 ? -4.645 66.125 16.703 1 79.12 377 VAL A C 1
ATOM 2959 O O . VAL A 1 377 ? -4.672 67.312 17.125 1 79.12 377 VAL A O 1
ATOM 2962 N N . GLY A 1 378 ? -5.125 65.812 15.539 1 71.56 378 GLY A N 1
ATOM 2963 C CA . GLY A 1 378 ? -5.875 66.75 14.727 1 71.56 378 GLY A CA 1
ATOM 2964 C C . GLY A 1 378 ? -7.188 67.188 15.359 1 71.56 378 GLY A C 1
ATOM 2965 O O . GLY A 1 378 ? -7.691 68.25 15.094 1 71.56 378 GLY A O 1
ATOM 2966 N N . GLY A 1 379 ? -7.809 66.375 16.188 1 79.38 379 GLY A N 1
ATOM 2967 C CA . GLY A 1 379 ? -9.023 66.625 16.938 1 79.38 379 GLY A CA 1
ATOM 2968 C C . GLY A 1 379 ? -8.758 67 18.391 1 79.38 379 GLY A C 1
ATOM 2969 O O . GLY A 1 379 ? -7.91 67.812 18.688 1 79.38 379 GLY A O 1
ATOM 2970 N N . SER A 1 380 ? -9.578 66.312 19.328 1 77.31 380 SER A N 1
ATOM 2971 C CA . SER A 1 380 ? -9.422 66.562 20.766 1 77.31 380 SER A CA 1
ATOM 2972 C C . SER A 1 380 ? -8.703 65.375 21.438 1 77.31 380 SER A C 1
ATOM 2974 O O . SER A 1 380 ? -8.758 64.25 20.953 1 77.31 380 SER A O 1
ATOM 2976 N N . MET A 1 381 ? -7.906 65.688 22.406 1 77.81 381 MET A N 1
ATOM 2977 C CA . MET A 1 381 ? -7.254 64.688 23.25 1 77.81 381 MET A CA 1
ATOM 2978 C C . MET A 1 381 ? -7.875 64.688 24.641 1 77.81 381 MET A C 1
ATOM 2980 O O . MET A 1 381 ? -8.023 65.688 25.281 1 77.81 381 MET A O 1
ATOM 2984 N N . SER A 1 382 ? -8.445 63.5 24.938 1 75.44 382 SER A N 1
ATOM 2985 C CA . SER A 1 382 ? -9.023 63.312 26.266 1 75.44 382 SER A CA 1
ATOM 2986 C C . SER A 1 382 ? -8.336 62.125 26.984 1 75.44 382 SER A C 1
ATOM 2988 O O . SER A 1 382 ? -8.336 61 26.484 1 75.44 382 SER A O 1
ATOM 2990 N N . GLU A 1 383 ? -7.691 62.375 28.125 1 77.5 383 GLU A N 1
ATOM 2991 C CA . GLU A 1 383 ? -7.094 61.344 29 1 77.5 383 GLU A CA 1
ATOM 2992 C C . GLU A 1 383 ? -7.754 61.344 30.375 1 77.5 383 GLU A C 1
ATOM 2994 O O . GLU A 1 383 ? -7.672 62.312 31.109 1 77.5 383 GLU A O 1
ATOM 2999 N N . SER A 1 384 ? -8.531 60.25 30.672 1 75.69 384 SER A N 1
ATOM 3000 C CA . SER A 1 384 ? -9.188 60.062 31.969 1 75.69 384 SER A CA 1
ATOM 3001 C C . SER A 1 384 ? -8.531 58.938 32.781 1 75.69 384 SER A C 1
ATOM 3003 O O . SER A 1 384 ? -8.562 57.781 32.375 1 75.69 384 SER A O 1
ATOM 3005 N N . VAL A 1 385 ? -7.883 59.344 33.875 1 71.75 385 VAL A N 1
ATOM 3006 C CA . VAL A 1 385 ? -7.168 58.406 34.75 1 71.75 385 VAL A CA 1
ATOM 3007 C C . VAL A 1 385 ? -7.809 58.375 36.125 1 71.75 385 VAL A C 1
ATOM 3009 O O . VAL A 1 385 ? -7.988 59.438 36.75 1 71.75 385 VAL A O 1
ATOM 3012 N N . SER A 1 386 ? -8.336 57.219 36.562 1 72.44 386 SER A N 1
ATOM 3013 C CA . SER A 1 386 ? -9.047 57.156 37.844 1 72.44 386 SER A CA 1
ATOM 3014 C C . SER A 1 386 ? -8.109 57.438 39 1 72.44 386 SER A C 1
ATOM 3016 O O . SER A 1 386 ? -8.531 58 40.031 1 72.44 386 SER A O 1
ATOM 3018 N N . SER A 1 387 ? -6.844 57.094 38.875 1 79.12 387 SER A N 1
ATOM 3019 C CA . SER A 1 387 ? -5.891 57.281 39.969 1 79.12 387 SER A CA 1
ATOM 3020 C C . SER A 1 387 ? -4.875 58.375 39.625 1 79.12 387 SER A C 1
ATOM 3022 O O . SER A 1 387 ? -5.238 59.531 39.469 1 79.12 387 SER A O 1
ATOM 3024 N N . SER A 1 388 ? -3.484 58 39.469 1 71.75 388 SER A N 1
ATOM 3025 C CA . SER A 1 388 ? -2.443 59 39.281 1 71.75 388 SER A CA 1
ATOM 3026 C C . SER A 1 388 ? -2.016 59.094 37.812 1 71.75 388 SER A C 1
ATOM 3028 O O . SER A 1 388 ? -1.901 58.062 37.125 1 71.75 388 SER A O 1
ATOM 3030 N N . TYR A 1 389 ? -1.945 60.375 37.312 1 78.69 389 TYR A N 1
ATOM 3031 C CA . TYR A 1 389 ? -1.368 60.688 36 1 78.69 389 TYR A CA 1
ATOM 3032 C C . TYR A 1 389 ? 0.02 61.312 36.188 1 78.69 389 TYR A C 1
ATOM 3034 O O . TYR A 1 389 ? 0.163 62.406 36.719 1 78.69 389 TYR A O 1
ATOM 3042 N N . THR A 1 390 ? 1.065 60.5 35.812 1 72.19 390 THR A N 1
ATOM 3043 C CA . THR A 1 390 ? 2.438 60.969 36 1 72.19 390 THR A CA 1
ATOM 3044 C C . THR A 1 390 ? 3.186 61 34.656 1 72.19 390 THR A C 1
ATOM 3046 O O . THR A 1 390 ? 3.225 60 33.938 1 72.19 390 THR A O 1
ATOM 3049 N N . ARG A 1 391 ? 3.812 62.062 34.219 1 78.31 391 ARG A N 1
ATOM 3050 C CA . ARG A 1 391 ? 4.73 62.188 33.094 1 78.31 391 ARG A CA 1
ATOM 3051 C C . ARG A 1 391 ? 6.113 62.625 33.562 1 78.31 391 ARG A C 1
ATOM 3053 O O . ARG A 1 391 ? 6.23 63.5 34.406 1 78.31 391 ARG A O 1
ATOM 3060 N N . SER A 1 392 ? 7.141 61.969 33.219 1 74.12 392 SER A N 1
ATOM 3061 C CA . SER A 1 392 ? 8.523 62.375 33.438 1 74.12 392 SER A CA 1
ATOM 3062 C C . SER A 1 392 ? 9.289 62.438 32.125 1 74.12 392 SER A C 1
ATOM 3064 O O . SER A 1 392 ? 9.273 61.5 31.328 1 74.12 392 SER A O 1
ATOM 3066 N N . ALA A 1 393 ? 9.867 63.688 31.828 1 73.75 393 ALA A N 1
ATOM 3067 C CA . ALA A 1 393 ? 10.641 63.875 30.609 1 73.75 393 ALA A CA 1
ATOM 3068 C C . ALA A 1 393 ? 11.727 64.938 30.812 1 73.75 393 ALA A C 1
ATOM 3070 O O . ALA A 1 393 ? 11.766 65.625 31.844 1 73.75 393 ALA A O 1
ATOM 3071 N N . ALA A 1 394 ? 12.727 64.938 29.906 1 68.31 394 ALA A N 1
ATOM 3072 C CA . ALA A 1 394 ? 13.695 66 29.953 1 68.31 394 ALA A CA 1
ATOM 3073 C C . ALA A 1 394 ? 13.008 67.375 29.797 1 68.31 394 ALA A C 1
ATOM 3075 O O . ALA A 1 394 ? 13.398 68.375 30.453 1 68.31 394 ALA A O 1
ATOM 3076 N N . SER A 1 395 ? 12.008 67.438 28.844 1 64.62 395 SER A N 1
ATOM 3077 C CA . SER A 1 395 ? 11.117 68.562 28.672 1 64.62 395 SER A CA 1
ATOM 3078 C C . SER A 1 395 ? 9.711 68.125 28.281 1 64.62 395 SER A C 1
ATOM 3080 O O . SER A 1 395 ? 9.531 67.062 27.656 1 64.62 395 SER A O 1
ATOM 3082 N N . ILE A 1 396 ? 8.711 68.938 28.766 1 67 396 ILE A N 1
ATOM 3083 C CA . ILE A 1 396 ? 7.312 68.688 28.453 1 67 396 ILE A CA 1
ATOM 3084 C C . ILE A 1 396 ? 6.703 69.875 27.781 1 67 396 ILE A C 1
ATOM 3086 O O . ILE A 1 396 ? 6.762 71 28.328 1 67 396 ILE A O 1
ATOM 3090 N N . SER A 1 397 ? 6.316 69.688 26.594 1 64.62 397 SER A N 1
ATOM 3091 C CA . SER A 1 397 ? 5.637 70.75 25.875 1 64.62 397 SER A CA 1
ATOM 3092 C C . SER A 1 397 ? 4.227 70.312 25.469 1 64.62 397 SER A C 1
ATOM 3094 O O . SER A 1 397 ? 4.039 69.312 24.844 1 64.62 397 SER A O 1
ATOM 3096 N N . ASP A 1 398 ? 3.16 71.125 25.922 1 66.12 398 ASP A N 1
ATOM 3097 C CA . ASP A 1 398 ? 1.772 70.938 25.5 1 66.12 398 ASP A CA 1
ATOM 3098 C C . ASP A 1 398 ? 1.273 72.125 24.703 1 66.12 398 ASP A C 1
ATOM 3100 O O . ASP A 1 398 ? 1.323 73.25 25.188 1 66.12 398 ASP A O 1
ATOM 3104 N N . ASP A 1 399 ? 0.959 71.938 23.453 1 59.81 399 ASP A N 1
ATOM 3105 C CA . ASP A 1 399 ? 0.398 72.938 22.609 1 59.81 399 ASP A CA 1
ATOM 3106 C C . ASP A 1 399 ? -1.042 72.625 22.219 1 59.81 399 ASP A C 1
ATOM 3108 O O . ASP A 1 399 ? -1.307 71.625 21.594 1 59.81 399 ASP A O 1
ATOM 3112 N N . GLY A 1 400 ? -2.039 73.375 22.828 1 58.5 400 GLY A N 1
ATOM 3113 C CA . GLY A 1 400 ? -3.416 73.062 22.469 1 58.5 400 GLY A CA 1
ATOM 3114 C C . GLY A 1 400 ? -4.305 74.312 22.422 1 58.5 400 GLY A C 1
ATOM 3115 O O . GLY A 1 400 ? -4.004 75.312 23.062 1 58.5 400 GLY A O 1
ATOM 3116 N N . GLY A 1 401 ? -5.133 74.5 21.438 1 49.97 401 GLY A N 1
ATOM 3117 C CA . GLY A 1 401 ? -6.031 75.625 21.375 1 49.97 401 GLY A CA 1
ATOM 3118 C C . GLY A 1 401 ? -6.781 75.875 22.688 1 49.97 401 GLY A C 1
ATOM 3119 O O . GLY A 1 401 ? -7.215 77 22.969 1 49.97 401 GLY A O 1
ATOM 3120 N N . GLY A 1 402 ? -6.945 74.812 23.656 1 48.41 402 GLY A N 1
ATOM 3121 C CA . GLY A 1 402 ? -7.574 74.875 24.969 1 48.41 402 GLY A CA 1
ATOM 3122 C C . GLY A 1 402 ? -7.191 73.75 25.844 1 48.41 402 GLY A C 1
ATOM 3123 O O . GLY A 1 402 ? -7.16 72.562 25.406 1 48.41 402 GLY A O 1
ATOM 3124 N N . ALA A 1 403 ? -6.406 74 26.875 1 53.47 403 ALA A N 1
ATOM 3125 C CA . ALA A 1 403 ? -5.984 72.875 27.766 1 53.47 403 ALA A CA 1
ATOM 3126 C C . ALA A 1 403 ? -6.652 73 29.141 1 53.47 403 ALA A C 1
ATOM 3128 O O . ALA A 1 403 ? -6.801 74.125 29.672 1 53.47 403 ALA A O 1
ATOM 3129 N N . THR A 1 404 ? -7.559 72.062 29.406 1 48.97 404 THR A N 1
ATOM 3130 C CA . THR A 1 404 ? -8.094 72 30.75 1 48.97 404 THR A CA 1
ATOM 3131 C C . THR A 1 404 ? -7.457 70.812 31.516 1 48.97 404 THR A C 1
ATOM 3133 O O . THR A 1 404 ? -7.371 69.688 31.016 1 48.97 404 THR A O 1
ATOM 3136 N N . LEU A 1 405 ? -6.785 71.25 32.562 1 54.28 405 LEU A N 1
ATOM 3137 C CA . LEU A 1 405 ? -6.34 70.25 33.531 1 54.28 405 LEU A CA 1
ATOM 3138 C C . LEU A 1 405 ? -7.27 70.188 34.75 1 54.28 405 LEU A C 1
ATOM 3140 O O . LEU A 1 405 ? -7.457 71.188 35.438 1 54.28 405 LEU A O 1
ATOM 3144 N N . ASN A 1 406 ? -8.086 69.25 34.844 1 46.47 406 ASN A N 1
ATOM 3145 C CA . ASN A 1 406 ? -8.938 69.062 36.031 1 46.47 406 ASN A CA 1
ATOM 3146 C C . ASN A 1 406 ? -8.227 68.25 37.125 1 46.47 406 ASN A C 1
ATOM 3148 O O . ASN A 1 406 ? -7.859 67.125 36.938 1 46.47 406 ASN A O 1
ATOM 3152 N N . LEU A 1 407 ? -7.898 69.062 38.188 1 46.44 407 LEU A N 1
ATOM 3153 C CA . LEU A 1 407 ? -7.203 68.5 39.344 1 46.44 407 LEU A CA 1
ATOM 3154 C C . LEU A 1 407 ? -8.188 68.188 40.469 1 46.44 407 LEU A C 1
ATOM 3156 O O . LEU A 1 407 ? -9.211 68.812 40.625 1 46.44 407 LEU A O 1
ATOM 3160 N N . ALA A 1 408 ? -8.102 67.062 41 1 46.88 408 ALA A N 1
ATOM 3161 C CA . ALA A 1 408 ? -8.945 66.75 42.156 1 46.88 408 ALA A CA 1
ATOM 3162 C C . ALA A 1 408 ? -8.664 67.688 43.312 1 46.88 408 ALA A C 1
ATOM 3164 O O . ALA A 1 408 ? -9.531 67.938 44.125 1 46.88 408 ALA A O 1
ATOM 3165 N N . GLY A 1 409 ? -7.441 68.188 43.562 1 44.31 409 GLY A N 1
ATOM 3166 C CA . GLY A 1 409 ? -7.09 69.125 44.625 1 44.31 409 GLY A CA 1
ATOM 3167 C C . GLY A 1 409 ? -6.82 70.5 44.125 1 44.31 409 GLY A C 1
ATOM 3168 O O . GLY A 1 409 ? -6.891 70.75 42.906 1 44.31 409 GLY A O 1
ATOM 3169 N N . SER A 1 410 ? -6.691 71.438 45.188 1 45.44 410 SER A N 1
ATOM 3170 C CA . SER A 1 410 ? -6.527 72.875 44.938 1 45.44 410 SER A CA 1
ATOM 3171 C C . SER A 1 410 ? -5.227 73.188 44.188 1 45.44 410 SER A C 1
ATOM 3173 O O . SER A 1 410 ? -4.172 72.625 44.562 1 45.44 410 SER A O 1
ATOM 3175 N N . ALA A 1 411 ? -5.227 73.625 43.094 1 49.69 411 ALA A N 1
ATOM 3176 C CA . ALA A 1 411 ? -4.074 74.125 42.344 1 49.69 411 ALA A CA 1
ATOM 3177 C C . ALA A 1 411 ? -3.697 75.5 42.781 1 49.69 411 ALA A C 1
ATOM 3179 O O . ALA A 1 411 ? -4.551 76.312 43.25 1 49.69 411 ALA A O 1
ATOM 3180 N N . ALA A 1 412 ? -2.418 75.688 43.062 1 51.81 412 ALA A N 1
ATOM 3181 C CA . ALA A 1 412 ? -1.951 77 43.375 1 51.81 412 ALA A CA 1
ATOM 3182 C C . ALA A 1 412 ? -1.047 77.562 42.281 1 51.81 412 ALA A C 1
ATOM 3184 O O . ALA A 1 412 ? -0.292 76.75 41.656 1 51.81 412 ALA A O 1
ATOM 3185 N N . LEU A 1 413 ? -1.419 78.625 41.719 1 48.5 413 LEU A N 1
ATOM 3186 C CA . LEU A 1 413 ? -0.594 79.312 40.719 1 48.5 413 LEU A CA 1
ATOM 3187 C C . LEU A 1 413 ? 0.375 80.25 41.406 1 48.5 413 LEU A C 1
ATOM 3189 O O . LEU A 1 413 ? -0.044 81.125 42.156 1 48.5 413 LEU A O 1
ATOM 3193 N N . ASP A 1 414 ? 1.529 79.75 41.406 1 51.09 414 ASP A N 1
ATOM 3194 C CA . ASP A 1 414 ? 2.549 80.75 41.812 1 51.09 414 ASP A CA 1
ATOM 3195 C C . ASP A 1 414 ? 3.4 81.188 40.625 1 51.09 414 ASP A C 1
ATOM 3197 O O . ASP A 1 414 ? 4.363 80.5 40.25 1 51.09 414 ASP A O 1
ATOM 3201 N N . GLY A 1 415 ? 3.072 82.188 40 1 48.12 415 GLY A N 1
ATOM 3202 C CA . GLY A 1 415 ? 3.75 82.688 38.812 1 48.12 415 GLY A CA 1
ATOM 3203 C C . GLY A 1 415 ? 3.459 81.812 37.594 1 48.12 415 GLY A C 1
ATOM 3204 O O . GLY A 1 415 ? 2.312 81.75 37.156 1 48.12 415 GLY A O 1
ATOM 3205 N N . THR A 1 416 ? 4.535 81.25 37.156 1 46.06 416 THR A N 1
ATOM 3206 C CA . THR A 1 416 ? 4.438 80.438 35.938 1 46.06 416 THR A CA 1
ATOM 3207 C C . THR A 1 416 ? 4.277 78.938 36.281 1 46.06 416 THR A C 1
ATOM 3209 O O . THR A 1 416 ? 4.184 78.125 35.375 1 46.06 416 THR A O 1
ATOM 3212 N N . THR A 1 417 ? 4.324 78.812 37.531 1 51.31 417 THR A N 1
ATOM 3213 C CA . THR A 1 417 ? 4.25 77.438 38 1 51.31 417 THR A CA 1
ATOM 3214 C C . THR A 1 417 ? 2.867 77.125 38.562 1 51.31 417 THR A C 1
ATOM 3216 O O . THR A 1 417 ? 2.316 77.875 39.344 1 51.31 417 THR A O 1
ATOM 3219 N N . VAL A 1 418 ? 2.273 76.188 37.906 1 53.12 418 VAL A N 1
ATOM 3220 C CA . VAL A 1 418 ? 1.057 75.688 38.5 1 53.12 418 VAL A CA 1
ATOM 3221 C C . VAL A 1 418 ? 1.396 74.438 39.344 1 53.12 418 VAL A C 1
ATOM 3223 O O . VAL A 1 418 ? 1.991 73.5 38.844 1 53.12 418 VAL A O 1
ATOM 3226 N N . SER A 1 419 ? 1.277 74.562 40.688 1 52.38 419 SER A N 1
ATOM 3227 C CA . SER A 1 419 ? 1.404 73.438 41.594 1 52.38 419 SER A CA 1
ATOM 3228 C C . SER A 1 419 ? 0.078 72.75 41.75 1 52.38 419 SER A C 1
ATOM 3230 O O . SER A 1 419 ? -0.938 73.312 42.094 1 52.38 419 SER A O 1
ATOM 3232 N N . LEU A 1 420 ? -0.042 71.5 41.219 1 51.75 420 LEU A N 1
ATOM 3233 C CA . LEU A 1 420 ? -1.288 70.75 41.188 1 51.75 420 LEU A CA 1
ATOM 3234 C C . LEU A 1 420 ? -1.513 70.062 42.531 1 51.75 420 LEU A C 1
ATOM 3236 O O . LEU A 1 420 ? -2.35 69.125 42.594 1 51.75 420 LEU A O 1
ATOM 3240 N N . GLY A 1 421 ? -1.146 70.5 43.656 1 46.72 421 GLY A N 1
ATOM 3241 C CA . GLY A 1 421 ? -1.367 70 45 1 46.72 421 GLY A CA 1
ATOM 3242 C C . GLY A 1 421 ? -0.719 68.688 45.281 1 46.72 421 GLY A C 1
ATOM 3243 O O . GLY A 1 421 ? -0.525 67.875 44.344 1 46.72 421 GLY A O 1
ATOM 3244 N N . MET B 1 1 ? 11.141 -50.906 -32.875 1 32.59 1 MET B N 1
ATOM 3245 C CA . MET B 1 1 ? 9.781 -50.812 -32.375 1 32.59 1 MET B CA 1
ATOM 3246 C C . MET B 1 1 ? 9.484 -49.406 -31.844 1 32.59 1 MET B C 1
ATOM 3248 O O . MET B 1 1 ? 10.289 -48.844 -31.109 1 32.59 1 MET B O 1
ATOM 3252 N N . PHE B 1 2 ? 8.703 -48.75 -32.562 1 41 2 PHE B N 1
ATOM 3253 C CA . PHE B 1 2 ? 8.398 -47.344 -32.344 1 41 2 PHE B CA 1
ATOM 3254 C C . PHE B 1 2 ? 7.738 -47.125 -30.969 1 41 2 PHE B C 1
ATOM 3256 O O . PHE B 1 2 ? 6.863 -47.906 -30.594 1 41 2 PHE B O 1
ATOM 3263 N N . MET B 1 3 ? 8.32 -46.5 -30.188 1 49 3 MET B N 1
ATOM 3264 C CA . MET B 1 3 ? 7.742 -46.156 -28.891 1 49 3 MET B CA 1
ATOM 3265 C C . MET B 1 3 ? 6.293 -45.719 -29.047 1 49 3 MET B C 1
ATOM 3267 O O . MET B 1 3 ? 5.98 -44.906 -29.922 1 49 3 MET B O 1
ATOM 3271 N N . GLY B 1 4 ? 5.332 -46.375 -28.531 1 54.34 4 GLY B N 1
ATOM 3272 C CA . GLY B 1 4 ? 3.932 -46 -28.469 1 54.34 4 GLY B CA 1
ATOM 3273 C C . GLY B 1 4 ? 3.023 -46.906 -29.266 1 54.34 4 GLY B C 1
ATOM 3274 O O . GLY B 1 4 ? 1.798 -46.812 -29.172 1 54.34 4 GLY B O 1
ATOM 3275 N N . LEU B 1 5 ? 3.73 -47.781 -30.156 1 55.16 5 LEU B N 1
ATOM 3276 C CA . LEU B 1 5 ? 2.871 -48.594 -30.984 1 55.16 5 LEU B CA 1
ATOM 3277 C C . LEU B 1 5 ? 2.494 -49.875 -30.25 1 55.16 5 LEU B C 1
ATOM 3279 O O . LEU B 1 5 ? 1.5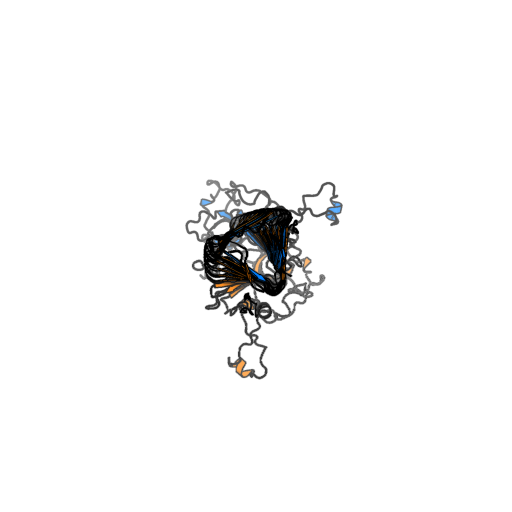91 -50.625 -30.672 1 55.16 5 LEU B O 1
ATOM 3283 N N . ASP B 1 6 ? 3.293 -50.188 -29.234 1 59.94 6 ASP B N 1
ATOM 3284 C CA . ASP B 1 6 ? 3.127 -51.5 -28.625 1 59.94 6 ASP B CA 1
ATOM 3285 C C . ASP B 1 6 ? 2.076 -51.469 -27.516 1 59.94 6 ASP B C 1
ATOM 3287 O O . ASP B 1 6 ? 1.955 -52.406 -26.734 1 59.94 6 ASP B O 1
ATOM 3291 N N . GLY B 1 7 ? 1.386 -50.406 -27.391 1 73.75 7 GLY B N 1
ATOM 3292 C CA . GLY B 1 7 ? 0.303 -50.406 -26.422 1 73.75 7 GLY B CA 1
ATOM 3293 C C . GLY B 1 7 ? 0.454 -49.312 -25.375 1 73.75 7 GLY B C 1
ATOM 3294 O O . GLY B 1 7 ? 1.406 -48.531 -25.422 1 73.75 7 GLY B O 1
ATOM 3295 N N . PHE B 1 8 ? -0.526 -49.062 -24.688 1 81.81 8 PHE B N 1
ATOM 3296 C CA . PHE B 1 8 ? -0.64 -48.125 -23.594 1 81.81 8 PHE B CA 1
ATOM 3297 C C . PHE B 1 8 ? -0.888 -48.844 -22.266 1 81.81 8 PHE B C 1
ATOM 3299 O O . PHE B 1 8 ? -2.021 -49.219 -21.969 1 81.81 8 PHE B O 1
ATOM 3306 N N . GLU B 1 9 ? 0.293 -49.125 -21.516 1 86.12 9 GLU B N 1
ATOM 3307 C CA . GLU B 1 9 ? 0.164 -49.75 -20.203 1 86.12 9 GLU B CA 1
ATOM 3308 C C . GLU B 1 9 ? 0.051 -48.719 -19.094 1 86.12 9 GLU B C 1
ATOM 3310 O O . GLU B 1 9 ? 1.021 -48.031 -18.797 1 86.12 9 GLU B O 1
ATOM 3315 N N . TRP B 1 10 ? -1.112 -48.719 -18.578 1 89.25 10 TRP B N 1
ATOM 3316 C CA . TRP B 1 10 ? -1.363 -47.688 -17.594 1 89.25 10 TRP B CA 1
ATOM 3317 C C . TRP B 1 10 ? -1.368 -48.25 -16.172 1 89.25 10 TRP B C 1
ATOM 3319 O O . TRP B 1 10 ? -1.404 -49.469 -16 1 89.25 10 TRP B O 1
ATOM 3329 N N . TRP B 1 11 ? -1.169 -47.438 -15.133 1 92.25 11 TRP B N 1
ATOM 3330 C CA . TRP B 1 11 ? -1.152 -47.781 -13.719 1 92.25 11 TRP B CA 1
ATOM 3331 C C . TRP B 1 11 ? -1.748 -46.656 -12.867 1 92.25 11 TRP B C 1
ATOM 3333 O O . TRP B 1 11 ? -1.891 -45.531 -13.336 1 92.25 11 TRP B O 1
ATOM 3343 N N . THR B 1 12 ? -2.316 -47.062 -11.703 1 95 12 THR B N 1
ATOM 3344 C CA . THR B 1 12 ? -2.689 -46.125 -10.648 1 95 12 THR B CA 1
ATOM 3345 C C . THR B 1 12 ? -1.896 -46.406 -9.375 1 95 12 THR B C 1
ATOM 3347 O O . THR B 1 12 ? -1.489 -47.531 -9.125 1 95 12 THR B O 1
ATOM 3350 N N . GLY B 1 13 ? -1.581 -45.344 -8.711 1 95.69 13 GLY B N 1
ATOM 3351 C CA . GLY B 1 13 ? -0.796 -45.531 -7.496 1 95.69 13 GLY B CA 1
ATOM 3352 C C . GLY B 1 13 ? -0.859 -44.312 -6.578 1 95.69 13 GLY B C 1
ATOM 3353 O O . GLY B 1 13 ? -1.646 -43.406 -6.805 1 95.69 13 GLY B O 1
ATOM 3354 N N . VAL B 1 14 ? -0.113 -44.469 -5.477 1 95.5 14 VAL B N 1
ATOM 3355 C CA . VAL B 1 14 ? -0.087 -43.406 -4.469 1 95.5 14 VAL B CA 1
ATOM 3356 C C . VAL B 1 14 ? 1.332 -42.875 -4.328 1 95.5 14 VAL B C 1
ATOM 3358 O O . VAL B 1 14 ? 2.297 -43.625 -4.293 1 95.5 14 VAL B O 1
ATOM 3361 N N . VAL B 1 15 ? 1.399 -41.531 -4.332 1 96.5 15 VAL B N 1
ATOM 3362 C CA . VAL B 1 15 ? 2.697 -40.875 -4.168 1 96.5 15 VAL B CA 1
ATOM 3363 C C . VAL B 1 15 ? 3.189 -41.062 -2.734 1 96.5 15 VAL B C 1
ATOM 3365 O O . VAL B 1 15 ? 2.484 -40.75 -1.781 1 96.5 15 VAL B O 1
ATOM 3368 N N . GLU B 1 16 ? 4.445 -41.531 -2.588 1 96.19 16 GLU B N 1
ATOM 3369 C CA . GLU B 1 16 ? 4.996 -41.781 -1.255 1 96.19 16 GLU B CA 1
ATOM 3370 C C . GLU B 1 16 ? 6.176 -40.844 -0.978 1 96.19 16 GLU B C 1
ATOM 3372 O O . GLU B 1 16 ? 6.551 -40.625 0.178 1 96.19 16 GLU B O 1
ATOM 3377 N N . ASP B 1 17 ? 6.746 -40.281 -2.041 1 95.19 17 ASP B N 1
ATOM 3378 C CA . ASP B 1 17 ? 7.867 -39.375 -1.846 1 95.19 17 ASP B CA 1
ATOM 3379 C C . ASP B 1 17 ? 7.945 -38.344 -2.973 1 95.19 17 ASP B C 1
ATOM 3381 O O . ASP B 1 17 ? 7.812 -38.688 -4.148 1 95.19 17 ASP B O 1
ATOM 3385 N N . ARG B 1 18 ? 8.18 -37.094 -2.596 1 94.19 18 ARG B N 1
ATOM 3386 C CA . ARG B 1 18 ? 8.367 -36.031 -3.561 1 94.19 18 ARG B CA 1
ATOM 3387 C C . ARG B 1 18 ? 9.547 -35.125 -3.174 1 94.19 18 ARG B C 1
ATOM 3389 O O . ARG B 1 18 ? 9.93 -34.25 -3.928 1 94.19 18 ARG B O 1
ATOM 3396 N N . THR B 1 19 ? 10.148 -35.281 -2.047 1 90.31 19 THR B N 1
ATOM 3397 C CA . THR B 1 19 ? 11.055 -34.312 -1.466 1 90.31 19 THR B CA 1
ATOM 3398 C C . THR B 1 19 ? 12.508 -34.719 -1.729 1 90.31 19 THR B C 1
ATOM 3400 O O . THR B 1 19 ? 13.406 -33.875 -1.646 1 90.31 19 THR B O 1
ATOM 3403 N N . THR B 1 20 ? 12.75 -35.906 -2.074 1 89.12 20 THR B N 1
ATOM 3404 C CA . THR B 1 20 ? 14.133 -36.375 -2.109 1 89.12 20 THR B CA 1
ATOM 3405 C C . THR B 1 20 ? 14.617 -36.5 -3.549 1 89.12 20 THR B C 1
ATOM 3407 O O . THR B 1 20 ? 15.617 -37.188 -3.809 1 89.12 20 THR B O 1
ATOM 3410 N N . ASP B 1 21 ? 13.867 -35.969 -4.48 1 90.69 21 ASP B N 1
ATOM 3411 C CA . ASP B 1 21 ? 14.305 -36.031 -5.871 1 90.69 21 ASP B CA 1
ATOM 3412 C C . ASP B 1 21 ? 15.656 -35.312 -6.051 1 90.69 21 ASP B C 1
ATOM 3414 O O . ASP B 1 21 ? 15.734 -34.094 -5.977 1 90.69 21 ASP B O 1
ATOM 3418 N N . PRO B 1 22 ? 16.656 -36 -6.297 1 85.94 22 PRO B N 1
ATOM 3419 C CA . PRO B 1 22 ? 17.984 -35.406 -6.41 1 85.94 22 PRO B CA 1
ATOM 3420 C C . PRO B 1 22 ? 18.094 -34.469 -7.621 1 85.94 22 PRO B C 1
ATOM 3422 O O . PRO B 1 22 ? 18.906 -33.531 -7.617 1 85.94 22 PRO B O 1
ATOM 3425 N N . LEU B 1 23 ? 17.312 -34.719 -8.656 1 87.56 23 LEU B N 1
ATOM 3426 C CA . LEU B 1 23 ? 17.406 -33.906 -9.867 1 87.56 23 LEU B CA 1
ATOM 3427 C C . LEU B 1 23 ? 16.5 -32.688 -9.797 1 87.56 23 LEU B C 1
ATOM 3429 O O . LEU B 1 23 ? 16.609 -31.781 -10.617 1 87.56 23 LEU B O 1
ATOM 3433 N N . LYS B 1 24 ? 15.602 -32.688 -8.836 1 88.44 24 LYS B N 1
ATOM 3434 C CA . LYS B 1 24 ? 14.664 -31.594 -8.625 1 88.44 24 LYS B CA 1
ATOM 3435 C C . LYS B 1 24 ? 13.891 -31.266 -9.898 1 88.44 24 LYS B C 1
ATOM 3437 O O . LYS B 1 24 ? 13.766 -30.094 -10.281 1 88.44 24 LYS B O 1
ATOM 3442 N N . LEU B 1 25 ? 13.477 -32.344 -10.594 1 90.25 25 LEU B N 1
ATOM 3443 C CA . LEU B 1 25 ? 12.688 -32.219 -11.82 1 90.25 25 LEU B CA 1
ATOM 3444 C C . LEU B 1 25 ? 11.203 -32.375 -11.523 1 90.25 25 LEU B C 1
ATOM 3446 O O . LEU B 1 25 ? 10.383 -32.469 -12.445 1 90.25 25 LEU B O 1
ATOM 3450 N N . GLY B 1 26 ? 10.922 -32.406 -10.25 1 91.44 26 GLY B N 1
ATOM 3451 C CA . GLY B 1 26 ? 9.539 -32.625 -9.867 1 91.44 26 GLY B CA 1
ATOM 3452 C C . GLY B 1 26 ? 9.141 -34.094 -9.906 1 91.44 26 GLY B C 1
ATOM 3453 O O . GLY B 1 26 ? 7.957 -34.406 -10 1 91.44 26 GLY B O 1
ATOM 3454 N N . ARG B 1 27 ? 10.141 -35.031 -9.891 1 94.56 27 ARG B N 1
ATOM 3455 C CA . ARG B 1 27 ? 9.828 -36.469 -9.922 1 94.56 27 ARG B CA 1
ATOM 3456 C C . ARG B 1 27 ? 9.297 -36.938 -8.57 1 94.56 27 ARG B C 1
ATOM 3458 O O . ARG B 1 27 ? 9.602 -36.344 -7.535 1 94.56 27 ARG B O 1
ATOM 3465 N N . ILE B 1 28 ? 8.508 -37.969 -8.719 1 95.75 28 ILE B N 1
ATOM 3466 C CA . ILE B 1 28 ? 7.867 -38.5 -7.523 1 95.75 28 ILE B CA 1
ATOM 3467 C C . ILE B 1 28 ? 8.055 -40.031 -7.465 1 95.75 28 ILE B C 1
ATOM 3469 O O . ILE B 1 28 ? 8.273 -40.656 -8.492 1 95.75 28 ILE B O 1
ATOM 3473 N N . LYS B 1 29 ? 8.086 -40.531 -6.25 1 96.31 29 LYS B N 1
ATOM 3474 C CA . LYS B 1 29 ? 8.047 -41.969 -6.062 1 96.31 29 LYS B CA 1
ATOM 3475 C C . LYS B 1 29 ? 6.617 -42.469 -5.801 1 96.31 29 LYS B C 1
ATOM 3477 O O . LYS B 1 29 ? 5.957 -41.969 -4.875 1 96.31 29 LYS B O 1
ATOM 3482 N N . VAL B 1 30 ? 6.168 -43.375 -6.656 1 96.19 30 VAL B N 1
ATOM 3483 C CA . VAL B 1 30 ? 4.777 -43.812 -6.594 1 96.19 30 VAL B CA 1
ATOM 3484 C C . VAL B 1 30 ? 4.723 -45.312 -6.359 1 96.19 30 VAL B C 1
ATOM 3486 O O . VAL B 1 30 ? 5.445 -46.094 -7.004 1 96.19 30 VAL B O 1
ATOM 3489 N N . ARG B 1 31 ? 3.955 -45.75 -5.344 1 95.5 31 ARG B N 1
ATOM 3490 C CA . ARG B 1 31 ? 3.633 -47.156 -5.191 1 95.5 31 ARG B CA 1
ATOM 3491 C C . ARG B 1 31 ? 2.428 -47.562 -6.043 1 95.5 31 ARG B C 1
ATOM 3493 O O . ARG B 1 31 ? 1.324 -47.031 -5.832 1 95.5 31 ARG B O 1
ATOM 3500 N N . MET B 1 32 ? 2.641 -48.375 -6.965 1 95.06 32 MET B N 1
ATOM 3501 C CA . MET B 1 32 ? 1.639 -48.688 -7.98 1 95.06 32 MET B CA 1
ATOM 3502 C C . MET B 1 32 ? 0.832 -49.938 -7.598 1 95.06 32 MET B C 1
ATOM 3504 O O . MET B 1 32 ? 1.401 -50.969 -7.227 1 95.06 32 MET B O 1
ATOM 3508 N N . ILE B 1 33 ? -0.451 -49.875 -7.746 1 93.56 33 ILE B N 1
ATOM 3509 C CA . ILE B 1 33 ? -1.35 -50.969 -7.414 1 93.56 33 ILE B CA 1
ATOM 3510 C C . ILE B 1 33 ? -1.107 -52.125 -8.367 1 93.56 33 ILE B C 1
ATOM 3512 O O . ILE B 1 33 ? -1.045 -51.938 -9.586 1 93.56 33 ILE B O 1
ATOM 3516 N N . GLY B 1 34 ? -0.998 -53.281 -7.84 1 90.12 34 GLY B N 1
ATOM 3517 C CA . GLY B 1 34 ? -0.823 -54.469 -8.656 1 90.12 34 GLY B CA 1
ATOM 3518 C C . GLY B 1 34 ? 0.631 -54.781 -8.953 1 90.12 34 GLY B C 1
ATOM 3519 O O . GLY B 1 34 ? 0.978 -55.938 -9.258 1 90.12 34 GLY B O 1
ATOM 3520 N N . LEU B 1 35 ? 1.444 -53.781 -8.93 1 89.44 35 LEU B N 1
ATOM 3521 C CA . LEU B 1 35 ? 2.855 -53.969 -9.242 1 89.44 35 LEU B CA 1
ATOM 3522 C C . LEU B 1 35 ? 3.697 -53.969 -7.969 1 89.44 35 LEU B C 1
ATOM 3524 O O . LEU B 1 35 ? 4.754 -54.625 -7.918 1 89.44 35 LEU B O 1
ATOM 3528 N N . HIS B 1 36 ? 3.24 -53.219 -7.02 1 90.06 36 HIS B N 1
ATOM 3529 C CA . HIS B 1 36 ? 3.963 -53.125 -5.758 1 90.06 36 HIS B CA 1
ATOM 3530 C C . HIS B 1 36 ? 3.111 -53.625 -4.594 1 90.06 36 HIS B C 1
ATOM 3532 O O . HIS B 1 36 ? 1.899 -53.406 -4.562 1 90.06 36 HIS B O 1
ATOM 3538 N N . PRO B 1 37 ? 3.791 -54.281 -3.676 1 89.5 37 PRO B N 1
ATOM 3539 C CA . PRO B 1 37 ? 3.057 -54.75 -2.49 1 89.5 37 PRO B CA 1
ATOM 3540 C C . PRO B 1 37 ? 2.783 -53.594 -1.5 1 89.5 37 PRO B C 1
ATOM 3542 O O . PRO B 1 37 ? 3.359 -52.531 -1.621 1 89.5 37 PRO B O 1
ATOM 3545 N N . ASP B 1 38 ? 1.88 -53.906 -0.59 1 89.62 38 ASP B N 1
ATOM 3546 C CA . ASP B 1 38 ? 1.548 -52.938 0.446 1 89.62 38 ASP B CA 1
ATOM 3547 C C . ASP B 1 38 ? 2.566 -52.969 1.584 1 89.62 38 ASP B C 1
ATOM 3549 O O . ASP B 1 38 ? 2.654 -52.031 2.377 1 89.62 38 ASP B O 1
ATOM 3553 N N . LYS B 1 39 ? 3.35 -54.031 1.71 1 89.5 39 LYS B N 1
ATOM 3554 C CA . LYS B 1 39 ? 4.355 -54.156 2.76 1 89.5 39 LYS B CA 1
ATOM 3555 C C . LYS B 1 39 ? 5.617 -53.375 2.424 1 89.5 39 LYS B C 1
ATOM 3557 O O . LYS B 1 39 ? 6.105 -53.438 1.294 1 89.5 39 LYS B O 1
ATOM 3562 N N . LYS B 1 40 ? 6.117 -52.594 3.365 1 88.38 40 LYS B N 1
ATOM 3563 C CA . LYS B 1 40 ? 7.285 -51.75 3.172 1 88.38 40 LYS B CA 1
ATOM 3564 C C . LYS B 1 40 ? 8.547 -52.406 3.707 1 88.38 40 LYS B C 1
ATOM 3566 O O . LYS B 1 40 ? 9.656 -51.906 3.549 1 88.38 40 LYS B O 1
ATOM 3571 N N . SER B 1 41 ? 8.312 -53.625 4.527 1 79.88 41 SER B N 1
ATOM 3572 C CA . SER B 1 41 ? 9.461 -54.312 5.109 1 79.88 41 SER B CA 1
ATOM 3573 C C . SER B 1 41 ? 10.258 -55.062 4.051 1 79.88 41 SER B C 1
ATOM 3575 O O . SER B 1 41 ? 9.688 -55.5 3.055 1 79.88 41 SER B O 1
ATOM 3577 N N . SER B 1 42 ? 11.5 -55 4.074 1 67.62 42 SER B N 1
ATOM 3578 C CA . SER B 1 42 ? 12.469 -55.469 3.098 1 67.62 42 SER B CA 1
ATOM 3579 C C . SER B 1 42 ? 12.25 -56.938 2.791 1 67.62 42 SER B C 1
ATOM 3581 O O . SER B 1 42 ? 12.398 -57.375 1.646 1 67.62 42 SER B O 1
ATOM 3583 N N . GLU B 1 43 ? 11.883 -57.812 3.717 1 70.69 43 GLU B N 1
ATOM 3584 C CA . GLU B 1 43 ? 11.828 -59.219 3.443 1 70.69 43 GLU B CA 1
ATOM 3585 C C . GLU B 1 43 ? 10.68 -59.562 2.504 1 70.69 43 GLU B C 1
ATOM 3587 O O . GLU B 1 43 ? 10.836 -60.406 1.597 1 70.69 43 GLU B O 1
ATOM 3592 N N . GLN B 1 44 ? 9.562 -58.906 2.611 1 75.12 44 GLN B N 1
ATOM 3593 C CA . GLN B 1 44 ? 8.391 -59.219 1.813 1 75.12 44 GLN B CA 1
ATOM 3594 C C . GLN B 1 44 ? 7.84 -58 1.096 1 75.12 44 GLN B C 1
ATOM 3596 O O . GLN B 1 44 ? 6.93 -58.125 0.274 1 75.12 44 GLN B O 1
ATOM 3601 N N . GLY B 1 45 ? 8.555 -56.844 1.367 1 83.69 45 GLY B N 1
ATOM 3602 C CA . GLY B 1 45 ? 7.965 -55.625 0.798 1 83.69 45 GLY B CA 1
ATOM 3603 C C . GLY B 1 45 ? 8.977 -54.75 0.076 1 83.69 45 GLY B C 1
ATOM 3604 O O . GLY B 1 45 ? 10.102 -55.188 -0.177 1 83.69 45 GLY B O 1
ATOM 3605 N N . ILE B 1 46 ? 8.594 -53.625 -0.506 1 89.06 46 ILE B N 1
ATOM 3606 C CA . ILE B 1 46 ? 9.422 -52.625 -1.159 1 89.06 46 ILE B CA 1
ATOM 3607 C C . ILE B 1 46 ? 9.367 -51.312 -0.373 1 89.06 46 ILE B C 1
ATOM 3609 O O . ILE B 1 46 ? 8.281 -50.781 -0.151 1 89.06 46 ILE B O 1
ATOM 3613 N N . ARG B 1 47 ? 10.75 -51.125 0.233 1 89.75 47 ARG B N 1
ATOM 3614 C CA . ARG B 1 47 ? 10.828 -49.844 0.968 1 89.75 47 ARG B CA 1
ATOM 3615 C C . ARG B 1 47 ? 10.594 -48.656 0.045 1 89.75 47 ARG B C 1
ATOM 3617 O O . ARG B 1 47 ? 10.828 -48.75 -1.162 1 89.75 47 ARG B O 1
ATOM 3624 N N . THR B 1 48 ? 9.898 -47.438 0.42 1 92.62 48 THR B N 1
ATOM 3625 C CA . THR B 1 48 ? 9.617 -46.219 -0.337 1 92.62 48 THR B CA 1
ATOM 3626 C C . THR B 1 48 ? 10.852 -45.75 -1.088 1 92.62 48 THR B C 1
ATOM 3628 O O . THR B 1 48 ? 10.758 -45.312 -2.234 1 92.62 48 THR B O 1
ATOM 3631 N N . GLU B 1 49 ? 12.023 -45.844 -0.45 1 90.56 49 GLU B N 1
ATOM 3632 C CA . GLU B 1 49 ? 13.273 -45.344 -1.027 1 90.56 49 GLU B CA 1
ATOM 3633 C C . GLU B 1 49 ? 13.672 -46.156 -2.252 1 90.56 49 GLU B C 1
ATOM 3635 O O . GLU B 1 49 ? 14.461 -45.688 -3.08 1 90.56 49 GLU B O 1
ATOM 3640 N N . GLU B 1 50 ? 13.078 -47.344 -2.4 1 90.44 50 GLU B N 1
ATOM 3641 C CA . GLU B 1 50 ? 13.469 -48.219 -3.484 1 90.44 50 GLU B CA 1
ATOM 3642 C C . GLU B 1 50 ? 12.508 -48.125 -4.664 1 90.44 50 GLU B C 1
ATOM 3644 O O . GLU B 1 50 ? 12.727 -48.75 -5.707 1 90.44 50 GLU B O 1
ATOM 3649 N N . LEU B 1 51 ? 11.5 -47.375 -4.496 1 92.5 51 LEU B N 1
ATOM 3650 C CA . LEU B 1 51 ? 10.531 -47.188 -5.574 1 92.5 51 LEU B CA 1
ATOM 3651 C C . LEU B 1 51 ? 11.141 -46.406 -6.734 1 92.5 51 LEU B C 1
ATOM 3653 O O . LEU B 1 51 ? 12.07 -45.625 -6.535 1 92.5 51 LEU B O 1
ATOM 3657 N N . LEU B 1 52 ? 10.641 -46.625 -7.855 1 91 52 LEU B N 1
ATOM 3658 C CA . LEU B 1 52 ? 11.109 -45.938 -9.062 1 91 52 LEU B CA 1
ATOM 3659 C C . LEU B 1 52 ? 10.695 -44.469 -9.062 1 91 52 LEU B C 1
ATOM 3661 O O . LEU B 1 52 ? 9.617 -44.125 -8.57 1 91 52 LEU B O 1
ATOM 3665 N N . TRP B 1 53 ? 11.617 -43.688 -9.609 1 94.06 53 TRP B N 1
ATOM 3666 C CA . TRP B 1 53 ? 11.25 -42.281 -9.859 1 94.06 53 TRP B CA 1
ATOM 3667 C C . TRP B 1 53 ? 10.32 -42.188 -11.07 1 94.06 53 TRP B C 1
ATOM 3669 O O . TRP B 1 53 ? 10.625 -42.719 -12.141 1 94.06 53 TRP B O 1
ATOM 3679 N N . VAL B 1 54 ? 9.211 -41.594 -10.867 1 95.12 54 VAL B N 1
ATOM 3680 C CA . VAL B 1 54 ? 8.219 -41.375 -11.914 1 95.12 54 VAL B CA 1
ATOM 3681 C C . VAL B 1 54 ? 8.289 -39.938 -12.414 1 95.12 54 VAL B C 1
ATOM 3683 O O . VAL B 1 54 ? 8.312 -39 -11.609 1 95.12 54 VAL B O 1
ATOM 3686 N N . HIS B 1 55 ? 8.352 -39.75 -13.75 1 93.56 55 HIS B N 1
ATOM 3687 C CA . HIS B 1 55 ? 8.414 -38.406 -14.336 1 93.56 55 HIS B CA 1
ATOM 3688 C C . HIS B 1 55 ? 7.027 -37.781 -14.414 1 93.56 55 HIS B C 1
ATOM 3690 O O . HIS B 1 55 ? 6.062 -38.438 -14.805 1 93.56 55 HIS B O 1
ATOM 3696 N N . PRO B 1 56 ? 6.996 -36.5 -13.977 1 92 56 PRO B N 1
ATOM 3697 C CA . PRO B 1 56 ? 5.699 -35.812 -14.086 1 92 56 PRO B CA 1
ATOM 3698 C C . PRO B 1 56 ? 5.438 -35.281 -15.492 1 92 56 PRO B C 1
ATOM 3700 O O . PRO B 1 56 ? 6.32 -34.656 -16.094 1 92 56 PRO B O 1
ATOM 3703 N N . MET B 1 57 ? 4.27 -35.594 -16.062 1 91.81 57 MET B N 1
ATOM 3704 C CA . MET B 1 57 ? 3.797 -34.938 -17.281 1 91.81 57 MET B CA 1
ATOM 3705 C C . MET B 1 57 ? 2.977 -33.688 -16.938 1 91.81 57 MET B C 1
ATOM 3707 O O . MET B 1 57 ? 2.133 -33.719 -16.047 1 91.81 57 MET B O 1
ATOM 3711 N N . GLN B 1 58 ? 3.281 -32.594 -17.625 1 88.62 58 GLN B N 1
ATOM 3712 C CA . GLN B 1 58 ? 2.561 -31.344 -17.359 1 88.62 58 GLN B CA 1
ATOM 3713 C C . GLN B 1 58 ? 1.626 -31 -18.516 1 88.62 58 GLN B C 1
ATOM 3715 O O . GLN B 1 58 ? 1.718 -31.594 -19.594 1 88.62 58 GLN B O 1
ATOM 3720 N N . SER B 1 59 ? 0.758 -30.109 -18.172 1 85.81 59 SER B N 1
ATOM 3721 C CA . SER B 1 59 ? -0.202 -29.672 -19.188 1 85.81 59 SER B CA 1
ATOM 3722 C C . SER B 1 59 ? 0.466 -28.812 -20.25 1 85.81 59 SER B C 1
ATOM 3724 O O . SER B 1 59 ? 1.562 -28.281 -20.031 1 85.81 59 SER B O 1
ATOM 3726 N N . LEU B 1 60 ? -0.183 -28.672 -21.359 1 84.12 60 LEU B N 1
ATOM 3727 C CA . LEU B 1 60 ? 0.38 -27.969 -22.516 1 84.12 60 LEU B CA 1
ATOM 3728 C C . LEU B 1 60 ? 0.362 -26.469 -22.297 1 84.12 60 LEU B C 1
ATOM 3730 O O . LEU B 1 60 ? 0.97 -25.719 -23.062 1 84.12 60 LEU B O 1
ATOM 3734 N N . ASP B 1 61 ? -0.317 -26.109 -21.266 1 79.12 61 ASP B N 1
ATOM 3735 C CA . ASP B 1 61 ? -0.258 -24.688 -20.953 1 79.12 61 ASP B CA 1
ATOM 3736 C C . ASP B 1 61 ? 1.052 -24.328 -20.25 1 79.12 61 ASP B C 1
ATOM 3738 O O . ASP B 1 61 ? 1.29 -23.172 -19.922 1 79.12 61 ASP B O 1
ATOM 3742 N N . ASN B 1 62 ? 1.848 -25.281 -20.188 1 84.88 62 ASN B N 1
ATOM 3743 C CA . ASN B 1 62 ? 3.162 -25.125 -19.578 1 84.88 62 ASN B CA 1
ATOM 3744 C C . ASN B 1 62 ? 4.281 -25.312 -20.594 1 84.88 62 ASN B C 1
ATOM 3746 O O . ASN B 1 62 ? 4.191 -26.172 -21.484 1 84.88 62 ASN B O 1
ATOM 3750 N N . ALA B 1 63 ? 5.281 -24.547 -20.531 1 82.81 63 ALA B N 1
ATOM 3751 C CA . ALA B 1 63 ? 6.41 -24.672 -21.453 1 82.81 63 ALA B CA 1
ATOM 3752 C C . ALA B 1 63 ? 7.352 -25.781 -21.016 1 82.81 63 ALA B C 1
ATOM 3754 O O . ALA B 1 63 ? 7.824 -26.562 -21.844 1 82.81 63 ALA B O 1
ATOM 3755 N N . ALA B 1 64 ? 7.543 -25.875 -19.703 1 85.5 64 ALA B N 1
ATOM 3756 C CA . ALA B 1 64 ? 8.492 -26.828 -19.125 1 85.5 64 ALA B CA 1
ATOM 3757 C C . ALA B 1 64 ? 9.844 -26.734 -19.828 1 85.5 64 ALA B C 1
ATOM 3759 O O . ALA B 1 64 ? 10.406 -27.75 -20.25 1 85.5 64 ALA B O 1
ATOM 3760 N N . MET B 1 65 ? 10.336 -25.516 -19.984 1 87 65 MET B N 1
ATOM 3761 C CA . MET B 1 65 ? 11.602 -25.219 -20.656 1 87 65 MET B CA 1
ATOM 3762 C C . MET B 1 65 ? 12.406 -24.188 -19.875 1 87 65 MET B C 1
ATOM 3764 O O . MET B 1 65 ? 11.969 -23.047 -19.719 1 87 65 MET B O 1
ATOM 3768 N N . ASN B 1 66 ? 13.594 -24.641 -19.328 1 88.31 66 ASN B N 1
ATOM 3769 C CA . ASN B 1 66 ? 14.539 -23.734 -18.688 1 88.31 66 ASN B CA 1
ATOM 3770 C C . ASN B 1 66 ? 13.859 -22.859 -17.641 1 88.31 66 ASN B C 1
ATOM 3772 O O . ASN B 1 66 ? 14.109 -21.656 -17.594 1 88.31 66 ASN B O 1
ATOM 3776 N N . GLY B 1 67 ? 12.953 -23.453 -16.969 1 86.69 67 GLY B N 1
ATOM 3777 C CA . GLY B 1 67 ? 12.32 -22.719 -15.898 1 86.69 67 GLY B CA 1
ATOM 3778 C C . GLY B 1 67 ? 11.109 -21.922 -16.344 1 86.69 67 GLY B C 1
ATOM 3779 O O . GLY B 1 67 ? 10.391 -21.359 -15.516 1 86.69 67 GLY B O 1
ATOM 3780 N N . ILE B 1 68 ? 10.844 -21.828 -17.594 1 87.12 68 ILE B N 1
ATOM 3781 C CA . ILE B 1 68 ? 9.672 -21.125 -18.125 1 87.12 68 ILE B CA 1
ATOM 3782 C C . ILE B 1 68 ? 8.43 -22 -17.938 1 87.12 68 ILE B C 1
ATOM 3784 O O . ILE B 1 68 ? 8.453 -23.203 -18.234 1 87.12 68 ILE B O 1
ATOM 3788 N N . GLY B 1 69 ? 7.387 -21.344 -17.422 1 88.69 69 GLY B N 1
ATOM 3789 C CA . GLY B 1 69 ? 6.16 -22.047 -17.109 1 88.69 69 GLY B CA 1
ATOM 3790 C C . GLY B 1 69 ? 5.98 -22.297 -15.625 1 88.69 69 GLY B C 1
ATOM 3791 O O . GLY B 1 69 ? 6.461 -21.531 -14.797 1 88.69 69 GLY B O 1
ATOM 3792 N N . ASN B 1 70 ? 5.172 -23.328 -15.312 1 88.5 70 ASN B N 1
ATOM 3793 C CA . ASN B 1 70 ? 4.898 -23.703 -13.93 1 88.5 70 ASN B CA 1
ATOM 3794 C C . ASN B 1 70 ? 5.852 -24.781 -13.445 1 88.5 70 ASN B C 1
ATOM 3796 O O . ASN B 1 70 ? 6.176 -25.719 -14.188 1 88.5 70 ASN B O 1
ATOM 3800 N N . ALA B 1 71 ? 6.285 -24.625 -12.242 1 86 71 ALA B N 1
ATOM 3801 C CA . ALA B 1 71 ? 7.043 -25.719 -11.641 1 86 71 ALA B CA 1
ATOM 3802 C C . ALA B 1 71 ? 6.16 -26.953 -11.406 1 86 71 ALA B C 1
ATOM 3804 O O . ALA B 1 71 ? 5.008 -26.812 -10.992 1 86 71 ALA B O 1
ATOM 3805 N N . PRO B 1 72 ? 6.637 -28.078 -11.742 1 84.69 72 PRO B N 1
ATOM 3806 C CA . PRO B 1 72 ? 5.832 -29.297 -11.633 1 84.69 72 PRO B CA 1
ATOM 3807 C C . PRO B 1 72 ? 5.844 -29.875 -10.219 1 84.69 72 PRO B C 1
ATOM 3809 O O . PRO B 1 72 ? 6.098 -31.078 -10.047 1 84.69 72 PRO B O 1
ATOM 3812 N N . ILE B 1 73 ? 5.539 -29.172 -9.203 1 83.19 73 ILE B N 1
ATOM 3813 C CA . ILE B 1 73 ? 5.699 -29.609 -7.82 1 83.19 73 ILE B CA 1
ATOM 3814 C C . ILE B 1 73 ? 4.371 -29.469 -7.074 1 83.19 73 ILE B C 1
ATOM 3816 O O . ILE B 1 73 ? 4.352 -29.094 -5.902 1 83.19 73 ILE B O 1
ATOM 3820 N N . GLY B 1 74 ? 3.338 -29.875 -7.664 1 86.5 74 GLY B N 1
ATOM 3821 C CA . GLY B 1 74 ? 2.035 -29.656 -7.051 1 86.5 74 GLY B CA 1
ATOM 3822 C C . GLY B 1 74 ? 1.576 -30.844 -6.211 1 86.5 74 GLY B C 1
ATOM 3823 O O . GLY B 1 74 ? 0.806 -30.672 -5.262 1 86.5 74 GLY B O 1
ATOM 3824 N N . VAL B 1 75 ? 2.064 -32.062 -6.473 1 92.19 75 VAL B N 1
ATOM 3825 C CA . VAL B 1 75 ? 1.572 -33.25 -5.816 1 92.19 75 VAL B CA 1
ATOM 3826 C C . VAL B 1 75 ? 2.195 -33.375 -4.426 1 92.19 75 VAL B C 1
ATOM 3828 O O . VAL B 1 75 ? 3.342 -32.969 -4.215 1 92.19 75 VAL B O 1
ATOM 3831 N N . VAL B 1 76 ? 1.384 -33.875 -3.529 1 94.06 76 VAL B N 1
ATOM 3832 C CA . VAL B 1 76 ? 1.886 -34.156 -2.188 1 94.06 76 VAL B CA 1
ATOM 3833 C C . VAL B 1 76 ? 1.821 -35.656 -1.911 1 94.06 76 VAL B C 1
ATOM 3835 O O . VAL B 1 76 ? 1.216 -36.406 -2.678 1 94.06 76 VAL B O 1
ATOM 3838 N N . GLU B 1 77 ? 2.531 -36.062 -0.863 1 95.62 77 GLU B N 1
ATOM 3839 C CA . GLU B 1 77 ? 2.473 -37.469 -0.493 1 95.62 77 GLU B CA 1
ATOM 3840 C C . GLU B 1 77 ? 1.046 -37.875 -0.163 1 95.62 77 GLU B C 1
ATOM 3842 O O . GLU B 1 77 ? 0.302 -37.156 0.477 1 95.62 77 GLU B O 1
ATOM 3847 N N . GLY B 1 78 ? 0.737 -39.031 -0.543 1 94.44 78 GLY B N 1
ATOM 3848 C CA . GLY B 1 78 ? -0.613 -39.531 -0.311 1 94.44 78 GLY B CA 1
ATOM 3849 C C . GLY B 1 78 ? -1.542 -39.281 -1.487 1 94.44 78 GLY B C 1
ATOM 3850 O O . GLY B 1 78 ? -2.631 -39.844 -1.547 1 94.44 78 GLY B O 1
ATOM 3851 N N . THR B 1 79 ? -1.104 -38.5 -2.465 1 95.19 79 THR B N 1
ATOM 3852 C CA . THR B 1 79 ? -1.919 -38.188 -3.637 1 95.19 79 THR B CA 1
ATOM 3853 C C . THR B 1 79 ? -2.047 -39.406 -4.539 1 95.19 79 THR B C 1
ATOM 3855 O O . THR B 1 79 ? -1.067 -40.125 -4.773 1 95.19 79 THR B O 1
ATOM 3858 N N . TRP B 1 80 ? -3.24 -39.656 -5 1 94.62 80 TRP B N 1
ATOM 3859 C CA . TRP B 1 80 ? -3.48 -40.688 -5.992 1 94.62 80 TRP B CA 1
ATOM 3860 C C . TRP B 1 80 ? -3.191 -40.188 -7.398 1 94.62 80 TRP B C 1
ATOM 3862 O O . TRP B 1 80 ? -3.648 -39.094 -7.777 1 94.62 80 TRP B O 1
ATOM 3872 N N . VAL B 1 81 ? -2.383 -41 -8.133 1 95.06 81 VAL B N 1
ATOM 3873 C CA . VAL B 1 81 ? -1.98 -40.562 -9.461 1 95.06 81 VAL B CA 1
ATOM 3874 C C . VAL B 1 81 ? -2.25 -41.656 -10.484 1 95.06 81 VAL B C 1
ATOM 3876 O O . VAL B 1 81 ? -2.406 -42.812 -10.125 1 95.06 81 VAL B O 1
ATOM 3879 N N . PHE B 1 82 ? -2.467 -41.219 -11.719 1 94.69 82 PHE B N 1
ATOM 3880 C CA . PHE B 1 82 ? -2.613 -42.062 -12.898 1 94.69 82 PHE B CA 1
ATOM 3881 C C . PHE B 1 82 ? -1.453 -41.844 -13.867 1 94.69 82 PHE B C 1
ATOM 3883 O O . PHE B 1 82 ? -1.021 -40.688 -14.078 1 94.69 82 PHE B O 1
ATOM 3890 N N . GLY B 1 83 ? -0.878 -42.938 -14.336 1 93.25 83 GLY B N 1
ATOM 3891 C CA . GLY B 1 83 ? 0.244 -42.844 -15.258 1 93.25 83 GLY B CA 1
ATOM 3892 C C . GLY B 1 83 ? 0.383 -44.031 -16.188 1 93.25 83 GLY B C 1
ATOM 3893 O O . GLY B 1 83 ? -0.54 -44.844 -16.297 1 93.25 83 GLY B O 1
ATOM 3894 N N . PHE B 1 84 ? 1.504 -44.031 -16.953 1 91.44 84 PHE B N 1
ATOM 3895 C CA . PHE B 1 84 ? 1.778 -45.125 -17.891 1 91.44 84 PHE B CA 1
ATOM 3896 C C . PHE B 1 84 ? 3.279 -45.344 -18.031 1 91.44 84 PHE B C 1
ATOM 3898 O O . PHE B 1 84 ? 4.082 -44.531 -17.562 1 91.44 84 PHE B O 1
ATOM 3905 N N . PHE B 1 85 ? 3.568 -46.531 -18.516 1 90.62 85 PHE B N 1
ATOM 3906 C CA . PHE B 1 85 ? 4.961 -46.844 -18.797 1 90.62 85 PHE B CA 1
ATOM 3907 C C . PHE B 1 85 ? 5.309 -46.531 -20.25 1 90.62 85 PHE B C 1
ATOM 3909 O O . PHE B 1 85 ? 4.516 -46.812 -21.156 1 90.62 85 PHE B O 1
ATOM 3916 N N . ARG B 1 86 ? 6.457 -45.938 -20.391 1 86.38 86 ARG B N 1
ATOM 3917 C CA . ARG B 1 86 ? 6.902 -45.625 -21.734 1 86.38 86 ARG B CA 1
ATOM 3918 C C . ARG B 1 86 ? 7.668 -46.781 -22.344 1 86.38 86 ARG B C 1
ATOM 3920 O O . ARG B 1 86 ? 7.938 -46.781 -23.547 1 86.38 86 ARG B O 1
ATOM 3927 N N . ASP B 1 87 ? 8.102 -47.719 -21.469 1 84 87 ASP B N 1
ATOM 3928 C CA . ASP B 1 87 ? 8.883 -48.844 -21.953 1 84 87 ASP B CA 1
ATOM 3929 C C . ASP B 1 87 ? 8.188 -50.156 -21.625 1 84 87 ASP B C 1
ATOM 3931 O O . ASP B 1 87 ? 7.316 -50.219 -20.766 1 84 87 ASP B O 1
ATOM 3935 N N . LYS B 1 88 ? 8.719 -51.156 -22.234 1 82 88 LYS B N 1
ATOM 3936 C CA . LYS B 1 88 ? 8.125 -52.469 -22.062 1 82 88 LYS B CA 1
ATOM 3937 C C . LYS B 1 88 ? 8.57 -53.125 -20.75 1 82 88 LYS B C 1
ATOM 3939 O O . LYS B 1 88 ? 7.844 -53.906 -20.156 1 82 88 LYS B O 1
ATOM 3944 N N . LEU B 1 89 ? 9.734 -52.75 -20.344 1 83.88 89 LEU B N 1
ATOM 3945 C CA . LEU B 1 89 ? 10.297 -53.344 -19.141 1 83.88 89 LEU B CA 1
ATOM 3946 C C . LEU B 1 89 ? 9.812 -52.625 -17.891 1 83.88 89 LEU B C 1
ATOM 3948 O O . LEU B 1 89 ? 10.258 -52.938 -16.781 1 83.88 89 LEU B O 1
ATOM 3952 N N . ARG B 1 90 ? 8.914 -51.656 -18.062 1 87.75 90 ARG B N 1
ATOM 3953 C CA . ARG B 1 90 ? 8.281 -50.938 -16.969 1 87.75 90 ARG B CA 1
ATOM 3954 C C . ARG B 1 90 ? 9.32 -50.281 -16.062 1 87.75 90 ARG B C 1
ATOM 3956 O O . ARG B 1 90 ? 9.25 -50.375 -14.844 1 87.75 90 ARG B O 1
ATOM 3963 N N . GLN B 1 91 ? 10.328 -49.719 -16.703 1 87.5 91 GLN B N 1
ATOM 3964 C CA . GLN B 1 91 ? 11.391 -49.031 -15.969 1 87.5 91 GLN B CA 1
ATOM 3965 C C . GLN B 1 91 ? 11.266 -47.531 -16.109 1 87.5 91 GLN B C 1
ATOM 3967 O O . GLN B 1 91 ? 11.922 -46.781 -15.375 1 87.5 91 GLN B O 1
ATOM 3972 N N . ASP B 1 92 ? 10.477 -47.188 -17.031 1 91.19 92 ASP B N 1
ATOM 3973 C CA . ASP B 1 92 ? 10.281 -45.75 -17.266 1 91.19 92 ASP B CA 1
ATOM 3974 C C . ASP B 1 92 ? 8.805 -45.375 -17.156 1 91.19 92 ASP B C 1
ATOM 3976 O O . ASP B 1 92 ? 8.047 -45.531 -18.109 1 91.19 92 ASP B O 1
ATOM 3980 N N . ALA B 1 93 ? 8.461 -44.812 -16.031 1 92.88 93 ALA B N 1
ATOM 3981 C CA . ALA B 1 93 ? 7.066 -44.5 -15.758 1 92.88 93 ALA B CA 1
ATOM 3982 C C . ALA B 1 93 ? 6.828 -42.969 -15.805 1 92.88 93 ALA B C 1
ATOM 3984 O O . ALA B 1 93 ? 7.695 -42.188 -15.406 1 92.88 93 ALA B O 1
ATOM 3985 N N . VAL B 1 94 ? 5.672 -42.594 -16.312 1 93.69 94 VAL B N 1
ATOM 3986 C CA . VAL B 1 94 ? 5.25 -41.188 -16.391 1 93.69 94 VAL B CA 1
ATOM 3987 C C . VAL B 1 94 ? 3.896 -41.031 -15.711 1 93.69 94 VAL B C 1
ATOM 3989 O O . VAL B 1 94 ? 2.986 -41.844 -15.914 1 93.69 94 VAL B O 1
ATOM 3992 N N . ALA B 1 95 ? 3.84 -40.062 -14.836 1 93.69 95 ALA B N 1
ATOM 3993 C CA . ALA B 1 95 ? 2.566 -39.719 -14.203 1 93.69 95 ALA B CA 1
ATOM 3994 C C . ALA B 1 95 ? 1.807 -38.688 -15.008 1 93.69 95 ALA B C 1
ATOM 3996 O O . ALA B 1 95 ? 2.352 -37.625 -15.328 1 93.69 95 ALA B O 1
ATOM 3997 N N . MET B 1 96 ? 0.508 -38.875 -15.281 1 90.69 96 MET B N 1
ATOM 3998 C CA . MET B 1 96 ? -0.259 -38.062 -16.203 1 90.69 96 MET B CA 1
ATOM 3999 C C . MET B 1 96 ? -1.232 -37.156 -15.438 1 90.69 96 MET B C 1
ATOM 4001 O O . MET B 1 96 ? -1.569 -36.062 -15.898 1 90.69 96 MET B O 1
ATOM 4005 N N . GLY B 1 97 ? -1.735 -37.656 -14.438 1 91 97 GLY B N 1
ATOM 4006 C CA . GLY B 1 97 ? -2.754 -36.906 -13.734 1 91 97 GLY B CA 1
ATOM 4007 C C . GLY B 1 97 ? -3.012 -37.375 -12.328 1 91 97 GLY B C 1
ATOM 4008 O O . GLY B 1 97 ? -2.463 -38.406 -11.906 1 91 97 GLY B O 1
ATOM 4009 N N . VAL B 1 98 ? -3.715 -36.625 -11.609 1 92.69 98 VAL B N 1
ATOM 4010 C CA . VAL B 1 98 ? -4.07 -36.938 -10.227 1 92.69 98 VAL B CA 1
ATOM 4011 C C . VAL B 1 98 ? -5.539 -37.344 -10.156 1 92.69 98 VAL B C 1
ATOM 4013 O O . VAL B 1 98 ? -6.355 -36.906 -10.961 1 92.69 98 VAL B O 1
ATOM 4016 N N . LEU B 1 99 ? -5.891 -38.125 -9.234 1 92.56 99 LEU B N 1
ATOM 4017 C CA . LEU B 1 99 ? -7.25 -38.625 -9.055 1 92.56 99 LEU B CA 1
ATOM 4018 C C . LEU B 1 99 ? -7.801 -38.219 -7.695 1 92.56 99 LEU B C 1
ATOM 4020 O O . LEU B 1 99 ? -7.453 -38.812 -6.676 1 92.56 99 LEU B O 1
ATOM 4024 N N . PRO B 1 100 ? -8.711 -37.281 -7.734 1 91.69 100 PRO B N 1
ATOM 4025 C CA . PRO B 1 100 ? -9.305 -36.875 -6.453 1 91.69 100 PRO B CA 1
ATOM 4026 C C . PRO B 1 100 ? -10.266 -37.906 -5.895 1 91.69 100 PRO B C 1
ATOM 4028 O O . PRO B 1 100 ? -10.719 -38.812 -6.629 1 91.69 100 PRO B O 1
ATOM 4031 N N . GLY B 1 101 ? -10.469 -37.875 -4.543 1 92.44 101 GLY B N 1
ATOM 4032 C CA . GLY B 1 101 ? -11.391 -38.781 -3.871 1 92.44 101 GLY B CA 1
ATOM 4033 C C . GLY B 1 101 ? -11.906 -38.25 -2.551 1 92.44 101 GLY B C 1
ATOM 4034 O O . GLY B 1 101 ? -12.008 -37.031 -2.373 1 92.44 101 GLY B O 1
ATOM 4035 N N . ILE B 1 102 ? -12.461 -39.125 -1.786 1 90.81 102 ILE B N 1
ATOM 4036 C CA . ILE B 1 102 ? -12.93 -38.875 -0.432 1 90.81 102 ILE B CA 1
ATOM 4037 C C . ILE B 1 102 ? -12.164 -39.719 0.563 1 90.81 102 ILE B C 1
ATOM 4039 O O . ILE B 1 102 ? -12.562 -40.844 0.86 1 90.81 102 ILE B O 1
ATOM 4043 N N . PRO B 1 103 ? -11.039 -39.125 1.037 1 91.75 103 PRO B N 1
ATOM 4044 C CA . PRO B 1 103 ? -10.273 -39.906 2.004 1 91.75 103 PRO B CA 1
ATOM 4045 C C . PRO B 1 103 ? -11.055 -40.219 3.281 1 91.75 103 PRO B C 1
ATOM 4047 O O . PRO B 1 103 ? -11.703 -39.312 3.83 1 91.75 103 PRO B O 1
ATOM 4050 N N . GLU B 1 104 ? -10.992 -41.438 3.791 1 90.12 104 GLU B N 1
ATOM 4051 C CA . GLU B 1 104 ? -11.797 -41.875 4.93 1 90.12 104 GLU B CA 1
ATOM 4052 C C . GLU B 1 104 ? -10.922 -42.188 6.145 1 90.12 104 GLU B C 1
ATOM 4054 O O . GLU B 1 104 ? -11.375 -42.062 7.285 1 90.12 104 GLU B O 1
ATOM 4059 N N . ASP B 1 105 ? -9.695 -42.594 5.879 1 91.94 105 ASP B N 1
ATOM 4060 C CA . ASP B 1 105 ? -8.844 -43.031 6.977 1 91.94 105 ASP B CA 1
ATOM 4061 C C . ASP B 1 105 ? -7.586 -42.188 7.082 1 91.94 105 ASP B C 1
ATOM 4063 O O . ASP B 1 105 ? -7.102 -41.656 6.078 1 91.94 105 ASP B O 1
ATOM 4067 N N . LEU B 1 106 ? -7.102 -42.062 8.297 1 93.69 106 LEU B N 1
ATOM 4068 C CA . LEU B 1 106 ? -5.805 -41.438 8.516 1 93.69 106 LEU B CA 1
ATOM 4069 C C . LEU B 1 106 ? -4.684 -42.281 7.902 1 93.69 106 LEU B C 1
ATOM 4071 O O . LEU B 1 106 ? -4.789 -43.5 7.82 1 93.69 106 LEU B O 1
ATOM 4075 N N . PRO B 1 107 ? -3.639 -41.562 7.488 1 93.19 107 PRO B N 1
ATOM 4076 C CA . PRO B 1 107 ? -2.533 -42.312 6.879 1 93.19 107 PRO B CA 1
ATOM 4077 C C . PRO B 1 107 ? -1.745 -43.125 7.895 1 93.19 107 PRO B C 1
ATOM 4079 O O . PRO B 1 107 ? -1.582 -42.688 9.039 1 93.19 107 PRO B O 1
ATOM 4082 N N . ASN B 1 108 ? -1.381 -44.312 7.488 1 93.06 108 ASN B N 1
ATOM 4083 C CA . ASN B 1 108 ? -0.457 -45.188 8.227 1 93.06 108 ASN B CA 1
ATOM 4084 C C . ASN B 1 108 ? 0.894 -45.281 7.527 1 93.06 108 ASN B C 1
ATOM 4086 O O . ASN B 1 108 ? 1.025 -45.969 6.527 1 93.06 108 ASN B O 1
ATOM 4090 N N . GLY B 1 109 ? 1.864 -44.594 8 1 91.5 109 GLY B N 1
ATOM 4091 C CA . GLY B 1 109 ? 3.168 -44.469 7.367 1 91.5 109 GLY B CA 1
ATOM 4092 C C . GLY B 1 109 ? 3.891 -45.812 7.262 1 91.5 109 GLY B C 1
ATOM 4093 O O . GLY B 1 109 ? 4.84 -45.938 6.488 1 91.5 109 GLY B O 1
ATOM 4094 N N . SER B 1 110 ? 3.398 -46.812 8 1 89.88 110 SER B N 1
ATOM 4095 C CA . SER B 1 110 ? 4.059 -48.125 8.016 1 89.88 110 SER B CA 1
ATOM 4096 C C . SER B 1 110 ? 3.498 -49.031 6.934 1 89.88 110 SER B C 1
ATOM 4098 O O . SER B 1 110 ? 4.066 -50.094 6.656 1 89.88 110 SER B O 1
ATOM 4100 N N . VAL B 1 111 ? 2.391 -48.656 6.355 1 91.56 111 VAL B N 1
ATOM 4101 C CA . VAL B 1 111 ? 1.744 -49.438 5.316 1 91.56 111 VAL B CA 1
ATOM 4102 C C . VAL B 1 111 ? 1.91 -48.75 3.961 1 91.56 111 VAL B C 1
ATOM 4104 O O . VAL B 1 111 ? 1.856 -47.531 3.871 1 91.56 111 VAL B O 1
ATOM 4107 N N . GLY B 1 112 ? 2.133 -49.531 2.943 1 92.31 112 GLY B N 1
ATOM 4108 C CA . GLY B 1 112 ? 2.227 -49 1.597 1 92.31 112 GLY B CA 1
ATOM 4109 C C . GLY B 1 112 ? 0.958 -48.281 1.143 1 92.31 112 GLY B C 1
ATOM 4110 O O . GLY B 1 112 ? -0.088 -48.438 1.784 1 92.31 112 GLY B O 1
ATOM 4111 N N . PHE B 1 113 ? 1.066 -47.438 0.124 1 94.25 113 PHE B N 1
ATOM 4112 C CA . PHE B 1 113 ? -0.031 -46.688 -0.478 1 94.25 113 PHE B CA 1
ATOM 4113 C C . PHE B 1 113 ? -0.539 -45.594 0.475 1 94.25 113 PHE B C 1
ATOM 4115 O O . PHE B 1 113 ? -1.72 -45.25 0.448 1 94.25 113 PHE B O 1
ATOM 4122 N N . ASN B 1 114 ? 0.292 -45.312 1.411 1 93.88 114 ASN B N 1
ATOM 4123 C CA . ASN B 1 114 ? 0.013 -44.219 2.342 1 93.88 114 ASN B CA 1
ATOM 4124 C C . ASN B 1 114 ? 1.147 -43.188 2.373 1 93.88 114 ASN B C 1
ATOM 4126 O O . ASN B 1 114 ? 2.268 -43.5 1.954 1 93.88 114 ASN B O 1
ATOM 4130 N N . ASP B 1 115 ? 0.819 -41.969 2.799 1 94.81 115 ASP B N 1
ATOM 4131 C CA . ASP B 1 115 ? 1.858 -41 3.08 1 94.81 115 ASP B CA 1
ATOM 4132 C C . ASP B 1 115 ? 2.791 -41.469 4.188 1 94.81 115 ASP B C 1
ATOM 4134 O O . ASP B 1 115 ? 2.371 -41.625 5.336 1 94.81 115 ASP B O 1
ATOM 4138 N N . PRO B 1 116 ? 4.008 -41.656 3.887 1 94.06 116 PRO B N 1
ATOM 4139 C CA . PRO B 1 116 ? 4.934 -42.156 4.91 1 94.06 116 PRO B CA 1
ATOM 4140 C C . PRO B 1 116 ? 5.109 -41.156 6.066 1 94.06 116 PRO B C 1
ATOM 4142 O O . PRO B 1 116 ? 5.512 -41.562 7.164 1 94.06 116 PRO B O 1
ATOM 4145 N N . ASN B 1 117 ? 4.84 -39.906 5.84 1 93.69 117 ASN B N 1
ATOM 4146 C CA . ASN B 1 117 ? 4.996 -38.875 6.859 1 93.69 117 ASN B CA 1
ATOM 4147 C C . ASN B 1 117 ? 3.736 -38.75 7.707 1 93.69 117 ASN B C 1
ATOM 4149 O O . ASN B 1 117 ? 3.719 -37.969 8.672 1 93.69 117 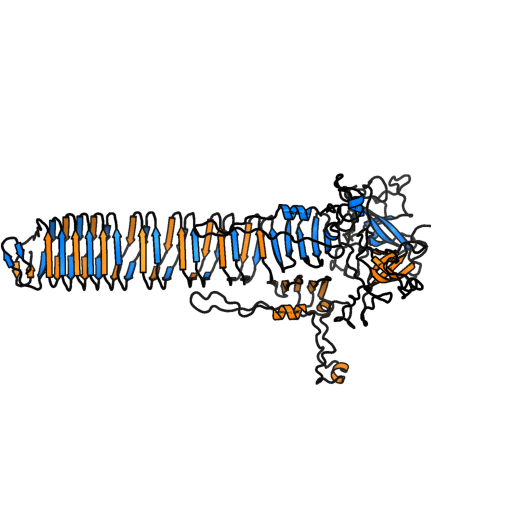ASN B O 1
ATOM 4153 N N . GLU B 1 118 ? 2.713 -39.406 7.309 1 95.06 118 GLU B N 1
ATOM 4154 C CA . GLU B 1 118 ? 1.442 -39.469 8.023 1 95.06 118 GLU B CA 1
ATOM 4155 C C . GLU B 1 118 ? 0.826 -38.062 8.141 1 95.06 118 GLU B C 1
ATOM 4157 O O . GLU B 1 118 ? 0.28 -37.719 9.188 1 95.06 118 GLU B O 1
ATOM 4162 N N . LYS B 1 119 ? 1.039 -37.312 7.176 1 94.12 119 LYS B N 1
ATOM 4163 C CA . LYS B 1 119 ? 0.469 -35.969 7.168 1 94.12 119 LYS B CA 1
ATOM 4164 C C . LYS B 1 119 ? -0.848 -35.938 6.395 1 94.12 119 LYS B C 1
ATOM 4166 O O . LYS B 1 119 ? -1.835 -35.375 6.871 1 94.12 119 LYS B O 1
ATOM 4171 N N . TYR B 1 120 ? -0.882 -36.531 5.18 1 94.69 120 TYR B N 1
ATOM 4172 C CA . TYR B 1 120 ? -2.064 -36.5 4.328 1 94.69 120 TYR B CA 1
ATOM 4173 C C . TYR B 1 120 ? -2.697 -37.875 4.238 1 94.69 120 TYR B C 1
ATOM 4175 O O . TYR B 1 120 ? -1.99 -38.906 4.141 1 94.69 120 TYR B O 1
ATOM 4183 N N . PRO B 1 121 ? -3.918 -37.969 4.219 1 94.06 121 PRO B N 1
ATOM 4184 C CA . PRO B 1 121 ? -4.91 -36.875 4.324 1 94.06 121 PRO B CA 1
ATOM 4185 C C . PRO B 1 121 ? -4.918 -36.219 5.699 1 94.06 121 PRO B C 1
ATOM 4187 O O . PRO B 1 121 ? -4.582 -36.875 6.699 1 94.06 121 PRO B O 1
ATOM 4190 N N . LEU B 1 122 ? -5.293 -35 5.676 1 92.19 122 LEU B N 1
ATOM 4191 C CA . LEU B 1 122 ? -5.359 -34.25 6.922 1 92.19 122 LEU B CA 1
ATOM 4192 C C . LEU B 1 122 ? -6.5 -34.75 7.801 1 92.19 122 LEU B C 1
ATOM 4194 O O . LEU B 1 122 ? -7.586 -35.062 7.305 1 92.19 122 LEU B O 1
ATOM 4198 N N . ALA B 1 123 ? -6.281 -34.781 9.094 1 90.25 123 ALA B N 1
ATOM 4199 C CA . ALA B 1 123 ? -7.203 -35.344 10.062 1 90.25 123 ALA B CA 1
ATOM 4200 C C . ALA B 1 123 ? -8.531 -34.594 10.07 1 90.25 123 ALA B C 1
ATOM 4202 O O . ALA B 1 123 ? -9.594 -35.188 10.203 1 90.25 123 ALA B O 1
ATOM 4203 N N . ASP B 1 124 ? -8.531 -33.312 9.938 1 85.81 124 ASP B N 1
ATOM 4204 C CA . ASP B 1 124 ? -9.734 -32.5 10.062 1 85.81 124 ASP B CA 1
ATOM 4205 C C . ASP B 1 124 ? -10.516 -32.469 8.75 1 85.81 124 ASP B C 1
ATOM 4207 O O . ASP B 1 124 ? -11.547 -31.797 8.656 1 85.81 124 ASP B O 1
ATOM 4211 N N . LYS B 1 125 ? -10.055 -33.188 7.73 1 87.12 125 LYS B N 1
ATOM 4212 C CA . LYS B 1 125 ? -10.719 -33.156 6.43 1 87.12 125 LYS B CA 1
ATOM 4213 C C . LYS B 1 125 ? -11.094 -34.562 5.965 1 87.12 125 LYS B C 1
ATOM 4215 O O . LYS B 1 125 ? -11.25 -34.781 4.77 1 87.12 125 LYS B O 1
ATOM 4220 N N . LEU B 1 126 ? -11.188 -35.469 6.852 1 87.44 126 LEU B N 1
ATOM 4221 C CA . LEU B 1 126 ? -11.578 -36.844 6.512 1 87.44 126 LEU B CA 1
ATOM 4222 C C . LEU B 1 126 ? -13.062 -36.906 6.172 1 87.44 126 LEU B C 1
ATOM 4224 O O . LEU B 1 126 ? -13.859 -36.125 6.68 1 87.44 126 LEU B O 1
ATOM 4228 N N . ASN B 1 127 ? -13.398 -37.812 5.273 1 85.06 127 ASN B N 1
ATOM 4229 C CA . ASN B 1 127 ? -14.766 -38.094 4.848 1 85.06 127 ASN B CA 1
ATOM 4230 C C . ASN B 1 127 ? -15.375 -36.875 4.117 1 85.06 127 ASN B C 1
ATOM 4232 O O . ASN B 1 127 ? -16.562 -36.625 4.242 1 85.06 127 ASN B O 1
ATOM 4236 N N . GLU B 1 128 ? -14.555 -36.062 3.559 1 84.06 128 GLU B N 1
ATOM 4237 C CA . GLU B 1 128 ? -14.977 -34.969 2.689 1 84.06 128 GLU B CA 1
ATOM 4238 C C . GLU B 1 128 ? -14.266 -35.031 1.34 1 84.06 128 GLU B C 1
ATOM 4240 O O . GLU B 1 128 ? -13.164 -35.594 1.234 1 84.06 128 GLU B O 1
ATOM 4245 N N . PRO B 1 129 ? -14.977 -34.5 0.346 1 87.69 129 PRO B N 1
ATOM 4246 C CA . PRO B 1 129 ? -14.312 -34.5 -0.959 1 87.69 129 PRO B CA 1
ATOM 4247 C C . PRO B 1 129 ? -13.016 -33.688 -0.956 1 87.69 129 PRO B C 1
ATOM 4249 O O . PRO B 1 129 ? -12.883 -32.719 -0.191 1 87.69 129 PRO B O 1
ATOM 4252 N N . ASP B 1 130 ? -12.086 -34.062 -1.799 1 92 130 ASP B N 1
ATOM 4253 C CA . ASP B 1 130 ? -10.82 -33.344 -1.94 1 92 130 ASP B CA 1
ATOM 4254 C C . ASP B 1 130 ? -11.047 -31.938 -2.502 1 92 130 ASP B C 1
ATOM 4256 O O . ASP B 1 130 ? -10.133 -31.109 -2.479 1 92 130 ASP B O 1
ATOM 4260 N N . THR B 1 131 ? -12.25 -31.656 -3.039 1 90.31 131 THR B N 1
ATOM 4261 C CA . THR B 1 131 ? -12.578 -30.312 -3.486 1 90.31 131 THR B CA 1
ATOM 4262 C C . THR B 1 131 ? -12.57 -29.328 -2.312 1 90.31 131 THR B C 1
ATOM 4264 O O . THR B 1 131 ? -13.148 -29.609 -1.261 1 90.31 131 THR B O 1
ATOM 4267 N N . ASN B 1 132 ? -11.922 -28.25 -2.459 1 92.88 132 ASN B N 1
ATOM 4268 C CA . ASN B 1 132 ? -11.719 -27.281 -1.396 1 92.88 132 ASN B CA 1
ATOM 4269 C C . ASN B 1 132 ? -13.047 -26.828 -0.777 1 92.88 132 ASN B C 1
ATOM 4271 O O . ASN B 1 132 ? -14.031 -26.625 -1.489 1 92.88 132 ASN B O 1
ATOM 4275 N N . ARG B 1 133 ? -13.039 -26.641 0.547 1 89.81 133 ARG B N 1
ATOM 4276 C CA . ARG B 1 133 ? -14.242 -26.234 1.266 1 89.81 133 ARG B CA 1
ATOM 4277 C C . ARG B 1 133 ? -14.766 -24.906 0.745 1 89.81 133 ARG B C 1
ATOM 4279 O O . ARG B 1 133 ? -15.977 -24.688 0.71 1 89.81 133 ARG B O 1
ATOM 4286 N N . LEU B 1 134 ? -13.898 -23.953 0.334 1 92.62 134 LEU B N 1
ATOM 4287 C CA . LEU B 1 134 ? -14.297 -22.641 -0.162 1 92.62 134 LEU B CA 1
ATOM 4288 C C . LEU B 1 134 ? -15.062 -22.766 -1.475 1 92.62 134 LEU B C 1
ATOM 4290 O O . LEU B 1 134 ? -15.898 -21.922 -1.798 1 92.62 134 LEU B O 1
ATOM 4294 N N . ALA B 1 135 ? -14.75 -23.828 -2.254 1 92.81 135 ALA B N 1
ATOM 4295 C CA . ALA B 1 13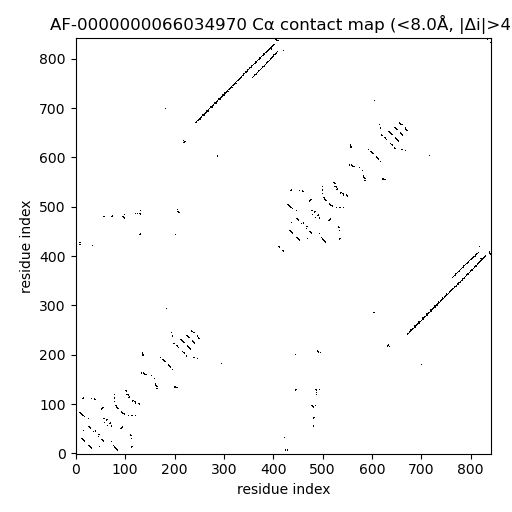5 ? -15.422 -24.047 -3.529 1 92.81 135 ALA B CA 1
ATOM 4296 C C . ALA B 1 135 ? -16.781 -24.719 -3.326 1 92.81 135 ALA B C 1
ATOM 4298 O O . ALA B 1 135 ? -17.688 -24.578 -4.152 1 92.81 135 ALA B O 1
ATOM 4299 N N . ARG B 1 136 ? -16.875 -25.5 -2.217 1 88.56 136 ARG B N 1
ATOM 4300 C CA . ARG B 1 136 ? -18.078 -26.312 -1.999 1 88.56 136 ARG B CA 1
ATOM 4301 C C . ARG B 1 136 ? -19.078 -25.562 -1.118 1 88.56 136 ARG B C 1
ATOM 4303 O O . ARG B 1 136 ? -20.281 -25.609 -1.372 1 88.56 136 ARG B O 1
ATOM 4310 N N . ASN B 1 137 ? -18.469 -24.812 -0.183 1 86.19 137 ASN B N 1
ATOM 4311 C CA . ASN B 1 137 ? -19.297 -24.141 0.802 1 86.19 137 ASN B CA 1
ATOM 4312 C C . ASN B 1 137 ? -20.359 -25.078 1.378 1 86.19 137 ASN B C 1
ATOM 4314 O O . ASN B 1 137 ? -21.547 -24.719 1.438 1 86.19 137 ASN B O 1
ATOM 4318 N N . ASP B 1 138 ? -19.844 -26.406 1.757 1 74.5 138 ASP B N 1
ATOM 4319 C CA . ASP B 1 138 ? -20.719 -27.453 2.248 1 74.5 138 ASP B CA 1
ATOM 4320 C C . ASP B 1 138 ? -21.359 -27.062 3.576 1 74.5 138 ASP B C 1
ATOM 4322 O O . ASP B 1 138 ? -20.766 -26.312 4.359 1 74.5 138 ASP B O 1
ATOM 4326 N N . VAL B 1 139 ? -22.469 -27.281 3.66 1 59.66 139 VAL B N 1
ATOM 4327 C CA . VAL B 1 139 ? -23.203 -27.156 4.918 1 59.66 139 VAL B CA 1
ATOM 4328 C C . VAL B 1 139 ? -22.953 -28.391 5.773 1 59.66 139 VAL B C 1
ATOM 4330 O O . VAL B 1 139 ? -22.891 -29.516 5.258 1 59.66 139 VAL B O 1
ATOM 4333 N N . ASP B 1 140 ? -21.984 -28.391 6.754 1 52.94 140 ASP B N 1
ATOM 4334 C CA . ASP B 1 140 ? -21.719 -29.531 7.629 1 52.94 140 ASP B CA 1
ATOM 4335 C C . ASP B 1 140 ? -22.984 -30.344 7.891 1 52.94 140 ASP B C 1
ATOM 4337 O O . ASP B 1 140 ? -23.953 -29.828 8.422 1 52.94 140 ASP B O 1
ATOM 4341 N N . PRO B 1 141 ? -22.875 -31.531 7.387 1 46 141 PRO B N 1
ATOM 4342 C CA . PRO B 1 141 ? -24.016 -32.406 7.691 1 46 141 PRO B CA 1
ATOM 4343 C C . PRO B 1 141 ? -24.203 -32.625 9.188 1 46 141 PRO B C 1
ATOM 4345 O O . PRO B 1 141 ? -25.328 -32.844 9.648 1 46 141 PRO B O 1
ATOM 4348 N N . ASP B 1 142 ? -23.062 -32.906 9.891 1 45.62 142 ASP B N 1
ATOM 4349 C CA . ASP B 1 142 ? -23.141 -33.375 11.266 1 45.62 142 ASP B CA 1
ATOM 4350 C C . ASP B 1 142 ? -23.562 -32.281 12.227 1 45.62 142 ASP B C 1
ATOM 4352 O O . ASP B 1 142 ? -23.719 -32.5 13.422 1 45.62 142 ASP B O 1
ATOM 4356 N N . VAL B 1 143 ? -23.125 -31.078 12.07 1 46.25 143 VAL B N 1
ATOM 4357 C CA . VAL B 1 143 ? -23.656 -30.156 13.078 1 46.25 143 VAL B CA 1
ATOM 4358 C C . VAL B 1 143 ? -25.172 -30.109 13 1 46.25 143 VAL B C 1
ATOM 4360 O O . VAL B 1 143 ? -25.734 -29.375 12.18 1 46.25 143 VAL B O 1
ATOM 4363 N N . TYR B 1 144 ? -25.719 -31.266 12.992 1 40.28 144 TYR B N 1
ATOM 4364 C CA . TYR B 1 144 ? -27.094 -31.594 13.398 1 40.28 144 TYR B CA 1
ATOM 4365 C C . TYR B 1 144 ? -27.469 -30.859 14.68 1 40.28 144 TYR B C 1
ATOM 4367 O O . TYR B 1 144 ? -26.734 -30.922 15.68 1 40.28 144 TYR B O 1
ATOM 4375 N N . ASP B 1 145 ? -27.969 -29.656 14.672 1 42.34 145 ASP B N 1
ATOM 4376 C CA . ASP B 1 145 ? -28.719 -29.375 15.891 1 42.34 145 ASP B CA 1
ATOM 4377 C C . ASP B 1 145 ? -29.531 -30.578 16.328 1 42.34 145 ASP B C 1
ATOM 4379 O O . ASP B 1 145 ? -30.328 -31.125 15.539 1 42.34 145 ASP B O 1
ATOM 4383 N N . GLU B 1 146 ? -29.125 -31.469 17.234 1 41.84 146 GLU B N 1
ATOM 4384 C CA . GLU B 1 146 ? -29.875 -32.5 17.922 1 41.84 146 GLU B CA 1
ATOM 4385 C C . GLU B 1 146 ? -31.375 -32.219 17.891 1 41.84 146 GLU B C 1
ATOM 4387 O O . GLU B 1 146 ? -32.188 -33.156 17.969 1 41.84 146 GLU B O 1
ATOM 4392 N N . SER B 1 147 ? -31.859 -31.031 18.188 1 41.47 147 SER B N 1
ATOM 4393 C CA . SER B 1 147 ? -33.312 -30.812 18.203 1 41.47 147 SER B CA 1
ATOM 4394 C C . SER B 1 147 ? -33.906 -31.031 16.828 1 41.47 147 SER B C 1
ATOM 4396 O O . SER B 1 147 ? -35.125 -31.062 16.672 1 41.47 147 SER B O 1
ATOM 4398 N N . GLN B 1 148 ? -33.125 -30.891 15.719 1 42.56 148 GLN B N 1
ATOM 4399 C CA . GLN B 1 148 ? -33.75 -31.172 14.422 1 42.56 148 GLN B CA 1
ATOM 4400 C C . GLN B 1 148 ? -33.594 -32.625 14.023 1 42.56 148 GLN B C 1
ATOM 4402 O O . GLN B 1 148 ? -32.531 -33.219 14.297 1 42.56 148 GLN B O 1
ATOM 4407 N N . SER B 1 149 ? -34.688 -33.406 13.938 1 43.19 149 SER B N 1
ATOM 4408 C CA . SER B 1 149 ? -34.844 -34.875 13.797 1 43.19 149 SER B CA 1
ATOM 4409 C C . SER B 1 149 ? -34.062 -35.406 12.609 1 43.19 149 SER B C 1
ATOM 4411 O O . SER B 1 149 ? -33.812 -34.688 11.633 1 43.19 149 SER B O 1
ATOM 4413 N N . GLN B 1 150 ? -33.25 -36.469 12.695 1 43.53 150 GLN B N 1
ATOM 4414 C CA . GLN B 1 150 ? -32.719 -37.25 11.594 1 43.53 150 GLN B CA 1
ATOM 4415 C C . GLN B 1 150 ? -33.719 -37.312 10.422 1 43.53 150 GLN B C 1
ATOM 4417 O O . GLN B 1 150 ? -33.312 -37.25 9.258 1 43.53 150 GLN B O 1
ATOM 4422 N N . THR B 1 151 ? -35.031 -37.312 10.648 1 47.62 151 THR B N 1
ATOM 4423 C CA . THR B 1 151 ? -36.094 -37.344 9.664 1 47.62 151 THR B CA 1
ATOM 4424 C C . THR B 1 151 ? -36.125 -36.062 8.852 1 47.62 151 THR B C 1
ATOM 4426 O O . THR B 1 151 ? -36.281 -36.094 7.629 1 47.62 151 THR B O 1
ATOM 4429 N N . ALA B 1 152 ? -36.031 -34.844 9.508 1 48.56 152 ALA B N 1
ATOM 4430 C CA . ALA B 1 152 ? -36.062 -33.594 8.742 1 48.56 152 ALA B CA 1
ATOM 4431 C C . ALA B 1 152 ? -34.812 -33.469 7.875 1 48.56 152 ALA B C 1
ATOM 4433 O O . ALA B 1 152 ? -34.875 -32.906 6.773 1 48.56 152 ALA B O 1
ATOM 4434 N N . PHE B 1 153 ? -33.625 -34.094 8.297 1 44.16 153 PHE B N 1
ATOM 4435 C CA . PHE B 1 153 ? -32.438 -34.219 7.461 1 44.16 153 PHE B CA 1
ATOM 4436 C C . PHE B 1 153 ? -32.688 -35.156 6.297 1 44.16 153 PHE B C 1
ATOM 4438 O O . PHE B 1 153 ? -32.375 -34.844 5.145 1 44.16 153 PHE B O 1
ATOM 4445 N N . ASP B 1 154 ? -33.188 -36.25 6.527 1 45.97 154 ASP B N 1
ATOM 4446 C CA . ASP B 1 154 ? -33.5 -37.25 5.512 1 45.97 154 ASP B CA 1
ATOM 4447 C C . ASP B 1 154 ? -34.594 -36.75 4.57 1 45.97 154 ASP B C 1
ATOM 4449 O O . ASP B 1 154 ? -34.625 -37.125 3.395 1 45.97 154 ASP B O 1
ATOM 4453 N N . ASN B 1 155 ? -35.531 -35.875 5.082 1 51.25 155 ASN B N 1
ATOM 4454 C CA . ASN B 1 155 ? -36.594 -35.344 4.254 1 51.25 155 ASN B CA 1
ATOM 4455 C C . ASN B 1 155 ? -36.219 -33.969 3.648 1 51.25 155 ASN B C 1
ATOM 4457 O O . ASN B 1 155 ? -37.062 -33.312 3.043 1 51.25 155 ASN B O 1
ATOM 4461 N N . GLY B 1 156 ? -34.938 -33.562 3.549 1 45.56 156 GLY B N 1
ATOM 4462 C CA . GLY B 1 156 ? -34.406 -32.312 2.967 1 45.56 156 GLY B CA 1
ATOM 4463 C C . GLY B 1 156 ? -34.75 -31.094 3.791 1 45.56 156 GLY B C 1
ATOM 4464 O O . GLY B 1 156 ? -34.625 -29.969 3.307 1 45.56 156 GLY B O 1
ATOM 4465 N N . GLU B 1 157 ? -35.406 -31.109 4.82 1 46.78 157 GLU B N 1
ATOM 4466 C CA . GLU B 1 157 ? -35.906 -29.984 5.625 1 46.78 157 GLU B CA 1
ATOM 4467 C C . GLU B 1 157 ? -34.844 -29.531 6.637 1 46.78 157 GLU B C 1
ATOM 4469 O O . GLU B 1 157 ? -35 -28.5 7.289 1 46.78 157 GLU B O 1
ATOM 4474 N N . ALA B 1 158 ? -34 -30.328 7.273 1 45.38 158 ALA B N 1
ATOM 4475 C CA . ALA B 1 158 ? -33 -29.875 8.227 1 45.38 158 ALA B CA 1
ATOM 4476 C C . ALA B 1 158 ? -32.031 -28.906 7.574 1 45.38 158 ALA B C 1
ATOM 4478 O O . ALA B 1 158 ? -31.547 -29.156 6.465 1 45.38 158 ALA B O 1
ATOM 4479 N N . PRO B 1 159 ? -31.906 -27.641 8.094 1 42.25 159 PRO B N 1
ATOM 4480 C CA . PRO B 1 159 ? -30.953 -26.719 7.488 1 42.25 159 PRO B CA 1
ATOM 4481 C C . PRO B 1 159 ? -29.547 -27.297 7.398 1 42.25 159 PRO B C 1
ATOM 4483 O O . PRO B 1 159 ? -29.156 -28.109 8.234 1 42.25 159 PRO B O 1
ATOM 4486 N N . TYR B 1 160 ? -28.875 -27.547 6.312 1 42.59 160 TYR B N 1
ATOM 4487 C CA . TYR B 1 160 ? -27.516 -27.891 5.898 1 42.59 160 TYR B CA 1
ATOM 4488 C C . TYR B 1 160 ? -26.484 -27.25 6.816 1 42.59 160 TYR B C 1
ATOM 4490 O O . TYR B 1 160 ? -26.609 -26.078 7.16 1 42.59 160 TYR B O 1
ATOM 4498 N N . VAL B 1 161 ? -26.016 -27.859 7.922 1 46.41 161 VAL B N 1
ATOM 4499 C CA . VAL B 1 161 ? -24.969 -27.219 8.727 1 46.41 161 VAL B CA 1
ATOM 4500 C C . VAL B 1 161 ? -23.781 -26.875 7.844 1 46.41 161 VAL B C 1
ATOM 4502 O O . VAL B 1 161 ? -23.219 -27.75 7.168 1 46.41 161 VAL B O 1
ATOM 4505 N N . TYR B 1 162 ? -23.312 -25.859 7.566 1 53.28 162 TYR B N 1
ATOM 4506 C CA . TYR B 1 162 ? -22.25 -25.188 6.836 1 53.28 162 TYR B CA 1
ATOM 4507 C C . TYR B 1 162 ? -20.906 -25.406 7.527 1 53.28 162 TYR B C 1
ATOM 4509 O O . TYR B 1 162 ? -20.797 -25.266 8.75 1 53.28 162 TYR B O 1
ATOM 4517 N N . ARG B 1 163 ? -19.938 -26.484 7.18 1 66.5 163 ARG B N 1
ATOM 4518 C CA . ARG B 1 163 ? -18.547 -26.484 7.605 1 66.5 163 ARG B CA 1
ATOM 4519 C C . ARG B 1 163 ? -17.75 -25.438 6.832 1 66.5 163 ARG B C 1
ATOM 4521 O O . ARG B 1 163 ? -17.062 -25.781 5.859 1 66.5 163 ARG B O 1
ATOM 4528 N N . PRO B 1 164 ? -17.734 -24.359 7.242 1 74.06 164 PRO B N 1
ATOM 4529 C CA . PRO B 1 164 ? -17.062 -23.297 6.5 1 74.06 164 PRO B CA 1
ATOM 4530 C C . PRO B 1 164 ? -15.539 -23.391 6.578 1 74.06 164 PRO B C 1
ATOM 4532 O O . PRO B 1 164 ? -15.008 -24.016 7.5 1 74.06 164 PRO B O 1
ATOM 4535 N N . HIS B 1 165 ? -14.875 -23.125 5.562 1 87.25 165 HIS B N 1
ATOM 4536 C CA . HIS B 1 165 ? -13.422 -23 5.617 1 87.25 165 HIS B CA 1
ATOM 4537 C C . HIS B 1 165 ? -13 -22.078 6.758 1 87.25 165 HIS B C 1
ATOM 4539 O O . HIS B 1 165 ? -13.578 -21 6.949 1 87.25 165 HIS B O 1
ATOM 4545 N N . PRO B 1 166 ? -12.086 -22.406 7.574 1 87.06 166 PRO B N 1
ATOM 4546 C CA . PRO B 1 166 ? -11.68 -21.641 8.758 1 87.06 166 PRO B CA 1
ATOM 4547 C C . PRO B 1 166 ? -11.312 -20.203 8.438 1 87.06 166 PRO B C 1
ATOM 4549 O O . PRO B 1 166 ? -11.445 -19.312 9.289 1 87.06 166 PRO B O 1
ATOM 4552 N N . ILE B 1 167 ? -10.844 -19.938 7.215 1 90.94 167 ILE B N 1
ATOM 4553 C CA . ILE B 1 167 ? -10.359 -18.609 6.898 1 90.94 167 ILE B CA 1
ATOM 4554 C C . ILE B 1 167 ? -11.523 -17.625 6.906 1 90.94 167 ILE B C 1
ATOM 4556 O O . ILE B 1 167 ? -11.344 -16.438 7.188 1 90.94 167 ILE B O 1
ATOM 4560 N N . ILE B 1 168 ? -12.703 -18.047 6.5 1 90.25 168 ILE B N 1
ATOM 4561 C CA . ILE B 1 168 ? -13.852 -17.156 6.473 1 90.25 168 ILE B CA 1
ATOM 4562 C C . ILE B 1 168 ? -14.195 -16.719 7.891 1 90.25 168 ILE B C 1
ATOM 4564 O O . ILE B 1 168 ? -14.414 -15.523 8.141 1 90.25 168 ILE B O 1
ATOM 4568 N N . ALA B 1 169 ? -14.227 -17.688 8.852 1 85.88 169 ALA B N 1
ATOM 4569 C CA . ALA B 1 169 ? -14.477 -17.344 10.258 1 85.88 169 ALA B CA 1
ATOM 4570 C C . ALA B 1 169 ? -13.391 -16.422 10.797 1 85.88 169 ALA B C 1
ATOM 4572 O O . ALA B 1 169 ? -13.688 -15.461 11.516 1 85.88 169 ALA B O 1
ATOM 4573 N N . SER B 1 170 ? -12.172 -16.75 10.445 1 90.25 170 SER B N 1
ATOM 4574 C CA . SER B 1 170 ? -11.055 -15.938 10.906 1 90.25 170 SER B CA 1
ATOM 4575 C C . SER B 1 170 ? -11.156 -14.516 10.367 1 90.25 170 SER B C 1
ATOM 4577 O O . SER B 1 170 ? -10.922 -13.547 11.102 1 90.25 170 SER B O 1
ATOM 4579 N N . LYS B 1 171 ? -11.492 -14.352 9.109 1 92.31 171 LYS B N 1
ATOM 4580 C CA . LYS B 1 171 ? -11.625 -13.031 8.5 1 92.31 171 LYS B CA 1
ATOM 4581 C C . LYS B 1 171 ? -12.766 -12.242 9.141 1 92.31 171 LYS B C 1
ATOM 4583 O O . LYS B 1 171 ? -12.633 -11.047 9.391 1 92.31 171 LYS B O 1
ATOM 4588 N N . ARG B 1 172 ? -13.867 -12.898 9.383 1 91 172 ARG B N 1
ATOM 4589 C CA . ARG B 1 172 ? -15.008 -12.227 10 1 91 172 ARG B CA 1
ATOM 4590 C C . ARG B 1 172 ? -14.695 -11.797 11.43 1 91 172 ARG B C 1
ATOM 4592 O O . ARG B 1 172 ? -15.078 -10.711 11.859 1 91 172 ARG B O 1
ATOM 4599 N N . ALA B 1 173 ? -14.008 -12.617 12.141 1 90.19 173 ALA B N 1
ATOM 4600 C CA . ALA B 1 173 ? -13.617 -12.297 13.508 1 90.19 173 ALA B CA 1
ATOM 4601 C C . ALA B 1 173 ? -12.617 -11.148 13.539 1 90.19 173 ALA B C 1
ATOM 4603 O O . ALA B 1 173 ? -12.57 -10.383 14.508 1 90.19 173 ALA B O 1
ATOM 4604 N N . ALA B 1 174 ? -11.836 -11.023 12.477 1 92.38 174 ALA B N 1
ATOM 4605 C CA . ALA B 1 174 ? -10.773 -10.023 12.438 1 92.38 174 ALA B CA 1
ATOM 4606 C C . ALA B 1 174 ? -11.266 -8.727 11.805 1 92.38 174 ALA B C 1
ATOM 4608 O O . ALA B 1 174 ? -10.492 -7.785 11.609 1 92.38 174 ALA B O 1
ATOM 4609 N N . GLU B 1 175 ? -12.555 -8.633 11.477 1 93.81 175 GLU B N 1
ATOM 4610 C CA . GLU B 1 175 ? -13.102 -7.414 10.898 1 93.81 175 GLU B CA 1
ATOM 4611 C C . GLU B 1 175 ? -12.977 -6.238 11.859 1 93.81 175 GLU B C 1
ATOM 4613 O O . GLU B 1 175 ? -13.32 -6.355 13.039 1 93.81 175 GLU B O 1
ATOM 4618 N N . GLU B 1 176 ? -12.43 -5.129 11.414 1 94.88 176 GLU B N 1
ATOM 4619 C CA . GLU B 1 176 ? -12.328 -3.926 12.227 1 94.88 176 GLU B CA 1
ATOM 4620 C C . GLU B 1 176 ? -13.68 -3.234 12.359 1 94.88 176 GLU B C 1
ATOM 4622 O O . GLU B 1 176 ? -14.352 -2.971 11.359 1 94.88 176 GLU B O 1
ATOM 4627 N N . LYS B 1 177 ? -14.047 -3.055 13.562 1 94.88 177 LYS B N 1
ATOM 4628 C CA . LYS B 1 177 ? -15.312 -2.389 13.859 1 94.88 177 LYS B CA 1
ATOM 4629 C C . LYS B 1 177 ? -15.078 -1.039 14.531 1 94.88 177 LYS B C 1
ATOM 4631 O O . LYS B 1 177 ? -14.047 -0.826 15.164 1 94.88 177 LYS B O 1
ATOM 4636 N N . GLU B 1 178 ? -16.047 -0.078 14.344 1 95.06 178 GLU B N 1
ATOM 4637 C CA . GLU B 1 178 ? -16.109 1.217 15.016 1 95.06 178 GLU B CA 1
ATOM 4638 C C . GLU B 1 178 ? -14.812 2.004 14.805 1 95.06 178 GLU B C 1
ATOM 4640 O O . GLU B 1 178 ? -14.227 2.512 15.758 1 95.06 178 GLU B O 1
ATOM 4645 N N . ILE B 1 179 ? -14.359 2.066 13.562 1 94.62 179 ILE B N 1
ATOM 4646 C CA . ILE B 1 179 ? -13.188 2.863 13.211 1 94.62 179 ILE B CA 1
ATOM 4647 C C . ILE B 1 179 ? -13.531 4.348 13.281 1 94.62 179 ILE B C 1
ATOM 4649 O O . ILE B 1 179 ? -14.445 4.812 12.594 1 94.62 179 ILE B O 1
ATOM 4653 N N . PRO B 1 180 ? -12.852 5.16 14.055 1 94.12 180 PRO B N 1
ATOM 4654 C CA . PRO B 1 180 ? -13.211 6.566 14.242 1 94.12 180 PRO B CA 1
ATOM 4655 C C . PRO B 1 180 ? -12.742 7.453 13.086 1 94.12 180 PRO B C 1
ATOM 4657 O O . PRO B 1 180 ? -11.695 7.203 12.5 1 94.12 180 PRO B O 1
ATOM 4660 N N . LEU B 1 181 ? -13.484 8.461 12.75 1 93.94 181 LEU B N 1
ATOM 4661 C CA . LEU B 1 181 ? -13.117 9.555 11.859 1 93.94 181 LEU B CA 1
ATOM 4662 C C . LEU B 1 181 ? -12.945 10.852 12.633 1 93.94 181 LEU B C 1
ATOM 4664 O O . LEU B 1 181 ? -13.469 10.992 13.742 1 93.94 181 LEU B O 1
ATOM 4668 N N . ALA B 1 182 ? -12.234 11.766 12.086 1 92.44 182 ALA B N 1
ATOM 4669 C CA . ALA B 1 182 ? -12.023 13.07 12.719 1 92.44 182 ALA B CA 1
ATOM 4670 C C . ALA B 1 182 ? -13.344 13.836 12.836 1 92.44 182 ALA B C 1
ATOM 4672 O O . ALA B 1 182 ? -14.148 13.836 11.906 1 92.44 182 ALA B O 1
ATOM 4673 N N . GLY B 1 183 ? -13.562 14.43 14.07 1 87.06 183 GLY B N 1
ATOM 4674 C CA . GLY B 1 183 ? -14.773 15.203 14.305 1 87.06 183 GLY B CA 1
ATOM 4675 C C . GLY B 1 183 ? -14.492 16.656 14.656 1 87.06 183 GLY B C 1
ATOM 4676 O O . GLY B 1 183 ? -15.422 17.453 14.82 1 87.06 183 GLY B O 1
ATOM 4677 N N . TYR B 1 184 ? -13.039 17.266 14.578 1 81.81 184 TYR B N 1
ATOM 4678 C CA . TYR B 1 184 ? -12.531 18.594 14.867 1 81.81 184 TYR B CA 1
ATOM 4679 C C . TYR B 1 184 ? -12.789 18.984 16.312 1 81.81 184 TYR B C 1
ATOM 4681 O O . TYR B 1 184 ? -11.867 19.344 17.047 1 81.81 184 TYR B O 1
ATOM 4689 N N . ASN B 1 185 ? -13.953 18.828 17.094 1 76.62 185 ASN B N 1
ATOM 4690 C CA . ASN B 1 185 ? -14.312 19.141 18.469 1 76.62 185 ASN B CA 1
ATOM 4691 C C . ASN B 1 185 ? -15.469 18.281 18.953 1 76.62 185 ASN B C 1
ATOM 4693 O O . ASN B 1 185 ? -16.266 18.719 19.797 1 76.62 185 ASN B O 1
ATOM 4697 N N . ALA B 1 186 ? -15.641 17.281 18.406 1 81.62 186 ALA B N 1
ATOM 4698 C CA . ALA B 1 186 ? -16.641 16.281 18.781 1 81.62 186 ALA B CA 1
ATOM 4699 C C . ALA B 1 186 ? -16.219 14.891 18.312 1 81.62 186 ALA B C 1
ATOM 4701 O O . ALA B 1 186 ? -15.219 14.742 17.609 1 81.62 186 ALA B O 1
ATOM 4702 N N . GLU B 1 187 ? -16.906 14.023 18.984 1 86.12 187 GLU B N 1
ATOM 4703 C CA . GLU B 1 187 ? -16.656 12.664 18.516 1 86.12 187 GLU B CA 1
ATOM 4704 C C . GLU B 1 187 ? -17.062 12.508 17.047 1 86.12 187 GLU B C 1
ATOM 4706 O O . GLU B 1 187 ? -18.156 12.93 16.656 1 86.12 187 GLU B O 1
ATOM 4711 N N . GLY B 1 188 ? -16.094 12.094 16.203 1 88.69 188 GLY B N 1
ATOM 4712 C CA . GLY B 1 188 ? -16.406 11.898 14.797 1 88.69 188 GLY B CA 1
ATOM 4713 C C . GLY B 1 188 ? -17.219 10.641 14.539 1 88.69 188 GLY B C 1
ATOM 4714 O O . GLY B 1 188 ? -17.375 9.797 15.43 1 88.69 188 GLY B O 1
ATOM 4715 N N . PRO B 1 189 ? -17.766 10.594 13.422 1 92 189 PRO B N 1
ATOM 4716 C CA . PRO B 1 189 ? -18.469 9.359 13.062 1 92 189 PRO B CA 1
ATOM 4717 C C . PRO B 1 189 ? -17.547 8.141 13.031 1 92 189 PRO B C 1
ATOM 4719 O O . PRO B 1 189 ? -16.328 8.289 13.016 1 92 189 PRO B O 1
ATOM 4722 N N . LYS B 1 190 ? -18.156 6.996 13.297 1 94.56 190 LYS B N 1
ATOM 4723 C CA . LYS B 1 190 ? -17.438 5.73 13.219 1 94.56 190 LYS B CA 1
ATOM 4724 C C . LYS B 1 190 ? -17.953 4.871 12.07 1 94.56 190 LYS B C 1
ATOM 4726 O O . LYS B 1 190 ? -19.078 5.047 11.617 1 94.56 190 LYS B O 1
ATOM 4731 N N . TYR B 1 191 ? -17.062 4.086 11.492 1 94.38 191 TYR B N 1
ATOM 4732 C CA . TYR B 1 191 ? -17.469 3.148 10.453 1 94.38 191 TYR B CA 1
ATOM 4733 C C . TYR B 1 191 ? -16.812 1.791 10.656 1 94.38 191 TYR B C 1
ATOM 4735 O O . TYR B 1 191 ? -15.891 1.653 11.477 1 94.38 191 TYR B O 1
ATOM 4743 N N . ASP B 1 192 ? -17.328 0.704 9.953 1 95.81 192 ASP B N 1
ATOM 4744 C CA . ASP B 1 192 ? -16.812 -0.656 10.039 1 95.81 192 ASP B CA 1
ATOM 4745 C C . ASP B 1 192 ? -16.141 -1.074 8.734 1 95.81 192 ASP B C 1
ATOM 4747 O O . ASP B 1 192 ? -16.531 -0.606 7.656 1 95.81 192 ASP B O 1
ATOM 4751 N N . GLU B 1 193 ? -15.07 -1.873 8.875 1 95.81 193 GLU B N 1
ATOM 4752 C CA . GLU B 1 193 ? -14.547 -2.551 7.691 1 95.81 193 GLU B CA 1
ATOM 4753 C C . GLU B 1 193 ? -15.641 -3.332 6.973 1 95.81 193 GLU B C 1
ATOM 4755 O O . GLU B 1 193 ? -16.5 -3.939 7.613 1 95.81 193 GLU B O 1
ATOM 4760 N N . LYS B 1 194 ? -15.625 -3.25 5.68 1 94.44 194 LYS B N 1
ATOM 4761 C CA . LYS B 1 194 ? -16.594 -4.035 4.93 1 94.44 194 LYS B CA 1
ATOM 4762 C C . LYS B 1 194 ? -16.328 -5.531 5.078 1 94.44 194 LYS B C 1
ATOM 4764 O O . LYS B 1 194 ? -15.234 -6.004 4.777 1 94.44 194 LYS B O 1
ATOM 4769 N N . GLY B 1 195 ? -17.234 -6.25 5.582 1 93.44 195 GLY B N 1
ATOM 4770 C CA . GLY B 1 195 ? -17.078 -7.68 5.805 1 93.44 195 GLY B CA 1
ATOM 4771 C C . GLY B 1 195 ? -17.016 -8.484 4.52 1 93.44 195 GLY B C 1
ATOM 4772 O O . GLY B 1 195 ? -17.484 -8.031 3.475 1 93.44 195 GLY B O 1
ATOM 4773 N N . THR B 1 196 ? -16.375 -9.664 4.574 1 94.44 196 THR B N 1
ATOM 4774 C CA . THR B 1 196 ? -16.281 -10.531 3.402 1 94.44 196 THR B CA 1
ATOM 4775 C C . THR B 1 196 ? -17.672 -10.961 2.934 1 94.44 196 THR B C 1
ATOM 4777 O O . THR B 1 196 ? -18.484 -11.414 3.734 1 94.44 196 THR B O 1
ATOM 4780 N N . PRO B 1 197 ? -17.969 -10.797 1.713 1 93.38 197 PRO B N 1
ATOM 4781 C CA . PRO B 1 197 ? -19.266 -11.195 1.155 1 93.38 197 PRO B CA 1
ATOM 4782 C C . PRO B 1 197 ? -19.297 -12.648 0.705 1 93.38 197 PRO B C 1
ATOM 4784 O O . PRO B 1 197 ? -20.062 -13.008 -0.199 1 93.38 197 PRO B O 1
ATOM 4787 N N . TYR B 1 198 ? -18.453 -13.484 1.151 1 93.62 198 TYR B N 1
ATOM 4788 C CA . TYR B 1 198 ? -18.344 -14.883 0.747 1 93.62 198 TYR B CA 1
ATOM 4789 C C . TYR B 1 198 ? -19.688 -15.586 0.829 1 93.62 198 TYR B C 1
ATOM 4791 O O . TYR B 1 198 ? -20.312 -15.617 1.889 1 93.62 198 TYR B O 1
ATOM 4799 N N . ALA B 1 199 ? -20.156 -16.094 -0.26 1 90.44 199 ALA B N 1
ATOM 4800 C CA . ALA B 1 199 ? -21.375 -16.891 -0.41 1 90.44 199 ALA B CA 1
ATOM 4801 C C . ALA B 1 199 ? -21.281 -17.797 -1.629 1 90.44 199 ALA B C 1
ATOM 4803 O O . ALA B 1 199 ? -22.203 -17.828 -2.457 1 90.44 199 ALA B O 1
ATOM 4804 N N . ALA B 1 200 ? -20.234 -18.562 -1.706 1 91.88 200 ALA B N 1
ATOM 4805 C CA . ALA B 1 200 ? -19.922 -19.359 -2.887 1 91.88 200 ALA B CA 1
ATOM 4806 C C . ALA B 1 200 ? -20.969 -20.453 -3.1 1 91.88 200 ALA B C 1
ATOM 4808 O O . ALA B 1 200 ? -21.469 -21.047 -2.135 1 91.88 200 ALA B O 1
ATOM 4809 N N . GLN B 1 201 ? -21.312 -20.672 -4.371 1 87.81 201 GLN B N 1
ATOM 4810 C CA . GLN B 1 201 ? -22.125 -21.797 -4.805 1 87.81 201 GLN B CA 1
ATOM 4811 C C . GLN B 1 201 ? -21.328 -22.734 -5.715 1 87.81 201 GLN B C 1
ATOM 4813 O O . GLN B 1 201 ? -20.656 -22.281 -6.648 1 87.81 201 GLN B O 1
ATOM 4818 N N . TYR B 1 202 ? -21.375 -24 -5.352 1 88.88 202 TYR B N 1
ATOM 4819 C CA . TYR B 1 202 ? -20.703 -24.984 -6.195 1 88.88 202 TYR B CA 1
ATOM 4820 C C . TYR B 1 202 ? -21.344 -25.047 -7.574 1 88.88 202 TYR B C 1
ATOM 4822 O O . TYR B 1 202 ? -22.578 -25.047 -7.691 1 88.88 202 TYR B O 1
ATOM 4830 N N . PRO B 1 203 ? -20.609 -25.062 -8.602 1 93.38 203 PRO B N 1
ATOM 4831 C CA . PRO B 1 203 ? -19.156 -25.141 -8.742 1 93.38 203 PRO B CA 1
ATOM 4832 C C . PRO B 1 203 ? -18.547 -23.844 -9.25 1 93.38 203 PRO B C 1
ATOM 4834 O O . PRO B 1 203 ? -17.625 -23.859 -10.062 1 93.38 203 PRO B O 1
ATOM 4837 N N . TYR B 1 204 ? -19 -22.703 -8.789 1 92.81 204 TYR B N 1
ATOM 4838 C CA . TYR B 1 204 ? -18.703 -21.438 -9.453 1 92.81 204 TYR B CA 1
ATOM 4839 C C . TYR B 1 204 ? -17.531 -20.734 -8.781 1 92.81 204 TYR B C 1
ATOM 4841 O O . TYR B 1 204 ? -17.047 -19.719 -9.281 1 92.81 204 TYR B O 1
ATOM 4849 N N . ASN B 1 205 ? -17.109 -21.188 -7.664 1 94.5 205 ASN B N 1
ATOM 4850 C CA . ASN B 1 205 ? -15.938 -20.609 -7.02 1 94.5 205 ASN B CA 1
ATOM 4851 C C . ASN B 1 205 ? -14.68 -21.422 -7.305 1 94.5 205 ASN B C 1
ATOM 4853 O O . ASN B 1 205 ? -14.547 -22.547 -6.84 1 94.5 205 ASN B O 1
ATOM 4857 N N . HIS B 1 206 ? -13.758 -20.891 -8.07 1 94.38 206 HIS B N 1
ATOM 4858 C CA . HIS B 1 206 ? -12.477 -21.516 -8.383 1 94.38 206 HIS B CA 1
ATOM 4859 C C . HIS B 1 206 ? -11.422 -21.188 -7.332 1 94.38 206 HIS B C 1
ATOM 4861 O O . HIS B 1 206 ? -11.008 -20.031 -7.211 1 94.38 206 HIS B O 1
ATOM 4867 N N . VAL B 1 207 ? -11.078 -22.203 -6.59 1 95.19 207 VAL B N 1
ATOM 4868 C CA . VAL B 1 207 ? -10.227 -21.984 -5.426 1 95.19 207 VAL B CA 1
ATOM 4869 C C . VAL B 1 207 ? -8.898 -22.719 -5.617 1 95.19 207 VAL B C 1
ATOM 4871 O O . VAL B 1 207 ? -8.867 -23.859 -6.09 1 95.19 207 VAL B O 1
ATOM 4874 N N . ARG B 1 208 ? -7.84 -22.031 -5.375 1 95.31 208 ARG B N 1
ATOM 4875 C CA . ARG B 1 208 ? -6.516 -22.625 -5.234 1 95.31 208 ARG B CA 1
ATOM 4876 C C . ARG B 1 208 ? -5.949 -22.391 -3.838 1 95.31 208 ARG B C 1
ATOM 4878 O O . ARG B 1 208 ? -5.816 -21.234 -3.408 1 95.31 208 ARG B O 1
ATOM 4885 N N . GLU B 1 209 ? -5.676 -23.438 -3.131 1 95.62 209 GLU B N 1
ATOM 4886 C CA . GLU B 1 209 ? -5.062 -23.344 -1.809 1 95.62 209 GLU B CA 1
ATOM 4887 C C . GLU B 1 209 ? -3.73 -24.094 -1.768 1 95.62 209 GLU B C 1
ATOM 4889 O O . GLU B 1 209 ? -3.635 -25.234 -2.225 1 95.62 209 GLU B O 1
ATOM 4894 N N . SER B 1 210 ? -2.691 -23.453 -1.319 1 95.56 210 SER B N 1
ATOM 4895 C CA . SER B 1 210 ? -1.376 -24.078 -1.222 1 95.56 210 SER B CA 1
ATOM 4896 C C . SER B 1 210 ? -1.213 -24.828 0.097 1 95.56 210 SER B C 1
ATOM 4898 O O . SER B 1 210 ? -2.08 -24.75 0.971 1 95.56 210 SER B O 1
ATOM 4900 N N . GLU B 1 211 ? -0.107 -25.516 0.274 1 94.31 211 GLU B N 1
ATOM 4901 C CA . GLU B 1 211 ? 0.135 -26.422 1.397 1 94.31 211 GLU B CA 1
ATOM 4902 C C . GLU B 1 211 ? 0.167 -25.656 2.719 1 94.31 211 GLU B C 1
ATOM 4904 O O . GLU B 1 211 ? -0.227 -26.188 3.758 1 94.31 211 GLU B O 1
ATOM 4909 N N . SER B 1 212 ? 0.657 -24.422 2.635 1 94.56 212 SER B N 1
ATOM 4910 C CA . SER B 1 212 ? 0.805 -23.672 3.877 1 94.56 212 SER B CA 1
ATOM 4911 C C . SER B 1 212 ? -0.453 -22.875 4.191 1 94.56 212 SER B C 1
ATOM 4913 O O . SER B 1 212 ? -0.595 -22.344 5.293 1 94.56 212 SER B O 1
ATOM 4915 N N . GLY B 1 213 ? -1.298 -22.703 3.201 1 95.12 213 GLY B N 1
ATOM 4916 C CA . GLY B 1 213 ? -2.553 -22.031 3.5 1 95.12 213 GLY B CA 1
ATOM 4917 C C . GLY B 1 213 ? -2.742 -20.75 2.721 1 95.12 213 GLY B C 1
ATOM 4918 O O . GLY B 1 213 ? -3.604 -19.938 3.059 1 95.12 213 GLY B O 1
ATOM 4919 N N . HIS B 1 214 ? -1.925 -20.438 1.728 1 97.38 214 HIS B N 1
ATOM 4920 C CA . HIS B 1 214 ? -2.225 -19.344 0.823 1 97.38 214 HIS B CA 1
ATOM 4921 C C . HIS B 1 214 ? -3.447 -19.641 -0.035 1 97.38 214 HIS B C 1
ATOM 4923 O O . HIS B 1 214 ? -3.666 -20.797 -0.423 1 97.38 214 HIS B O 1
ATOM 4929 N N . ILE B 1 215 ? -4.227 -18.672 -0.319 1 97.44 215 ILE B N 1
ATOM 4930 C CA . ILE B 1 215 ? -5.453 -18.938 -1.065 1 97.44 215 ILE B CA 1
ATOM 4931 C C . ILE B 1 215 ? -5.59 -17.922 -2.197 1 97.44 215 ILE B C 1
ATOM 4933 O O . ILE B 1 215 ? -5.266 -16.734 -2.027 1 97.44 215 ILE B O 1
ATOM 4937 N N . HIS B 1 216 ? -6.008 -18.359 -3.354 1 97.19 216 HIS B N 1
ATOM 4938 C CA . HIS B 1 216 ? -6.453 -17.547 -4.484 1 97.19 216 HIS B CA 1
ATOM 4939 C C . HIS B 1 216 ? -7.82 -18.016 -4.984 1 97.19 216 HIS B C 1
ATOM 4941 O O . HIS B 1 216 ? -8.016 -19.188 -5.281 1 97.19 216 HIS B O 1
ATOM 4947 N N . GLU B 1 217 ? -8.773 -17.094 -5.074 1 97.31 217 GLU B N 1
ATOM 4948 C CA . GLU B 1 217 ? -10.133 -17.438 -5.484 1 97.31 217 GLU B CA 1
ATOM 4949 C C . GLU B 1 217 ? -10.602 -16.531 -6.633 1 97.31 217 GLU B C 1
ATOM 4951 O O . GLU B 1 217 ? -10.336 -15.336 -6.633 1 97.31 217 GLU B O 1
ATOM 4956 N N . ILE B 1 218 ? -11.219 -17.141 -7.586 1 96.94 218 ILE B N 1
ATOM 4957 C CA . ILE B 1 218 ? -12.031 -16.484 -8.609 1 96.94 218 ILE B CA 1
ATOM 4958 C C . ILE B 1 218 ? -13.469 -16.984 -8.516 1 96.94 218 ILE B C 1
ATOM 4960 O O . ILE B 1 218 ? -13.797 -18.062 -9 1 96.94 218 ILE B O 1
ATOM 4964 N N . ASP B 1 219 ? -14.297 -16.219 -7.914 1 97.06 219 ASP B N 1
ATOM 4965 C CA . ASP B 1 219 ? -15.664 -16.625 -7.617 1 97.06 219 ASP B CA 1
ATOM 4966 C C . ASP B 1 219 ? -16.641 -16.047 -8.641 1 97.06 219 ASP B C 1
ATOM 4968 O O . ASP B 1 219 ? -16.812 -14.828 -8.734 1 97.06 219 ASP B O 1
ATOM 4972 N N . ASP B 1 220 ? -17.266 -16.891 -9.352 1 96.75 220 ASP B N 1
ATOM 4973 C CA . ASP B 1 220 ? -18.234 -16.5 -10.375 1 96.75 220 ASP B CA 1
ATOM 4974 C C . ASP B 1 220 ? -19.672 -16.703 -9.891 1 96.75 220 ASP B C 1
ATOM 4976 O O . ASP B 1 220 ? -20.609 -16.703 -10.688 1 96.75 220 ASP B O 1
ATOM 4980 N N . THR B 1 221 ? -19.781 -16.953 -8.57 1 95.12 221 THR B N 1
ATOM 4981 C CA . THR B 1 221 ? -21.125 -17.141 -8.039 1 95.12 221 THR B CA 1
ATOM 4982 C C . THR B 1 221 ? -21.984 -15.914 -8.32 1 95.12 221 THR B C 1
ATOM 4984 O O . THR B 1 221 ? -21.594 -14.789 -8.016 1 95.12 221 THR B O 1
ATOM 4987 N N . GLU B 1 222 ? -23.219 -16.188 -8.883 1 95.38 222 GLU B N 1
ATOM 4988 C CA . GLU B 1 222 ? -24.094 -15.078 -9.25 1 95.38 222 GLU B CA 1
ATOM 4989 C C . GLU B 1 222 ? -24.469 -14.242 -8.031 1 95.38 222 GLU B C 1
ATOM 4991 O O . GLU B 1 222 ? -24.984 -14.773 -7.047 1 95.38 222 GLU B O 1
ATOM 4996 N N . GLY B 1 223 ? -24.156 -12.992 -8.031 1 95 223 GLY B N 1
ATOM 4997 C CA . GLY B 1 223 ? -24.469 -12.07 -6.953 1 95 223 GLY B CA 1
ATOM 4998 C C . GLY B 1 223 ? -23.391 -11.992 -5.902 1 95 223 GLY B C 1
ATOM 4999 O O . GLY B 1 223 ? -23.438 -11.133 -5.016 1 95 223 GLY B O 1
ATOM 5000 N N . ALA B 1 224 ? -22.422 -12.898 -5.926 1 95.56 224 ALA B N 1
ATOM 5001 C CA . ALA B 1 224 ? -21.328 -12.938 -4.961 1 95.56 224 ALA B CA 1
ATOM 5002 C C . ALA B 1 224 ? -19.984 -13.055 -5.668 1 95.56 224 ALA B C 1
ATOM 5004 O O . ALA B 1 224 ? -19.078 -13.75 -5.188 1 95.56 224 ALA B O 1
ATOM 5005 N N . GLU B 1 225 ? -19.938 -12.461 -6.902 1 97.62 225 GLU B N 1
ATOM 5006 C CA . GLU B 1 225 ? -18.688 -12.484 -7.672 1 97.62 225 GLU B CA 1
ATOM 5007 C C . GLU B 1 225 ? -17.578 -11.766 -6.93 1 97.62 225 GLU B C 1
ATOM 5009 O O . GLU B 1 225 ? -17.734 -10.617 -6.504 1 97.62 225 GLU B O 1
ATOM 5014 N N . ARG B 1 226 ? -16.516 -12.461 -6.781 1 97.19 226 ARG B N 1
ATOM 5015 C CA . ARG B 1 226 ? -15.453 -11.812 -6.023 1 97.19 226 ARG B CA 1
ATOM 5016 C C . ARG B 1 226 ? -14.086 -12.383 -6.391 1 97.19 226 ARG B C 1
ATOM 5018 O O . ARG B 1 226 ? -13.992 -13.5 -6.902 1 97.19 226 ARG B O 1
ATOM 5025 N N . LEU B 1 227 ? -13.047 -11.617 -6.254 1 98.12 227 LEU B N 1
ATOM 5026 C CA . LEU B 1 227 ? -11.648 -12.023 -6.316 1 98.12 227 LEU B CA 1
ATOM 5027 C C . LEU B 1 227 ? -11 -11.953 -4.938 1 98.12 227 LEU B C 1
ATOM 5029 O O . LEU B 1 227 ? -11.25 -11.023 -4.172 1 98.12 227 LEU B O 1
ATOM 5033 N N . HIS B 1 228 ? -10.297 -12.93 -4.629 1 97.88 228 HIS B N 1
ATOM 5034 C CA . HIS B 1 228 ? -9.742 -12.992 -3.279 1 97.88 228 HIS B CA 1
ATOM 5035 C C . HIS B 1 228 ? -8.344 -13.617 -3.289 1 97.88 228 HIS B C 1
ATOM 5037 O O . HIS B 1 228 ? -8.141 -14.68 -3.871 1 97.88 228 HIS B O 1
ATOM 5043 N N . THR B 1 229 ? -7.316 -12.945 -2.771 1 97.81 229 THR B N 1
ATOM 5044 C CA . THR B 1 229 ? -5.973 -13.445 -2.506 1 97.81 229 THR B CA 1
ATOM 5045 C C . THR B 1 229 ? -5.637 -13.328 -1.021 1 97.81 229 THR B C 1
ATOM 5047 O O . THR B 1 229 ? -5.762 -12.25 -0.433 1 97.81 229 THR B O 1
ATOM 5050 N N . TYR B 1 230 ? -5.254 -14.422 -0.41 1 97.94 230 TYR B N 1
ATOM 5051 C CA . TYR B 1 230 ? -5.074 -14.492 1.036 1 97.94 230 TYR B CA 1
ATOM 5052 C C . TYR B 1 230 ? -3.742 -15.141 1.391 1 97.94 230 TYR B C 1
ATOM 5054 O O . TYR B 1 230 ? -3.449 -16.25 0.947 1 97.94 230 TYR B O 1
ATOM 5062 N N . HIS B 1 231 ? -2.889 -14.414 2.074 1 98.12 231 HIS B N 1
ATOM 5063 C CA . HIS B 1 231 ? -1.686 -14.977 2.676 1 98.12 231 HIS B CA 1
ATOM 5064 C C . HIS B 1 231 ? -1.999 -15.656 4.008 1 98.12 231 HIS B C 1
ATOM 5066 O O . HIS B 1 231 ? -2.811 -15.148 4.785 1 98.12 231 HIS B O 1
ATOM 5072 N N . ARG B 1 232 ? -1.333 -16.703 4.352 1 96.25 232 ARG B N 1
ATOM 5073 C CA . ARG B 1 232 ? -1.638 -17.547 5.5 1 96.25 232 ARG B CA 1
ATOM 5074 C C . ARG B 1 232 ? -1.622 -16.734 6.793 1 96.25 232 ARG B C 1
ATOM 5076 O O . ARG B 1 232 ? -2.219 -17.141 7.793 1 96.25 232 ARG B O 1
ATOM 5083 N N . THR B 1 233 ? -0.986 -15.602 6.828 1 95.81 233 THR B N 1
ATOM 5084 C CA . THR B 1 233 ? -0.878 -14.797 8.039 1 95.81 233 THR B CA 1
ATOM 5085 C C . THR B 1 233 ? -2.154 -13.992 8.273 1 95.81 233 THR B C 1
ATOM 5087 O O . THR B 1 233 ? -2.387 -13.492 9.375 1 95.81 233 THR B O 1
ATOM 5090 N N . GLY B 1 234 ? -2.883 -13.812 7.227 1 96.19 234 GLY B N 1
ATOM 5091 C CA . GLY B 1 234 ? -4.09 -13.008 7.348 1 96.19 234 GLY B CA 1
ATOM 5092 C C . GLY B 1 234 ? -4.086 -11.781 6.453 1 96.19 234 GLY B C 1
ATOM 5093 O O . GLY B 1 234 ? -5.102 -11.094 6.324 1 96.19 234 GLY B O 1
ATOM 5094 N N . THR B 1 235 ? -2.908 -11.461 5.895 1 97.69 235 THR B N 1
ATOM 5095 C CA . THR B 1 235 ? -2.875 -10.398 4.891 1 97.69 235 THR B CA 1
ATOM 5096 C C . THR B 1 235 ? -3.662 -10.805 3.648 1 97.69 235 THR B C 1
ATOM 5098 O O . THR B 1 235 ? -3.525 -11.93 3.16 1 97.69 235 THR B O 1
ATOM 5101 N N . PHE B 1 236 ? -4.543 -9.898 3.193 1 98.12 236 PHE B N 1
ATOM 5102 C CA . PHE B 1 236 ? -5.332 -10.312 2.041 1 98.12 236 PHE B CA 1
ATOM 5103 C C . PHE B 1 236 ? -5.789 -9.102 1.234 1 98.12 236 PHE B C 1
ATOM 5105 O O . PHE B 1 236 ? -5.66 -7.961 1.688 1 98.12 236 PHE B O 1
ATOM 5112 N N . GLU B 1 237 ? -6.156 -9.32 0.055 1 97.88 237 GLU B N 1
ATOM 5113 C CA . GLU B 1 237 ? -6.887 -8.414 -0.828 1 97.88 237 GLU B CA 1
ATOM 5114 C C . GLU B 1 237 ? -8.133 -9.094 -1.393 1 97.88 237 GLU B C 1
ATOM 5116 O O . GLU B 1 237 ? -8.078 -10.242 -1.828 1 97.88 237 GLU B O 1
ATOM 5121 N N . GLU B 1 238 ? -9.234 -8.43 -1.298 1 98 238 GLU B N 1
ATOM 5122 C CA . GLU B 1 238 ? -10.508 -8.961 -1.777 1 98 238 GLU B CA 1
ATOM 5123 C C . GLU B 1 238 ? -11.32 -7.891 -2.496 1 98 238 GLU B C 1
ATOM 5125 O O . GLU B 1 238 ? -11.438 -6.766 -2.008 1 98 238 GLU B O 1
ATOM 5130 N N . ILE B 1 239 ? -11.805 -8.172 -3.664 1 98.19 239 ILE B N 1
ATOM 5131 C CA . ILE B 1 239 ? -12.711 -7.301 -4.41 1 98.19 239 ILE B CA 1
ATOM 5132 C C . ILE B 1 239 ? -14.133 -7.855 -4.344 1 98.19 239 ILE B C 1
ATOM 5134 O O . ILE B 1 239 ? -14.391 -8.977 -4.781 1 98.19 239 ILE B O 1
ATOM 5138 N N . HIS B 1 240 ? -14.977 -7.109 -3.812 1 97.75 240 HIS B N 1
ATOM 5139 C CA . HIS B 1 240 ? -16.344 -7.516 -3.521 1 97.75 240 HIS B CA 1
ATOM 5140 C C . HIS B 1 240 ? -17.219 -7.422 -4.766 1 97.75 240 HIS B C 1
ATOM 5142 O O . HIS B 1 240 ? -16.812 -6.867 -5.785 1 97.75 240 HIS B O 1
ATOM 5148 N N . PRO B 1 241 ? -18.453 -7.992 -4.691 1 97.19 241 PRO B N 1
ATOM 5149 C CA . PRO B 1 241 ? -19.344 -7.98 -5.859 1 97.19 241 PRO B CA 1
ATOM 5150 C C . PRO B 1 241 ? -19.688 -6.57 -6.324 1 97.19 241 PRO B C 1
ATOM 5152 O O . PRO B 1 241 ? -19.969 -6.352 -7.504 1 97.19 241 PRO B O 1
ATOM 5155 N N . ASP B 1 242 ? -19.609 -5.566 -5.473 1 96.5 242 ASP B N 1
ATOM 5156 C CA . ASP B 1 242 ? -19.969 -4.199 -5.832 1 96.5 242 ASP B CA 1
ATOM 5157 C C . ASP B 1 242 ? -18.75 -3.42 -6.316 1 96.5 242 ASP B C 1
ATOM 5159 O O . ASP B 1 242 ? -18.828 -2.211 -6.543 1 96.5 242 ASP B O 1
ATOM 5163 N N . GLY B 1 243 ? -17.641 -4.066 -6.406 1 96.69 243 GLY B N 1
ATOM 5164 C CA . GLY B 1 243 ? -16.438 -3.432 -6.926 1 96.69 243 GLY B CA 1
ATOM 5165 C C . GLY B 1 243 ? -15.562 -2.828 -5.844 1 96.69 243 GLY B C 1
ATOM 5166 O O . GLY B 1 243 ? -14.492 -2.291 -6.133 1 96.69 243 GLY B O 1
ATOM 5167 N N . SER B 1 244 ? -15.977 -2.941 -4.59 1 97.06 244 SER B N 1
ATOM 5168 C CA . SER B 1 244 ? -15.148 -2.441 -3.496 1 97.06 244 SER B CA 1
ATOM 5169 C C . SER B 1 244 ? -13.953 -3.348 -3.254 1 97.06 244 SER B C 1
ATOM 5171 O O . SER B 1 244 ? -14.023 -4.559 -3.469 1 97.06 244 SER B O 1
ATOM 5173 N N . ARG B 1 245 ? -12.875 -2.732 -2.797 1 97.75 245 ARG B N 1
ATOM 5174 C CA . ARG B 1 245 ? -11.656 -3.471 -2.477 1 97.75 245 ARG B CA 1
ATOM 5175 C C . ARG B 1 245 ? -11.32 -3.357 -0.994 1 97.75 245 ARG B C 1
ATOM 5177 O O . ARG B 1 245 ? -11.375 -2.268 -0.42 1 97.75 245 ARG B O 1
ATOM 5184 N N . VAL B 1 246 ? -11.117 -4.406 -0.385 1 97.12 246 VAL B N 1
ATOM 5185 C CA . VAL B 1 246 ? -10.633 -4.438 0.991 1 97.12 246 VAL B CA 1
ATOM 5186 C C . VAL B 1 246 ? -9.234 -5.059 1.036 1 97.12 246 VAL B C 1
ATOM 5188 O O . VAL B 1 246 ? -9.047 -6.199 0.602 1 97.12 246 VAL B O 1
ATOM 5191 N N . THR B 1 247 ? -8.242 -4.289 1.386 1 97.5 247 THR B N 1
ATOM 5192 C CA . THR B 1 247 ? -6.883 -4.766 1.604 1 97.5 247 THR B CA 1
ATOM 5193 C C . THR B 1 247 ? -6.512 -4.695 3.082 1 97.5 247 THR B C 1
ATOM 5195 O O . THR B 1 247 ? -6.668 -3.646 3.715 1 97.5 247 THR B O 1
ATOM 5198 N N . LYS B 1 248 ? -6.16 -5.781 3.664 1 97.19 248 LYS B N 1
ATOM 5199 C CA . LYS B 1 248 ? -5.703 -5.836 5.051 1 97.19 248 LYS B CA 1
ATOM 5200 C C . LYS B 1 248 ? -4.27 -6.348 5.137 1 97.19 248 LYS B C 1
ATOM 5202 O O . LYS B 1 248 ? -3.943 -7.395 4.574 1 97.19 248 LYS B O 1
ATOM 5207 N N . ILE B 1 249 ? -3.391 -5.582 5.734 1 97.5 249 ILE B N 1
ATOM 5208 C CA . ILE B 1 249 ? -1.989 -5.941 5.922 1 97.5 249 ILE B CA 1
ATOM 5209 C C . ILE B 1 249 ? -1.709 -6.168 7.406 1 97.5 249 ILE B C 1
ATOM 5211 O O . ILE B 1 249 ? -1.834 -5.246 8.211 1 97.5 249 ILE B O 1
ATOM 5215 N N . ILE B 1 250 ? -1.349 -7.344 7.77 1 96.44 250 ILE B N 1
ATOM 5216 C CA . ILE B 1 250 ? -1.146 -7.715 9.164 1 96.44 250 ILE B CA 1
ATOM 5217 C C . ILE B 1 250 ? 0.198 -7.18 9.648 1 96.44 250 ILE B C 1
ATOM 5219 O O . ILE B 1 250 ? 0.316 -6.723 10.789 1 96.44 250 ILE B O 1
ATOM 5223 N N . GLY B 1 251 ? 1.25 -7.211 8.836 1 96 251 GLY B N 1
ATOM 5224 C CA . GLY B 1 251 ? 2.561 -6.688 9.188 1 96 251 GLY B CA 1
ATOM 5225 C C . GLY B 1 251 ? 2.76 -5.242 8.773 1 96 251 GLY B C 1
ATOM 5226 O O . GLY B 1 251 ? 1.844 -4.426 8.883 1 96 251 GLY B O 1
ATOM 5227 N N . ASP B 1 252 ? 3.953 -4.867 8.375 1 96.88 252 ASP B N 1
ATOM 5228 C CA . ASP B 1 252 ? 4.254 -3.529 7.871 1 96.88 252 ASP B CA 1
ATOM 5229 C C . ASP B 1 252 ? 3.941 -3.42 6.383 1 96.88 252 ASP B C 1
ATOM 5231 O O . ASP B 1 252 ? 3.953 -4.422 5.664 1 96.88 252 ASP B O 1
ATOM 5235 N N . ASP B 1 253 ? 3.623 -2.254 5.992 1 97.38 253 ASP B N 1
ATOM 5236 C CA . ASP B 1 253 ? 3.393 -1.988 4.574 1 97.38 253 ASP B CA 1
ATOM 5237 C C . ASP B 1 253 ? 4.426 -1.009 4.023 1 97.38 253 ASP B C 1
ATOM 5239 O O . ASP B 1 253 ? 4.598 0.087 4.562 1 97.38 253 ASP B O 1
ATOM 5243 N N . PHE B 1 254 ? 5.172 -1.422 3.068 1 96.56 254 PHE B N 1
ATOM 5244 C CA . PHE B 1 254 ? 6.133 -0.582 2.365 1 96.56 254 PHE B CA 1
ATOM 5245 C C . PHE B 1 254 ? 5.691 -0.337 0.927 1 96.56 254 PHE B C 1
ATOM 5247 O O . PHE B 1 254 ? 5.527 -1.282 0.153 1 96.56 254 PHE B O 1
ATOM 5254 N N . GLU B 1 255 ? 5.43 0.847 0.564 1 95.69 255 GLU B N 1
ATOM 5255 C CA . GLU B 1 255 ? 5.156 1.265 -0.808 1 95.69 255 GLU B CA 1
ATOM 5256 C C . GLU B 1 255 ? 6.23 2.225 -1.316 1 95.69 255 GLU B C 1
ATOM 5258 O O . GLU B 1 255 ? 6.375 3.334 -0.798 1 95.69 255 GLU B O 1
ATOM 5263 N N . ILE B 1 256 ? 7.004 1.864 -2.199 1 96.19 256 ILE B N 1
ATOM 5264 C CA . ILE B 1 256 ? 8.102 2.65 -2.744 1 96.19 256 ILE B CA 1
ATOM 5265 C C . ILE B 1 256 ? 7.859 2.926 -4.227 1 96.19 256 ILE B C 1
ATOM 5267 O O . ILE B 1 256 ? 7.801 1.996 -5.035 1 96.19 256 ILE B O 1
ATOM 5271 N N . VAL B 1 257 ? 7.68 4.109 -4.645 1 95.12 257 VAL B N 1
ATOM 5272 C CA . VAL B 1 257 ? 7.441 4.539 -6.02 1 95.12 257 VAL B CA 1
ATOM 5273 C C . VAL B 1 257 ? 8.648 5.316 -6.531 1 95.12 257 VAL B C 1
ATOM 5275 O O . VAL B 1 257 ? 9.016 6.348 -5.965 1 95.12 257 VAL B O 1
ATOM 5278 N N . HIS B 1 258 ? 9.234 4.879 -7.543 1 94.5 258 HIS B N 1
ATOM 5279 C CA . HIS B 1 258 ? 10.484 5.465 -8.016 1 94.5 258 HIS B CA 1
ATOM 5280 C C . HIS B 1 258 ? 10.227 6.75 -8.797 1 94.5 258 HIS B C 1
ATOM 5282 O O . HIS B 1 258 ? 11.117 7.59 -8.93 1 94.5 258 HIS B O 1
ATOM 5288 N N . LYS B 1 259 ? 8.945 6.902 -9.359 1 96.25 259 LYS B N 1
ATOM 5289 C CA . LYS B 1 259 ? 8.617 8.125 -10.086 1 96.25 259 LYS B CA 1
ATOM 5290 C C . LYS B 1 259 ? 7.469 8.875 -9.406 1 96.25 259 LYS B C 1
ATOM 5292 O O . LYS B 1 259 ? 7.578 9.266 -8.242 1 96.25 259 LYS B O 1
ATOM 5297 N N . ASN B 1 260 ? 6.285 9.109 -10.102 1 95.5 260 ASN B N 1
ATOM 5298 C CA . ASN B 1 260 ? 5.199 9.883 -9.5 1 95.5 260 ASN B CA 1
ATOM 5299 C C . ASN B 1 260 ? 4.055 8.977 -9.047 1 95.5 260 ASN B C 1
ATOM 5301 O O . ASN B 1 260 ? 3.811 7.93 -9.641 1 95.5 260 ASN B O 1
ATOM 5305 N N . GLN B 1 261 ? 3.512 9.359 -8 1 95.38 261 GLN B N 1
ATOM 5306 C CA . GLN B 1 261 ? 2.254 8.742 -7.594 1 95.38 261 GLN B CA 1
ATOM 5307 C C . GLN B 1 261 ? 1.087 9.711 -7.766 1 95.38 261 GLN B C 1
ATOM 5309 O O . GLN B 1 261 ? 1.131 10.836 -7.27 1 95.38 261 GLN B O 1
ATOM 5314 N N . ASN B 1 262 ? 0.101 9.383 -8.516 1 95.81 262 ASN B N 1
ATOM 5315 C CA . ASN B 1 262 ? -1.121 10.148 -8.75 1 95.81 262 ASN B CA 1
ATOM 5316 C C . ASN B 1 262 ? -2.344 9.438 -8.18 1 95.81 262 ASN B C 1
ATOM 5318 O O . ASN B 1 262 ? -2.676 8.328 -8.602 1 95.81 262 ASN B O 1
ATOM 5322 N N . VAL B 1 263 ? -2.949 10.016 -7.195 1 95.31 263 VAL B N 1
ATOM 5323 C CA . VAL B 1 263 ? -4.129 9.453 -6.547 1 95.31 263 VAL B CA 1
ATOM 5324 C C . VAL B 1 263 ? -5.34 10.344 -6.809 1 95.31 263 VAL B C 1
ATOM 5326 O O . VAL B 1 263 ? -5.289 11.555 -6.578 1 95.31 263 VAL B O 1
ATOM 5329 N N . TYR B 1 264 ? -6.457 9.914 -7.422 1 95.38 264 TYR B N 1
ATOM 5330 C CA . TYR B 1 264 ? -7.695 10.633 -7.719 1 95.38 264 TYR B CA 1
ATOM 5331 C C . TYR B 1 264 ? -8.898 9.914 -7.117 1 95.38 264 TYR B C 1
ATOM 5333 O O . TYR B 1 264 ? -9.258 8.82 -7.551 1 95.38 264 TYR B O 1
ATOM 5341 N N . ILE B 1 265 ? -9.422 10.422 -6.082 1 96.81 265 ILE B N 1
ATOM 5342 C CA . ILE B 1 265 ? -10.562 9.859 -5.375 1 96.81 265 ILE B CA 1
ATOM 5343 C C . ILE B 1 265 ? -11.812 10.688 -5.68 1 96.81 265 ILE B C 1
ATOM 5345 O O . ILE B 1 265 ? -11.875 11.875 -5.367 1 96.81 265 ILE B O 1
ATOM 5349 N N . LYS B 1 266 ? -12.812 10.055 -6.23 1 94.5 266 LYS B N 1
ATOM 5350 C CA . LYS B 1 266 ? -14.008 10.773 -6.656 1 94.5 266 LYS B CA 1
ATOM 5351 C C . LYS B 1 266 ? -15 10.922 -5.508 1 94.5 266 LYS B C 1
ATOM 5353 O O . LYS B 1 266 ? -15.914 11.75 -5.566 1 94.5 266 LYS B O 1
ATOM 5358 N N . GLY B 1 267 ? -14.852 10.117 -4.398 1 96.31 267 GLY B N 1
ATOM 5359 C CA . GLY B 1 267 ? -15.648 10.25 -3.189 1 96.31 267 GLY B CA 1
ATOM 5360 C C . GLY B 1 267 ? -14.906 10.938 -2.059 1 96.31 267 GLY B C 1
ATOM 5361 O O . GLY B 1 267 ? -14.32 12.008 -2.25 1 96.31 267 GLY B O 1
ATOM 5362 N N . ASN B 1 268 ? -15.008 10.367 -0.842 1 96 268 ASN B N 1
ATOM 5363 C CA . ASN B 1 268 ? -14.32 10.93 0.319 1 96 268 ASN B CA 1
ATOM 5364 C C . ASN B 1 268 ? -13.047 10.148 0.642 1 96 268 ASN B C 1
ATOM 5366 O O . ASN B 1 268 ? -12.938 8.969 0.305 1 96 268 ASN B O 1
ATOM 5370 N N . LEU B 1 269 ? -12.125 10.844 1.227 1 96.69 269 LEU B N 1
ATOM 5371 C CA . LEU B 1 269 ? -10.914 10.234 1.771 1 96.69 269 LEU B CA 1
ATOM 5372 C C . LEU B 1 269 ? -10.93 10.266 3.297 1 96.69 269 LEU B C 1
ATOM 5374 O O . LEU B 1 269 ? -11.102 11.328 3.898 1 96.69 269 LEU B O 1
ATOM 5378 N N . ASN B 1 270 ? -10.898 9.203 3.914 1 96.38 270 ASN B N 1
ATOM 5379 C CA . ASN B 1 270 ? -10.766 9.086 5.363 1 96.38 270 ASN B CA 1
ATOM 5380 C C . ASN B 1 270 ? -9.484 8.344 5.75 1 96.38 270 ASN B C 1
ATOM 5382 O O . ASN B 1 270 ? -9.32 7.172 5.426 1 96.38 270 ASN B O 1
ATOM 5386 N N . ILE B 1 271 ? -8.578 9.039 6.355 1 96.62 271 ILE B N 1
ATOM 5387 C CA . ILE B 1 271 ? -7.355 8.422 6.855 1 96.62 271 ILE B CA 1
ATOM 5388 C C . ILE B 1 271 ? -7.32 8.5 8.383 1 96.62 271 ILE B C 1
ATOM 5390 O O . ILE B 1 271 ? -7.391 9.586 8.953 1 96.62 271 ILE B O 1
ATOM 5394 N N . THR B 1 272 ? -7.32 7.391 9.07 1 96.75 272 THR B N 1
ATOM 5395 C CA . THR B 1 272 ? -7.172 7.309 10.523 1 96.75 272 THR B CA 1
ATOM 5396 C C . THR B 1 272 ? -5.891 6.566 10.898 1 96.75 272 THR B C 1
ATOM 5398 O O . THR B 1 272 ? -5.684 5.43 10.477 1 96.75 272 THR B O 1
ATOM 5401 N N . VAL B 1 273 ? -5.02 7.207 11.609 1 97.31 273 VAL B N 1
ATOM 5402 C CA . VAL B 1 273 ? -3.766 6.641 12.086 1 97.31 273 VAL B CA 1
ATOM 5403 C C . VAL B 1 273 ? -3.783 6.566 13.609 1 97.31 273 VAL B C 1
AT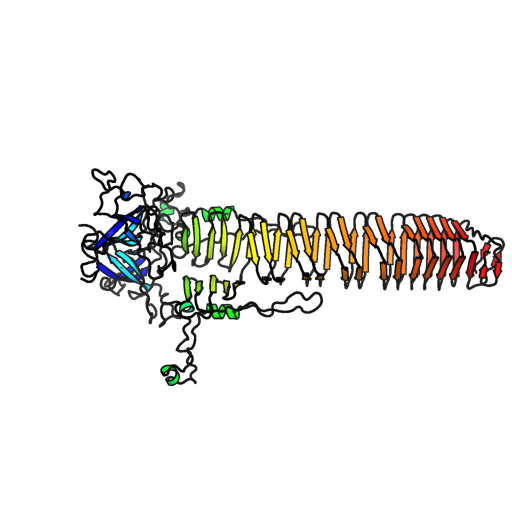OM 5405 O O . VAL B 1 273 ? -3.963 7.582 14.289 1 97.31 273 VAL B O 1
ATOM 5408 N N . VAL B 1 274 ? -3.613 5.395 14.133 1 95.62 274 VAL B N 1
ATOM 5409 C CA . VAL B 1 274 ? -3.664 5.223 15.578 1 95.62 274 VAL B CA 1
ATOM 5410 C C . VAL B 1 274 ? -2.352 5.691 16.203 1 95.62 274 VAL B C 1
ATOM 5412 O O . VAL B 1 274 ? -2.352 6.332 17.25 1 95.62 274 VAL B O 1
ATOM 5415 N N . GLY B 1 275 ? -1.198 5.449 15.555 1 96.06 275 GLY B N 1
ATOM 5416 C CA . GLY B 1 275 ? 0.097 5.898 16.031 1 96.06 275 GLY B CA 1
ATOM 5417 C C . GLY B 1 275 ? 0.451 7.301 15.586 1 96.06 275 GLY B C 1
ATOM 5418 O O . GLY B 1 275 ? -0.38 8.211 15.656 1 96.06 275 GLY B O 1
ATOM 5419 N N . ASP B 1 276 ? 1.712 7.477 15.188 1 95.25 276 ASP B N 1
ATOM 5420 C CA . ASP B 1 276 ? 2.188 8.773 14.711 1 95.25 276 ASP B CA 1
ATOM 5421 C C . ASP B 1 276 ? 2.176 8.828 13.18 1 95.25 276 ASP B C 1
ATOM 5423 O O . ASP B 1 276 ? 2.24 7.793 12.516 1 95.25 276 ASP B O 1
ATOM 5427 N N . ALA B 1 277 ? 2.002 9.977 12.68 1 95.31 277 ALA B N 1
ATOM 5428 C CA . ALA B 1 277 ? 2.094 10.211 11.242 1 95.31 277 ALA B CA 1
ATOM 5429 C C . ALA B 1 277 ? 3.201 11.203 10.914 1 95.31 277 ALA B C 1
ATOM 5431 O O . ALA B 1 277 ? 3.289 12.273 11.531 1 95.31 277 ALA B O 1
ATOM 5432 N N . THR B 1 278 ? 4.129 10.852 10.133 1 94.19 278 THR B N 1
ATOM 5433 C CA . THR B 1 278 ? 5.168 11.75 9.633 1 94.19 278 THR B CA 1
ATOM 5434 C C . THR B 1 278 ? 5.027 11.953 8.125 1 94.19 278 THR B C 1
ATOM 5436 O O . THR B 1 278 ? 4.801 10.992 7.383 1 94.19 278 THR B O 1
ATOM 5439 N N . PHE B 1 279 ? 4.996 13.141 7.691 1 94.56 279 PHE B N 1
ATOM 5440 C CA . PHE B 1 279 ? 5.012 13.531 6.289 1 94.56 279 PHE B CA 1
ATOM 5441 C C . PHE B 1 279 ? 6.254 14.352 5.969 1 94.56 279 PHE B C 1
ATOM 5443 O O . PHE B 1 279 ? 6.43 15.453 6.492 1 94.56 279 PHE B O 1
ATOM 5450 N N . TYR B 1 280 ? 7.246 13.891 5.203 1 93.81 280 TYR B N 1
ATOM 5451 C CA . TYR B 1 280 ? 8.5 14.539 4.84 1 93.81 280 TYR B CA 1
ATOM 5452 C C . TYR B 1 280 ? 8.594 14.742 3.332 1 93.81 280 TYR B C 1
ATOM 5454 O O . TYR B 1 280 ? 8.742 13.773 2.578 1 93.81 280 TYR B O 1
ATOM 5462 N N . CYS B 1 281 ? 8.391 15.891 2.865 1 94.62 281 CYS B N 1
ATOM 5463 C CA . CYS B 1 281 ? 8.555 16.266 1.465 1 94.62 281 CYS B CA 1
ATOM 5464 C C . CYS B 1 281 ? 9.867 17.016 1.249 1 94.62 281 CYS B C 1
ATOM 5466 O O . CYS B 1 281 ? 10.102 18.062 1.872 1 94.62 281 CYS B O 1
ATOM 5468 N N . GLN B 1 282 ? 10.656 16.594 0.446 1 93.06 282 GLN B N 1
ATOM 5469 C CA . GLN B 1 282 ? 12 17.141 0.307 1 93.06 282 GLN B CA 1
ATOM 5470 C C . GLN B 1 282 ? 12.016 18.328 -0.656 1 93.06 282 GLN B C 1
ATOM 5472 O O . GLN B 1 282 ? 13.055 18.953 -0.866 1 93.06 282 GLN B O 1
ATOM 5477 N N . GLN B 1 283 ? 10.828 18.672 -1.302 1 95.5 283 GLN B N 1
ATOM 5478 C CA . GLN B 1 283 ? 10.688 19.859 -2.139 1 95.5 283 GLN B CA 1
ATOM 5479 C C . GLN B 1 283 ? 9.484 20.703 -1.711 1 95.5 283 GLN B C 1
ATOM 5481 O O . GLN B 1 283 ? 9.414 21.156 -0.57 1 95.5 283 GLN B O 1
ATOM 5486 N N . ASN B 1 284 ? 8.469 20.875 -2.59 1 93.69 284 ASN B N 1
ATOM 5487 C CA . ASN B 1 284 ? 7.363 21.781 -2.262 1 93.69 284 ASN B CA 1
ATOM 5488 C C . ASN B 1 284 ? 6.066 21.016 -2.018 1 93.69 284 ASN B C 1
ATOM 5490 O O . ASN B 1 284 ? 5.867 19.938 -2.57 1 93.69 284 ASN B O 1
ATOM 5494 N N . VAL B 1 285 ? 5.301 21.531 -1.146 1 94.19 285 VAL B N 1
ATOM 5495 C CA . VAL B 1 285 ? 3.949 21.031 -0.932 1 94.19 285 VAL B CA 1
ATOM 5496 C C . VAL B 1 285 ? 2.93 22.078 -1.369 1 94.19 285 VAL B C 1
ATOM 5498 O O . VAL B 1 285 ? 3.031 23.25 -0.991 1 94.19 285 VAL B O 1
ATOM 5501 N N . THR B 1 286 ? 2.006 21.766 -2.258 1 95.12 286 THR B N 1
ATOM 5502 C CA . THR B 1 286 ? 0.846 22.594 -2.6 1 95.12 286 THR B CA 1
ATOM 5503 C C . THR B 1 286 ? -0.443 21.922 -2.131 1 95.12 286 THR B C 1
ATOM 5505 O O . THR B 1 286 ? -0.738 20.781 -2.52 1 95.12 286 THR B O 1
ATOM 5508 N N . GLN B 1 287 ? -1.109 22.594 -1.228 1 94.88 287 GLN B N 1
ATOM 5509 C CA . GLN B 1 287 ? -2.4 22.125 -0.739 1 94.88 287 GLN B CA 1
ATOM 5510 C C . GLN B 1 287 ? -3.514 23.109 -1.089 1 94.88 287 GLN B C 1
ATOM 5512 O O . GLN B 1 287 ? -3.428 24.297 -0.757 1 94.88 287 GLN B O 1
ATOM 5517 N N . GLN B 1 288 ? -4.492 22.656 -1.788 1 95.25 288 GLN B N 1
ATOM 5518 C CA . GLN B 1 288 ? -5.664 23.453 -2.117 1 95.25 288 GLN B CA 1
ATOM 5519 C C . GLN B 1 288 ? -6.945 22.781 -1.647 1 95.25 288 GLN B C 1
ATOM 5521 O O . GLN B 1 288 ? -7.16 21.594 -1.917 1 95.25 288 GLN B O 1
ATOM 5526 N N . ILE B 1 289 ? -7.742 23.422 -0.961 1 94.62 289 ILE B N 1
ATOM 5527 C CA . ILE B 1 289 ? -9.031 22.969 -0.451 1 94.62 289 ILE B CA 1
ATOM 5528 C C . ILE B 1 289 ? -10.133 23.922 -0.926 1 94.62 289 ILE B C 1
ATOM 5530 O O . ILE B 1 289 ? -10.125 25.109 -0.586 1 94.62 289 ILE B O 1
ATOM 5534 N N . ASP B 1 290 ? -11.039 23.422 -1.645 1 92 290 ASP B N 1
ATOM 5535 C CA . ASP B 1 290 ? -12.07 24.281 -2.223 1 92 290 ASP B CA 1
ATOM 5536 C C . ASP B 1 290 ? -13.188 24.547 -1.217 1 92 290 ASP B C 1
ATOM 5538 O O . ASP B 1 290 ? -13.992 25.453 -1.407 1 92 290 ASP B O 1
ATOM 5542 N N . GLY B 1 291 ? -13.227 23.766 -0.081 1 94.62 291 GLY B N 1
ATOM 5543 C CA . GLY B 1 291 ? -14.172 23.984 1.002 1 94.62 291 GLY B CA 1
ATOM 5544 C C . GLY B 1 291 ? -13.516 24.516 2.264 1 94.62 291 GLY B C 1
ATOM 5545 O O . GLY B 1 291 ? -12.734 25.469 2.209 1 94.62 291 GLY B O 1
ATOM 5546 N N . ASP B 1 292 ? -13.93 23.922 3.422 1 93.38 292 ASP B N 1
ATOM 5547 C CA . ASP B 1 292 ? -13.398 24.359 4.703 1 93.38 292 ASP B CA 1
ATOM 5548 C C . ASP B 1 292 ? -12.25 23.469 5.164 1 93.38 292 ASP B C 1
ATOM 5550 O O . ASP B 1 292 ? -12.234 22.266 4.859 1 93.38 292 ASP B O 1
ATOM 5554 N N . LEU B 1 293 ? -11.273 24.047 5.805 1 94.31 293 LEU B N 1
ATOM 5555 C CA . LEU B 1 293 ? -10.258 23.328 6.559 1 94.31 293 LEU B CA 1
ATOM 5556 C C . LEU B 1 293 ? -10.523 23.422 8.062 1 94.31 293 LEU B C 1
ATOM 5558 O O . LEU B 1 293 ? -10.508 24.516 8.625 1 94.31 293 LEU B O 1
ATOM 5562 N N . LYS B 1 294 ? -10.898 22.375 8.672 1 92.44 294 LYS B N 1
ATOM 5563 C CA . LYS B 1 294 ? -11.023 22.297 10.125 1 92.44 294 LYS B CA 1
ATOM 5564 C C . LYS B 1 294 ? -9.891 21.469 10.727 1 92.44 294 LYS B C 1
ATOM 5566 O O . LYS B 1 294 ? -9.734 20.297 10.398 1 92.44 294 LYS B O 1
ATOM 5571 N N . GLN B 1 295 ? -9.109 22.109 11.5 1 93.12 295 GLN B N 1
ATOM 5572 C CA . GLN B 1 295 ? -7.98 21.438 12.141 1 93.12 295 GLN B CA 1
ATOM 5573 C C . GLN B 1 295 ? -8.094 21.516 13.664 1 93.12 295 GLN B C 1
ATOM 5575 O O . GLN B 1 295 ? -8.273 22.594 14.234 1 93.12 295 GLN B O 1
ATOM 5580 N N . HIS B 1 296 ? -8.109 20.375 14.344 1 92.62 296 HIS B N 1
ATOM 5581 C CA . HIS B 1 296 ? -8.141 20.281 15.797 1 92.62 296 HIS B CA 1
ATOM 5582 C C . HIS B 1 296 ? -6.941 19.5 16.328 1 92.62 296 HIS B C 1
ATOM 5584 O O . HIS B 1 296 ? -6.82 18.297 16.062 1 92.62 296 HIS B O 1
ATOM 5590 N N . VAL B 1 297 ? -6.027 20.109 16.969 1 94.06 297 VAL B N 1
ATOM 5591 C CA . VAL B 1 297 ? -4.855 19.5 17.578 1 94.06 297 VAL B CA 1
ATOM 5592 C C . VAL B 1 297 ? -5.012 19.484 19.094 1 94.06 297 VAL B C 1
ATOM 5594 O O . VAL B 1 297 ? -5.094 20.547 19.719 1 94.06 297 VAL B O 1
ATOM 5597 N N . LYS B 1 298 ? -5.074 18.359 19.719 1 89.88 298 LYS B N 1
ATOM 5598 C CA . LYS B 1 298 ? -5.281 18.281 21.156 1 89.88 298 LYS B CA 1
ATOM 5599 C C . LYS B 1 298 ? -3.992 18.594 21.922 1 89.88 298 LYS B C 1
ATOM 5601 O O . LYS B 1 298 ? -4.031 19.062 23.062 1 89.88 298 LYS B O 1
ATOM 5606 N N . GLY B 1 299 ? -2.857 18.406 21.25 1 93.62 299 GLY B N 1
ATOM 5607 C CA . GLY B 1 299 ? -1.573 18.734 21.844 1 93.62 299 GLY B CA 1
ATOM 5608 C C . GLY B 1 299 ? -1.053 20.094 21.422 1 93.62 299 GLY B C 1
ATOM 5609 O O . GLY B 1 299 ? -1.807 21.062 21.375 1 93.62 299 GLY B O 1
ATOM 5610 N N . ASN B 1 300 ? 0.317 20.156 21.125 1 92.38 300 ASN B N 1
ATOM 5611 C CA . ASN B 1 300 ? 0.96 21.406 20.734 1 92.38 300 ASN B CA 1
ATOM 5612 C C . ASN B 1 300 ? 1.135 21.484 19.219 1 92.38 300 ASN B C 1
ATOM 5614 O O . ASN B 1 300 ? 1.162 20.469 18.531 1 92.38 300 ASN B O 1
ATOM 5618 N N . VAL B 1 301 ? 1.08 22.672 18.703 1 93.75 301 VAL B N 1
ATOM 5619 C CA . VAL B 1 301 ? 1.474 22.953 17.328 1 93.75 301 VAL B CA 1
ATOM 5620 C C . VAL B 1 301 ? 2.812 23.688 17.312 1 93.75 301 VAL B C 1
ATOM 5622 O O . VAL B 1 301 ? 2.932 24.781 17.859 1 93.75 301 VAL B O 1
ATOM 5625 N N . ASP B 1 302 ? 3.867 23.094 16.859 1 91.81 302 ASP B N 1
ATOM 5626 C CA . ASP B 1 302 ? 5.168 23.719 16.625 1 91.81 302 ASP B CA 1
ATOM 5627 C C . ASP B 1 302 ? 5.43 23.891 15.125 1 91.81 302 ASP B C 1
ATOM 5629 O O . ASP B 1 302 ? 5.5 22.906 14.383 1 91.81 302 ASP B O 1
ATOM 5633 N N . GLN B 1 303 ? 5.504 25.109 14.68 1 91.31 303 GLN B N 1
ATOM 5634 C CA . GLN B 1 303 ? 5.801 25.422 13.289 1 91.31 303 GLN B CA 1
ATOM 5635 C C . GLN B 1 303 ? 7.094 26.219 13.156 1 91.31 303 GLN B C 1
ATOM 5637 O O . GLN B 1 303 ? 7.258 27.25 13.812 1 91.31 303 GLN B O 1
ATOM 5642 N N . HIS B 1 304 ? 8.078 25.703 12.477 1 91.38 304 HIS B N 1
ATOM 5643 C CA . HIS B 1 304 ? 9.32 26.406 12.156 1 91.38 304 HIS B CA 1
ATOM 5644 C C . HIS B 1 304 ? 9.453 26.625 10.648 1 91.38 304 HIS B C 1
ATOM 5646 O O . HIS B 1 304 ? 9.547 25.656 9.883 1 91.38 304 HIS B O 1
ATOM 5652 N N . VAL B 1 305 ? 9.367 27.75 10.164 1 92.25 305 VAL B N 1
ATOM 5653 C CA . VAL B 1 305 ? 9.539 28.141 8.766 1 92.25 305 VAL B CA 1
ATOM 5654 C C . VAL B 1 305 ? 10.867 28.875 8.594 1 92.25 305 VAL B C 1
ATOM 5656 O O . VAL B 1 305 ? 11.102 29.906 9.227 1 92.25 305 VAL B O 1
ATOM 5659 N N . GLU B 1 306 ? 11.719 28.406 7.805 1 87.38 306 GLU B N 1
ATOM 5660 C CA . GLU B 1 306 ? 13.055 28.984 7.68 1 87.38 306 GLU B CA 1
ATOM 5661 C C . GLU B 1 306 ? 13.039 30.25 6.84 1 87.38 306 GLU B C 1
ATOM 5663 O O . GLU B 1 306 ? 13.898 31.109 6.996 1 87.38 306 GLU B O 1
ATOM 5668 N N . MET B 1 307 ? 11.969 30.438 5.996 1 94.12 307 MET B N 1
ATOM 5669 C CA . MET B 1 307 ? 11.906 31.625 5.148 1 94.12 307 MET B CA 1
ATOM 5670 C C . MET B 1 307 ? 10.68 32.469 5.484 1 94.12 307 MET B C 1
ATOM 5672 O O . MET B 1 307 ? 10.547 32.969 6.609 1 94.12 307 MET B O 1
ATOM 5676 N N . ASN B 1 308 ? 9.773 32.75 4.516 1 88.56 308 ASN B N 1
ATOM 5677 C CA . ASN B 1 308 ? 8.695 33.688 4.766 1 88.56 308 ASN B CA 1
ATOM 5678 C C . ASN B 1 308 ? 7.355 32.969 4.957 1 88.56 308 ASN B C 1
ATOM 5680 O O . ASN B 1 308 ? 7.152 31.875 4.441 1 88.56 308 ASN B O 1
ATOM 5684 N N . VAL B 1 309 ? 6.523 33.5 5.785 1 90.56 309 VAL B N 1
ATOM 5685 C CA . VAL B 1 309 ? 5.117 33.125 5.875 1 90.56 309 VAL B CA 1
ATOM 5686 C C . VAL B 1 309 ? 4.246 34.219 5.297 1 90.56 309 VAL B C 1
ATOM 5688 O O . VAL B 1 309 ? 4.297 35.375 5.758 1 90.56 309 VAL B O 1
ATOM 5691 N N . THR B 1 310 ? 3.564 34 4.223 1 89.44 310 THR B N 1
ATOM 5692 C CA . THR B 1 310 ? 2.549 34.875 3.678 1 89.44 310 THR B CA 1
ATOM 5693 C C . THR B 1 310 ? 1.155 34.281 3.846 1 89.44 310 THR B C 1
ATOM 5695 O O . THR B 1 310 ? 0.883 33.188 3.357 1 89.44 310 THR B O 1
ATOM 5698 N N . GLN B 1 311 ? 0.304 34.969 4.605 1 90.19 311 GLN B N 1
ATOM 5699 C CA . GLN B 1 311 ? -1.089 34.562 4.762 1 90.19 311 GLN B CA 1
ATOM 5700 C C . GLN B 1 311 ? -2.037 35.656 4.273 1 90.19 311 GLN B C 1
ATOM 5702 O O . GLN B 1 311 ? -1.981 36.781 4.75 1 90.19 311 GLN B O 1
ATOM 5707 N N . THR B 1 312 ? -2.826 35.375 3.275 1 90.06 312 THR B N 1
ATOM 5708 C CA . THR B 1 312 ? -3.891 36.25 2.797 1 90.06 312 THR B CA 1
ATOM 5709 C C . THR B 1 312 ? -5.262 35.656 3.123 1 90.06 312 THR B C 1
ATOM 5711 O O . THR B 1 312 ? -5.562 34.531 2.748 1 90.06 312 THR B O 1
ATOM 5714 N N . VAL B 1 313 ? -6.051 36.281 3.84 1 91.31 313 VAL B N 1
ATOM 5715 C CA . VAL B 1 313 ? -7.414 35.906 4.188 1 91.31 313 VAL B CA 1
ATOM 5716 C C . VAL B 1 313 ? -8.398 36.906 3.586 1 91.31 313 VAL B C 1
ATOM 5718 O O . VAL B 1 313 ? -8.344 38.094 3.887 1 91.31 313 VAL B O 1
ATOM 5721 N N . ASP B 1 314 ? -9.266 36.531 2.793 1 87.19 314 ASP B N 1
ATOM 5722 C CA . ASP B 1 314 ? -10.148 37.438 2.068 1 87.19 314 ASP B CA 1
ATOM 5723 C C . ASP B 1 314 ? -11.258 37.969 2.979 1 87.19 314 ASP B C 1
ATOM 5725 O O . ASP B 1 314 ? -11.828 39.031 2.709 1 87.19 314 ASP B O 1
ATOM 5729 N N . LYS B 1 315 ? -11.562 37.281 4.152 1 92.5 315 LYS B N 1
ATOM 5730 C CA . LYS B 1 315 ? -12.609 37.75 5.062 1 92.5 315 LYS B CA 1
ATOM 5731 C C . LYS B 1 315 ? -12.047 38 6.461 1 92.5 315 LYS B C 1
ATOM 5733 O O . LYS B 1 315 ? -11.094 38.75 6.629 1 92.5 315 LYS B O 1
ATOM 5738 N N . ASP B 1 316 ? -12.555 37.219 7.512 1 86.81 316 ASP B N 1
ATOM 5739 C CA . ASP B 1 316 ? -12.195 37.594 8.875 1 86.81 316 ASP B CA 1
ATOM 5740 C C . ASP B 1 316 ? -11.219 36.594 9.484 1 86.81 316 ASP B C 1
ATOM 5742 O O . ASP B 1 316 ? -11.203 35.438 9.109 1 86.81 316 ASP B O 1
ATOM 5746 N N . VAL B 1 317 ? -10.289 37.031 10.266 1 89.94 317 VAL B N 1
ATOM 5747 C CA . VAL B 1 317 ? -9.477 36.219 11.148 1 89.94 317 VAL B CA 1
ATOM 5748 C C . VAL B 1 317 ? -9.953 36.375 12.594 1 89.94 317 VAL B C 1
ATOM 5750 O O . VAL B 1 317 ? -10.008 37.469 13.117 1 89.94 317 VAL B O 1
ATOM 5753 N N . THR B 1 318 ? -10.461 35.312 13.203 1 86.19 318 THR B N 1
ATOM 5754 C CA . THR B 1 318 ? -10.766 35.281 14.625 1 86.19 318 THR B CA 1
ATOM 5755 C C . THR B 1 318 ? -9.781 34.375 15.367 1 86.19 318 THR B C 1
ATOM 5757 O O . THR B 1 318 ? -9.664 33.188 15.055 1 86.19 318 THR B O 1
ATOM 5760 N N . GLN B 1 319 ? -9.008 34.969 16.297 1 89.06 319 GLN B N 1
ATOM 5761 C CA . GLN B 1 319 ? -8.078 34.188 17.141 1 89.06 319 GLN B CA 1
ATOM 5762 C C . GLN B 1 319 ? -8.477 34.281 18.609 1 89.06 319 GLN B C 1
ATOM 5764 O O . GLN B 1 319 ? -8.602 35.375 19.172 1 89.06 319 GLN B O 1
ATOM 5769 N N . VAL B 1 320 ? -8.742 33.156 19.234 1 87 320 VAL B N 1
ATOM 5770 C CA . VAL B 1 320 ? -9.016 33.062 20.656 1 87 320 VAL B CA 1
ATOM 5771 C C . VAL B 1 320 ? -7.902 32.281 21.359 1 87 320 VAL B C 1
ATOM 5773 O O . VAL B 1 320 ? -7.656 31.125 21.031 1 87 320 VAL B O 1
ATOM 5776 N N . VAL B 1 321 ? -7.176 32.875 22.172 1 87.88 321 VAL B N 1
ATOM 5777 C CA . VAL B 1 321 ? -6.129 32.25 22.984 1 87.88 321 VAL B CA 1
ATOM 5778 C C . VAL B 1 321 ? -6.52 32.312 24.453 1 87.88 321 VAL B C 1
ATOM 5780 O O . VAL B 1 321 ? -6.707 33.375 25.016 1 87.88 321 VAL B O 1
ATOM 5783 N N . HIS B 1 322 ? -6.621 31.25 25.109 1 85.44 322 HIS B N 1
ATOM 5784 C CA . HIS B 1 322 ? -7.16 31.219 26.469 1 85.44 322 HIS B CA 1
ATOM 5785 C C . HIS B 1 322 ? -6.082 31.547 27.5 1 85.44 322 HIS B C 1
ATOM 5787 O O . HIS B 1 322 ? -6.395 31.875 28.641 1 85.44 322 HIS B O 1
ATOM 5793 N N . GLN B 1 323 ? -4.77 31.531 27.094 1 89.06 323 GLN B N 1
ATOM 5794 C CA . GLN B 1 323 ? -3.707 31.922 28.016 1 89.06 323 GLN B CA 1
ATOM 5795 C C . GLN B 1 323 ? -2.881 33.062 27.438 1 89.06 323 GLN B C 1
ATOM 5797 O O . GLN B 1 323 ? -3.414 34.156 27.172 1 89.06 323 GLN B O 1
ATOM 5802 N N . ASN B 1 324 ? -1.571 32.781 27 1 82.19 324 ASN B N 1
ATOM 5803 C CA . ASN B 1 324 ? -0.734 33.938 26.656 1 82.19 324 ASN B CA 1
ATOM 5804 C C . ASN B 1 324 ? -0.347 33.938 25.188 1 82.19 324 ASN B C 1
ATOM 5806 O O . ASN B 1 324 ? -0.324 32.875 24.562 1 82.19 324 ASN B O 1
ATOM 5810 N N . VAL B 1 325 ? -0.247 35.094 24.547 1 85.25 325 VAL B N 1
ATOM 5811 C CA . VAL B 1 325 ? 0.422 35.25 23.266 1 85.25 325 VAL B CA 1
ATOM 5812 C C . VAL B 1 325 ? 1.788 35.906 23.469 1 85.25 325 VAL B C 1
ATOM 5814 O O . VAL B 1 325 ? 1.886 37 24.062 1 85.25 325 VAL B O 1
ATOM 5817 N N . THR B 1 326 ? 2.906 35.156 23.188 1 82.69 326 THR B N 1
ATOM 5818 C CA . THR B 1 326 ? 4.254 35.719 23.156 1 82.69 326 THR B CA 1
ATOM 5819 C C . THR B 1 326 ? 4.758 35.844 21.719 1 82.69 326 THR B C 1
ATOM 5821 O O . THR B 1 326 ? 4.852 34.844 21.016 1 82.69 326 THR B O 1
ATOM 5824 N N . GLN B 1 327 ? 4.977 37.094 21.25 1 88.19 327 GLN B N 1
ATOM 5825 C CA . GLN B 1 327 ? 5.508 37.344 19.906 1 88.19 327 GLN B CA 1
ATOM 5826 C C . GLN B 1 327 ? 6.863 38.031 19.984 1 88.19 327 GLN B C 1
ATOM 5828 O O . GLN B 1 327 ? 6.988 39.094 20.609 1 88.19 327 GLN B O 1
ATOM 5833 N N . THR B 1 328 ? 7.914 37.375 19.422 1 81.44 328 THR B N 1
ATOM 5834 C CA . THR B 1 328 ? 9.227 38 19.266 1 81.44 328 THR B CA 1
ATOM 5835 C C . THR B 1 328 ? 9.531 38.25 17.797 1 81.44 328 THR B C 1
ATOM 5837 O O . THR B 1 328 ? 9.508 37.344 16.984 1 81.44 328 THR B O 1
ATOM 5840 N N . VAL B 1 329 ? 9.68 39.469 17.406 1 83.88 329 VAL B N 1
ATOM 5841 C CA . VAL B 1 329 ? 10.07 39.875 16.062 1 83.88 329 VAL B CA 1
ATOM 5842 C C . VAL B 1 329 ? 11.453 40.531 16.109 1 83.88 329 VAL B C 1
ATOM 5844 O O . VAL B 1 329 ? 11.641 41.562 16.766 1 83.88 329 VAL B O 1
ATOM 5847 N N . ASP B 1 330 ? 12.43 40.031 15.438 1 78.19 330 ASP B N 1
ATOM 5848 C CA . ASP B 1 330 ? 13.805 40.5 15.523 1 78.19 330 ASP B CA 1
ATOM 5849 C C . ASP B 1 330 ? 13.977 41.812 14.773 1 78.19 330 ASP B C 1
ATOM 5851 O O . ASP B 1 330 ? 14.875 42.594 15.078 1 78.19 330 ASP B O 1
ATOM 5855 N N . MET B 1 331 ? 13.055 42.062 13.75 1 86.25 331 MET B N 1
ATOM 5856 C CA . MET B 1 331 ? 13.203 43.312 12.977 1 86.25 331 MET B CA 1
ATOM 5857 C C . MET B 1 331 ? 11.977 44.188 13.141 1 86.25 331 MET B C 1
ATOM 5859 O O . MET B 1 331 ? 11.672 44.656 14.242 1 86.25 331 MET B O 1
ATOM 5863 N N . ASN B 1 332 ? 11.148 44.375 12.055 1 76.06 332 ASN B N 1
ATOM 5864 C CA . ASN B 1 332 ? 10.102 45.375 12.141 1 76.06 332 ASN B CA 1
ATOM 5865 C C . ASN B 1 332 ? 8.711 44.75 12.109 1 76.06 332 ASN B C 1
ATOM 5867 O O . ASN B 1 332 ? 8.523 43.688 11.562 1 76.06 332 ASN B O 1
ATOM 5871 N N . VAL B 1 333 ? 7.738 45.344 12.836 1 83.56 333 VAL B N 1
ATOM 5872 C CA . VAL B 1 333 ? 6.312 45.094 12.695 1 83.56 333 VAL B CA 1
ATOM 5873 C C . VAL B 1 333 ? 5.645 46.219 11.922 1 83.56 333 VAL B C 1
ATOM 5875 O O . VAL B 1 333 ? 5.738 47.375 12.32 1 83.56 333 VAL B O 1
ATOM 5878 N N . THR B 1 334 ? 5.172 45.938 10.703 1 75.62 334 THR B N 1
ATOM 5879 C CA . THR B 1 334 ? 4.355 46.875 9.953 1 75.62 334 THR B CA 1
ATOM 5880 C C . THR B 1 334 ? 2.904 46.406 9.891 1 75.62 334 THR B C 1
ATOM 5882 O O . THR B 1 334 ? 2.619 45.312 9.398 1 75.62 334 THR B O 1
ATOM 5885 N N . GLN B 1 335 ? 1.969 47.219 10.547 1 85.19 335 GLN B N 1
ATOM 5886 C CA . GLN B 1 335 ? 0.542 46.906 10.508 1 85.19 335 GLN B CA 1
ATOM 5887 C C . GLN B 1 335 ? -0.242 48.031 9.836 1 85.19 335 GLN B C 1
ATOM 5889 O O . GLN B 1 335 ? -0.157 49.188 10.258 1 85.19 335 GLN B O 1
ATOM 5894 N N . THR B 1 336 ? -0.923 47.719 8.727 1 78.25 336 THR B N 1
ATOM 5895 C CA . THR B 1 336 ? -1.847 48.625 8.086 1 78.25 336 THR B CA 1
ATOM 5896 C C . THR B 1 336 ? -3.289 48.188 8.266 1 78.25 336 THR B C 1
ATOM 5898 O O . THR B 1 336 ? -3.646 47.062 7.863 1 78.25 336 THR B O 1
ATOM 5901 N N . VAL B 1 337 ? -4.078 48.906 8.969 1 78.56 337 VAL B N 1
ATOM 5902 C CA . VAL B 1 337 ? -5.508 48.656 9.148 1 78.56 337 VAL B CA 1
ATOM 5903 C C . VAL B 1 337 ? -6.309 49.719 8.422 1 78.56 337 VAL B C 1
ATOM 5905 O O . VAL B 1 337 ? -6.195 50.906 8.734 1 78.56 337 VAL B O 1
ATOM 5908 N N . HIS B 1 338 ? -7.07 49.406 7.523 1 72.44 338 HIS B N 1
ATOM 5909 C CA . HIS B 1 338 ? -7.746 50.406 6.68 1 72.44 338 HIS B CA 1
ATOM 5910 C C . HIS B 1 338 ? -8.961 51 7.391 1 72.44 338 HIS B C 1
ATOM 5912 O O . HIS B 1 338 ? -9.43 52.062 7.027 1 72.44 338 HIS B O 1
ATOM 5918 N N . GLN B 1 339 ? -9.477 50.344 8.523 1 80.12 339 GLN B N 1
ATOM 5919 C CA . GLN B 1 339 ? -10.602 50.875 9.273 1 80.12 339 GLN B CA 1
ATOM 5920 C C . GLN B 1 339 ? -10.211 51.125 10.727 1 80.12 339 GLN B C 1
ATOM 5922 O O . GLN B 1 339 ? -9.281 51.875 11.016 1 80.12 339 GLN B O 1
ATOM 5927 N N . ASN B 1 340 ? -10.867 50.281 11.711 1 70.88 340 ASN B N 1
ATOM 5928 C CA . ASN B 1 340 ? -10.664 50.656 13.109 1 70.88 340 ASN B CA 1
ATOM 5929 C C . ASN B 1 340 ? -9.891 49.562 13.867 1 70.88 340 ASN B C 1
ATOM 5931 O O . ASN B 1 340 ? -9.898 48.406 13.469 1 70.88 340 ASN B O 1
ATOM 5935 N N . VAL B 1 341 ? -9.055 49.969 14.875 1 78.62 341 VAL B N 1
ATOM 5936 C CA . VAL B 1 341 ? -8.484 49.094 15.891 1 78.62 341 VAL B CA 1
ATOM 5937 C C . VAL B 1 341 ? -9.211 49.281 17.219 1 78.62 341 VAL B C 1
ATOM 5939 O O . VAL B 1 341 ? -9.328 50.406 17.703 1 78.62 341 VAL B O 1
ATOM 5942 N N . THR B 1 342 ? -9.867 48.281 17.734 1 69.31 342 THR B N 1
ATOM 5943 C CA . THR B 1 342 ? -10.414 48.312 19.094 1 69.31 342 THR B CA 1
ATOM 5944 C C . THR B 1 342 ? -9.648 47.344 19.984 1 69.31 342 THR B C 1
ATOM 5946 O O . THR B 1 342 ? -9.539 46.156 19.688 1 69.31 342 THR B O 1
ATOM 5949 N N . GLN B 1 343 ? -9 47.906 21.031 1 77.69 343 GLN B N 1
ATOM 5950 C CA . GLN B 1 343 ? -8.273 47.094 22 1 77.69 343 GLN B CA 1
ATOM 5951 C C . GLN B 1 343 ? -8.859 47.25 23.406 1 77.69 343 GLN B C 1
ATOM 5953 O O . GLN B 1 343 ? -8.961 48.344 23.922 1 77.69 343 GLN B O 1
ATOM 5958 N N . THR B 1 344 ? -9.32 46.094 23.969 1 69.12 344 THR B N 1
ATOM 5959 C CA . THR B 1 344 ? -9.75 46.031 25.359 1 69.12 344 THR B CA 1
ATOM 5960 C C . THR B 1 344 ? -8.797 45.188 26.188 1 69.12 344 THR B C 1
ATOM 5962 O O . THR B 1 344 ? -8.547 44.031 25.859 1 69.12 344 THR B O 1
ATOM 5965 N N . VAL B 1 345 ? -8.156 45.75 27.125 1 76.31 345 VAL B N 1
ATOM 5966 C CA . VAL B 1 345 ? -7.246 45.031 28.016 1 76.31 345 VAL B CA 1
ATOM 5967 C C . VAL B 1 345 ? -7.801 45.062 29.438 1 76.31 345 VAL B C 1
ATOM 5969 O O . VAL B 1 345 ? -7.926 46.125 30.047 1 76.31 345 VAL B O 1
ATOM 5972 N N . ASP B 1 346 ? -8.148 43.938 29.953 1 73.12 346 ASP B N 1
ATOM 5973 C CA . ASP B 1 346 ? -8.711 43.875 31.312 1 73.12 346 ASP B CA 1
ATOM 5974 C C . ASP B 1 346 ? -7.633 44.094 32.375 1 73.12 346 ASP B C 1
ATOM 5976 O O . ASP B 1 346 ? -7.922 44.562 33.469 1 73.12 346 ASP B O 1
ATOM 5980 N N . GLY B 1 347 ? -6.363 43.781 32.062 1 80 347 GLY B N 1
ATOM 5981 C CA . GLY B 1 347 ? -5.25 43.938 33 1 80 347 GLY B CA 1
ATOM 5982 C C . GLY B 1 347 ? -4.461 45.219 32.719 1 80 347 GLY B C 1
ATOM 5983 O O . GLY B 1 347 ? -5.035 46.312 32.625 1 80 347 GLY B O 1
ATOM 5984 N N . ASP B 1 348 ? -3.029 45.094 32.656 1 74.88 348 ASP B N 1
ATOM 5985 C CA . ASP B 1 348 ? -2.129 46.219 32.5 1 74.88 348 ASP B CA 1
ATOM 5986 C C . ASP B 1 348 ? -1.558 46.25 31.078 1 74.88 348 ASP B C 1
ATOM 5988 O O . ASP B 1 348 ? -1.453 45.219 30.422 1 74.88 348 ASP B O 1
ATOM 5992 N N . VAL B 1 349 ? -1.308 47.469 30.531 1 82.88 349 VAL B N 1
ATOM 5993 C CA . VAL B 1 349 ? -0.506 47.688 29.328 1 82.88 349 VAL B CA 1
ATOM 5994 C C . VAL B 1 349 ? 0.884 48.188 29.719 1 82.88 349 VAL B C 1
ATOM 5996 O O . VAL B 1 349 ? 1.019 49.219 30.375 1 82.88 349 VAL B O 1
ATOM 5999 N N . ASN B 1 350 ? 1.916 47.406 29.422 1 81 350 ASN B N 1
ATOM 6000 C CA . ASN B 1 350 ? 3.312 47.781 29.578 1 81 350 ASN B CA 1
ATOM 6001 C C . ASN B 1 350 ? 4.027 47.875 28.234 1 81 350 ASN B C 1
ATOM 6003 O O . ASN B 1 350 ? 4.125 46.875 27.516 1 81 350 ASN B O 1
ATOM 6007 N N . GLN B 1 351 ? 4.445 49.031 27.875 1 83.44 351 GLN B N 1
ATOM 6008 C CA . GLN B 1 351 ? 5.191 49.219 26.625 1 83.44 351 GLN B CA 1
ATOM 6009 C C . GLN B 1 351 ? 6.57 49.812 26.891 1 83.44 351 GLN B C 1
ATOM 6011 O O . GLN B 1 351 ? 6.695 50.812 27.594 1 83.44 351 GLN B O 1
ATOM 6016 N N . THR B 1 352 ? 7.625 49.125 26.453 1 78.94 352 THR B N 1
ATOM 6017 C CA . THR B 1 352 ? 8.984 49.656 26.438 1 78.94 352 THR B CA 1
ATOM 6018 C C . THR B 1 352 ? 9.469 49.875 25.016 1 78.94 352 THR B C 1
ATOM 6020 O O . THR B 1 352 ? 9.477 48.938 24.203 1 78.94 352 THR B O 1
ATOM 6023 N N . VAL B 1 353 ? 9.742 51.094 24.703 1 79.81 353 VAL B N 1
ATOM 6024 C CA . VAL B 1 353 ? 10.234 51.469 23.375 1 79.81 353 VAL B CA 1
ATOM 6025 C C . VAL B 1 353 ? 11.664 52 23.484 1 79.81 353 VAL B C 1
ATOM 6027 O O . VAL B 1 353 ? 11.922 53 24.141 1 79.81 353 VAL B O 1
ATOM 6030 N N . GLY B 1 354 ? 12.586 51.312 22.953 1 76.88 354 GLY B N 1
ATOM 6031 C CA . GLY B 1 354 ? 13.984 51.688 22.969 1 76.88 354 GLY B CA 1
ATOM 6032 C C . GLY B 1 354 ? 14.266 52.938 22.141 1 76.88 354 GLY B C 1
ATOM 6033 O O . GLY B 1 354 ? 15.234 53.656 22.406 1 76.88 354 GLY B O 1
ATOM 6034 N N . GLY B 1 355 ? 13.484 53.281 21.172 1 82.19 355 GLY B N 1
ATOM 6035 C CA . GLY B 1 355 ? 13.602 54.438 20.312 1 82.19 355 GLY B CA 1
ATOM 6036 C C . GLY B 1 355 ? 12.578 55.531 20.625 1 82.19 355 GLY B C 1
ATOM 6037 O O . GLY B 1 355 ? 12.414 55.906 21.781 1 82.19 355 GLY B O 1
ATOM 6038 N N . ASN B 1 356 ? 11.922 56.062 19.453 1 76.06 356 ASN B N 1
ATOM 6039 C CA . ASN B 1 356 ? 10.922 57.125 19.578 1 76.06 356 ASN B CA 1
ATOM 6040 C C . ASN B 1 356 ? 9.508 56.562 19.391 1 76.06 356 ASN B C 1
ATOM 6042 O O . ASN B 1 356 ? 9.32 55.5 18.828 1 76.06 356 ASN B O 1
ATOM 6046 N N . VAL B 1 357 ? 8.492 57.25 20 1 82.25 357 VAL B N 1
ATOM 6047 C CA . VAL B 1 357 ? 7.082 57.031 19.688 1 82.25 357 VAL B CA 1
ATOM 6048 C C . VAL B 1 357 ? 6.527 58.25 18.969 1 82.25 357 VAL B C 1
ATOM 6050 O O . VAL B 1 357 ? 6.621 59.375 19.469 1 82.25 357 VAL B O 1
ATOM 6053 N N . GLN B 1 358 ? 6.18 58.062 17.766 1 76.94 358 GLN B N 1
ATOM 6054 C CA . GLN B 1 358 ? 5.461 59.062 17 1 76.94 358 GLN B CA 1
ATOM 6055 C C . GLN B 1 358 ? 4.047 58.594 16.656 1 76.94 358 GLN B C 1
ATOM 6057 O O . GLN B 1 358 ? 3.865 57.562 16.047 1 76.94 358 GLN B O 1
ATOM 6062 N N . SER B 1 359 ? 3.049 59.312 17.141 1 83.88 359 SER B N 1
ATOM 6063 C CA . SER B 1 359 ? 1.649 59.031 16.844 1 83.88 359 SER B CA 1
ATOM 6064 C C . SER B 1 359 ? 0.968 60.219 16.156 1 83.88 359 SER B C 1
ATOM 6066 O O . SER B 1 359 ? 0.971 61.312 16.688 1 83.88 359 SER B O 1
ATOM 6068 N N . ASN B 1 360 ? 0.467 60 14.984 1 79.56 360 ASN B N 1
ATOM 6069 C CA . ASN B 1 360 ? -0.357 60.969 14.266 1 79.56 360 ASN B CA 1
ATOM 6070 C C . ASN B 1 360 ? -1.81 60.531 14.18 1 79.56 360 ASN B C 1
ATOM 6072 O O . ASN B 1 360 ? -2.119 59.562 13.461 1 79.56 360 ASN B O 1
ATOM 6076 N N . VAL B 1 361 ? -2.662 61.188 14.93 1 80.12 361 VAL B N 1
ATOM 6077 C CA . VAL B 1 361 ? -4.082 60.844 14.953 1 80.12 361 VAL B CA 1
ATOM 6078 C C . VAL B 1 361 ? -4.887 61.969 14.297 1 80.12 361 VAL B C 1
ATOM 6080 O O . VAL B 1 361 ? -4.855 63.125 14.758 1 80.12 361 VAL B O 1
ATOM 6083 N N . THR B 1 362 ? -5.461 61.688 13.203 1 75.94 362 THR B N 1
ATOM 6084 C CA . THR B 1 362 ? -6.223 62.688 12.5 1 75.94 362 THR B CA 1
ATOM 6085 C C . THR B 1 362 ? -7.473 63.094 13.289 1 75.94 362 THR B C 1
ATOM 6087 O O . THR B 1 362 ? -7.859 64.25 13.328 1 75.94 362 THR B O 1
ATOM 6090 N N . GLY B 1 363 ? -8.086 62.156 13.938 1 80.19 363 GLY B N 1
ATOM 6091 C CA . GLY B 1 363 ? -9.289 62.375 14.711 1 80.19 363 GLY B CA 1
ATOM 6092 C C . GLY B 1 363 ? -9.016 62.656 16.188 1 80.19 363 GLY B C 1
ATOM 6093 O O . GLY B 1 363 ? -8.156 63.469 16.516 1 80.19 363 GLY B O 1
ATOM 6094 N N . ASP B 1 364 ? -9.898 62 17.031 1 71.69 364 ASP B N 1
ATOM 6095 C CA . ASP B 1 364 ? -9.781 62.188 18.469 1 71.69 364 ASP B CA 1
ATOM 6096 C C . ASP B 1 364 ? -8.914 61.125 19.109 1 71.69 364 ASP B C 1
ATOM 6098 O O . ASP B 1 364 ? -8.82 60 18.578 1 71.69 364 ASP B O 1
ATOM 6102 N N . TYR B 1 365 ? -8.188 61.438 20.141 1 81.94 365 TYR B N 1
ATOM 6103 C CA . TYR B 1 365 ? -7.402 60.531 20.969 1 81.94 365 TYR B CA 1
ATOM 6104 C C . TYR B 1 365 ? -8.008 60.406 22.359 1 81.94 365 TYR B C 1
ATOM 6106 O O . TYR B 1 365 ? -8 61.375 23.141 1 81.94 365 TYR B O 1
ATOM 6114 N N . THR B 1 366 ? -8.703 59.281 22.578 1 75.69 366 THR B N 1
ATOM 6115 C CA . THR B 1 366 ? -9.312 59.031 23.891 1 75.69 366 THR B CA 1
ATOM 6116 C C . THR B 1 366 ? -8.648 57.875 24.594 1 75.69 366 THR B C 1
ATOM 6118 O O . THR B 1 366 ? -8.539 56.781 24.016 1 75.69 366 THR B O 1
ATOM 6121 N N . GLN B 1 367 ? -8.156 58.062 25.797 1 80.69 367 GLN B N 1
ATOM 6122 C CA . GLN B 1 367 ? -7.59 57 26.641 1 80.69 367 GLN B CA 1
ATOM 6123 C C . GLN B 1 367 ? -8.273 56.969 28 1 80.69 367 GLN B C 1
ATOM 6125 O O . GLN B 1 367 ? -8.273 57.938 28.734 1 80.69 367 GLN B O 1
ATOM 6130 N N . ASN B 1 368 ? -8.969 55.844 28.312 1 77.81 368 ASN B N 1
ATOM 6131 C CA . ASN B 1 368 ? -9.539 55.594 29.641 1 77.81 368 ASN B CA 1
ATOM 6132 C C . ASN B 1 368 ? -8.742 54.531 30.391 1 77.81 368 ASN B C 1
ATOM 6134 O O . ASN B 1 368 ? -8.664 53.375 29.984 1 77.81 368 ASN B O 1
ATOM 6138 N N . ILE B 1 369 ? -8.156 54.969 31.5 1 79.94 369 ILE B N 1
ATOM 6139 C CA . ILE B 1 369 ? -7.332 54.094 32.312 1 79.94 369 ILE B CA 1
ATOM 6140 C C . ILE B 1 369 ? -7.906 54 33.719 1 79.94 369 ILE B C 1
ATOM 6142 O O . ILE B 1 369 ? -7.98 55 34.438 1 79.94 369 ILE B O 1
ATOM 6146 N N . SER B 1 370 ? -8.391 52.812 34.094 1 78.81 370 SER B N 1
ATOM 6147 C CA . SER B 1 370 ? -8.969 52.656 35.438 1 78.81 370 SER B CA 1
ATOM 6148 C C . SER B 1 370 ? -7.891 52.625 36.5 1 78.81 370 SER B C 1
ATOM 6150 O O . SER B 1 370 ? -8.164 52.938 37.656 1 78.81 370 SER B O 1
ATOM 6152 N N . GLY B 1 371 ? -6.699 52.312 36.188 1 80.69 371 GLY B N 1
ATOM 6153 C CA . GLY B 1 371 ? -5.578 52.344 37.094 1 80.69 371 GLY B CA 1
ATOM 6154 C C . GLY B 1 371 ? -4.754 53.625 37 1 80.69 371 GLY B C 1
ATOM 6155 O O . GLY B 1 371 ? -5.301 54.719 36.969 1 80.69 371 GLY B O 1
ATOM 6156 N N . ASN B 1 372 ? -3.355 53.406 37.062 1 77.12 372 ASN B N 1
ATOM 6157 C CA . ASN B 1 372 ? -2.424 54.5 36.938 1 77.12 372 ASN B CA 1
ATOM 6158 C C . ASN B 1 372 ? -1.913 54.656 35.531 1 77.12 372 ASN B C 1
ATOM 6160 O O . ASN B 1 372 ? -1.844 53.688 34.781 1 77.12 372 ASN B O 1
ATOM 6164 N N . TYR B 1 373 ? -1.732 55.938 35.094 1 85.44 373 TYR B N 1
ATOM 6165 C CA . TYR B 1 373 ? -1.018 56.25 33.844 1 85.44 373 TYR B CA 1
ATOM 6166 C C . TYR B 1 373 ? 0.382 56.781 34.156 1 85.44 373 TYR B C 1
ATOM 6168 O O . TYR B 1 373 ? 0.538 57.781 34.844 1 85.44 373 TYR B O 1
ATOM 6176 N N . THR B 1 374 ? 1.413 56.031 33.812 1 79 374 THR B N 1
ATOM 6177 C CA . THR B 1 374 ? 2.799 56.469 33.969 1 79 374 THR B CA 1
ATOM 6178 C C . THR B 1 374 ? 3.533 56.469 32.625 1 79 374 THR B C 1
ATOM 6180 O O . THR B 1 374 ? 3.609 55.438 31.969 1 79 374 THR B O 1
ATOM 6183 N N . ILE B 1 375 ? 4.016 57.594 32.156 1 83.75 375 ILE B N 1
ATOM 6184 C CA . ILE B 1 375 ? 4.871 57.656 30.984 1 83.75 375 ILE B CA 1
ATOM 6185 C C . ILE B 1 375 ? 6.215 58.281 31.344 1 83.75 375 ILE B C 1
ATOM 6187 O O . ILE B 1 375 ? 6.266 59.375 31.906 1 83.75 375 ILE B O 1
ATOM 6191 N N . THR B 1 376 ? 7.293 57.562 31.141 1 80.75 376 THR B N 1
ATOM 6192 C CA . THR B 1 376 ? 8.664 58.031 31.312 1 80.75 376 THR B CA 1
ATOM 6193 C C . THR B 1 376 ? 9.359 58.156 29.953 1 80.75 376 THR B C 1
ATOM 6195 O O . THR B 1 376 ? 9.516 57.156 29.25 1 80.75 376 THR B O 1
ATOM 6198 N N . VAL B 1 377 ? 9.68 59.406 29.625 1 80.19 377 VAL B N 1
ATOM 6199 C CA . VAL B 1 377 ? 10.344 59.688 28.359 1 80.19 377 VAL B CA 1
ATOM 6200 C C . VAL B 1 377 ? 11.773 60.156 28.609 1 80.19 377 VAL B C 1
ATOM 6202 O O . VAL B 1 377 ? 12 61.125 29.359 1 80.19 377 VAL B O 1
ATOM 6205 N N . GLY B 1 378 ? 12.773 59.375 28.156 1 71.31 378 GLY B N 1
ATOM 6206 C CA . GLY B 1 378 ? 14.164 59.781 28.297 1 71.31 378 GLY B CA 1
ATOM 6207 C C . GLY B 1 378 ? 14.477 61.062 27.594 1 71.31 378 GLY B C 1
ATOM 6208 O O . GLY B 1 378 ? 15.281 61.875 28.094 1 71.31 378 GLY B O 1
ATOM 6209 N N . GLY B 1 379 ? 13.883 61.375 26.438 1 78.12 379 GLY B N 1
ATOM 6210 C CA . GLY B 1 379 ? 14.016 62.625 25.688 1 78.12 379 GLY B CA 1
ATOM 6211 C C . GLY B 1 379 ? 12.914 63.625 25.984 1 78.12 379 GLY B C 1
ATOM 6212 O O . GLY B 1 379 ? 12.547 63.812 27.141 1 78.12 379 GLY B O 1
ATOM 6213 N N . SER B 1 380 ? 12.461 64.312 24.844 1 74.75 380 SER B N 1
ATOM 6214 C CA . SER B 1 380 ? 11.414 65.312 25 1 74.75 380 SER B CA 1
ATOM 6215 C C . SER B 1 380 ? 10.039 64.75 24.734 1 74.75 380 SER B C 1
ATOM 6217 O O . SER B 1 380 ? 9.898 63.812 23.922 1 74.75 380 SER B O 1
ATOM 6219 N N . MET B 1 381 ? 9.055 65.188 25.469 1 79 381 MET B N 1
ATOM 6220 C CA . MET B 1 381 ? 7.648 64.875 25.25 1 79 381 MET B CA 1
ATOM 6221 C C . MET B 1 381 ? 6.887 66.062 24.688 1 79 381 MET B C 1
ATOM 6223 O O . MET B 1 381 ? 6.953 67.125 25.234 1 79 381 MET B O 1
ATOM 6227 N N . SER B 1 382 ? 6.402 65.875 23.5 1 75.25 382 SER B N 1
ATOM 6228 C CA . SER B 1 382 ? 5.605 66.875 22.875 1 75.25 382 SER B CA 1
ATOM 6229 C C . SER B 1 382 ? 4.203 66.375 22.531 1 75.25 382 SER B C 1
ATOM 6231 O O . SER B 1 382 ? 4.047 65.375 21.875 1 75.25 382 SER B O 1
ATOM 6233 N N . GLU B 1 383 ? 3.141 67.062 23.078 1 78.38 383 GLU B N 1
ATOM 6234 C CA . GLU B 1 383 ? 1.746 66.812 22.734 1 78.38 383 GLU B CA 1
ATOM 6235 C C . GLU B 1 383 ? 1.109 68 22.062 1 78.38 383 GLU B C 1
ATOM 6237 O O . GLU B 1 383 ? 0.993 69.062 22.688 1 78.38 383 GLU B O 1
ATOM 6242 N N . SER B 1 384 ? 0.803 67.938 20.797 1 72.94 384 SER B N 1
ATOM 6243 C CA . SER B 1 384 ? 0.155 69 20.047 1 72.94 384 SER B CA 1
ATOM 6244 C C . SER B 1 384 ? -1.287 68.625 19.703 1 72.94 384 SER B C 1
ATOM 6246 O O . SER B 1 384 ? -1.538 67.625 19 1 72.94 384 SER B O 1
ATOM 6248 N N . VAL B 1 385 ? -2.219 69.375 20.266 1 72.75 385 VAL B N 1
ATOM 6249 C CA . VAL B 1 385 ? -3.643 69.125 20.094 1 72.75 385 VAL B CA 1
ATOM 6250 C C . VAL B 1 385 ? -4.305 70.312 19.406 1 72.75 385 VAL B C 1
ATOM 6252 O O . VAL B 1 385 ? -4.168 71.438 19.844 1 72.75 385 VAL B O 1
ATOM 6255 N N . SER B 1 386 ? -4.961 70.062 18.281 1 68.25 386 SER B N 1
ATOM 6256 C CA . SER B 1 386 ? -5.523 71.188 17.516 1 68.25 386 SER B CA 1
ATOM 6257 C C . SER B 1 386 ? -6.75 71.75 18.203 1 68.25 386 SER B C 1
ATOM 6259 O O . SER B 1 386 ? -7 73 18.125 1 68.25 386 SER B O 1
ATOM 6261 N N . SER B 1 387 ? -7.543 70.938 18.828 1 74 387 SER B N 1
ATOM 6262 C CA . SER B 1 387 ? -8.789 71.438 19.422 1 74 387 SER B CA 1
ATOM 6263 C C . SER B 1 387 ? -8.672 71.562 20.938 1 74 387 SER B C 1
ATOM 6265 O O . SER B 1 387 ? -7.988 72.438 21.438 1 74 387 SER B O 1
ATOM 6267 N N . SER B 1 388 ? -9.32 70.438 21.688 1 66.31 388 SER B N 1
ATOM 6268 C CA . SER B 1 388 ? -9.312 70.562 23.141 1 66.31 388 SER B CA 1
ATOM 6269 C C . SER B 1 388 ? -8.453 69.438 23.75 1 66.31 388 SER B C 1
ATOM 6271 O O . SER B 1 388 ? -8.438 68.312 23.25 1 66.31 388 SER B O 1
ATOM 6273 N N . TYR B 1 389 ? -7.68 69.875 24.766 1 71.62 389 TYR B N 1
ATOM 6274 C CA . TYR B 1 389 ? -6.879 69 25.578 1 71.62 389 TYR B CA 1
ATOM 6275 C C . TYR B 1 389 ? -7.434 68.875 26.984 1 71.62 389 TYR B C 1
ATOM 6277 O O . TYR B 1 389 ? -7.445 69.812 27.734 1 71.62 389 TYR B O 1
ATOM 6285 N N . THR B 1 390 ? -8.031 67.688 27.266 1 67.19 390 THR B N 1
ATOM 6286 C CA . THR B 1 390 ? -8.578 67.438 28.609 1 67.19 390 THR B CA 1
ATOM 6287 C C . THR B 1 390 ? -7.863 66.312 29.297 1 67.19 390 THR B C 1
ATOM 6289 O O . THR B 1 390 ? -7.746 65.188 28.734 1 67.19 390 THR B O 1
ATOM 6292 N N . ARG B 1 391 ? -7.309 66.5 30.484 1 72.31 391 ARG B N 1
ATOM 6293 C CA . ARG B 1 391 ? -6.734 65.5 31.344 1 72.31 391 ARG B CA 1
ATOM 6294 C C . ARG B 1 391 ? -7.402 65.5 32.719 1 72.31 391 ARG B C 1
ATOM 6296 O O . ARG B 1 391 ? -7.52 66.562 33.344 1 72.31 391 ARG B O 1
ATOM 6303 N N . SER B 1 392 ? -8.016 64.375 33.094 1 67 392 SER B N 1
ATOM 6304 C CA . SER B 1 392 ? -8.625 64.25 34.406 1 67 392 SER B CA 1
ATOM 6305 C C . SER B 1 392 ? -7.996 63.094 35.188 1 67 392 SER B C 1
ATOM 6307 O O . SER B 1 392 ? -7.801 62 34.656 1 67 392 SER B O 1
ATOM 6309 N N . ALA B 1 393 ? -7.582 63.406 36.469 1 66.38 393 ALA B N 1
ATOM 6310 C CA . ALA B 1 393 ? -7.02 62.375 37.375 1 66.38 393 ALA B CA 1
ATOM 6311 C C . ALA B 1 393 ? -7.203 62.781 38.812 1 66.38 393 ALA B C 1
ATOM 6313 O O . ALA B 1 393 ? -7.531 63.938 39.125 1 66.38 393 ALA B O 1
ATOM 6314 N N . ALA B 1 394 ? -7.129 61.75 39.688 1 64.31 394 ALA B N 1
ATOM 6315 C CA . ALA B 1 394 ? -7.133 62.094 41.094 1 64.31 394 ALA B CA 1
ATOM 6316 C C . ALA B 1 394 ? -5.938 62.969 41.469 1 64.31 394 ALA B C 1
ATOM 6318 O O . ALA B 1 394 ? -6.043 63.875 42.312 1 64.31 394 ALA B O 1
ATOM 6319 N N . SER B 1 395 ? -4.762 62.562 40.812 1 63.19 395 SER B N 1
ATOM 6320 C CA . SER B 1 395 ? -3.551 63.375 40.938 1 63.19 395 SER B CA 1
ATOM 6321 C C . SER B 1 395 ? -2.807 63.438 39.594 1 63.19 395 SER B C 1
ATOM 6323 O O . SER B 1 395 ? -2.805 62.5 38.812 1 63.19 395 SER B O 1
ATOM 6325 N N . ILE B 1 396 ? -2.201 64.688 39.312 1 65.81 396 ILE B N 1
ATOM 6326 C CA . ILE B 1 396 ? -1.412 64.875 38.094 1 65.81 396 ILE B CA 1
ATOM 6327 C C . ILE B 1 396 ? -0.016 65.375 38.469 1 65.81 396 ILE B C 1
ATOM 6329 O O . ILE B 1 396 ? 0.127 66.312 39.281 1 65.81 396 ILE B O 1
ATOM 6333 N N . SER B 1 397 ? 0.946 64.625 38 1 65 397 SER B N 1
ATOM 6334 C CA . SER B 1 397 ? 2.336 65 38.219 1 65 397 SER B CA 1
ATOM 6335 C C . SER B 1 397 ? 3.094 65.062 36.875 1 65 397 SER B C 1
ATOM 6337 O O . SER B 1 397 ? 3.111 64.125 36.125 1 65 397 SER B O 1
ATOM 6339 N N . ASP B 1 398 ? 3.666 66.312 36.5 1 67.5 398 ASP B N 1
ATOM 6340 C CA . ASP B 1 398 ? 4.57 66.5 35.375 1 67.5 398 ASP B CA 1
ATOM 6341 C C . ASP B 1 398 ? 5.977 66.875 35.844 1 67.5 398 ASP B C 1
ATOM 6343 O O . ASP B 1 398 ? 6.184 67.938 36.438 1 67.5 398 ASP B O 1
ATOM 6347 N N . ASP B 1 399 ? 6.852 65.938 35.719 1 61.22 399 ASP B N 1
ATOM 6348 C CA . ASP B 1 399 ? 8.25 66.188 36.062 1 61.22 399 ASP B CA 1
ATOM 6349 C C . ASP B 1 399 ? 9.117 66.312 34.844 1 61.22 399 ASP B C 1
ATOM 6351 O O . ASP B 1 399 ? 9.523 65.375 34.219 1 61.22 399 ASP B O 1
ATOM 6355 N N . GLY B 1 400 ? 9.289 67.5 34.281 1 56.41 400 GLY B N 1
ATOM 6356 C CA . GLY B 1 400 ? 10.148 67.812 33.156 1 56.41 400 GLY B CA 1
ATOM 6357 C C . GLY B 1 400 ? 10.977 69.062 33.344 1 56.41 400 GLY B C 1
ATOM 6358 O O . GLY B 1 400 ? 10.562 70 34.031 1 56.41 400 GLY B O 1
ATOM 6359 N N . GLY B 1 401 ? 12.258 68.938 33.125 1 43.25 401 GLY B N 1
ATOM 6360 C CA . GLY B 1 401 ? 13.016 70.188 33.031 1 43.25 401 GLY B CA 1
ATOM 6361 C C . GLY B 1 401 ? 12.477 71.125 31.953 1 43.25 401 GLY B C 1
ATOM 6362 O O . GLY B 1 401 ? 12.312 70.75 30.797 1 43.25 401 GLY B O 1
ATOM 6363 N N . GLY B 1 402 ? 11.906 72.25 32.312 1 40.75 402 GLY B N 1
ATOM 6364 C CA . GLY B 1 402 ? 11.391 73.188 31.391 1 40.75 402 GLY B CA 1
ATOM 6365 C C . GLY B 1 402 ? 9.992 72.875 30.891 1 40.75 402 GLY B C 1
ATOM 6366 O O . GLY B 1 402 ? 9.664 73.125 29.734 1 40.75 402 GLY B O 1
ATOM 6367 N N . ALA B 1 403 ? 9.312 72.25 31.562 1 46.5 403 ALA B N 1
ATOM 6368 C CA . ALA B 1 403 ? 7.941 71.938 31.156 1 46.5 403 ALA B CA 1
ATOM 6369 C C . ALA B 1 403 ? 7.176 73.188 30.797 1 46.5 403 ALA B C 1
ATOM 6371 O O . ALA B 1 403 ? 7.199 74.188 31.531 1 46.5 403 ALA B O 1
ATOM 6372 N N . THR B 1 404 ? 7.117 73.5 29.578 1 42.44 404 THR B N 1
ATOM 6373 C CA . THR B 1 404 ? 6.297 74.625 29.094 1 42.44 404 THR B CA 1
ATOM 6374 C C . THR B 1 404 ? 4.887 74.125 28.766 1 42.44 404 THR B C 1
ATOM 6376 O O . THR B 1 404 ? 4.711 73.062 28.156 1 42.44 404 THR B O 1
ATOM 6379 N N . LEU B 1 405 ? 4.121 74.5 29.469 1 43.19 405 LEU B N 1
ATOM 6380 C CA . LEU B 1 405 ? 2.721 74.375 29.078 1 43.19 405 LEU B CA 1
ATOM 6381 C C . LEU B 1 405 ? 2.283 75.625 28.312 1 43.19 405 LEU B C 1
ATOM 6383 O O . LEU B 1 405 ? 2.199 76.688 28.875 1 43.19 405 LEU B O 1
ATOM 6387 N N . ASN B 1 406 ? 2.6 75.625 27.094 1 37.12 406 ASN B N 1
ATOM 6388 C CA . ASN B 1 406 ? 2.182 76.75 26.297 1 37.12 406 ASN B CA 1
ATOM 6389 C C . ASN B 1 406 ? 0.662 76.812 26.172 1 37.12 406 ASN B C 1
ATOM 6391 O O . ASN B 1 406 ? 0.037 76 25.578 1 37.12 406 ASN B O 1
ATOM 6395 N N . LEU B 1 407 ? 0.227 77.562 27.141 1 37.28 407 LEU B N 1
ATOM 6396 C CA . LEU B 1 407 ? -1.212 77.75 27.125 1 37.28 407 LEU B CA 1
ATOM 6397 C C . LEU B 1 407 ? -1.552 79 26.234 1 37.28 407 LEU B C 1
ATOM 6399 O O . LEU B 1 407 ? -0.837 80 26.234 1 37.28 407 LEU B O 1
ATOM 6403 N N . ALA B 1 408 ? -2.043 78.562 25.203 1 38.56 408 ALA B N 1
ATOM 6404 C CA . ALA B 1 408 ? -2.371 79.75 24.375 1 38.56 408 ALA B CA 1
ATOM 6405 C C . ALA B 1 408 ? -2.855 80.875 25.234 1 38.56 408 ALA B C 1
ATOM 6407 O O . ALA B 1 408 ? -2.678 82.062 24.859 1 38.56 408 ALA B O 1
ATOM 6408 N N . GLY B 1 409 ? -3.764 80.688 26.234 1 40.53 409 GLY B N 1
ATOM 6409 C CA . GLY B 1 409 ? -4.297 81.75 27.094 1 40.53 409 GLY B CA 1
ATOM 6410 C C . GLY B 1 409 ? -3.771 81.688 28.516 1 40.53 409 GLY B C 1
ATOM 6411 O O . GLY B 1 409 ? -2.922 80.875 28.828 1 40.53 409 GLY B O 1
ATOM 6412 N N . SER B 1 410 ? -4.16 82.812 29.344 1 43.72 410 SER B N 1
ATOM 6413 C CA . SER B 1 410 ? -3.818 82.938 30.766 1 43.72 410 SER B CA 1
ATOM 6414 C C . SER B 1 410 ? -4.328 81.75 31.578 1 43.72 410 SER B C 1
ATOM 6416 O O . SER B 1 410 ? -5.469 81.312 31.406 1 43.72 410 SER B O 1
ATOM 6418 N N . ALA B 1 411 ? -3.496 81.062 32.125 1 49.44 411 ALA B N 1
ATOM 6419 C CA . ALA B 1 411 ? -3.902 80 33.062 1 49.44 411 ALA B CA 1
ATOM 6420 C C . ALA B 1 411 ? -4.793 80.562 34.156 1 49.44 411 ALA B C 1
ATOM 6422 O O . ALA B 1 411 ? -4.555 81.688 34.656 1 49.44 411 ALA B O 1
ATOM 6423 N N . ALA B 1 412 ? -6.027 80.125 34.094 1 53.5 412 ALA B N 1
ATOM 6424 C CA . ALA B 1 412 ? -6.906 80.5 35.188 1 53.5 412 ALA B CA 1
ATOM 6425 C C . ALA B 1 412 ? -7.156 79.312 36.125 1 53.5 412 ALA B C 1
ATOM 6427 O O . ALA B 1 412 ? -7.266 78.188 35.656 1 53.5 412 ALA B O 1
ATOM 6428 N N . LEU B 1 413 ? -6.801 79.438 37.375 1 49.84 413 LEU B N 1
ATOM 6429 C CA . LEU B 1 413 ? -7.078 78.5 38.406 1 49.84 413 LEU B CA 1
ATOM 6430 C C . LEU B 1 413 ? -8.445 78.688 39.031 1 49.84 413 LEU B C 1
ATOM 6432 O O . LEU B 1 413 ? -8.742 79.812 39.469 1 49.84 413 LEU B O 1
ATOM 6436 N N . ASP B 1 414 ? -9.266 77.812 38.688 1 54.03 414 ASP B N 1
ATOM 6437 C CA . ASP B 1 414 ? -10.539 77.875 39.406 1 54.03 414 ASP B CA 1
ATOM 6438 C C . ASP B 1 414 ? -10.75 76.562 40.25 1 54.03 414 ASP B C 1
ATOM 6440 O O . ASP B 1 414 ? -11.266 75.562 39.75 1 54.03 414 ASP B O 1
ATOM 6444 N N . GLY B 1 415 ? -10.336 76.562 41.469 1 52.09 415 GLY B N 1
ATOM 6445 C CA . GLY B 1 415 ? -10.5 75.438 42.406 1 52.09 415 GLY B CA 1
ATOM 6446 C C . GLY B 1 415 ? -9.609 74.312 42.062 1 52.09 415 GLY B C 1
ATOM 6447 O O . GLY B 1 415 ? -8.406 74.312 42.312 1 52.09 415 GLY B O 1
ATOM 6448 N N . THR B 1 416 ? -10.289 73.438 41.5 1 48.69 416 THR B N 1
ATOM 6449 C CA . THR B 1 416 ? -9.586 72.188 41.188 1 48.69 416 THR B CA 1
ATOM 6450 C C . THR B 1 416 ? -9.32 72.062 39.688 1 48.69 416 THR B C 1
ATOM 6452 O O . THR B 1 416 ? -8.914 71 39.219 1 48.69 416 THR B O 1
ATOM 6455 N N . THR B 1 417 ? -9.562 73.25 39.094 1 54.22 417 THR B N 1
ATOM 6456 C CA . THR B 1 417 ? -9.414 73.25 37.656 1 54.22 417 THR B CA 1
ATOM 6457 C C . THR B 1 417 ? -8.43 74.312 37.219 1 54.22 417 THR B C 1
ATOM 6459 O O . THR B 1 417 ? -8.5 75.438 37.688 1 54.22 417 THR B O 1
ATOM 6462 N N . VAL B 1 418 ? -7.406 73.812 36.594 1 56.16 418 VAL B N 1
ATOM 6463 C CA . VAL B 1 418 ? -6.562 74.812 35.906 1 56.16 418 VAL B CA 1
ATOM 6464 C C . VAL B 1 418 ? -6.938 74.812 34.406 1 56.16 418 VAL B C 1
ATOM 6466 O O . VAL B 1 418 ? -6.879 73.812 33.719 1 56.16 418 VAL B O 1
ATOM 6469 N N . SER B 1 419 ? -7.609 75.938 34 1 51.72 419 SER B N 1
ATOM 6470 C CA . SER B 1 419 ? -7.891 76.188 32.594 1 51.72 419 SER B CA 1
ATOM 6471 C C . SER B 1 419 ? -6.742 76.938 31.922 1 51.72 419 SER B C 1
ATOM 6473 O O . SER B 1 419 ? -6.297 78 32.406 1 51.72 419 SER B O 1
ATOM 6475 N N . LEU B 1 420 ? -6.191 76.312 31.094 1 52.5 420 LEU B N 1
ATOM 6476 C CA . LEU B 1 420 ? -5.02 76.938 30.5 1 52.5 420 LEU B CA 1
ATOM 6477 C C . LEU B 1 420 ? -5.398 77.688 29.25 1 52.5 420 LEU B C 1
ATOM 6479 O O . LEU B 1 420 ? -4.543 78.062 28.438 1 52.5 420 LEU B O 1
ATOM 6483 N N . GLY B 1 421 ? -6.555 78.375 29.062 1 46.38 421 GLY B N 1
ATOM 6484 C CA . GLY B 1 421 ? -7.055 79.25 28.047 1 46.38 421 GLY B CA 1
ATOM 6485 C C . GLY B 1 421 ? -7.598 78.562 26.828 1 46.38 421 GLY B C 1
ATOM 6486 O O . GLY B 1 421 ? -8.273 79.188 25.984 1 46.38 421 GLY B O 1
#

Radius of gyration: 44.86 Å; Cα contacts (8 Å, |Δi|>4): 2093; chains: 2; bounding box: 77×142×95 Å

Secondary structure (DSSP, 8-state):
--TTTT--EEEEEEEEESS--TT-SS-EEEEEBTTB-SB-STTTS--GGGSPEEEEP--TT---BTTBS--S----TT-EEEEEESSTTS--EEEEEE------S---TTBSSS-TTS-SS-GGGTTS-SS-HHHH--EESS---TTS-HHHHHTT-S--EE---HHHHHHHHT---SEE---SSSPPPEE-PPPP-----TTSEEEEE-TT--EEEEE--TT--EEEEE-TTS-EEEE-TTS-EEEEESS-EEEEESS-EEEEESS-EEEEESS-EEEEESS-EEEEESS-EEEEESS-EEEEESS-EEEEESS-EEEEESS-EEEEESS-EEEEESS-EEEEESS-EEEEESS-EEEEESS-EEEEESS-EEEEESS-EEEEESSEEEEEESEEEEEEEEEEEE-SS--EEETTEEE--/--TTSS--EEEEEEEEESS--TT-SS-EEEEEBTTB-SB-STTTS--GGGSPEEEEPB-TT---BTTBEE-S----TT-EEEEEESSTTS--EEEEEE------S---TTBSSS-TTS-SS-GGGTTS-SS-HHHH----SS---TTS-HHHHHTT-S-------HHHHHHHHT---SEE---SSSPPPEE-PPPP-----TTSEEEEE-TTS-EEEEE--TT--EEEEE-TTS-EEEE-TTS-EEEE-SS-EEEEESS-EEEEESS-EEEEESS-EEEEESS-EEEEESS-EEEEESS-EEEEESS-EEEEESS-EEEEESS-EEEEESS-EEEEESS-EEEEESS-EEEEESS-EEEEESS-EEEEESS-EEEEESSEEEEEEEEEEEEE-SEEEEEETT-EEEESS--EEETTEEE--

Solvent-accessible surface area (backbone atoms only — not comparable to full-atom values): 45037 Å² total; per-residue (Å²): 129,67,80,64,74,89,51,58,41,35,41,44,29,17,25,47,39,60,84,78,45,87,80,69,76,40,33,31,23,50,45,32,63,80,78,45,62,51,39,35,50,72,91,84,23,57,38,76,88,71,43,57,70,25,42,65,39,72,55,86,91,38,67,73,45,97,79,40,61,65,74,56,69,29,54,48,48,40,23,36,35,32,28,35,35,73,44,90,83,64,78,42,40,35,34,54,23,23,48,58,49,58,51,72,63,74,38,44,45,76,39,44,73,23,5,52,82,46,57,29,56,44,82,92,45,51,70,34,38,16,38,23,45,66,22,45,51,45,48,34,75,76,60,56,60,80,87,53,53,72,60,39,50,75,68,73,64,42,83,65,36,61,52,65,42,66,63,59,58,50,52,60,71,63,52,53,65,68,45,63,42,58,32,81,94,44,87,32,63,61,47,57,58,83,71,84,69,85,62,48,40,53,58,32,23,44,35,33,25,46,93,84,47,36,36,40,37,50,27,41,17,89,89,33,30,31,43,38,40,38,43,66,86,64,30,31,40,35,33,43,58,74,18,24,36,44,36,38,37,62,52,72,44,79,48,78,38,81,44,68,49,76,45,79,40,80,48,70,47,79,47,64,40,74,54,71,48,75,47,80,40,84,41,69,46,70,42,55,39,83,46,68,47,77,46,66,40,76,50,69,48,80,45,78,40,79,45,68,47,77,47,78,39,81,44,70,49,79,46,80,40,82,42,69,49,81,46,82,40,81,45,70,50,81,47,80,39,82,43,69,51,79,46,81,39,75,49,66,52,78,45,80,40,83,45,67,50,56,42,46,30,51,22,37,40,39,38,42,27,52,26,37,38,40,39,41,28,56,25,36,36,38,40,42,24,63,32,42,35,39,41,36,24,51,24,32,39,40,43,26,64,24,34,37,41,43,37,65,38,57,49,45,73,60,85,90,41,74,44,53,103,131,56,67,26,72,86,49,75,53,67,47,45,29,16,25,47,41,57,67,78,44,86,70,53,62,40,32,30,21,49,44,34,66,91,80,45,64,51,40,36,51,72,92,84,22,57,39,75,89,71,44,57,69,26,42,51,43,38,45,33,58,24,22,40,46,67,21,24,22,57,43,65,48,81,78,52,46,39,40,36,35,33,30,34,39,75,42,90,82,64,78,41,40,36,35,64,44,72,53,84,52,59,52,72,64,74,38,46,45,76,39,46,72,23,6,52,81,46,56,30,56,48,80,92,52,51,70,35,62,67,66,54,42,66,21,46,47,44,36,25,72,74,63,53,58,78,88,55,51,73,60,37,48,75,66,72,66,42,79,67,23,61,50,65,43,66,64,60,57,51,52,60,70,65,52,52,63,69,46,65,43,63,43,54,88,48,87,30,62,60,47,60,58,82,72,83,69,84,62,48,40,65,86,34,23,47,68,47,70,51,94,64,47,34,36,42,36,50,26,62,17,87,89,34,30,31,40,38,41,34,43,65,70,63,18,31,41,36,34,44,64,87,70,49,72,51,74,44,68,70,39,57,79,45,80,48,64,73,55,52,78,46,78,48,64,68,48,53,80,45,79,35,63,68,48,56,76,41,77,29,60,73,58,52,76,47,77,48,61,70,48,52,78,40,75,24,62,70,45,54,77,46,76,48,61,69,54,53,79,47,77,47,59,69,55,52,77,47,78,46,60,69,56,49,81,48,76,48,61,70,56,50,80,48,78,46,59,71,57,52,68,45,47,42,30,54,23,35,42,40,37,38,30,53,23,35,41,40,38,42,28,50,24,36,40,40,38,42,28,54,23,39,38,39,38,42,29,61,27,45,35,37,43,40,24,59,37,42,32,39,41,38,24,53,38,65,45,80,50,32,57,72,52,40,69,50,39,75,35,71,69,41,74,58,60,29,28,41,35,23,64

pLDDT: mean 83.38, std 15.73, range [32.03, 98.38]

Sequence (842 aa):
MFMGLDGFEWWTGVVEDRTTDPLKLGRIKVRMIGLHPDKKSSEQGIRTEELLWVHPMQSLDNAAMNGIGNAPIGVVEGTWVFGFFRDKLRQDAVAMGVLPGIPEDLPNGSVGFNDPNEKYPLADKLNEPDTNRLARNDVDPDVYDESQSQTAFDNGEAPYVYRPHPIIASKRAAEEKEIPLAGYNAEGPKYDEKGTPYAAQYPYNHVRESESGHIHEIDDTEGAERLHTYHRTGTFEEIHPDGSRVTKIIGDDFEIVHKNQNVYIKGNLNITVVGDATFYCQQNVTQQIDGDLKQHVKGNVDQHVEMNVTQTVDKDVTQVVHQNVTQTVDMNVTQTVHQNVTQTVDGDVNQTVGGNVQSNVTGDYTQNISGNYTITVGGSMSESVSSSYTRSAASISDDGGGATLNLAGSAALDGTTVSLGMFMGLDGFEWWTGVVEDRTTDPLKLGRIKVRMIGLHPDKKSSEQGIRTEELLWVHPMQSLDNAAMNGIGNAPIGVVEGTWVFGFFRDKLRQDAVAMGVLPGIPEDLPNGSVGFNDPNEKYPLADKLNEPDTNRLARNDVDPDVYDESQSQTAFDNGEAPYVYRPHPIIASKRAAEEKEIPLAGYNAEGPKYDEKGTPYAAQYPYNHVRESESGHIHEIDDTEGAERLHTYHRTGTFEEIHPDGSRVTKIIGDDFEIVHKNQNVYIKGNLNITVVGDATFYCQQNVTQQIDGDLKQHVKGNVDQHVEMNVTQTVDKDVTQVVHQNVTQTVDMNVTQTVHQNVTQTVDGDVNQTVGGNVQSNVTGDYTQNISGNYTITVGGSMSESVSSSYTRSAASISDDGGGATLNLAGSAALDGTTVSLG